Protein AF-0000000079720620 (afdb_homodimer)

Sequence (788 aa):
MNIKDRIKQLAQAHSSEFVKVRRHLHQYPELSFQEHRTCAYVKERLLEIGITEIESVAKTGLMATINGKASGKTILLRADMDALPIQEENTVEYASQNNGIMHACGHDVHMTSLLLTTKILWELRKDFSGTVKLLFQPGEELMPGGATLVMKEAAYNALGPIPHLGQHVMPNLPAGKVGFRSGLFMASMDEIYITIIGKGGHAAVPEECIDPILIASHVIVAAQQVVSRMASPKTPSVLSFGRIVGDGANNVIPDKVTIEGTFRTYDEVWRTEAIEKLTTLVKSIAEGMGAECIVDIPRGYPHLKNDEELTNAMKKGAIDYLGSNNVVDLDLWMAAEDFAYYSQQNRACFYLLGVGNIQKGITSGLHTPTFNIDESALETGGGLMAWLALQSLLMNIKDRIKQLAQAHSSEFVKVRRHLHQYPELSFQEHRTCAYVKERLLEIGITEIESVAKTGLMATINGKASGKTILLRADMDALPIQEENTVEYASQNNGIMHACGHDVHMTSLLLTTKILWELRKDFSGTVKLLFQPGEELMPGGATLVMKEAAYNALGPIPHLGQHVMPNLPAGKVGFRSGLFMASMDEIYITIIGKGGHAAVPEECIDPILIASHVIVAAQQVVSRMASPKTPSVLSFGRIVGDGANNVIPDKVTIEGTFRTYDEVWRTEAIEKLTTLVKSIAEGMGAECIVDIPRGYPHLKNDEELTNAMKKGAIDYLGSNNVVDLDLWMAAEDFAYYSQQNRACFYLLGVGNIQKGITSGLHTPTFNIDESALETGGGLMAWLALQSLL

Organism: NCBI:txid616991

Structure (mmCIF, N/CA/C/O backbone):
data_AF-0000000079720620-model_v1
#
loop_
_entity.id
_entity.type
_entity.pdbx_description
1 polymer Amidohydrolase
#
loop_
_atom_site.group_PDB
_atom_site.id
_atom_site.type_symbol
_atom_site.label_atom_id
_atom_site.label_alt_id
_atom_site.label_comp_id
_atom_site.label_asym_id
_atom_site.label_entity_id
_atom_site.label_seq_id
_atom_site.pdbx_PDB_ins_code
_atom_site.Cartn_x
_atom_site.Cartn_y
_atom_site.Cartn_z
_atom_site.occupancy
_atom_site.B_iso_or_equiv
_atom_site.auth_seq_id
_atom_site.auth_comp_id
_atom_site.auth_asym_id
_atom_site.auth_atom_id
_atom_site.pdbx_PDB_model_num
ATOM 1 N N . MET A 1 1 ? 13.828 -51.531 -36.781 1 74.38 1 MET A N 1
ATOM 2 C CA . MET A 1 1 ? 14.039 -50.562 -35.688 1 74.38 1 MET A CA 1
ATOM 3 C C . MET A 1 1 ? 12.891 -50.594 -34.688 1 74.38 1 MET A C 1
ATOM 5 O O . MET A 1 1 ? 11.727 -50.688 -35.094 1 74.38 1 MET A O 1
ATOM 9 N N . ASN A 1 2 ? 13.258 -50.688 -33.438 1 91.81 2 ASN A N 1
ATOM 10 C CA . ASN A 1 2 ? 12.18 -50.75 -32.438 1 91.81 2 ASN A CA 1
ATOM 11 C C . ASN A 1 2 ? 11.477 -49.375 -32.312 1 91.81 2 ASN A C 1
ATOM 13 O O . ASN A 1 2 ? 11.984 -48.375 -32.812 1 91.81 2 ASN A O 1
ATOM 17 N N . ILE A 1 3 ? 10.391 -49.312 -31.969 1 95.75 3 ILE A N 1
ATOM 18 C CA . ILE A 1 3 ? 9.508 -48.156 -31.938 1 95.75 3 ILE A CA 1
ATOM 19 C C . ILE A 1 3 ? 10.164 -47.031 -31.172 1 95.75 3 ILE A C 1
ATOM 21 O O . ILE A 1 3 ? 10.008 -45.844 -31.531 1 95.75 3 ILE A O 1
ATOM 25 N N . LYS A 1 4 ? 10.945 -47.25 -30.141 1 97.19 4 LYS A N 1
ATOM 26 C CA . LYS A 1 4 ? 11.648 -46.25 -29.359 1 97.19 4 LYS A CA 1
ATOM 27 C C . LYS A 1 4 ? 12.68 -45.5 -30.203 1 97.19 4 LYS A C 1
ATOM 29 O O . LYS A 1 4 ? 12.742 -44.281 -30.172 1 97.19 4 LYS A O 1
ATOM 34 N N . ASP A 1 5 ? 13.461 -46.25 -30.938 1 97.5 5 ASP A N 1
ATOM 35 C CA . ASP A 1 5 ? 14.484 -45.656 -31.812 1 97.5 5 ASP A CA 1
ATOM 36 C C . ASP A 1 5 ? 13.852 -44.844 -32.906 1 97.5 5 ASP A C 1
ATOM 38 O O . ASP A 1 5 ? 14.383 -43.781 -33.312 1 97.5 5 ASP A O 1
ATOM 42 N N . ARG A 1 6 ? 12.742 -45.344 -33.406 1 98.12 6 ARG A N 1
ATOM 43 C CA . ARG A 1 6 ? 12.023 -44.594 -34.406 1 98.12 6 ARG A CA 1
ATOM 44 C C . ARG A 1 6 ? 11.516 -43.25 -33.875 1 98.12 6 ARG A C 1
ATOM 46 O O . ARG A 1 6 ? 11.578 -42.219 -34.562 1 98.12 6 ARG A O 1
ATOM 53 N N . ILE A 1 7 ? 11.023 -43.281 -32.688 1 98.62 7 ILE A N 1
ATOM 54 C CA . ILE A 1 7 ? 10.547 -42.062 -32.031 1 98.62 7 ILE A CA 1
ATOM 55 C C . ILE A 1 7 ? 11.703 -41.094 -31.875 1 98.62 7 ILE A C 1
ATOM 57 O O . ILE A 1 7 ? 11.562 -39.906 -32.188 1 98.62 7 ILE A O 1
ATOM 61 N N . LYS A 1 8 ? 12.867 -41.531 -31.469 1 98.38 8 LYS A N 1
ATOM 62 C CA . LYS A 1 8 ? 14.039 -40.688 -31.297 1 98.38 8 LYS A CA 1
ATOM 63 C C . LYS A 1 8 ? 14.461 -40.062 -32.625 1 98.38 8 LYS A C 1
ATOM 65 O O . LYS A 1 8 ? 14.805 -38.875 -32.688 1 98.38 8 LYS A O 1
ATOM 70 N N . GLN A 1 9 ? 14.406 -40.844 -33.594 1 98.38 9 GLN A N 1
ATOM 71 C CA . GLN A 1 9 ? 14.789 -40.375 -34.938 1 98.38 9 GLN A CA 1
ATOM 72 C C . GLN A 1 9 ? 13.82 -39.281 -35.406 1 98.38 9 GLN A C 1
ATOM 74 O O . GLN A 1 9 ? 14.242 -38.281 -35.969 1 98.38 9 GLN A O 1
ATOM 79 N N . LEU A 1 10 ? 12.57 -39.594 -35.25 1 98.56 10 LEU A N 1
ATOM 80 C CA . LEU A 1 10 ? 11.562 -38.625 -35.688 1 98.56 10 LEU A CA 1
ATOM 81 C C . LEU A 1 10 ? 11.633 -37.344 -34.875 1 98.56 10 LEU A C 1
ATOM 83 O O . LEU A 1 10 ? 11.469 -36.25 -35.438 1 98.56 10 LEU A O 1
ATOM 87 N N . ALA A 1 11 ? 11.852 -37.438 -33.594 1 98.62 11 ALA A N 1
ATOM 88 C CA . ALA A 1 11 ? 11.992 -36.25 -32.75 1 98.62 11 ALA A CA 1
ATOM 89 C C . ALA A 1 11 ? 13.156 -35.375 -33.219 1 98.62 11 ALA A C 1
ATOM 91 O O . ALA A 1 11 ? 13.023 -34.156 -33.312 1 98.62 11 ALA A O 1
ATOM 92 N N . GLN A 1 12 ? 14.211 -36.031 -33.5 1 98.06 12 GLN A N 1
ATOM 93 C CA . GLN A 1 12 ? 15.391 -35.312 -33.969 1 98.06 12 GLN A CA 1
ATOM 94 C C . GLN A 1 12 ? 15.133 -34.688 -35.344 1 98.06 12 GLN A C 1
ATOM 96 O O . GLN A 1 12 ? 15.484 -33.531 -35.594 1 98.06 12 GLN A O 1
ATOM 101 N N . ALA A 1 13 ? 14.508 -35.438 -36.188 1 98.25 13 ALA A N 1
ATOM 102 C CA . ALA A 1 13 ? 14.289 -35 -37.562 1 98.25 13 ALA A CA 1
ATOM 103 C C . ALA A 1 13 ? 13.383 -33.781 -37.625 1 98.25 13 ALA A C 1
ATOM 105 O O . ALA A 1 13 ? 13.555 -32.906 -38.469 1 98.25 13 ALA A O 1
ATOM 106 N N . HIS A 1 14 ? 12.43 -33.75 -36.75 1 98.19 14 HIS A N 1
ATOM 107 C CA . HIS A 1 14 ? 11.43 -32.688 -36.812 1 98.19 14 HIS A CA 1
ATOM 108 C C . HIS A 1 14 ? 11.758 -31.562 -35.875 1 98.19 14 HIS A C 1
ATOM 110 O O . HIS A 1 14 ? 11.086 -30.516 -35.875 1 98.19 14 HIS A O 1
ATOM 116 N N . SER A 1 15 ? 12.773 -31.656 -35.094 1 96.31 15 SER A N 1
ATOM 117 C CA . SER A 1 15 ? 13.078 -30.734 -34 1 96.31 15 SER A CA 1
ATOM 118 C C . SER A 1 15 ? 13.219 -29.312 -34.531 1 96.31 15 SER A C 1
ATOM 120 O O . SER A 1 15 ? 12.703 -28.375 -33.906 1 96.31 15 SER A O 1
ATOM 122 N N . SER A 1 16 ? 13.906 -29.062 -35.594 1 97.19 16 SER A N 1
ATOM 123 C CA . SER A 1 16 ? 14.148 -27.734 -36.125 1 97.19 16 SER A CA 1
ATOM 124 C C . SER A 1 16 ? 12.844 -27.047 -36.531 1 97.19 16 SER A C 1
ATOM 126 O O . SER A 1 16 ? 12.672 -25.844 -36.281 1 97.19 16 SER A O 1
ATOM 128 N N . GLU A 1 17 ? 12 -27.828 -37.125 1 97.81 17 GLU A N 1
ATOM 129 C CA . GLU A 1 17 ? 10.695 -27.297 -37.5 1 97.81 17 GLU A CA 1
ATOM 130 C C . GLU A 1 17 ? 9.906 -26.844 -36.281 1 97.81 17 GLU A C 1
ATOM 132 O O . GLU A 1 17 ? 9.273 -25.781 -36.312 1 97.81 17 GLU A O 1
ATOM 137 N N . PHE A 1 18 ? 10.023 -27.484 -35.25 1 98.38 18 PHE A N 1
ATOM 138 C CA . PHE A 1 18 ? 9.172 -27.203 -34.094 1 98.38 18 PHE A CA 1
ATOM 139 C C . PHE A 1 18 ? 9.805 -26.156 -33.219 1 98.38 18 PHE A C 1
ATOM 141 O O . PHE A 1 18 ? 9.125 -25.531 -32.375 1 98.38 18 PHE A O 1
ATOM 148 N N . VAL A 1 19 ? 11.078 -25.922 -33.375 1 98.5 19 VAL A N 1
ATOM 149 C CA . VAL A 1 19 ? 11.688 -24.734 -32.781 1 98.5 19 VAL A CA 1
ATOM 150 C C . VAL A 1 19 ? 11.039 -23.469 -33.344 1 98.5 19 VAL A C 1
ATOM 152 O O . VAL A 1 19 ? 10.75 -22.531 -32.594 1 98.5 19 VAL A O 1
ATOM 155 N N . LYS A 1 20 ? 10.797 -23.5 -34.625 1 98.44 20 LYS A N 1
ATOM 156 C CA . LYS A 1 20 ? 10.133 -22.375 -35.25 1 98.44 20 LYS A CA 1
ATOM 157 C C . LYS A 1 20 ? 8.711 -22.203 -34.75 1 98.44 20 LYS A C 1
ATOM 159 O O . LYS A 1 20 ? 8.227 -21.078 -34.594 1 98.44 20 LYS A O 1
ATOM 164 N N . VAL A 1 21 ? 8.07 -23.328 -34.5 1 98.62 21 VAL A N 1
ATOM 165 C CA . VAL A 1 21 ? 6.711 -23.297 -33.969 1 98.62 21 VAL A CA 1
ATOM 166 C C . VAL A 1 21 ? 6.723 -22.641 -32.562 1 98.62 21 VAL A C 1
ATOM 168 O O . VAL A 1 21 ? 5.91 -21.766 -32.281 1 98.62 21 VAL A O 1
ATOM 171 N N . ARG A 1 22 ? 7.656 -23.078 -31.719 1 98.75 22 ARG A N 1
ATOM 172 C CA . ARG A 1 22 ? 7.766 -22.531 -30.375 1 98.75 22 ARG A CA 1
ATOM 173 C C . ARG A 1 22 ? 8.039 -21.031 -30.422 1 98.75 22 ARG A C 1
ATOM 175 O O . ARG A 1 22 ? 7.438 -20.266 -29.672 1 98.75 22 ARG A O 1
ATOM 182 N N . ARG A 1 23 ? 8.922 -20.656 -31.328 1 98.56 23 ARG A N 1
ATOM 183 C CA . ARG A 1 23 ? 9.289 -19.234 -31.453 1 98.56 23 ARG A CA 1
ATOM 184 C C . ARG A 1 23 ? 8.102 -18.406 -31.906 1 98.56 23 ARG A C 1
ATOM 186 O O . ARG A 1 23 ? 7.906 -17.281 -31.422 1 98.56 23 ARG A O 1
ATOM 193 N N . HIS A 1 24 ? 7.336 -18.953 -32.781 1 98.56 24 HIS A N 1
ATOM 194 C CA . HIS A 1 24 ? 6.125 -18.25 -33.219 1 98.56 24 HIS A CA 1
ATOM 195 C C . HIS A 1 24 ? 5.16 -18.062 -32.062 1 98.56 24 HIS A C 1
ATOM 197 O O . HIS A 1 24 ? 4.641 -16.969 -31.828 1 98.56 24 HIS A O 1
ATOM 203 N N . LEU A 1 25 ? 4.906 -19.141 -31.312 1 98.75 25 LEU A N 1
ATOM 204 C CA . LEU A 1 25 ? 3.992 -19.078 -30.172 1 98.75 25 LEU A CA 1
ATOM 205 C C . LEU A 1 25 ? 4.488 -18.094 -29.125 1 98.75 25 LEU A C 1
ATOM 207 O O . LEU A 1 25 ? 3.688 -17.391 -28.516 1 98.75 25 LEU A O 1
ATOM 211 N N . HIS A 1 26 ? 5.793 -18.062 -28.922 1 98.75 26 HIS A N 1
ATOM 212 C CA . HIS A 1 26 ? 6.383 -17.141 -27.953 1 98.75 26 HIS A CA 1
ATOM 213 C C . HIS A 1 26 ? 6.227 -15.695 -28.391 1 98.75 26 HIS A C 1
ATOM 215 O O . HIS A 1 26 ? 5.988 -14.812 -27.562 1 98.75 26 HIS A O 1
ATOM 221 N N . GLN A 1 27 ? 6.352 -15.461 -29.625 1 98.5 27 GLN A N 1
ATOM 222 C CA . GLN A 1 27 ? 6.32 -14.117 -30.203 1 98.5 27 GLN A CA 1
ATOM 223 C C . GLN A 1 27 ? 4.918 -13.523 -30.125 1 98.5 27 GLN A C 1
ATOM 225 O O . GLN A 1 27 ? 4.762 -12.305 -30.047 1 98.5 27 GLN A O 1
ATOM 230 N N . TYR A 1 28 ? 3.902 -14.383 -30.172 1 98.5 28 TYR A N 1
ATOM 231 C CA . TYR A 1 28 ? 2.529 -13.898 -30.219 1 98.5 28 TYR A CA 1
ATOM 232 C C . TYR A 1 28 ? 1.685 -14.516 -29.125 1 98.5 28 TYR A C 1
ATOM 234 O O . TYR A 1 28 ? 0.673 -15.164 -29.391 1 98.5 28 TYR A O 1
ATOM 242 N N . PRO A 1 29 ? 2.094 -14.227 -27.891 1 98.44 29 PRO A N 1
ATOM 243 C CA . PRO A 1 29 ? 1.37 -14.781 -26.734 1 98.44 29 PRO A CA 1
ATOM 244 C C . PRO A 1 29 ? 0.016 -14.109 -26.516 1 98.44 29 PRO A C 1
ATOM 246 O O . PRO A 1 29 ? -0.16 -12.938 -26.859 1 98.44 29 PRO A O 1
ATOM 249 N 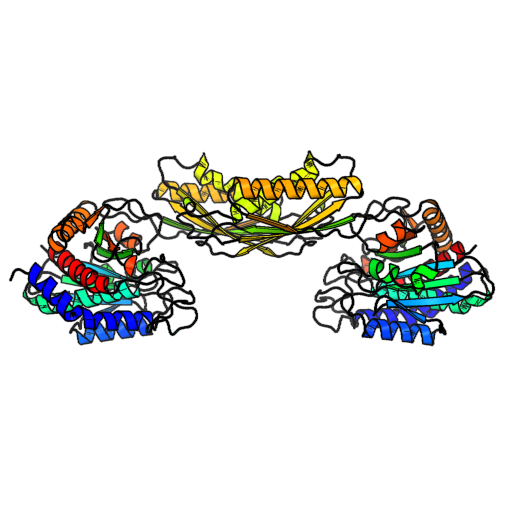N . GLU A 1 30 ? -0.964 -14.875 -25.984 1 98.44 30 GLU A N 1
ATOM 250 C CA . GLU A 1 30 ? -2.275 -14.352 -25.625 1 98.44 30 GLU A CA 1
ATOM 251 C C . GLU A 1 30 ? -2.635 -14.711 -24.188 1 98.44 30 GLU A C 1
ATOM 253 O O . GLU A 1 30 ? -2.252 -15.773 -23.688 1 98.44 30 GLU A O 1
ATOM 258 N N . LEU A 1 31 ? -3.391 -13.875 -23.578 1 97.38 31 LEU A N 1
ATOM 259 C CA . LEU A 1 31 ? -3.744 -14.039 -22.172 1 97.38 31 LEU A CA 1
ATOM 260 C C . LEU A 1 31 ? -4.777 -15.148 -22 1 97.38 31 LEU A C 1
ATOM 262 O O . LEU A 1 31 ? -5.363 -15.617 -22.984 1 97.38 31 LEU A O 1
ATOM 266 N N . SER A 1 32 ? -5.023 -15.539 -20.75 1 97.38 32 SER A N 1
ATOM 267 C CA . SER A 1 32 ? -5.965 -16.594 -20.375 1 97.38 32 SER A CA 1
ATOM 268 C C . SER A 1 32 ? -7.352 -16.328 -20.953 1 97.38 32 SER A C 1
ATOM 270 O O . SER A 1 32 ? -7.871 -15.219 -20.844 1 97.38 32 SER A O 1
ATOM 272 N N . PHE A 1 33 ? -7.859 -17.328 -21.609 1 97.31 33 PHE A N 1
ATOM 273 C CA . PHE A 1 33 ? -9.211 -17.375 -22.141 1 97.31 33 PHE A CA 1
ATOM 274 C C . PHE A 1 33 ? -9.367 -16.422 -23.312 1 97.31 33 PHE A C 1
ATOM 276 O O . PHE A 1 33 ? -10.477 -16.188 -23.797 1 97.31 33 PHE A O 1
ATOM 283 N N . GLN A 1 34 ? -8.242 -15.867 -23.734 1 98.06 34 GLN A N 1
ATOM 284 C CA . GLN A 1 34 ? -8.219 -15.008 -24.906 1 98.06 34 GLN A CA 1
ATOM 285 C C . GLN A 1 34 ? -7.281 -15.562 -25.984 1 98.06 34 GLN A C 1
ATOM 287 O O . GLN A 1 34 ? -6.684 -14.812 -26.75 1 98.06 34 GLN A O 1
ATOM 292 N N . GLU A 1 35 ? -7.098 -16.828 -25.922 1 98.38 35 GLU A N 1
ATOM 293 C CA . GLU A 1 35 ? -6.121 -17.469 -26.797 1 98.38 35 GLU A CA 1
ATOM 294 C C . GLU A 1 35 ? -6.719 -17.766 -28.172 1 98.38 35 GLU A C 1
ATOM 296 O O . GLU A 1 35 ? -6.629 -18.891 -28.656 1 98.38 35 GLU A O 1
ATOM 301 N N . HIS A 1 36 ? -7.25 -16.734 -28.859 1 98.19 36 HIS A N 1
ATOM 302 C CA . HIS A 1 36 ? -7.922 -16.922 -30.141 1 98.19 36 HIS A CA 1
ATOM 303 C C . HIS A 1 36 ? -6.918 -17.219 -31.25 1 98.19 36 HIS A C 1
ATOM 305 O O . HIS A 1 36 ? -7.09 -18.172 -32.031 1 98.19 36 HIS A O 1
ATOM 311 N N . ARG A 1 37 ? -5.926 -16.328 -31.422 1 98.06 37 ARG A N 1
ATOM 312 C CA . ARG A 1 37 ? -4.93 -16.516 -32.469 1 98.06 37 ARG A CA 1
ATOM 313 C C . ARG A 1 37 ? -4.07 -17.75 -32.188 1 98.06 37 ARG A C 1
ATOM 315 O O . ARG A 1 37 ? -3.645 -18.438 -33.125 1 98.06 37 ARG A O 1
ATOM 322 N N . THR A 1 38 ? -3.75 -18.016 -30.875 1 98.75 38 THR A N 1
ATOM 323 C CA . THR A 1 38 ? -2.998 -19.203 -30.5 1 98.75 38 THR A CA 1
ATOM 324 C C . THR A 1 38 ? -3.764 -20.469 -30.859 1 98.75 38 THR A C 1
ATOM 326 O O . THR A 1 38 ? -3.191 -21.406 -31.438 1 98.75 38 THR A O 1
ATOM 329 N N . CYS A 1 39 ? -5.035 -20.484 -30.547 1 98.69 39 CYS A N 1
ATOM 330 C CA . CYS A 1 39 ? -5.898 -21.625 -30.875 1 98.69 39 CYS A CA 1
ATOM 331 C C . CYS A 1 39 ? -5.918 -21.875 -32.375 1 98.69 39 CYS A C 1
ATOM 333 O O . CYS A 1 39 ? -5.777 -23.016 -32.812 1 98.69 39 CYS A O 1
ATOM 335 N N . ALA A 1 40 ? -6.105 -20.828 -33.125 1 98.69 40 ALA A N 1
ATOM 336 C CA . ALA A 1 40 ? -6.133 -20.938 -34.594 1 98.69 40 ALA A CA 1
ATOM 337 C C . ALA A 1 40 ? -4.816 -21.5 -35.125 1 98.69 40 ALA A C 1
ATOM 339 O O . ALA A 1 40 ? -4.805 -22.312 -36.031 1 98.69 40 ALA A O 1
ATOM 340 N N . TYR A 1 41 ? -3.738 -21 -34.594 1 98.75 41 TYR A N 1
ATOM 341 C CA . TYR A 1 41 ? -2.418 -21.438 -35.031 1 98.75 41 TYR A CA 1
ATOM 342 C C . TYR A 1 41 ? -2.209 -22.922 -34.75 1 98.75 41 TYR A C 1
ATOM 344 O O . TYR A 1 41 ? -1.731 -23.672 -35.625 1 98.75 41 TYR A O 1
ATOM 352 N N . VAL A 1 42 ? -2.541 -23.359 -33.531 1 98.81 42 VAL A N 1
ATOM 353 C CA . VAL A 1 42 ? -2.393 -24.75 -33.156 1 98.81 42 VAL A CA 1
ATOM 354 C C . VAL A 1 42 ? -3.268 -25.625 -34.062 1 98.81 42 VAL A C 1
ATOM 356 O O . VAL A 1 42 ? -2.836 -26.688 -34.5 1 98.81 42 VAL A O 1
ATOM 359 N N . LYS A 1 43 ? -4.492 -25.203 -34.281 1 98.69 43 LYS A N 1
ATOM 360 C CA . LYS A 1 43 ? -5.387 -25.953 -35.156 1 98.69 43 LYS A CA 1
ATOM 361 C C . LYS A 1 43 ? -4.785 -26.109 -36.531 1 98.69 43 LYS A C 1
ATOM 363 O O . LYS A 1 43 ? -4.848 -27.188 -37.125 1 98.69 43 LYS A O 1
ATOM 368 N N . GLU A 1 44 ? -4.254 -25.031 -37.062 1 98.69 44 GLU A N 1
ATOM 369 C CA . GLU A 1 44 ? -3.607 -25.062 -38.375 1 98.69 44 GLU A CA 1
ATOM 370 C C . GLU A 1 44 ? -2.473 -26.078 -38.406 1 98.69 44 GLU A C 1
ATOM 372 O O . GLU A 1 44 ? -2.332 -26.844 -39.375 1 98.69 44 GLU A O 1
ATOM 377 N N . ARG A 1 45 ? -1.661 -26.047 -37.375 1 98.69 45 ARG A N 1
ATOM 378 C CA . ARG A 1 45 ? -0.56 -27 -37.312 1 98.69 45 ARG A CA 1
ATOM 379 C C . ARG A 1 45 ? -1.08 -28.438 -37.281 1 98.69 45 ARG A C 1
ATOM 381 O O . ARG A 1 45 ? -0.513 -29.328 -37.906 1 98.69 45 ARG A O 1
ATOM 388 N N . LEU A 1 46 ? -2.125 -28.703 -36.5 1 98.81 46 LEU A N 1
ATOM 389 C CA . LEU A 1 46 ? -2.727 -30.031 -36.406 1 98.81 46 LEU A CA 1
ATOM 390 C C . LEU A 1 46 ? -3.215 -30.5 -37.781 1 98.81 46 LEU A C 1
ATOM 392 O O . LEU A 1 46 ? -2.977 -31.641 -38.188 1 98.81 46 LEU A O 1
ATOM 396 N N . LEU A 1 47 ? -3.848 -29.609 -38.469 1 98.62 47 LEU A N 1
ATOM 397 C CA . LEU A 1 47 ? -4.355 -29.938 -39.812 1 98.62 47 LEU A CA 1
ATOM 398 C C . LEU A 1 47 ? -3.209 -30.234 -40.781 1 98.62 47 LEU A C 1
ATOM 400 O O . LEU A 1 47 ? -3.301 -31.156 -41.594 1 98.62 47 LEU A O 1
ATOM 404 N N . GLU A 1 48 ? -2.168 -29.469 -40.688 1 98.44 48 GLU A N 1
ATOM 405 C CA . GLU A 1 48 ? -1 -29.688 -41.531 1 98.44 48 GLU A CA 1
ATOM 406 C C . GLU A 1 48 ? -0.381 -31.062 -41.281 1 98.44 48 GLU A C 1
ATOM 408 O O . GLU A 1 48 ? 0.145 -31.688 -42.219 1 98.44 48 GLU A O 1
ATOM 413 N N . ILE A 1 49 ? -0.394 -31.469 -40.062 1 98.25 49 ILE A N 1
ATOM 414 C CA . ILE A 1 49 ? 0.136 -32.781 -39.688 1 98.25 49 ILE A CA 1
ATOM 415 C C . ILE A 1 49 ? -0.759 -33.875 -40.281 1 98.25 49 ILE A C 1
ATOM 417 O O . ILE A 1 49 ? -0.283 -34.969 -40.625 1 98.25 49 ILE A O 1
ATOM 421 N N . GLY A 1 50 ? -2.053 -33.594 -40.344 1 98.12 50 GLY A N 1
ATOM 422 C CA . GLY A 1 50 ? -2.99 -34.562 -40.906 1 98.12 50 GLY A CA 1
ATOM 423 C C . GLY A 1 50 ? -4.137 -34.906 -39.969 1 98.12 50 GLY A C 1
ATOM 424 O O . GLY A 1 50 ? -4.988 -35.719 -40.281 1 98.12 50 GLY A O 1
ATOM 425 N N . ILE A 1 51 ? -4.152 -34.219 -38.844 1 98.19 51 ILE A N 1
ATOM 426 C CA . ILE A 1 51 ? -5.207 -34.469 -37.875 1 98.19 51 ILE A CA 1
ATOM 427 C C . ILE A 1 51 ? -6.488 -33.75 -38.281 1 98.19 51 ILE A C 1
ATOM 429 O O . ILE A 1 51 ? -6.496 -32.531 -38.469 1 98.19 51 ILE A O 1
ATOM 433 N N . THR A 1 52 ? -7.551 -34.531 -38.344 1 97 52 THR A N 1
ATOM 434 C CA . THR A 1 52 ? -8.797 -33.906 -38.812 1 97 52 THR A CA 1
ATOM 435 C C . THR A 1 52 ? -9.859 -34 -37.719 1 97 52 THR A C 1
ATOM 437 O O . THR A 1 52 ? -10.844 -33.25 -37.75 1 97 52 THR A O 1
ATOM 440 N N . GLU A 1 53 ? -9.734 -34.938 -36.812 1 98 53 GLU A N 1
ATOM 441 C CA . GLU A 1 53 ? -10.664 -35.031 -35.688 1 98 53 GLU A CA 1
ATOM 442 C C . GLU A 1 53 ? -10.289 -34.031 -34.594 1 98 53 GLU A C 1
ATOM 444 O O . GLU A 1 53 ? -9.602 -34.375 -33.656 1 98 53 GLU A O 1
ATOM 449 N N . ILE A 1 54 ? -10.82 -32.844 -34.812 1 98.25 54 ILE A N 1
ATOM 450 C CA . ILE A 1 54 ? -10.516 -31.766 -33.906 1 98.25 54 ILE A CA 1
ATOM 451 C C . ILE A 1 54 ? -11.812 -31.125 -33.375 1 98.25 54 ILE A C 1
ATOM 453 O O . ILE A 1 54 ? -12.68 -30.766 -34.188 1 98.25 54 ILE A O 1
ATOM 457 N N . GLU A 1 55 ? -11.945 -31.031 -32.094 1 97.88 55 GLU A N 1
ATOM 458 C CA . GLU A 1 55 ? -13.094 -30.391 -31.453 1 97.88 55 GLU A CA 1
ATOM 459 C C . GLU A 1 55 ? -12.656 -29.188 -30.609 1 97.88 55 GLU A C 1
ATOM 461 O O . GLU A 1 55 ? -11.633 -29.25 -29.922 1 97.88 55 GLU A O 1
ATOM 466 N N . SER A 1 56 ? -13.492 -28.125 -30.734 1 97.56 56 SER A N 1
ATOM 467 C CA . SER A 1 56 ? -13.258 -26.984 -29.844 1 97.56 56 SER A CA 1
ATOM 468 C C . SER A 1 56 ? -13.727 -27.297 -28.422 1 97.56 56 SER A C 1
ATOM 470 O O . SER A 1 56 ? -14.797 -27.891 -28.234 1 97.56 56 SER A O 1
ATOM 472 N N . VAL A 1 57 ? -12.922 -26.969 -27.453 1 97.75 57 VAL A N 1
ATOM 473 C CA . VAL A 1 57 ? -13.297 -27.141 -26.047 1 97.75 57 VAL A CA 1
ATOM 474 C C . VAL A 1 57 ? -12.984 -25.859 -25.281 1 97.75 57 VAL A C 1
ATOM 476 O O . VAL A 1 57 ? -12.008 -25.172 -25.578 1 97.75 57 VAL A O 1
ATOM 479 N N . ALA A 1 58 ? -13.812 -25.5 -24.297 1 97.75 58 ALA A N 1
ATOM 480 C CA . ALA A 1 58 ? -13.609 -24.359 -23.406 1 97.75 58 ALA A CA 1
ATOM 481 C C . ALA A 1 58 ? -13.344 -23.078 -24.203 1 97.75 58 ALA A C 1
ATOM 483 O O . ALA A 1 58 ? -12.492 -22.281 -23.828 1 97.75 58 ALA A O 1
ATOM 484 N N . LYS A 1 59 ? -13.961 -22.906 -25.312 1 96.44 59 LYS A N 1
ATOM 485 C CA . LYS A 1 59 ? -14.039 -21.734 -26.172 1 96.44 59 LYS A CA 1
ATOM 486 C C . LYS A 1 59 ? -12.758 -21.562 -26.984 1 96.44 59 LYS A C 1
ATOM 488 O O . LYS A 1 59 ? -12.805 -21.578 -28.219 1 96.44 59 LYS A O 1
ATOM 493 N N . THR A 1 60 ? -11.609 -21.5 -26.344 1 98 60 THR A N 1
ATOM 494 C CA . THR A 1 60 ? -10.375 -21.25 -27.078 1 98 60 THR A CA 1
ATOM 495 C C . THR A 1 60 ? -9.43 -22.438 -26.953 1 98 60 THR A C 1
ATOM 497 O O . THR A 1 60 ? -8.219 -22.297 -27.156 1 98 60 THR A O 1
ATOM 500 N N . GLY A 1 61 ? -9.883 -23.641 -26.516 1 98.38 61 GLY A N 1
ATOM 501 C CA . GLY A 1 61 ? -9.086 -24.859 -26.453 1 98.38 61 GLY A CA 1
ATOM 502 C C . GLY A 1 61 ? -9.438 -25.859 -27.547 1 98.38 61 GLY A C 1
ATOM 503 O O . GLY A 1 61 ? -10.398 -25.656 -28.297 1 98.38 61 GLY A O 1
ATOM 504 N N . LEU A 1 62 ? -8.633 -26.859 -27.734 1 98.69 62 LEU A N 1
ATOM 505 C CA . LEU A 1 62 ? -8.836 -27.906 -28.75 1 98.69 62 LEU A CA 1
ATOM 506 C C . LEU A 1 62 ? -8.625 -29.281 -28.156 1 98.69 62 LEU A C 1
ATOM 508 O O . LEU A 1 62 ? -7.75 -29.484 -27.312 1 98.69 62 LEU A O 1
ATOM 512 N N . MET A 1 63 ? -9.414 -30.172 -28.516 1 98.56 63 MET A N 1
ATOM 513 C CA . MET A 1 63 ? -9.203 -31.594 -28.281 1 98.56 63 MET A CA 1
ATOM 514 C C . MET A 1 63 ? -9.125 -32.344 -29.609 1 98.56 63 MET A C 1
ATOM 516 O O . MET A 1 63 ? -10.078 -32.344 -30.391 1 98.56 63 MET A O 1
ATOM 520 N N . ALA A 1 64 ? -8.008 -32.938 -29.875 1 98.75 64 ALA A N 1
ATOM 521 C CA . ALA A 1 64 ? -7.781 -33.656 -31.109 1 98.75 64 ALA A CA 1
ATOM 522 C C . ALA A 1 64 ? -7.562 -35.156 -30.828 1 98.75 64 ALA A C 1
ATOM 524 O O . ALA A 1 64 ? -7.336 -35.531 -29.672 1 98.75 64 ALA A O 1
ATOM 525 N N . THR A 1 65 ? -7.668 -35.938 -31.875 1 98.62 65 THR A N 1
ATOM 526 C CA . THR A 1 65 ? -7.617 -37.406 -31.688 1 98.62 65 THR A CA 1
ATOM 527 C C . THR A 1 65 ? -6.684 -38.031 -32.719 1 98.62 65 THR A C 1
ATOM 529 O O . THR A 1 65 ? -6.723 -37.688 -33.906 1 98.62 65 THR A O 1
ATOM 532 N N . ILE A 1 66 ? -5.812 -38.875 -32.25 1 98.56 66 ILE A N 1
ATOM 533 C CA . ILE A 1 66 ? -5.043 -39.781 -33.094 1 98.56 66 ILE A CA 1
ATOM 534 C C . ILE A 1 66 ? -5.473 -41.219 -32.844 1 98.56 66 ILE A C 1
ATOM 536 O O . ILE A 1 66 ? -5.367 -41.719 -31.719 1 98.56 66 ILE A O 1
ATOM 540 N N . ASN A 1 67 ? -5.938 -41.844 -33.875 1 97.75 67 ASN A N 1
ATOM 541 C CA . ASN A 1 67 ? -6.27 -43.281 -33.781 1 97.75 67 ASN A CA 1
ATOM 542 C C . ASN A 1 67 ? -5.148 -44.156 -34.344 1 97.75 67 ASN A C 1
ATOM 544 O O . ASN A 1 67 ? -4.66 -43.906 -35.438 1 97.75 67 ASN A O 1
ATOM 548 N N . GLY A 1 68 ? -4.707 -45.156 -33.562 1 96.94 68 GLY A N 1
ATOM 549 C CA . GLY A 1 68 ? -3.762 -46.125 -34.062 1 96.94 68 GLY A CA 1
ATOM 550 C C . GLY A 1 68 ? -4.375 -47.094 -35.062 1 96.94 68 GLY A C 1
ATOM 551 O O . GLY A 1 68 ? -5.434 -46.812 -35.625 1 96.94 68 GLY A O 1
ATOM 552 N N . LYS A 1 69 ? -3.65 -48.156 -35.281 1 96.5 69 LYS A N 1
ATOM 553 C CA . LYS A 1 69 ? -4.031 -49.094 -36.344 1 96.5 69 LYS A CA 1
ATOM 554 C C . LYS A 1 69 ? -5.242 -49.938 -35.906 1 96.5 69 LYS A C 1
ATOM 556 O O . LYS A 1 69 ? -5.969 -50.438 -36.75 1 96.5 69 LYS A O 1
ATOM 561 N N . ALA A 1 70 ? -5.387 -50.094 -34.594 1 96.5 70 ALA A N 1
ATOM 562 C CA . ALA A 1 70 ? -6.504 -50.844 -34.031 1 96.5 70 ALA A CA 1
ATOM 563 C C . ALA A 1 70 ? -6.973 -50.25 -32.719 1 96.5 70 ALA A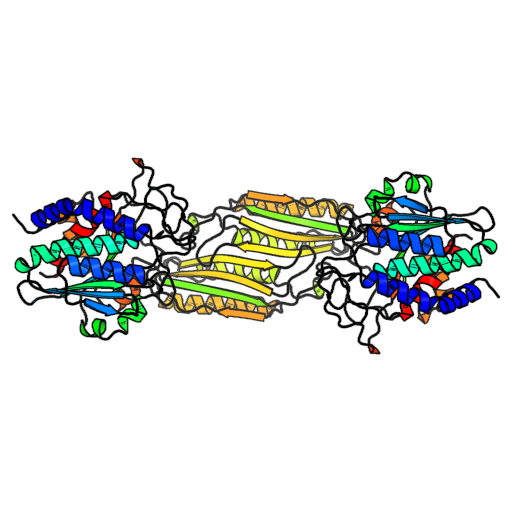 C 1
ATOM 565 O O . ALA A 1 70 ? -6.285 -49.438 -32.125 1 96.5 70 ALA A O 1
ATOM 566 N N . SER A 1 71 ? -8.195 -50.719 -32.375 1 95.56 71 SER A N 1
ATOM 567 C CA . SER A 1 71 ? -8.742 -50.219 -31.094 1 95.56 71 SER A CA 1
ATOM 568 C C . SER A 1 71 ? -7.883 -50.688 -29.922 1 95.56 71 SER A C 1
ATOM 570 O O . SER A 1 71 ? -7.199 -51.719 -30.016 1 95.56 71 SER A O 1
ATOM 572 N N . GLY A 1 72 ? -7.879 -49.906 -28.875 1 96.5 72 GLY A N 1
ATOM 573 C CA . GLY A 1 72 ? -7.133 -50.188 -27.672 1 96.5 72 GLY A CA 1
ATOM 574 C C . GLY A 1 72 ? -7.355 -49.188 -26.562 1 96.5 72 GLY A C 1
ATOM 575 O O . GLY A 1 72 ? -8.43 -48.562 -26.484 1 96.5 72 GLY A O 1
ATOM 576 N N . LYS A 1 73 ? -6.41 -49.094 -25.734 1 97.5 73 LYS A N 1
ATOM 577 C CA . LYS A 1 73 ? -6.477 -48.156 -24.641 1 97.5 73 LYS A CA 1
ATOM 578 C C . LYS A 1 73 ? -6.398 -46.719 -25.141 1 97.5 73 LYS A C 1
ATOM 580 O O . LYS A 1 73 ? -6.02 -46.469 -26.297 1 97.5 73 LYS A O 1
ATOM 585 N N . THR A 1 74 ? -6.84 -45.812 -24.312 1 98.06 74 THR A N 1
ATOM 586 C CA . THR A 1 74 ? -6.812 -44.375 -24.625 1 98.06 74 THR A CA 1
ATOM 587 C C . THR A 1 74 ? -6.016 -43.594 -23.578 1 98.06 74 THR A C 1
ATOM 589 O O . THR A 1 74 ? -6.074 -43.938 -22.391 1 98.06 74 THR A O 1
ATOM 592 N N . ILE A 1 75 ? -5.266 -42.656 -23.969 1 98.56 75 ILE A N 1
ATOM 593 C CA . ILE A 1 75 ? -4.57 -41.75 -23.062 1 98.56 75 ILE A CA 1
ATOM 594 C C . ILE A 1 75 ? -4.805 -40.312 -23.516 1 98.56 75 ILE A C 1
ATOM 596 O O . ILE A 1 75 ? -4.953 -40.031 -24.703 1 98.56 75 ILE A O 1
ATOM 600 N N . LEU A 1 76 ? -4.914 -39.406 -22.562 1 98.75 76 LEU A N 1
ATOM 601 C CA . LEU A 1 76 ? -5.02 -37.969 -22.859 1 98.75 76 LEU A CA 1
ATOM 602 C C . LEU A 1 76 ? -3.721 -37.25 -22.516 1 98.75 76 LEU A C 1
ATOM 604 O O . LEU A 1 76 ? -3.176 -37.438 -21.422 1 98.75 76 LEU A O 1
ATOM 608 N N . LEU A 1 77 ? -3.178 -36.531 -23.453 1 98.88 77 LEU A N 1
ATOM 609 C CA . LEU A 1 77 ? -2.014 -35.656 -23.266 1 98.88 77 LEU A CA 1
ATOM 610 C C . LEU A 1 77 ? -2.424 -34.188 -23.234 1 98.88 77 LEU A C 1
ATOM 612 O O . LEU A 1 77 ? -3.061 -33.719 -24.156 1 98.88 77 LEU A O 1
ATOM 616 N N . ARG A 1 78 ? -2.029 -33.438 -22.156 1 98.81 78 ARG A N 1
ATOM 617 C CA . ARG A 1 78 ? -2.51 -32.094 -21.969 1 98.81 78 ARG A CA 1
ATOM 618 C C . ARG A 1 78 ? -1.368 -31.078 -22.078 1 98.81 78 ARG A C 1
ATOM 620 O O . ARG A 1 78 ? -0.306 -31.266 -21.484 1 98.81 78 ARG A O 1
ATOM 627 N N . ALA A 1 79 ? -1.543 -30 -22.859 1 98.81 79 ALA A N 1
ATOM 628 C CA . ALA A 1 79 ? -0.709 -28.797 -22.859 1 98.81 79 ALA A CA 1
ATOM 629 C C . ALA A 1 79 ? -1.547 -27.547 -22.641 1 98.81 79 ALA A C 1
ATOM 631 O O . ALA A 1 79 ? -2.627 -27.391 -23.219 1 98.81 79 ALA A O 1
ATOM 632 N N . ASP A 1 80 ? -1.12 -26.672 -21.75 1 98.31 80 ASP A N 1
ATOM 633 C CA . ASP A 1 80 ? -1.79 -25.391 -21.562 1 98.31 80 ASP A CA 1
ATOM 634 C C . ASP A 1 80 ? -1.303 -24.344 -22.562 1 98.31 80 ASP A C 1
ATOM 636 O O . ASP A 1 80 ? -0.219 -24.484 -23.141 1 98.31 80 ASP A O 1
ATOM 640 N N . MET A 1 81 ? -2.131 -23.281 -22.734 1 98.62 81 MET A N 1
ATOM 641 C CA . MET A 1 81 ? -1.916 -22.469 -23.922 1 98.62 81 MET A CA 1
ATOM 642 C C . MET A 1 81 ? -1.657 -21.016 -23.547 1 98.62 81 MET A C 1
ATOM 644 O O . MET A 1 81 ? -1.101 -20.25 -24.344 1 98.62 81 MET A O 1
ATOM 648 N N . ASP A 1 82 ? -2.105 -20.594 -22.375 1 98.12 82 ASP A N 1
ATOM 649 C CA . ASP A 1 82 ? -2.217 -19.172 -22.094 1 98.12 82 ASP A CA 1
ATOM 650 C C . ASP A 1 82 ? -0.871 -18.594 -21.656 1 98.12 82 ASP A C 1
ATOM 652 O O . ASP A 1 82 ? 0.033 -19.328 -21.266 1 98.12 82 ASP A O 1
ATOM 656 N N . ALA A 1 83 ? -0.776 -17.234 -21.875 1 97.69 83 ALA A N 1
ATOM 657 C CA . ALA A 1 83 ? 0.392 -16.469 -21.438 1 97.69 83 ALA A CA 1
ATOM 658 C C . ALA A 1 83 ? 0.073 -15.641 -20.203 1 97.69 83 ALA A C 1
ATOM 660 O O . ALA A 1 83 ? -0.985 -15.805 -19.594 1 97.69 83 ALA A O 1
ATOM 661 N N . LEU A 1 84 ? 1.104 -14.875 -19.75 1 94.31 84 LEU A N 1
ATOM 662 C CA . LEU A 1 84 ? 0.993 -14.062 -18.547 1 94.31 84 LEU A CA 1
ATOM 663 C C . LEU A 1 84 ? 1.081 -12.578 -18.875 1 94.31 84 LEU A C 1
ATOM 665 O O . LEU A 1 84 ? 1.709 -12.195 -19.859 1 94.31 84 LEU A O 1
ATOM 669 N N . PRO A 1 85 ? 0.435 -11.734 -18.109 1 93.12 85 PRO A N 1
ATOM 670 C CA . PRO A 1 85 ? 0.576 -10.281 -18.281 1 93.12 85 PRO A CA 1
ATOM 671 C C . PRO A 1 85 ? 1.91 -9.758 -17.766 1 93.12 85 PRO A C 1
ATOM 673 O O . PRO A 1 85 ? 1.94 -8.984 -16.797 1 93.12 85 PRO A O 1
ATOM 676 N N . ILE A 1 86 ? 2.98 -10.031 -18.391 1 90.81 86 ILE A N 1
ATOM 677 C CA . ILE A 1 86 ? 4.344 -9.648 -18.047 1 90.81 86 ILE A CA 1
ATOM 678 C C . ILE A 1 86 ? 5.027 -9.023 -19.266 1 90.81 86 ILE A C 1
ATOM 680 O O . ILE A 1 86 ? 4.914 -9.539 -20.375 1 90.81 86 ILE A O 1
ATOM 684 N N . GLN A 1 87 ? 5.652 -7.922 -19.031 1 94.19 87 GLN A N 1
ATOM 685 C CA . GLN A 1 87 ? 6.48 -7.34 -20.078 1 94.19 87 GLN A CA 1
ATOM 686 C C . GLN A 1 87 ? 7.801 -8.094 -20.234 1 94.19 87 GLN A C 1
ATOM 688 O O . GLN A 1 87 ? 8.602 -8.141 -19.281 1 94.19 87 GLN A O 1
ATOM 693 N N . GLU A 1 88 ? 8.023 -8.695 -21.422 1 95.75 88 GLU A N 1
ATOM 694 C CA . GLU A 1 88 ? 9.266 -9.43 -21.641 1 95.75 88 GLU A CA 1
ATOM 695 C C . GLU A 1 88 ? 10.461 -8.484 -21.719 1 95.75 88 GLU A C 1
ATOM 697 O O . GLU A 1 88 ? 10.375 -7.422 -22.344 1 95.75 88 GLU A O 1
ATOM 702 N N . GLU A 1 89 ? 11.547 -8.922 -21.094 1 95.38 89 GLU A N 1
ATOM 703 C CA . GLU A 1 89 ? 12.75 -8.109 -21.078 1 95.38 89 GLU A CA 1
ATOM 704 C C . GLU A 1 89 ? 13.898 -8.805 -21.812 1 95.38 89 GLU A C 1
ATOM 706 O O . GLU A 1 89 ? 15.016 -8.281 -21.859 1 95.38 89 GLU A O 1
ATOM 711 N N . ASN A 1 90 ? 13.672 -10 -22.344 1 95.5 90 ASN A N 1
ATOM 712 C CA . ASN A 1 90 ? 14.68 -10.672 -23.156 1 95.5 90 ASN A CA 1
ATOM 713 C C . ASN A 1 90 ? 14.969 -9.891 -24.438 1 95.5 90 ASN A C 1
ATOM 715 O O . ASN A 1 90 ? 14.117 -9.156 -24.938 1 95.5 90 ASN A O 1
ATOM 719 N N . THR A 1 91 ? 16.188 -10.039 -24.938 1 94.88 91 THR A N 1
ATOM 720 C CA . THR A 1 91 ? 16.562 -9.406 -26.203 1 94.88 91 THR A CA 1
ATOM 721 C C . THR A 1 91 ? 16.766 -10.461 -27.297 1 94.88 91 THR A C 1
ATOM 723 O O . THR A 1 91 ? 17.719 -10.383 -28.062 1 94.88 91 THR A O 1
ATOM 726 N N . VAL A 1 92 ? 15.984 -11.375 -27.359 1 96.06 92 VAL A N 1
ATOM 727 C CA . VAL A 1 92 ? 16.062 -12.445 -28.344 1 96.06 92 VAL A CA 1
ATOM 728 C C . VAL A 1 92 ? 15.219 -12.086 -29.562 1 96.06 92 VAL A C 1
ATOM 730 O O . VAL A 1 92 ? 14.336 -11.227 -29.484 1 96.06 92 VAL A O 1
ATOM 733 N N . GLU A 1 93 ? 15.438 -12.797 -30.703 1 96.38 93 GLU A N 1
ATOM 734 C CA . GLU A 1 93 ? 14.75 -12.516 -31.969 1 96.38 93 GLU A CA 1
ATOM 735 C C . GLU A 1 93 ? 13.273 -12.891 -31.875 1 96.38 93 GLU A C 1
ATOM 737 O O . GLU A 1 93 ? 12.445 -12.344 -32.625 1 96.38 93 GLU A O 1
ATOM 742 N N . TYR A 1 94 ? 12.938 -13.734 -31 1 97.81 94 TYR A N 1
ATOM 743 C CA . TYR A 1 94 ? 11.562 -14.219 -30.906 1 97.81 94 TYR A CA 1
ATOM 744 C C . TYR A 1 94 ? 10.867 -13.656 -29.672 1 97.81 94 TYR A C 1
ATOM 746 O O . TYR A 1 94 ? 9.945 -14.273 -29.141 1 97.81 94 TYR A O 1
ATOM 754 N N . ALA A 1 95 ? 11.297 -12.555 -29.234 1 98 95 ALA A N 1
ATOM 755 C CA . ALA A 1 95 ? 10.648 -11.914 -28.094 1 98 95 ALA A CA 1
ATOM 756 C C . ALA A 1 95 ? 9.203 -11.555 -28.422 1 98 95 ALA A C 1
ATOM 758 O O . ALA A 1 95 ? 8.859 -11.328 -29.594 1 98 95 ALA A O 1
ATOM 759 N N . SER A 1 96 ? 8.398 -11.484 -27.359 1 98.38 96 SER A N 1
ATOM 760 C CA . SER A 1 96 ? 6.98 -11.188 -27.516 1 98.38 96 SER A CA 1
ATOM 761 C C . SER A 1 96 ? 6.77 -9.883 -28.297 1 98.38 96 SER A C 1
ATOM 763 O O . SER A 1 96 ? 7.434 -8.883 -28.016 1 98.38 96 SER A O 1
ATOM 765 N N . GLN A 1 97 ? 5.914 -9.922 -29.188 1 98.12 97 GLN A N 1
ATOM 766 C CA . GLN A 1 97 ? 5.527 -8.727 -29.938 1 98.12 97 GLN A CA 1
ATOM 767 C C . GLN A 1 97 ? 4.246 -8.117 -29.375 1 98.12 97 GLN A C 1
ATOM 769 O O . GLN A 1 97 ? 3.736 -7.129 -29.906 1 98.12 97 GLN A O 1
ATOM 774 N N . ASN A 1 98 ? 3.684 -8.703 -28.391 1 97.5 98 ASN A N 1
ATOM 775 C CA . ASN A 1 98 ? 2.527 -8.172 -27.672 1 97.5 98 ASN A CA 1
ATOM 776 C C . ASN A 1 98 ? 2.93 -7.539 -26.344 1 97.5 98 ASN A C 1
ATOM 778 O O . ASN A 1 98 ? 3.18 -8.242 -25.359 1 97.5 98 ASN A O 1
ATOM 782 N N . ASN A 1 99 ? 2.861 -6.258 -26.344 1 96.12 99 ASN A N 1
ATOM 783 C CA . ASN A 1 99 ? 3.338 -5.512 -25.188 1 96.12 99 ASN A CA 1
ATOM 784 C C . ASN A 1 99 ? 2.621 -5.945 -23.906 1 96.12 99 ASN A C 1
ATOM 786 O O . ASN A 1 99 ? 1.393 -6.016 -23.875 1 96.12 99 ASN A O 1
ATOM 790 N N . GLY A 1 100 ? 3.377 -6.266 -22.953 1 95.12 100 GLY A N 1
ATOM 791 C CA . GLY A 1 100 ? 2.83 -6.582 -21.641 1 95.12 100 GLY A CA 1
ATOM 792 C C . GLY A 1 100 ? 2.363 -8.023 -21.531 1 95.12 100 GLY A C 1
ATOM 793 O O . GLY A 1 100 ? 1.727 -8.398 -20.547 1 95.12 100 GLY A O 1
ATOM 794 N N . ILE A 1 101 ? 2.629 -8.805 -22.531 1 96.88 101 ILE A N 1
ATOM 795 C CA . ILE A 1 101 ? 2.199 -10.195 -22.531 1 96.88 101 ILE A CA 1
ATOM 796 C C . ILE A 1 101 ? 3.367 -11.102 -22.922 1 96.88 101 ILE A C 1
ATOM 798 O O . ILE A 1 101 ? 4.074 -10.828 -23.891 1 96.88 101 ILE A O 1
ATOM 802 N N . MET A 1 102 ? 3.568 -12.188 -22.125 1 97.56 102 MET A N 1
ATOM 803 C CA . MET A 1 102 ? 4.715 -13.055 -22.375 1 97.56 102 MET A CA 1
ATOM 804 C C . MET A 1 102 ? 4.406 -14.492 -21.953 1 97.56 102 MET A C 1
ATOM 806 O O . MET A 1 102 ? 3.746 -14.719 -20.938 1 97.56 102 MET A O 1
ATOM 810 N N . HIS A 1 103 ? 4.863 -15.445 -22.703 1 98 103 HIS A N 1
ATOM 811 C CA . HIS A 1 103 ? 4.914 -16.828 -22.219 1 98 103 HIS A CA 1
ATOM 812 C C . HIS A 1 103 ? 6.055 -17 -21.219 1 98 103 HIS A C 1
ATOM 814 O O . HIS A 1 103 ? 7.066 -17.641 -21.531 1 98 103 HIS A O 1
ATOM 820 N N . ALA A 1 104 ? 5.801 -16.625 -20.062 1 95.25 104 ALA A N 1
ATOM 821 C CA . ALA A 1 104 ? 6.828 -16.625 -19.016 1 95.25 104 ALA A CA 1
ATOM 822 C C . ALA A 1 104 ? 6.738 -17.875 -18.156 1 95.25 104 ALA A C 1
ATOM 824 O O . ALA A 1 104 ? 7.441 -18 -17.156 1 95.25 104 ALA A O 1
ATOM 825 N N . CYS A 1 105 ? 5.844 -18.812 -18.531 1 95.38 105 CYS A N 1
ATOM 826 C CA . CYS A 1 105 ? 5.691 -20.047 -17.766 1 95.38 105 CYS A CA 1
ATOM 827 C C . CYS A 1 105 ? 5.926 -21.266 -18.656 1 95.38 105 CYS A C 1
ATOM 829 O O . CYS A 1 105 ? 5.676 -22.391 -18.234 1 95.38 105 CYS A O 1
ATOM 831 N N . GLY A 1 106 ? 6.234 -21.094 -19.922 1 97.69 106 GLY A N 1
ATOM 832 C CA . GLY A 1 106 ? 6.637 -22.172 -20.797 1 97.69 106 GLY A CA 1
ATOM 833 C C . GLY A 1 106 ? 5.473 -22.812 -21.531 1 97.69 106 GLY A C 1
ATOM 834 O O . GLY A 1 106 ? 5.613 -23.891 -22.109 1 97.69 106 GLY A O 1
ATOM 835 N N . HIS A 1 107 ? 4.301 -22.141 -21.531 1 98.69 107 HIS A N 1
ATOM 836 C CA . HIS A 1 107 ? 3.16 -22.75 -22.203 1 98.69 107 HIS A CA 1
ATOM 837 C C . HIS A 1 107 ? 3.412 -22.859 -23.703 1 98.69 107 HIS A C 1
ATOM 839 O O . HIS A 1 107 ? 2.869 -23.75 -24.359 1 98.69 107 HIS A O 1
ATOM 845 N N . ASP A 1 108 ? 4.258 -22 -24.266 1 98.81 108 ASP A N 1
ATOM 846 C CA . ASP A 1 108 ? 4.691 -22.156 -25.641 1 98.81 108 ASP A CA 1
ATOM 847 C C . ASP A 1 108 ? 5.48 -23.453 -25.844 1 98.81 108 ASP A C 1
ATOM 849 O O . ASP A 1 108 ? 5.34 -24.125 -26.859 1 98.81 108 ASP A O 1
ATOM 853 N N . VAL A 1 109 ? 6.238 -23.828 -24.875 1 98.81 109 VAL A N 1
ATOM 854 C CA . VAL A 1 109 ? 6.992 -25.078 -24.906 1 98.81 109 VAL A CA 1
ATOM 855 C C . VAL A 1 109 ? 6.035 -26.25 -24.75 1 98.81 109 VAL A C 1
ATOM 857 O O . VAL A 1 109 ? 6.168 -27.266 -25.469 1 98.81 109 VAL A O 1
ATOM 860 N N . HIS A 1 110 ? 5.051 -26.188 -23.859 1 98.88 110 HIS A N 1
ATOM 861 C CA . HIS A 1 110 ? 4.082 -27.25 -23.656 1 98.88 110 HIS A CA 1
ATOM 862 C C . HIS A 1 110 ? 3.311 -27.547 -24.938 1 98.88 110 HIS A C 1
ATOM 864 O O . HIS A 1 110 ? 3.213 -28.703 -25.359 1 98.88 110 HIS A O 1
ATOM 870 N N . MET A 1 111 ? 2.832 -26.484 -25.547 1 98.88 111 MET A N 1
ATOM 871 C CA . MET A 1 111 ? 2.09 -26.625 -26.797 1 98.88 111 MET A CA 1
ATOM 872 C C . MET A 1 111 ? 2.971 -27.234 -27.875 1 98.88 111 MET A C 1
ATOM 874 O O . MET A 1 111 ? 2.551 -28.156 -28.578 1 98.88 111 MET A O 1
ATOM 878 N N . THR A 1 112 ? 4.133 -26.719 -28 1 98.88 112 THR A N 1
ATOM 879 C CA . THR A 1 112 ? 5.047 -27.188 -29.031 1 98.88 112 THR A CA 1
ATOM 880 C C . THR A 1 112 ? 5.422 -28.656 -28.812 1 98.88 112 THR A C 1
ATOM 882 O O . THR A 1 112 ? 5.496 -29.438 -29.75 1 98.88 112 THR A O 1
ATOM 885 N N . SER A 1 113 ? 5.711 -29.016 -27.531 1 98.88 113 SER A N 1
ATOM 886 C CA . SER A 1 113 ? 6.008 -30.406 -27.219 1 98.88 113 SER A CA 1
ATOM 887 C C . SER A 1 113 ? 4.855 -31.312 -27.594 1 98.88 113 SER A C 1
ATOM 889 O O . SER A 1 113 ? 5.07 -32.406 -28.156 1 98.88 113 SER A O 1
ATOM 891 N N . LEU A 1 114 ? 3.668 -30.922 -27.328 1 98.94 114 LEU A N 1
ATOM 892 C CA . LEU A 1 114 ? 2.508 -31.75 -27.656 1 98.94 114 LEU A CA 1
ATOM 893 C C . LEU A 1 114 ? 2.324 -31.844 -29.172 1 98.94 114 LEU A C 1
ATOM 895 O O . LEU A 1 114 ? 1.942 -32.875 -29.688 1 98.94 114 LEU A O 1
ATOM 899 N N . LEU A 1 115 ? 2.59 -30.734 -29.891 1 98.94 115 LEU A N 1
ATOM 900 C CA . LEU A 1 115 ? 2.5 -30.75 -31.344 1 98.94 115 LEU A CA 1
ATOM 901 C C . LEU A 1 115 ? 3.551 -31.672 -31.953 1 98.94 115 LEU A C 1
ATOM 903 O O . LEU A 1 115 ? 3.266 -32.406 -32.875 1 98.94 115 LEU A O 1
ATOM 907 N N . LEU A 1 116 ? 4.75 -31.578 -31.438 1 98.94 116 LEU A N 1
ATOM 908 C CA . LEU A 1 116 ? 5.781 -32.5 -31.906 1 98.94 116 LEU A CA 1
ATOM 909 C C . LEU A 1 116 ? 5.402 -33.938 -31.609 1 98.94 116 LEU A C 1
ATOM 911 O O . LEU A 1 116 ? 5.582 -34.844 -32.438 1 98.94 116 LEU A O 1
ATOM 915 N N . THR A 1 117 ? 4.938 -34.188 -30.391 1 98.88 117 THR A N 1
ATOM 916 C CA . THR A 1 117 ? 4.402 -35.5 -30.031 1 98.88 117 THR A CA 1
ATOM 917 C C . THR A 1 117 ? 3.371 -35.969 -31.062 1 98.88 117 THR A C 1
ATOM 919 O O . THR A 1 117 ? 3.402 -37.125 -31.516 1 98.88 117 THR A O 1
ATOM 922 N N . THR A 1 118 ? 2.482 -35.062 -31.422 1 98.88 118 THR A N 1
ATOM 923 C CA . THR A 1 118 ? 1.42 -35.344 -32.375 1 98.88 118 THR A CA 1
ATOM 924 C C . THR A 1 118 ? 2.006 -35.781 -33.719 1 98.88 118 THR A C 1
ATOM 926 O O . THR A 1 118 ? 1.577 -36.75 -34.312 1 98.88 118 THR A O 1
ATOM 929 N N . LYS A 1 119 ? 2.955 -35.031 -34.219 1 98.88 119 LYS A N 1
ATOM 930 C CA . LYS A 1 119 ? 3.598 -35.312 -35.5 1 98.88 119 LYS A CA 1
ATOM 931 C C . LYS A 1 119 ? 4.219 -36.719 -35.5 1 98.88 119 LYS A C 1
ATOM 933 O O . LYS A 1 119 ? 4.027 -37.5 -36.406 1 98.88 119 LYS A O 1
ATOM 938 N N . ILE A 1 120 ? 4.918 -37.031 -34.438 1 98.81 120 ILE A N 1
ATOM 939 C CA . ILE A 1 120 ? 5.605 -38.312 -34.312 1 98.81 120 ILE A CA 1
ATOM 940 C C . ILE A 1 120 ? 4.582 -39.438 -34.281 1 98.81 120 ILE A C 1
ATOM 942 O O . ILE A 1 120 ? 4.707 -40.406 -35.031 1 98.81 120 ILE A O 1
ATOM 946 N N . LEU A 1 121 ? 3.553 -39.312 -33.469 1 98.75 121 LEU A N 1
ATOM 947 C CA . LEU A 1 121 ? 2.562 -40.375 -33.312 1 98.75 121 LEU A CA 1
ATOM 948 C C . LEU A 1 121 ? 1.738 -40.531 -34.594 1 98.75 121 LEU A C 1
ATOM 950 O O . LEU A 1 121 ? 1.331 -41.656 -34.938 1 98.75 121 LEU A O 1
ATOM 954 N N . TRP A 1 122 ? 1.479 -39.438 -35.25 1 98.62 122 TRP A N 1
ATOM 955 C CA . TRP A 1 122 ? 0.762 -39.5 -36.5 1 98.62 122 TRP A CA 1
ATOM 956 C C . TRP A 1 122 ? 1.543 -40.312 -37.531 1 98.62 122 TRP A C 1
ATOM 958 O O . TRP A 1 122 ? 0.968 -41.156 -38.25 1 98.62 122 TRP A O 1
ATOM 968 N N . GLU A 1 123 ? 2.809 -40.094 -37.594 1 98.31 123 GLU A N 1
ATOM 969 C CA . GLU A 1 123 ? 3.656 -40.844 -38.531 1 98.31 123 GLU A CA 1
ATOM 970 C C . GLU A 1 123 ? 3.756 -42.312 -38.156 1 98.31 123 GLU A C 1
ATOM 972 O O . GLU A 1 123 ? 3.963 -43.156 -39 1 98.31 123 GLU A O 1
ATOM 977 N N . LEU A 1 124 ? 3.537 -42.562 -36.906 1 98.12 124 LEU A N 1
ATOM 978 C CA . LEU A 1 124 ? 3.67 -43.938 -36.406 1 98.12 124 LEU A CA 1
ATOM 979 C C . LEU A 1 124 ? 2.301 -44.562 -36.188 1 98.12 124 LEU A C 1
ATOM 981 O O . LEU A 1 124 ? 2.195 -45.625 -35.562 1 98.12 124 LEU A O 1
ATOM 985 N N . ARG A 1 125 ? 1.241 -43.938 -36.656 1 97 125 ARG A N 1
ATOM 986 C CA . ARG A 1 125 ? -0.115 -44.312 -36.25 1 97 125 ARG A CA 1
ATOM 987 C C . ARG A 1 125 ? -0.442 -45.75 -36.688 1 97 125 ARG A C 1
ATOM 989 O O . ARG A 1 125 ? -1.314 -46.406 -36.125 1 97 125 ARG A O 1
ATOM 996 N N . LYS A 1 126 ? 0.291 -46.344 -37.625 1 97 126 LYS A N 1
ATOM 997 C CA . LYS A 1 126 ? 0.064 -47.719 -38.094 1 97 126 LYS A CA 1
ATOM 998 C C . LYS A 1 126 ? 0.876 -48.719 -37.281 1 97 126 LYS A C 1
ATOM 1000 O O . LYS A 1 126 ? 0.746 -49.938 -37.469 1 97 126 LYS A O 1
ATOM 1005 N N . ASP A 1 127 ? 1.626 -48.219 -36.312 1 96.12 127 ASP A N 1
ATOM 1006 C CA . ASP A 1 127 ? 2.549 -49.094 -35.594 1 96.12 127 ASP A CA 1
ATOM 1007 C C . ASP A 1 127 ? 2.066 -49.312 -34.156 1 96.12 127 ASP A C 1
ATOM 1009 O O . ASP A 1 127 ? 2.748 -49.969 -33.375 1 96.12 127 ASP A O 1
ATOM 1013 N N . PHE A 1 128 ? 0.907 -48.75 -33.781 1 96.25 128 PHE A N 1
ATOM 1014 C CA . PHE A 1 128 ? 0.403 -48.969 -32.438 1 96.25 128 PHE A CA 1
ATOM 1015 C C . PHE A 1 128 ? -1.115 -49.094 -32.438 1 96.25 128 PHE A C 1
ATOM 1017 O O . PHE A 1 128 ? -1.768 -48.781 -33.438 1 96.25 128 PHE A O 1
ATOM 1024 N N . SER A 1 129 ? -1.646 -49.688 -31.359 1 97.5 129 SER A N 1
ATOM 1025 C CA . SER A 1 129 ? -3.086 -49.781 -31.141 1 97.5 129 SER A CA 1
ATOM 1026 C C . SER A 1 129 ? -3.525 -48.812 -30.031 1 97.5 129 SER A C 1
ATOM 1028 O O . SER A 1 129 ? -2.766 -48.562 -29.094 1 97.5 129 SER A O 1
ATOM 1030 N N . GLY A 1 130 ? -4.699 -48.375 -30.188 1 97.94 130 GLY A N 1
ATOM 1031 C CA . GLY A 1 130 ? -5.246 -47.469 -29.188 1 97.94 130 GLY A CA 1
ATOM 1032 C C . GLY A 1 130 ? -5.453 -46.062 -29.703 1 97.94 130 GLY A C 1
ATOM 1033 O O . GLY A 1 130 ? -5.418 -45.812 -30.922 1 97.94 130 GLY A O 1
ATOM 1034 N N . THR A 1 131 ? -5.816 -45.188 -28.781 1 98.31 131 THR A N 1
ATOM 1035 C CA . THR A 1 131 ? -6.164 -43.812 -29.141 1 98.31 131 THR A CA 1
ATOM 1036 C C . THR A 1 131 ? -5.418 -42.812 -28.25 1 98.31 131 THR A C 1
ATOM 1038 O O . THR A 1 131 ? -5.273 -43.031 -27.047 1 98.31 131 THR A O 1
ATOM 1041 N N . VAL A 1 132 ? -4.91 -41.812 -28.875 1 98.69 132 VAL A N 1
ATOM 1042 C CA . VAL A 1 132 ? -4.293 -40.719 -28.141 1 98.69 132 VAL A CA 1
ATOM 1043 C C . VAL A 1 132 ? -5.137 -39.438 -28.312 1 98.69 132 VAL A C 1
ATOM 1045 O O . VAL A 1 132 ? -5.375 -39 -29.422 1 98.69 132 VAL A O 1
ATOM 1048 N N . LYS A 1 133 ? -5.637 -38.938 -27.203 1 98.81 133 LYS A N 1
ATOM 1049 C CA . LYS A 1 133 ? -6.324 -37.656 -27.172 1 98.81 133 LYS A CA 1
ATOM 1050 C C . LYS A 1 133 ? -5.355 -36.531 -26.844 1 98.81 133 LYS A C 1
ATOM 1052 O O . LYS A 1 133 ? -4.547 -36.625 -25.922 1 98.81 133 LYS A O 1
ATOM 1057 N N . LEU A 1 134 ? -5.395 -35.5 -27.672 1 98.81 134 LEU A N 1
ATOM 1058 C CA . LEU A 1 134 ? -4.535 -34.312 -27.531 1 98.81 134 LEU A CA 1
ATOM 1059 C C . LEU A 1 134 ? -5.336 -33.094 -27.062 1 98.81 134 LEU A C 1
ATOM 1061 O O . LEU A 1 134 ? -6.148 -32.562 -27.812 1 98.81 134 LEU A O 1
ATOM 1065 N N . LEU A 1 135 ? -5.055 -32.688 -25.828 1 98.88 135 LEU A N 1
ATOM 1066 C CA . LEU A 1 135 ? -5.785 -31.547 -25.266 1 98.88 135 LEU A CA 1
ATOM 1067 C C . LEU A 1 135 ? -4.898 -30.312 -25.203 1 98.88 135 LEU A C 1
ATOM 1069 O O . LEU A 1 135 ? -3.908 -30.297 -24.469 1 98.88 135 LEU A O 1
ATOM 1073 N N . PHE A 1 136 ? -5.207 -29.344 -25.984 1 98.88 136 PHE A N 1
ATOM 1074 C CA . PHE A 1 136 ? -4.672 -27.984 -25.844 1 98.88 136 PHE A CA 1
ATOM 1075 C C . PHE A 1 136 ? -5.613 -27.109 -25.016 1 98.88 136 PHE A C 1
ATOM 1077 O O . PHE A 1 136 ? -6.609 -26.609 -25.547 1 98.88 136 PHE A O 1
ATOM 1084 N N . GLN A 1 137 ? -5.258 -26.953 -23.734 1 98.81 137 GLN A N 1
ATOM 1085 C CA . GLN A 1 137 ? -6.172 -26.406 -22.734 1 98.81 137 GLN A CA 1
ATOM 1086 C C . GLN A 1 137 ? -5.961 -24.906 -22.562 1 98.81 137 GLN A C 1
ATOM 1088 O O . GLN A 1 137 ? -4.844 -24.469 -22.297 1 98.81 137 GLN A O 1
ATOM 1093 N N . PRO A 1 138 ? -7.012 -24.078 -22.625 1 98.06 138 PRO A N 1
ATOM 1094 C CA . PRO A 1 138 ? -6.863 -22.641 -22.375 1 98.06 138 PRO A CA 1
ATOM 1095 C C . PRO A 1 138 ? -6.828 -22.312 -20.875 1 98.06 138 PRO A C 1
ATOM 1097 O O . PRO A 1 138 ? -7.266 -23.109 -20.062 1 98.06 138 PRO A O 1
ATOM 1100 N N . GLY A 1 139 ? -6.316 -21.203 -20.516 1 96.69 139 GLY A N 1
ATOM 1101 C CA . GLY A 1 139 ? -6.602 -20.438 -19.312 1 96.69 139 GLY A CA 1
ATOM 1102 C C . GLY A 1 139 ? -6.094 -21.094 -18.047 1 96.69 139 GLY A C 1
ATOM 1103 O O . GLY A 1 139 ? -6.84 -21.25 -17.078 1 96.69 139 GLY A O 1
ATOM 1104 N N . GLU A 1 140 ? -4.91 -21.578 -17.953 1 94.44 140 GLU A N 1
ATOM 1105 C CA . GLU A 1 140 ? -4.344 -22.156 -16.75 1 94.44 140 GLU A CA 1
ATOM 1106 C C . GLU A 1 140 ? -4.012 -21.078 -15.719 1 94.44 140 GLU A C 1
ATOM 1108 O O . GLU A 1 140 ? -4.188 -21.281 -14.516 1 94.44 140 GLU A O 1
ATOM 1113 N N . GLU A 1 141 ? -3.668 -19.875 -16.141 1 91.94 141 GLU A N 1
ATOM 1114 C CA . GLU A 1 141 ? -3.037 -18.875 -15.297 1 91.94 141 GLU A CA 1
ATOM 1115 C C . GLU A 1 141 ? -4.082 -18 -14.602 1 91.94 141 GLU A C 1
ATOM 1117 O O . GLU A 1 141 ? -3.736 -17.125 -13.812 1 91.94 141 GLU A O 1
ATOM 1122 N N . LEU A 1 142 ? -5.266 -18.203 -14.914 1 90.19 142 LEU A N 1
ATOM 1123 C CA . LEU A 1 142 ? -6.332 -17.375 -14.375 1 90.19 142 LEU A CA 1
ATOM 1124 C C . LEU A 1 142 ? -7.484 -18.219 -13.859 1 90.19 142 LEU A C 1
ATOM 1126 O O . LEU A 1 142 ? -7.957 -19.125 -14.555 1 90.19 142 LEU A O 1
ATOM 1130 N N . MET A 1 143 ? -7.875 -17.984 -12.594 1 88.81 143 MET A N 1
ATOM 1131 C CA . MET A 1 143 ? -9.047 -18.672 -12.07 1 88.81 143 MET A CA 1
ATOM 1132 C C . MET A 1 143 ? -10.266 -18.422 -12.953 1 88.81 143 MET A C 1
ATOM 1134 O O . MET A 1 143 ? -10.453 -17.312 -13.461 1 88.81 143 MET A O 1
ATOM 1138 N N . PRO A 1 144 ? -11.086 -19.547 -13.172 1 91.5 144 PRO A N 1
ATOM 1139 C CA . PRO A 1 144 ? -11.18 -20.812 -12.453 1 91.5 144 PRO A CA 1
ATOM 1140 C C . PRO A 1 144 ? -10.266 -21.891 -13.039 1 91.5 144 PRO A C 1
ATOM 1142 O O . PRO A 1 144 ? -10.328 -23.047 -12.617 1 91.5 144 PRO A O 1
ATOM 1145 N N . GLY A 1 145 ? -9.422 -21.5 -13.977 1 94.44 145 GLY A N 1
ATOM 1146 C CA . GLY A 1 145 ? -8.625 -22.484 -14.68 1 94.44 145 GLY A CA 1
ATOM 1147 C C . GLY A 1 145 ? -9.352 -23.125 -15.852 1 94.44 145 GLY A C 1
ATOM 1148 O O . GLY A 1 145 ? -10.555 -23.375 -15.781 1 94.44 145 GLY A O 1
ATOM 1149 N N . GLY A 1 146 ? -8.641 -23.375 -16.844 1 97.12 146 GLY A N 1
ATOM 1150 C CA . GLY A 1 146 ? -9.234 -23.969 -18.016 1 97.12 146 GLY A CA 1
ATOM 1151 C C . GLY A 1 146 ? -9.672 -25.406 -17.812 1 97.12 146 GLY A C 1
ATOM 1152 O O . GLY A 1 146 ? -10.602 -25.891 -18.469 1 97.12 146 GLY A O 1
ATOM 1153 N N . ALA A 1 147 ? -9.016 -26.094 -16.891 1 97.88 147 ALA A N 1
ATOM 1154 C CA . ALA A 1 147 ? -9.336 -27.5 -16.625 1 97.88 147 ALA A CA 1
ATOM 1155 C C . ALA A 1 147 ? -10.797 -27.656 -16.219 1 97.88 147 ALA A C 1
ATOM 1157 O O . ALA A 1 147 ? -11.484 -28.562 -16.688 1 97.88 147 ALA A O 1
ATOM 1158 N N . THR A 1 148 ? -11.242 -26.766 -15.383 1 96.94 148 THR A N 1
ATOM 1159 C CA . THR A 1 148 ? -12.617 -26.859 -14.906 1 96.94 148 THR A CA 1
ATOM 1160 C C . THR A 1 148 ? -13.602 -26.656 -16.047 1 96.94 148 THR A C 1
ATOM 1162 O O . THR A 1 148 ? -14.664 -27.281 -16.078 1 96.94 148 THR A O 1
ATOM 1165 N N . LEU A 1 149 ? -13.281 -25.812 -16.984 1 97.56 149 LEU A N 1
ATOM 1166 C CA . LEU A 1 149 ? -14.141 -25.562 -18.141 1 97.56 149 LEU A CA 1
ATOM 1167 C C . LEU A 1 149 ? -14.109 -26.734 -19.109 1 97.56 149 LEU A C 1
ATOM 1169 O O . LEU A 1 149 ? -15.141 -27.125 -19.656 1 97.56 149 LEU A O 1
ATOM 1173 N N . VAL A 1 150 ? -12.93 -27.312 -19.328 1 98.25 150 VAL A N 1
ATOM 1174 C CA . VAL A 1 150 ? -12.781 -28.469 -20.203 1 98.25 150 VAL A CA 1
ATOM 1175 C C . VAL A 1 150 ? -13.594 -29.641 -19.641 1 98.25 150 VAL A C 1
ATOM 1177 O O . VAL A 1 150 ? -14.273 -30.344 -20.391 1 98.25 150 VAL A O 1
ATOM 1180 N N . MET A 1 151 ? -13.539 -29.828 -18.391 1 97.56 151 MET A N 1
ATOM 1181 C CA . MET A 1 151 ? -14.18 -30.953 -17.734 1 97.56 151 MET A CA 1
ATOM 1182 C C . MET A 1 151 ? -15.703 -30.875 -17.859 1 97.56 151 MET A C 1
ATOM 1184 O O . MET A 1 151 ? -16.406 -31.859 -17.641 1 97.56 151 MET A O 1
ATOM 1188 N N . LYS A 1 152 ? -16.219 -29.703 -18.219 1 97.31 152 LYS A N 1
ATOM 1189 C CA . LYS A 1 152 ? -17.656 -29.531 -18.406 1 97.31 152 LYS A CA 1
ATOM 1190 C C . LYS A 1 152 ? -18.078 -29.844 -19.844 1 97.31 152 LYS A C 1
ATOM 1192 O O . LYS A 1 152 ? -19.25 -30 -20.125 1 97.31 152 LYS A O 1
ATOM 1197 N N . GLU A 1 153 ? -17.094 -29.922 -20.688 1 97.5 153 GLU A N 1
ATOM 1198 C CA . GLU A 1 153 ? -17.359 -30.141 -22.109 1 97.5 153 GLU A CA 1
ATOM 1199 C C . GLU A 1 153 ? -17.812 -31.578 -22.359 1 97.5 153 GLU A C 1
ATOM 1201 O O . GLU A 1 153 ? -17.297 -32.531 -21.75 1 97.5 153 GLU A O 1
ATOM 1206 N N . ALA A 1 154 ? -18.703 -31.781 -23.312 1 96.38 154 ALA A N 1
ATOM 1207 C CA . ALA A 1 154 ? -19.188 -33.094 -23.703 1 96.38 154 ALA A CA 1
ATOM 1208 C C . ALA A 1 154 ? -18.047 -33.969 -24.25 1 96.38 154 ALA A C 1
ATOM 1210 O O . ALA A 1 154 ? -18 -35.156 -23.984 1 96.38 154 ALA A O 1
ATOM 1211 N N . ALA A 1 155 ? -17.172 -33.344 -24.984 1 95.94 155 ALA A N 1
ATOM 1212 C CA . ALA A 1 155 ? -16.062 -34.062 -25.578 1 95.94 155 ALA A CA 1
ATOM 1213 C C . ALA A 1 155 ? -15.18 -34.688 -24.516 1 95.94 155 ALA A C 1
ATOM 1215 O O . ALA A 1 155 ? -14.656 -35.812 -24.719 1 95.94 155 ALA A O 1
ATOM 1216 N N . TYR A 1 156 ? -15.008 -34.031 -23.453 1 97.44 156 TYR A N 1
ATOM 1217 C CA . TYR A 1 156 ? -14.188 -34.562 -22.375 1 97.44 156 TYR A CA 1
ATOM 1218 C C . TYR A 1 156 ? -14.93 -35.656 -21.609 1 97.44 156 TYR A C 1
ATOM 1220 O O . TYR A 1 156 ? -14.359 -36.688 -21.281 1 97.44 156 TYR A O 1
ATOM 1228 N N . ASN A 1 157 ? -16.156 -35.375 -21.328 1 96.44 157 ASN A N 1
ATOM 1229 C CA . ASN A 1 157 ? -16.969 -36.344 -20.578 1 96.44 157 ASN A CA 1
ATOM 1230 C C . ASN A 1 157 ? -17.094 -37.656 -21.328 1 96.44 157 ASN A C 1
ATOM 1232 O O . ASN A 1 157 ? -17.172 -38.719 -20.703 1 96.44 157 ASN A O 1
ATOM 1236 N N . ALA A 1 158 ? -17.047 -37.562 -22.578 1 95.94 158 ALA A N 1
ATOM 1237 C CA . ALA A 1 158 ? -17.203 -38.75 -23.406 1 95.94 158 ALA A CA 1
ATOM 1238 C C . ALA A 1 158 ? -15.984 -39.688 -23.266 1 95.94 158 ALA A C 1
ATOM 1240 O O . ALA A 1 158 ? -16.047 -40.844 -23.609 1 95.94 158 ALA A O 1
ATOM 1241 N N . LEU A 1 159 ? -14.875 -39.156 -22.812 1 96.12 159 LEU A N 1
ATOM 1242 C CA . LEU A 1 159 ? -13.641 -39.938 -22.719 1 96.12 159 LEU A CA 1
ATOM 1243 C C . LEU A 1 159 ? -13.75 -41 -21.625 1 96.12 159 LEU A C 1
ATOM 1245 O O . LEU A 1 159 ? -13.102 -42.031 -21.719 1 96.12 159 LEU A O 1
ATOM 1249 N N . GLY A 1 160 ? -14.57 -40.719 -20.578 1 93.81 160 GLY A N 1
ATOM 1250 C CA . GLY A 1 160 ? -14.547 -41.562 -19.391 1 93.81 160 GLY A CA 1
ATOM 1251 C C . GLY A 1 160 ? -13.25 -41.469 -18.625 1 93.81 160 GLY A C 1
ATOM 1252 O O . GLY A 1 160 ? -12.484 -40.531 -18.781 1 93.81 160 GLY A O 1
ATOM 1253 N N . PRO A 1 161 ? -13.023 -42.469 -17.719 1 95.06 161 PRO A N 1
ATOM 1254 C CA . PRO A 1 161 ? -11.805 -42.469 -16.891 1 95.06 161 PRO A CA 1
ATOM 1255 C C . PRO A 1 161 ? -10.594 -43.031 -17.625 1 95.06 161 PRO A C 1
ATOM 1257 O O . PRO A 1 161 ? -10.445 -44.25 -17.734 1 95.06 161 PRO A O 1
ATOM 1260 N N . ILE A 1 162 ? -9.828 -42.219 -18.203 1 97.5 162 ILE A N 1
ATOM 1261 C CA . ILE A 1 162 ? -8.617 -42.625 -18.891 1 97.5 162 ILE A CA 1
ATOM 1262 C C . ILE A 1 162 ? -7.402 -41.906 -18.281 1 97.5 162 ILE A C 1
ATOM 1264 O O . ILE A 1 162 ? -7.543 -40.906 -17.609 1 97.5 162 ILE A O 1
ATOM 1268 N N . PRO A 1 163 ? -6.215 -42.5 -18.469 1 98.31 163 PRO A N 1
ATOM 1269 C CA . PRO A 1 163 ? -5.012 -41.844 -17.938 1 98.31 163 PRO A CA 1
ATOM 1270 C C . PRO A 1 163 ? -4.742 -40.5 -18.609 1 98.31 163 PRO A C 1
ATOM 1272 O O . PRO A 1 163 ? -5 -40.312 -19.797 1 98.31 163 PRO A O 1
ATOM 1275 N N . HIS A 1 164 ? -4.293 -39.531 -17.766 1 98.69 164 HIS A N 1
ATOM 1276 C CA . HIS A 1 164 ? -3.893 -38.188 -18.219 1 98.69 164 HIS A CA 1
ATOM 1277 C C . HIS A 1 164 ? -2.402 -37.969 -18 1 98.69 164 HIS A C 1
ATOM 1279 O O . HIS A 1 164 ? -1.851 -38.375 -16.969 1 98.69 164 HIS A O 1
ATOM 1285 N N . LEU A 1 165 ? -1.767 -37.406 -18.984 1 98.81 165 LEU A N 1
ATOM 1286 C CA . LEU A 1 165 ? -0.355 -37.062 -18.891 1 98.81 165 LEU A CA 1
ATOM 1287 C C . LEU A 1 165 ? -0.151 -35.594 -19.188 1 98.81 165 LEU A C 1
ATOM 1289 O O . LEU A 1 165 ? -0.698 -35.062 -20.156 1 98.81 165 LEU A O 1
ATOM 1293 N N . GLY A 1 166 ? 0.522 -34.906 -18.312 1 98.62 166 GLY A N 1
ATOM 1294 C CA . GLY A 1 166 ? 0.925 -33.531 -18.5 1 98.62 166 GLY A CA 1
ATOM 1295 C C . GLY A 1 166 ? 2.41 -33.312 -18.297 1 98.62 166 GLY A C 1
ATOM 1296 O O . GLY A 1 166 ? 3.045 -34 -17.5 1 98.62 166 GLY A O 1
ATOM 1297 N N . GLN A 1 167 ? 2.963 -32.375 -18.984 1 98.62 167 GLN A N 1
ATOM 1298 C CA . GLN A 1 167 ? 4.371 -31.984 -18.922 1 98.62 167 GLN A CA 1
ATOM 1299 C C . GLN A 1 167 ? 4.539 -30.5 -18.641 1 98.62 167 GLN A C 1
ATOM 1301 O O . GLN A 1 167 ? 3.857 -29.672 -19.234 1 98.62 167 GLN A O 1
ATOM 1306 N N . HIS A 1 168 ? 5.344 -30.172 -17.656 1 98.62 168 HIS A N 1
ATOM 1307 C CA . HIS A 1 168 ? 5.621 -28.781 -17.344 1 98.62 168 HIS A CA 1
ATOM 1308 C C . HIS A 1 168 ? 7.117 -28.484 -17.391 1 98.62 168 HIS A C 1
ATOM 1310 O O . HIS A 1 168 ? 7.918 -29.281 -16.875 1 98.62 168 HIS A O 1
ATOM 1316 N N . VAL A 1 169 ? 7.504 -27.375 -17.953 1 98.38 169 VAL A N 1
ATOM 1317 C CA . VAL A 1 169 ? 8.906 -27 -18 1 98.38 169 VAL A CA 1
ATOM 1318 C C . VAL A 1 169 ? 9.406 -26.672 -16.594 1 98.38 169 VAL A C 1
ATOM 1320 O O . VAL A 1 169 ? 8.633 -26.25 -15.734 1 98.38 169 VAL A O 1
ATOM 1323 N N . MET A 1 170 ? 10.672 -26.844 -16.391 1 97.62 170 MET A N 1
ATOM 1324 C CA . MET A 1 170 ? 11.344 -26.484 -15.141 1 97.62 170 MET A CA 1
ATOM 1325 C C . MET A 1 170 ? 12.719 -25.891 -15.414 1 97.62 170 MET A C 1
ATOM 1327 O O . MET A 1 170 ? 13.672 -26.625 -15.703 1 97.62 170 MET A O 1
ATOM 1331 N N . PRO A 1 171 ? 12.891 -24.594 -15.234 1 95.5 171 PRO A N 1
ATOM 1332 C CA . PRO A 1 171 ? 14.156 -23.938 -15.57 1 95.5 171 PRO A CA 1
ATOM 1333 C C . PRO A 1 171 ? 15.312 -24.391 -14.672 1 95.5 171 PRO A C 1
ATOM 1335 O O . PRO A 1 171 ? 16.469 -24.344 -15.086 1 95.5 171 PRO A O 1
ATOM 1338 N N . ASN A 1 172 ? 15.062 -24.891 -13.461 1 94.31 172 ASN A N 1
ATOM 1339 C CA . ASN A 1 172 ? 16.109 -25.312 -12.547 1 94.31 172 ASN A CA 1
ATOM 1340 C C . ASN A 1 172 ? 16.625 -26.719 -12.883 1 94.31 172 ASN A C 1
ATOM 1342 O O . ASN A 1 172 ? 17.578 -27.203 -12.266 1 94.31 172 ASN A O 1
ATOM 1346 N N . LEU A 1 173 ? 15.977 -27.375 -13.766 1 97.19 173 LEU A N 1
ATOM 1347 C CA . LEU A 1 173 ? 16.422 -28.656 -14.297 1 97.19 173 LEU A CA 1
ATOM 1348 C C . LEU A 1 173 ? 17.078 -28.469 -15.664 1 97.19 173 LEU A C 1
ATOM 1350 O O . LEU A 1 173 ? 16.547 -27.781 -16.531 1 97.19 173 LEU A O 1
ATOM 1354 N N . PRO A 1 174 ? 18.266 -29 -15.867 1 98.19 174 PRO A N 1
ATOM 1355 C CA . PRO A 1 174 ? 18.938 -28.844 -17.156 1 98.19 174 PRO A CA 1
ATOM 1356 C C . PRO A 1 174 ? 18.188 -29.484 -18.312 1 98.19 174 PRO A C 1
ATOM 1358 O O . PRO A 1 174 ? 17.609 -30.562 -18.141 1 98.19 174 PRO A O 1
ATOM 1361 N N . ALA A 1 175 ? 18.297 -28.875 -19.469 1 98.5 175 ALA A N 1
ATOM 1362 C CA . ALA A 1 175 ? 17.75 -29.484 -20.688 1 98.5 175 ALA A CA 1
ATOM 1363 C C . ALA A 1 175 ? 18.312 -30.891 -20.875 1 98.5 175 ALA A C 1
ATOM 1365 O O . ALA A 1 175 ? 19.5 -31.141 -20.656 1 98.5 175 ALA A O 1
ATOM 1366 N N . GLY A 1 176 ? 17.453 -31.797 -21.219 1 98.19 176 GLY A N 1
ATOM 1367 C CA . GLY A 1 176 ? 17.828 -33.188 -21.375 1 98.19 176 GLY A CA 1
ATOM 1368 C C . GLY A 1 176 ? 17.406 -34.062 -20.203 1 98.19 176 GLY A C 1
ATOM 1369 O O . GLY A 1 176 ? 17.359 -35.281 -20.297 1 98.19 176 GLY A O 1
ATOM 1370 N N . LYS A 1 177 ? 17.047 -33.375 -19.141 1 98.69 177 LYS A N 1
ATOM 1371 C CA . LYS A 1 177 ? 16.609 -34.125 -17.953 1 98.69 177 LYS A CA 1
ATOM 1372 C C . LYS A 1 177 ? 15.109 -33.938 -17.719 1 98.69 177 LYS A C 1
ATOM 1374 O O . LYS A 1 177 ? 14.523 -32.938 -18.188 1 98.69 177 LYS A O 1
ATOM 1379 N N . VAL A 1 178 ? 14.539 -34.969 -17.094 1 98.81 178 VAL A N 1
ATOM 1380 C CA . VAL A 1 178 ? 13.133 -34.875 -16.688 1 98.81 178 VAL A CA 1
ATOM 1381 C C . VAL A 1 178 ? 12.984 -35.344 -15.242 1 98.81 178 VAL A C 1
ATOM 1383 O O . VAL A 1 178 ? 13.883 -36 -14.688 1 98.81 178 VAL A O 1
ATOM 1386 N N . GLY A 1 179 ? 11.93 -34.938 -14.602 1 98.81 179 GLY A N 1
ATOM 1387 C CA . GLY A 1 179 ? 11.688 -35.312 -13.211 1 98.81 179 GLY A CA 1
ATOM 1388 C C . GLY A 1 179 ? 10.289 -35.844 -12.969 1 98.81 179 GLY A C 1
ATOM 1389 O O . GLY A 1 179 ? 9.328 -35.375 -13.609 1 98.81 179 GLY A O 1
ATOM 1390 N N . PHE A 1 180 ? 10.164 -36.812 -12.078 1 98.69 180 PHE A N 1
ATOM 1391 C CA . PHE A 1 180 ? 8.891 -37.406 -11.703 1 98.69 180 PHE A CA 1
ATOM 1392 C C . PHE A 1 180 ? 8.75 -37.469 -10.188 1 98.69 180 PHE A C 1
ATOM 1394 O O . PHE A 1 180 ? 9.742 -37.594 -9.469 1 98.69 180 PHE A O 1
ATOM 1401 N N . ARG A 1 181 ? 7.586 -37.375 -9.75 1 98.31 181 ARG A N 1
ATOM 1402 C CA . ARG A 1 181 ? 7.223 -37.625 -8.359 1 98.31 181 ARG A CA 1
ATOM 1403 C C . ARG A 1 181 ? 5.883 -38.344 -8.273 1 98.31 181 ARG A C 1
ATOM 1405 O O . ARG A 1 181 ? 4.875 -37.875 -8.789 1 98.31 181 ARG A O 1
ATOM 1412 N N . SER A 1 182 ? 5.879 -39.531 -7.699 1 98 182 SER A N 1
ATOM 1413 C CA . SER A 1 182 ? 4.637 -40.25 -7.449 1 98 182 SER A CA 1
ATOM 1414 C C . SER A 1 182 ? 3.939 -39.75 -6.195 1 98 182 SER A C 1
ATOM 1416 O O . SER A 1 182 ? 4.598 -39.312 -5.242 1 98 182 SER A O 1
ATOM 1418 N N . GLY A 1 183 ? 2.641 -39.781 -6.195 1 97.12 183 GLY A N 1
ATOM 1419 C CA . GLY A 1 183 ? 1.896 -39.281 -5.043 1 97.12 183 GLY A CA 1
ATOM 1420 C C . GLY A 1 183 ? 1.733 -37.781 -5.035 1 97.12 183 GLY A C 1
ATOM 1421 O O . GLY A 1 183 ? 1.583 -37.156 -6.09 1 97.12 183 GLY A O 1
ATOM 1422 N N . LEU A 1 184 ? 1.678 -37.25 -3.824 1 96.06 184 LEU A N 1
ATOM 1423 C CA . LEU A 1 184 ? 1.523 -35.812 -3.68 1 96.06 184 LEU A CA 1
ATOM 1424 C C . LEU A 1 184 ? 2.691 -35.094 -4.324 1 96.06 184 LEU A C 1
ATOM 1426 O O . LEU A 1 184 ? 3.852 -35.406 -4.09 1 96.06 184 LEU A O 1
ATOM 1430 N N . PHE A 1 185 ? 2.369 -34.031 -5.121 1 97.25 185 PHE A N 1
ATOM 1431 C CA . PHE A 1 185 ? 3.438 -33.375 -5.867 1 97.25 185 PHE A CA 1
ATOM 1432 C C . PHE A 1 185 ? 3.312 -31.875 -5.777 1 97.25 185 PHE A C 1
ATOM 1434 O O . PHE A 1 185 ? 4.219 -31.188 -5.281 1 97.25 185 PHE A O 1
ATOM 1441 N N . MET A 1 186 ? 2.125 -31.281 -6.145 1 97.5 186 MET A N 1
ATOM 1442 C CA . MET A 1 186 ? 1.938 -29.828 -6.129 1 97.5 186 MET A CA 1
ATOM 1443 C C . MET A 1 186 ? 0.862 -29.422 -5.125 1 97.5 186 MET A C 1
ATOM 1445 O O . MET A 1 186 ? -0.017 -30.234 -4.801 1 97.5 186 MET A O 1
ATOM 1449 N N . ALA A 1 187 ? 0.962 -28.188 -4.66 1 97.44 187 ALA A N 1
ATOM 1450 C CA . ALA A 1 187 ? 0.089 -27.703 -3.592 1 97.44 187 ALA A CA 1
ATOM 1451 C C . ALA A 1 187 ? -1.214 -27.156 -4.156 1 97.44 187 ALA A C 1
ATOM 1453 O O . ALA A 1 187 ? -1.306 -26.859 -5.352 1 97.44 187 ALA A O 1
ATOM 1454 N N . SER A 1 188 ? -2.236 -27.125 -3.291 1 97.5 188 SER A N 1
ATOM 1455 C CA . SER A 1 188 ? -3.395 -26.281 -3.557 1 97.5 188 SER A CA 1
ATOM 1456 C C . SER A 1 188 ? -3.039 -24.797 -3.428 1 97.5 188 SER A C 1
ATOM 1458 O O . SER A 1 188 ? -1.992 -24.453 -2.877 1 97.5 188 SER A O 1
ATOM 1460 N N . MET A 1 189 ? -3.9 -23.953 -3.932 1 96.38 189 MET A N 1
ATOM 1461 C CA . MET A 1 189 ? -3.641 -22.516 -3.812 1 96.38 189 MET A CA 1
ATOM 1462 C C . MET A 1 189 ? -4.945 -21.734 -3.766 1 96.38 189 MET A C 1
ATOM 1464 O O . MET A 1 189 ? -5.781 -21.859 -4.66 1 96.38 189 MET A O 1
ATOM 1468 N N . ASP A 1 190 ? -5.117 -20.953 -2.777 1 97.44 190 ASP A N 1
ATOM 1469 C CA . ASP A 1 190 ? -6.23 -20.016 -2.631 1 97.44 190 ASP A CA 1
ATOM 1470 C C . ASP A 1 190 ? -5.738 -18.578 -2.617 1 97.44 190 ASP A C 1
ATOM 1472 O O . ASP A 1 190 ? -4.777 -18.25 -1.921 1 97.44 190 ASP A O 1
ATOM 1476 N N . GLU A 1 191 ? -6.375 -17.797 -3.434 1 96.25 191 GLU A N 1
ATOM 1477 C CA . GLU A 1 191 ? -6.117 -16.359 -3.355 1 96.25 191 GLU A CA 1
ATOM 1478 C C . GLU A 1 191 ? -6.859 -15.719 -2.182 1 96.25 191 GLU A C 1
ATOM 1480 O O . GLU A 1 191 ? -7.992 -16.094 -1.88 1 96.25 191 GLU A O 1
ATOM 1485 N N . ILE A 1 192 ? -6.176 -14.789 -1.54 1 97.88 192 ILE A N 1
ATOM 1486 C CA . ILE A 1 192 ? -6.742 -14.117 -0.378 1 97.88 192 ILE A CA 1
ATOM 1487 C C . ILE A 1 192 ? -6.895 -12.625 -0.674 1 97.88 192 ILE A C 1
ATOM 1489 O O . ILE A 1 192 ? -5.945 -11.977 -1.123 1 97.88 192 ILE A O 1
ATOM 1493 N N . TYR A 1 193 ? -8.094 -12.102 -0.447 1 98 193 TYR A N 1
ATOM 1494 C CA . TYR A 1 193 ? -8.375 -10.672 -0.525 1 98 193 TYR A CA 1
ATOM 1495 C C . TYR A 1 193 ? -8.992 -10.164 0.773 1 98 193 TYR A C 1
ATOM 1497 O O . TYR A 1 193 ? -10.062 -10.617 1.181 1 98 193 TYR A O 1
ATOM 1505 N N . ILE A 1 194 ? -8.32 -9.219 1.403 1 98.69 194 ILE A N 1
ATOM 1506 C CA . ILE A 1 194 ? -8.797 -8.648 2.658 1 98.69 194 ILE A CA 1
ATOM 1507 C C . ILE A 1 194 ? -8.891 -7.129 2.529 1 98.69 194 ILE A C 1
ATOM 1509 O O . ILE A 1 194 ? -7.996 -6.488 1.981 1 98.69 194 ILE A O 1
ATOM 1513 N N . THR A 1 195 ? -9.977 -6.574 2.922 1 98.75 195 THR A N 1
ATOM 1514 C CA . THR A 1 195 ? -10.133 -5.129 3.068 1 98.75 195 THR A CA 1
ATOM 1515 C C . THR A 1 195 ? -10.453 -4.762 4.512 1 98.75 195 THR A C 1
ATOM 1517 O O . THR A 1 195 ? -11.461 -5.207 5.062 1 98.75 195 THR A O 1
ATOM 1520 N N . ILE A 1 196 ? -9.609 -4.051 5.16 1 98.69 196 ILE A N 1
ATOM 1521 C CA . ILE A 1 196 ? -9.852 -3.49 6.484 1 98.69 196 ILE A CA 1
ATOM 1522 C C . ILE A 1 196 ? -10.438 -2.086 6.352 1 98.69 196 ILE A C 1
ATOM 1524 O O . ILE A 1 196 ? -9.805 -1.19 5.797 1 98.69 196 ILE A O 1
ATOM 1528 N N . ILE A 1 197 ? -11.633 -1.917 6.848 1 97.94 197 ILE A N 1
ATOM 1529 C CA . ILE A 1 197 ? -12.328 -0.639 6.746 1 97.94 197 ILE A CA 1
ATOM 1530 C C . ILE A 1 197 ? -12.391 0.025 8.117 1 97.94 197 ILE A C 1
ATOM 1532 O O . ILE A 1 197 ? -13.094 -0.451 9.016 1 97.94 197 ILE A O 1
ATOM 1536 N N . GLY A 1 198 ? -11.656 1.058 8.289 1 97.31 198 GLY A N 1
ATOM 1537 C CA . GLY A 1 198 ? -11.68 1.865 9.5 1 97.31 198 GLY A CA 1
ATOM 1538 C C . GLY A 1 198 ? -12.398 3.188 9.32 1 97.31 198 GLY A C 1
ATOM 1539 O O . GLY A 1 198 ? -13.484 3.232 8.742 1 97.31 198 GLY A O 1
ATOM 1540 N N . LYS A 1 199 ? -11.938 4.152 10.016 1 92.94 199 LYS A N 1
ATOM 1541 C CA . LYS A 1 199 ? -12.352 5.551 9.906 1 92.94 199 LYS A CA 1
ATOM 1542 C C . LYS A 1 199 ? -11.141 6.477 9.82 1 92.94 199 LYS A C 1
ATOM 1544 O O . LYS A 1 199 ? -10.422 6.664 10.805 1 92.94 199 LYS A O 1
ATOM 1549 N N . GLY A 1 200 ? -10.953 7.008 8.602 1 90.06 200 GLY A N 1
ATOM 1550 C CA . GLY A 1 200 ? -9.82 7.887 8.375 1 90.06 200 GLY A CA 1
ATOM 1551 C C . GLY A 1 200 ? -9.969 9.242 9.047 1 90.06 200 GLY A C 1
ATOM 1552 O O . GLY A 1 200 ? -11.023 9.555 9.602 1 90.06 200 GLY A O 1
ATOM 1553 N N . GLY A 1 201 ? -8.828 9.992 9.047 1 87 201 GLY A N 1
ATOM 1554 C CA . GLY A 1 201 ? -8.805 11.312 9.648 1 87 201 GLY A CA 1
ATOM 1555 C C . GLY A 1 201 ? -7.41 11.883 9.789 1 87 201 GLY A C 1
ATOM 1556 O O . GLY A 1 201 ? -6.465 11.375 9.18 1 87 201 GLY A O 1
ATOM 1557 N N . HIS A 1 202 ? -7.332 13.023 10.492 1 86.75 202 HIS A N 1
ATOM 1558 C CA . HIS A 1 202 ? -6.055 13.703 10.695 1 86.75 202 HIS A CA 1
ATOM 1559 C C . HIS A 1 202 ? -5.125 12.875 11.578 1 86.75 202 HIS A C 1
ATOM 1561 O O . HIS A 1 202 ? -5.539 12.383 12.633 1 86.75 202 HIS A O 1
ATOM 1567 N N . ALA A 1 203 ? -3.85 12.742 11.211 1 91.5 203 ALA A N 1
ATOM 1568 C CA . ALA A 1 203 ? -2.873 11.891 11.891 1 91.5 203 ALA A CA 1
ATOM 1569 C C . ALA A 1 203 ? -2.559 12.422 13.281 1 91.5 203 ALA A C 1
ATOM 1571 O O . ALA A 1 203 ? -2.043 11.688 14.133 1 91.5 203 ALA A O 1
ATOM 1572 N N . ALA A 1 204 ? -2.887 13.648 13.578 1 90.75 204 ALA A N 1
ATOM 1573 C CA . ALA A 1 204 ? -2.596 14.273 14.867 1 90.75 204 ALA A CA 1
ATOM 1574 C C . ALA A 1 204 ? -3.623 13.867 15.914 1 90.75 204 ALA A C 1
ATOM 1576 O O . ALA A 1 204 ? -3.408 14.062 17.109 1 90.75 204 ALA A O 1
ATOM 1577 N N . VAL A 1 205 ? -4.75 13.328 15.5 1 89.62 205 VAL A N 1
ATOM 1578 C CA . VAL A 1 205 ? -5.812 12.969 16.438 1 89.62 205 VAL A CA 1
ATOM 1579 C C . VAL A 1 205 ? -6.254 11.523 16.188 1 89.62 205 VAL A C 1
ATOM 1581 O O . VAL A 1 205 ? -7.43 11.266 15.922 1 89.62 205 VAL A O 1
ATOM 1584 N N . PRO A 1 206 ? -5.359 10.594 16.438 1 92.06 206 PRO A N 1
ATOM 1585 C CA . PRO A 1 206 ? -5.668 9.203 16.109 1 92.06 206 PRO A CA 1
ATOM 1586 C C . PRO A 1 206 ? -6.844 8.656 16.922 1 92.06 206 PRO A C 1
ATOM 1588 O O . PRO A 1 206 ? -7.523 7.723 16.484 1 92.06 206 PRO A O 1
ATOM 1591 N N . GLU A 1 207 ? -7.176 9.281 18.109 1 92 207 GLU A N 1
ATOM 1592 C CA . GLU A 1 207 ? -8.281 8.82 18.938 1 92 207 GLU A CA 1
ATOM 1593 C C . GLU A 1 207 ? -9.625 9.078 18.266 1 92 207 GLU A C 1
ATOM 1595 O O . GLU A 1 207 ? -10.641 8.5 18.656 1 92 207 GLU A O 1
ATOM 1600 N N . GLU A 1 208 ? -9.602 9.93 17.297 1 89.88 208 GLU A N 1
ATOM 1601 C CA . GLU A 1 208 ? -10.82 10.211 16.562 1 89.88 208 GLU A CA 1
ATOM 1602 C C . GLU A 1 208 ? -10.93 9.344 15.312 1 89.88 208 GLU A C 1
ATOM 1604 O O . GLU A 1 208 ? -11.859 9.492 14.523 1 89.88 208 GLU A O 1
ATOM 1609 N N . CYS A 1 209 ? -9.953 8.461 15.117 1 92.38 209 CYS A N 1
ATOM 1610 C CA . CYS A 1 209 ? -9.898 7.59 13.945 1 92.38 209 CYS A CA 1
ATOM 1611 C C . CYS A 1 209 ? -10.016 6.125 14.359 1 92.38 209 CYS A C 1
ATOM 1613 O O . CYS A 1 209 ? -10.023 5.809 15.547 1 92.38 209 CYS A O 1
ATOM 1615 N N . ILE A 1 210 ? -10.312 5.277 13.461 1 97.06 210 ILE A N 1
ATOM 1616 C CA . ILE A 1 210 ? -10.07 3.84 13.484 1 97.06 210 ILE A CA 1
ATOM 1617 C C . ILE A 1 210 ? -9.008 3.48 12.445 1 97.06 210 ILE A C 1
ATOM 1619 O O . ILE A 1 210 ? -9.289 3.402 11.25 1 97.06 210 ILE A O 1
ATOM 1623 N N . ASP A 1 211 ? -7.758 3.271 12.875 1 97.31 211 ASP A N 1
ATOM 1624 C CA . ASP A 1 211 ? -6.562 3.238 12.039 1 97.31 211 ASP A CA 1
ATOM 1625 C C . ASP A 1 211 ? -6.43 1.899 11.32 1 97.31 211 ASP A C 1
ATOM 1627 O O . ASP A 1 211 ? -5.938 0.925 11.898 1 97.31 211 ASP A O 1
ATOM 1631 N N . PRO A 1 212 ? -6.773 1.926 10.031 1 98.25 212 PRO A N 1
ATOM 1632 C CA . PRO A 1 212 ? -6.746 0.633 9.344 1 98.25 212 PRO A CA 1
ATOM 1633 C C . PRO A 1 212 ? -5.328 0.146 9.055 1 98.25 212 PRO A C 1
ATOM 1635 O O . PRO A 1 212 ? -5.117 -1.045 8.812 1 98.25 212 PRO A O 1
ATOM 1638 N N . ILE A 1 213 ? -4.316 1.026 9.047 1 98.56 213 ILE A N 1
ATOM 1639 C CA . ILE A 1 213 ? -2.939 0.626 8.781 1 98.56 213 ILE A CA 1
ATOM 1640 C C . ILE A 1 213 ? -2.402 -0.189 9.953 1 98.56 213 ILE A C 1
ATOM 1642 O O . ILE A 1 213 ? -1.828 -1.263 9.758 1 98.56 213 ILE A O 1
ATOM 1646 N N . LEU A 1 214 ? -2.613 0.317 11.148 1 98.62 214 LEU A N 1
ATOM 1647 C CA . LEU A 1 214 ? -2.17 -0.427 12.32 1 98.62 214 LEU A CA 1
ATOM 1648 C C . LEU A 1 214 ? -2.912 -1.753 12.438 1 98.62 214 LEU A C 1
ATOM 1650 O O . LEU A 1 214 ? -2.309 -2.783 12.742 1 98.62 214 LEU A O 1
ATOM 1654 N N . ILE A 1 215 ? -4.203 -1.735 12.188 1 98.69 215 ILE A N 1
ATOM 1655 C CA . ILE A 1 215 ? -5.016 -2.943 12.266 1 98.69 215 ILE A CA 1
ATOM 1656 C C . ILE A 1 215 ? -4.523 -3.963 11.242 1 98.69 215 ILE A C 1
ATOM 1658 O O . ILE A 1 215 ? -4.328 -5.137 11.57 1 98.69 215 ILE A O 1
ATOM 1662 N N . ALA A 1 216 ? -4.316 -3.514 9.992 1 98.75 216 ALA A N 1
ATOM 1663 C CA . ALA A 1 216 ? -3.812 -4.391 8.938 1 98.75 216 ALA A CA 1
ATOM 1664 C C . ALA A 1 216 ? -2.475 -5.012 9.328 1 98.75 216 ALA A C 1
ATOM 1666 O O . ALA A 1 216 ? -2.227 -6.188 9.062 1 98.75 216 ALA A O 1
ATOM 1667 N N . SER A 1 217 ? -1.601 -4.191 9.922 1 98.75 217 SER A N 1
ATOM 1668 C CA . SER A 1 217 ? -0.3 -4.684 10.367 1 98.75 217 SER A CA 1
ATOM 1669 C C . SER A 1 217 ? -0.451 -5.77 11.43 1 98.75 217 SER A C 1
ATOM 1671 O O . SER A 1 217 ? 0.236 -6.793 11.375 1 98.75 217 SER A O 1
ATOM 1673 N N . HIS A 1 218 ? -1.331 -5.582 12.43 1 98.69 218 HIS A N 1
ATOM 1674 C CA . HIS A 1 218 ? -1.625 -6.617 13.414 1 98.69 218 HIS A CA 1
ATOM 1675 C C . HIS A 1 218 ? -2.139 -7.883 12.742 1 98.69 218 HIS A C 1
ATOM 1677 O O . HIS A 1 218 ? -1.748 -8.992 13.117 1 98.69 218 HIS A O 1
ATOM 1683 N N . VAL A 1 219 ? -3.012 -7.723 11.781 1 98.69 219 VAL A N 1
ATOM 1684 C CA . VAL A 1 219 ? -3.617 -8.836 11.062 1 98.69 219 VAL A CA 1
ATOM 1685 C C . VAL A 1 219 ? -2.531 -9.656 10.367 1 98.69 219 VAL A C 1
ATOM 1687 O O . VAL A 1 219 ? -2.492 -10.883 10.484 1 98.69 219 VAL A O 1
ATOM 1690 N N . ILE A 1 220 ? -1.632 -9.023 9.602 1 98.75 220 ILE A N 1
ATOM 1691 C CA . ILE A 1 220 ? -0.592 -9.695 8.836 1 98.75 220 ILE A CA 1
ATOM 1692 C C . ILE A 1 220 ? 0.329 -10.469 9.781 1 98.75 220 ILE A C 1
ATOM 1694 O O . ILE A 1 220 ? 0.648 -11.633 9.539 1 98.75 220 ILE A O 1
ATOM 1698 N N . VAL A 1 221 ? 0.709 -9.844 10.898 1 98.44 221 VAL A N 1
ATOM 1699 C CA . VAL A 1 221 ? 1.595 -10.484 11.867 1 98.44 221 VAL A CA 1
ATOM 1700 C C . VAL A 1 221 ? 0.886 -11.672 12.508 1 98.44 221 VAL A C 1
ATOM 1702 O O . VAL A 1 221 ? 1.434 -12.781 12.555 1 98.44 221 VAL A O 1
ATOM 1705 N N . ALA A 1 222 ? -0.348 -11.492 12.945 1 98.44 222 ALA A N 1
ATOM 1706 C CA . ALA A 1 222 ? -1.093 -12.539 13.648 1 98.44 222 ALA A CA 1
ATOM 1707 C C . ALA A 1 222 ? -1.419 -13.695 12.711 1 98.44 222 ALA A C 1
ATOM 1709 O O . ALA A 1 222 ? -1.448 -14.852 13.133 1 98.44 222 ALA A O 1
ATOM 1710 N N . ALA A 1 223 ? -1.655 -13.398 11.453 1 98.5 223 ALA A N 1
ATOM 1711 C CA . ALA A 1 223 ? -2.068 -14.406 10.477 1 98.5 223 ALA A CA 1
ATOM 1712 C C . ALA A 1 223 ? -0.995 -15.477 10.312 1 98.5 223 ALA A C 1
ATOM 1714 O O . ALA A 1 223 ? -1.302 -16.625 9.984 1 98.5 223 ALA A O 1
ATOM 1715 N N . GLN A 1 224 ? 0.251 -15.133 10.539 1 97.5 224 GLN A N 1
ATOM 1716 C CA . GLN A 1 224 ? 1.337 -16.094 10.375 1 97.5 224 GLN A CA 1
ATOM 1717 C C . GLN A 1 224 ? 1.17 -17.281 11.312 1 97.5 224 GLN A C 1
ATOM 1719 O O . GLN A 1 224 ? 1.719 -18.359 11.07 1 97.5 224 GLN A O 1
ATOM 1724 N N . GLN A 1 225 ? 0.342 -17.156 12.367 1 97 225 GLN A N 1
ATOM 1725 C CA . GLN A 1 225 ? 0.13 -18.234 13.32 1 97 225 GLN A CA 1
ATOM 1726 C C . GLN A 1 225 ? -0.633 -19.391 12.68 1 97 225 GLN A C 1
ATOM 1728 O O . GLN A 1 225 ? -0.574 -20.531 13.164 1 97 225 GLN A O 1
ATOM 1733 N N . VAL A 1 226 ? -1.385 -19.078 11.617 1 97.25 226 VAL A N 1
ATOM 1734 C CA . VAL A 1 226 ? -2.1 -20.125 10.898 1 97.25 226 VAL A CA 1
ATOM 1735 C C . VAL A 1 226 ? -1.119 -21.219 10.461 1 97.25 226 VAL A C 1
ATOM 1737 O O . VAL A 1 226 ? -1.425 -22.406 10.539 1 97.25 226 VAL A O 1
ATOM 1740 N N . VAL A 1 227 ? 0.057 -20.828 10.047 1 96.25 227 VAL A N 1
ATOM 1741 C CA . VAL A 1 227 ? 1.083 -21.766 9.57 1 96.25 227 VAL A CA 1
ATOM 1742 C C . VAL A 1 227 ? 1.965 -22.203 10.734 1 96.25 227 VAL A C 1
ATOM 1744 O O . VAL A 1 227 ? 2.25 -23.391 10.891 1 96.25 227 VAL A O 1
ATOM 1747 N N . SER A 1 228 ? 2.324 -21.25 11.695 1 94.62 228 SER A N 1
ATOM 1748 C CA . SER A 1 228 ? 3.369 -21.5 12.688 1 94.62 228 SER A CA 1
ATOM 1749 C C . SER A 1 228 ? 2.811 -22.219 13.914 1 94.62 228 SER A C 1
ATOM 1751 O O . SER A 1 228 ? 3.541 -22.906 14.625 1 94.62 228 SER A O 1
ATOM 1753 N N . ARG A 1 229 ? 1.476 -22.094 14.18 1 93.88 229 ARG A N 1
ATOM 1754 C CA . ARG A 1 229 ? 0.955 -22.594 15.445 1 93.88 229 ARG A CA 1
ATOM 1755 C C . ARG A 1 229 ? -0.251 -23.5 15.227 1 93.88 229 ARG A C 1
ATOM 1757 O O . ARG A 1 229 ? -0.516 -24.391 16.031 1 93.88 229 ARG A O 1
ATOM 1764 N N . MET A 1 230 ? -0.981 -23.297 14.164 1 95.94 230 MET A N 1
ATOM 1765 C CA . MET A 1 230 ? -2.25 -24 14 1 95.94 230 MET A CA 1
ATOM 1766 C C . MET A 1 230 ? -2.084 -25.203 13.094 1 95.94 230 MET A C 1
ATOM 1768 O O . MET A 1 230 ? -2.777 -26.219 13.258 1 95.94 230 MET A O 1
ATOM 1772 N N . ALA A 1 231 ? -1.252 -25.094 12.117 1 95.5 231 ALA A N 1
ATOM 1773 C CA . ALA A 1 231 ? -0.989 -26.203 11.203 1 95.5 231 ALA A CA 1
ATOM 1774 C C . ALA A 1 231 ? -0.134 -27.281 11.883 1 95.5 231 ALA A C 1
ATOM 1776 O O . ALA A 1 231 ? 0.766 -26.953 12.664 1 95.5 231 ALA A O 1
ATOM 1777 N N . SER A 1 232 ? -0.339 -28.578 11.578 1 94.88 232 SER A N 1
ATOM 1778 C CA . SER A 1 232 ? 0.612 -29.625 11.938 1 94.88 232 SER A CA 1
ATOM 1779 C C . SER A 1 232 ? 1.973 -29.375 11.297 1 94.88 232 SER A C 1
ATOM 1781 O O . SER A 1 232 ? 2.055 -29.016 10.117 1 94.88 232 SER A O 1
ATOM 1783 N N . PRO A 1 233 ? 3.023 -29.531 12.078 1 92.06 233 PRO A N 1
ATOM 1784 C CA . PRO A 1 233 ? 4.344 -29.344 11.477 1 92.06 233 PRO A CA 1
ATOM 1785 C C . PRO A 1 233 ? 4.613 -30.328 10.336 1 92.06 233 PRO A C 1
ATOM 1787 O O . PRO A 1 233 ? 5.531 -30.125 9.539 1 92.06 233 PRO A O 1
ATOM 1790 N N . LYS A 1 234 ? 3.834 -31.359 10.164 1 92.94 234 LYS A N 1
ATOM 1791 C CA . LYS A 1 234 ? 4.004 -32.375 9.133 1 92.94 234 LYS A CA 1
ATOM 1792 C C . LYS A 1 234 ? 3.266 -31.984 7.852 1 92.94 234 LYS A C 1
ATOM 1794 O O . LYS A 1 234 ? 3.457 -32.625 6.805 1 92.94 234 LYS A O 1
ATOM 1799 N N . THR A 1 235 ? 2.402 -31.062 7.93 1 92.94 235 THR A N 1
ATOM 1800 C CA . THR A 1 235 ? 1.604 -30.625 6.789 1 92.94 235 THR A CA 1
ATOM 1801 C C . THR A 1 235 ? 2.17 -29.328 6.195 1 92.94 235 THR A C 1
ATOM 1803 O O . THR A 1 235 ? 1.92 -28.234 6.711 1 92.94 235 THR A O 1
ATOM 1806 N N . PRO A 1 236 ? 2.846 -29.516 5.125 1 94.88 236 PRO A N 1
ATOM 1807 C CA . PRO A 1 236 ? 3.367 -28.281 4.508 1 94.88 236 PRO A CA 1
ATOM 1808 C C . PRO A 1 236 ? 2.277 -27.266 4.223 1 94.88 236 PRO A C 1
ATOM 1810 O O . PRO A 1 236 ? 1.238 -27.594 3.65 1 94.88 236 PRO A O 1
ATOM 1813 N N . SER A 1 237 ? 2.422 -26.047 4.723 1 96.56 237 SER A N 1
ATOM 1814 C CA . SER A 1 237 ? 1.518 -24.906 4.555 1 96.56 237 SER A CA 1
ATOM 1815 C C . SER A 1 237 ? 2.289 -23.609 4.355 1 96.56 237 SER A C 1
ATOM 1817 O O . SER A 1 237 ? 3.312 -23.391 5.008 1 96.56 237 SER A O 1
ATOM 1819 N N . VAL A 1 238 ? 1.816 -22.781 3.404 1 97.19 238 VAL A N 1
ATOM 1820 C CA . VAL A 1 238 ? 2.445 -21.5 3.156 1 97.19 238 VAL A CA 1
ATOM 1821 C C . VAL A 1 238 ? 1.38 -20.406 3.1 1 97.19 238 VAL A C 1
ATOM 1823 O O . VAL A 1 238 ? 0.388 -20.531 2.379 1 97.19 238 VAL A O 1
ATOM 1826 N N . LEU A 1 239 ? 1.519 -19.391 3.9 1 98.12 239 LEU A N 1
ATOM 1827 C CA . LEU A 1 239 ? 0.711 -18.172 3.867 1 98.12 239 LEU A CA 1
ATOM 1828 C C . LEU A 1 239 ? 1.576 -16.953 3.564 1 98.12 239 LEU A C 1
ATOM 1830 O O . LEU A 1 239 ? 2.482 -16.625 4.332 1 98.12 239 LEU A O 1
ATOM 1834 N N . SER A 1 240 ? 1.313 -16.344 2.43 1 97.06 240 SER A N 1
ATOM 1835 C CA . SER A 1 240 ? 2.068 -15.164 2.021 1 97.06 240 SER A CA 1
ATOM 1836 C C . SER A 1 240 ? 1.139 -14.023 1.624 1 97.06 240 SER A C 1
ATOM 1838 O O . SER A 1 240 ? 0.096 -14.25 1.007 1 97.06 240 SER A O 1
ATOM 1840 N N . PHE A 1 241 ? 1.516 -12.836 1.999 1 97.94 241 PHE A N 1
ATOM 1841 C CA . PHE A 1 241 ? 0.858 -11.625 1.514 1 97.94 241 PHE A CA 1
ATOM 1842 C C . PHE A 1 241 ? 1.768 -10.859 0.558 1 97.94 241 PHE A C 1
ATOM 1844 O O . PHE A 1 241 ? 2.879 -10.477 0.926 1 97.94 241 PHE A O 1
ATOM 1851 N N . GLY A 1 242 ? 1.268 -10.695 -0.674 1 97 242 GLY A N 1
ATOM 1852 C CA . GLY A 1 242 ? 2.113 -10.109 -1.702 1 97 242 GLY A CA 1
ATOM 1853 C C . GLY A 1 242 ? 1.809 -8.641 -1.964 1 97 242 GLY A C 1
ATOM 1854 O O . GLY A 1 242 ? 2.584 -7.953 -2.627 1 97 242 GLY A O 1
ATOM 1855 N N . ARG A 1 243 ? 0.702 -8.141 -1.391 1 97.75 243 ARG A N 1
ATOM 1856 C CA . ARG A 1 243 ? 0.333 -6.746 -1.643 1 97.75 243 ARG A CA 1
ATOM 1857 C C . ARG A 1 243 ? -0.364 -6.137 -0.431 1 97.75 243 ARG A C 1
ATOM 1859 O O . ARG A 1 243 ? -1.185 -6.793 0.214 1 97.75 243 ARG A O 1
ATOM 1866 N N . ILE A 1 244 ? -0.055 -4.91 -0.097 1 98.5 244 ILE A N 1
ATOM 1867 C CA . ILE A 1 244 ? -0.72 -4.105 0.922 1 98.5 244 ILE A CA 1
ATOM 1868 C C . ILE A 1 244 ? -0.76 -2.643 0.481 1 98.5 244 ILE A C 1
ATOM 1870 O O . ILE A 1 244 ? 0.259 -2.084 0.067 1 98.5 244 ILE A O 1
ATOM 1874 N N . VAL A 1 245 ? -1.985 -2.057 0.583 1 98.31 245 VAL A N 1
ATOM 1875 C CA . VAL A 1 245 ? -2.104 -0.666 0.159 1 98.31 245 VAL A CA 1
ATOM 1876 C C . VAL A 1 245 ? -2.982 0.103 1.142 1 98.31 245 VAL A C 1
ATOM 1878 O O . VAL A 1 245 ? -4.176 -0.187 1.274 1 98.31 245 VAL A O 1
ATOM 1881 N N . GLY A 1 246 ? -2.459 0.888 1.919 1 97.12 246 GLY A N 1
ATOM 1882 C CA . GLY A 1 246 ? -3.088 1.996 2.621 1 97.12 246 GLY A CA 1
ATOM 1883 C C . GLY A 1 246 ? -2.662 3.354 2.094 1 97.12 246 GLY A C 1
ATOM 1884 O O . GLY A 1 246 ? -1.552 3.812 2.371 1 97.12 246 GLY A O 1
ATOM 1885 N N . ASP A 1 247 ? -3.562 3.961 1.358 1 93.62 247 ASP A N 1
ATOM 1886 C CA . ASP A 1 247 ? -3.154 5.105 0.549 1 93.62 247 ASP A CA 1
ATOM 1887 C C . ASP A 1 247 ? -3.688 6.41 1.136 1 93.62 247 ASP A C 1
ATOM 1889 O O . ASP A 1 247 ? -4.457 7.121 0.485 1 93.62 247 ASP A O 1
ATOM 1893 N N . GLY A 1 248 ? -3.203 6.746 2.24 1 91.75 248 GLY A N 1
ATOM 1894 C CA . GLY A 1 248 ? -3.398 8.07 2.801 1 91.75 248 GLY A CA 1
ATOM 1895 C C . GLY A 1 248 ? -2.273 9.031 2.465 1 91.75 248 GLY A C 1
ATOM 1896 O O . GLY A 1 248 ? -1.909 9.188 1.298 1 91.75 248 GLY A O 1
ATOM 1897 N N . ALA A 1 249 ? -1.855 9.852 3.352 1 87.94 249 ALA A N 1
ATOM 1898 C CA . ALA A 1 249 ? -0.677 10.711 3.32 1 87.94 249 ALA A CA 1
ATOM 1899 C C . ALA A 1 249 ? 0.079 10.656 4.645 1 87.94 249 ALA A C 1
ATOM 1901 O O . ALA A 1 249 ? -0.355 9.984 5.586 1 87.94 249 ALA A O 1
ATOM 1902 N N . ASN A 1 250 ? 1.193 11.281 4.703 1 91 250 ASN A N 1
ATOM 1903 C CA . ASN A 1 250 ? 1.954 11.273 5.945 1 91 250 ASN A CA 1
ATOM 1904 C C . ASN A 1 250 ? 1.09 11.68 7.137 1 91 250 ASN A C 1
ATOM 1906 O O . ASN A 1 250 ? 1.165 11.078 8.203 1 91 250 ASN A O 1
ATOM 1910 N N . ASN A 1 251 ? 0.206 12.68 6.875 1 90.06 251 ASN A N 1
ATOM 1911 C CA . ASN A 1 251 ? -0.553 13.258 7.98 1 90.06 251 ASN A CA 1
ATOM 1912 C C . ASN A 1 251 ? -2.037 12.922 7.875 1 90.06 251 ASN A C 1
ATOM 1914 O O . ASN A 1 251 ? -2.871 13.57 8.516 1 90.06 251 ASN A O 1
ATOM 1918 N N . VAL A 1 252 ? -2.379 11.938 7.062 1 89.12 252 VAL A N 1
ATOM 1919 C CA . VAL A 1 252 ? -3.773 11.547 6.887 1 89.12 252 VAL A CA 1
ATOM 1920 C C . VAL A 1 252 ? -3.898 10.023 6.988 1 89.12 252 VAL A C 1
ATOM 1922 O O . VAL A 1 252 ? -3.299 9.289 6.199 1 89.12 252 VAL A O 1
ATOM 1925 N N . ILE A 1 253 ? -4.637 9.594 7.93 1 93.31 253 ILE A N 1
ATOM 1926 C CA . ILE A 1 253 ? -4.965 8.18 8.039 1 93.31 253 ILE A CA 1
ATOM 1927 C C . ILE A 1 253 ? -6.051 7.816 7.031 1 93.31 253 ILE A C 1
ATOM 1929 O O . ILE A 1 253 ? -7.07 8.5 6.934 1 93.31 253 ILE A O 1
ATOM 1933 N N . PRO A 1 254 ? -5.832 6.809 6.215 1 94.25 254 PRO A N 1
ATOM 1934 C CA . PRO A 1 254 ? -6.832 6.449 5.207 1 94.25 254 PRO A CA 1
ATOM 1935 C C . PRO A 1 254 ? -8.062 5.777 5.809 1 94.25 254 PRO A C 1
ATOM 1937 O O . PRO A 1 254 ? -8.047 5.383 6.977 1 94.25 254 PRO A O 1
ATOM 1940 N N . ASP A 1 255 ? -9.102 5.648 5.004 1 94.31 255 ASP A N 1
ATOM 1941 C CA . ASP A 1 255 ? -10.344 5.027 5.441 1 94.31 255 ASP A CA 1
ATOM 1942 C C . ASP A 1 255 ? -10.242 3.506 5.41 1 94.31 255 ASP A C 1
ATOM 1944 O O . ASP A 1 255 ? -10.977 2.812 6.113 1 94.31 255 ASP A O 1
ATOM 1948 N N . LYS A 1 256 ? -9.352 3.016 4.562 1 97.75 256 LYS A N 1
ATOM 1949 C CA . LYS A 1 256 ? -9.273 1.566 4.41 1 97.75 256 LYS A CA 1
ATOM 1950 C C . LYS A 1 256 ? -7.879 1.133 3.969 1 97.75 256 LYS A C 1
ATOM 1952 O O . LYS A 1 256 ? -7.082 1.956 3.508 1 97.75 256 LYS A O 1
ATOM 1957 N N . VAL A 1 257 ? -7.52 -0.122 4.199 1 98.44 257 VAL A N 1
ATOM 1958 C CA . VAL A 1 257 ? -6.324 -0.8 3.715 1 98.44 257 VAL A CA 1
ATOM 1959 C C . VAL A 1 257 ? -6.711 -2.109 3.031 1 98.44 257 VAL A C 1
ATOM 1961 O O . VAL A 1 257 ? -7.605 -2.82 3.498 1 98.44 257 VAL A O 1
ATOM 1964 N N . THR A 1 258 ? -6.102 -2.391 1.878 1 98.69 258 THR A N 1
ATOM 1965 C CA . THR A 1 258 ? -6.324 -3.656 1.188 1 98.69 258 THR A CA 1
ATOM 1966 C C . THR A 1 258 ? -5.086 -4.539 1.268 1 98.69 258 THR A C 1
ATOM 1968 O O . THR A 1 258 ? -3.957 -4.047 1.202 1 98.69 258 THR A O 1
ATOM 1971 N N . ILE A 1 259 ? -5.301 -5.84 1.467 1 98.56 259 ILE A N 1
ATOM 1972 C CA . ILE A 1 259 ? -4.262 -6.863 1.552 1 98.56 259 ILE A CA 1
ATOM 1973 C C . ILE A 1 259 ? -4.582 -8.008 0.589 1 98.56 259 ILE A C 1
ATOM 1975 O O . ILE A 1 259 ? -5.73 -8.445 0.495 1 98.56 259 ILE A O 1
ATOM 1979 N N . GLU A 1 260 ? -3.582 -8.414 -0.173 1 98.06 260 GLU A N 1
ATOM 1980 C CA . GLU A 1 260 ? -3.719 -9.57 -1.051 1 98.06 260 GLU A CA 1
ATOM 1981 C C . GLU A 1 260 ? -2.629 -10.609 -0.775 1 98.06 260 GLU A C 1
ATOM 1983 O O . GLU A 1 260 ? -1.481 -10.25 -0.504 1 98.06 260 GLU A O 1
ATOM 1988 N N . GLY A 1 261 ? -3.018 -11.883 -0.812 1 97.44 261 GLY A N 1
ATOM 1989 C CA . GLY A 1 261 ? -2.061 -12.953 -0.579 1 97.44 261 GLY A CA 1
ATOM 1990 C C . GLY A 1 261 ? -2.531 -14.305 -1.092 1 97.44 261 GLY A C 1
ATOM 1991 O O . GLY A 1 261 ? -3.42 -14.367 -1.944 1 97.44 261 GLY A O 1
ATOM 1992 N N . THR A 1 262 ? -1.771 -15.375 -0.686 1 97.06 262 THR A N 1
ATOM 1993 C CA . THR A 1 262 ? -2.131 -16.734 -1.062 1 97.06 262 THR A CA 1
ATOM 1994 C C . THR A 1 262 ? -1.935 -17.688 0.114 1 97.06 262 THR A C 1
ATOM 1996 O O . THR A 1 262 ? -1.113 -17.438 0.997 1 97.06 262 THR A O 1
ATOM 1999 N N . PHE A 1 263 ? -2.758 -18.719 0.178 1 98.19 263 PHE A N 1
ATOM 2000 C CA . PHE A 1 263 ? -2.582 -19.859 1.064 1 98.19 263 PHE A CA 1
ATOM 2001 C C . PHE A 1 263 ? -2.406 -21.141 0.263 1 98.19 263 PHE A C 1
ATOM 2003 O O . PHE A 1 263 ? -3.176 -21.422 -0.662 1 98.19 263 PHE A O 1
ATOM 2010 N N . ARG A 1 264 ? -1.363 -21.906 0.576 1 97.75 264 ARG A N 1
ATOM 2011 C CA . ARG A 1 264 ? -1.041 -23.141 -0.128 1 97.75 264 ARG A CA 1
ATOM 2012 C C . ARG A 1 264 ? -0.83 -24.297 0.852 1 97.75 264 ARG A C 1
ATOM 2014 O O . ARG A 1 264 ? -0.217 -24.109 1.906 1 97.75 264 ARG A O 1
ATOM 2021 N N . THR A 1 265 ? -1.319 -25.438 0.541 1 97.75 265 THR A N 1
ATOM 2022 C CA . THR A 1 265 ? -1.11 -26.641 1.338 1 97.75 265 THR A CA 1
ATOM 2023 C C . THR A 1 265 ? -1.368 -27.891 0.504 1 97.75 265 THR A C 1
ATOM 2025 O O . THR A 1 265 ? -1.73 -27.797 -0.67 1 97.75 265 THR A O 1
ATOM 2028 N N . TYR A 1 266 ? -1.103 -29.094 1.069 1 96.38 266 TYR A N 1
ATOM 2029 C CA . TYR A 1 266 ? -1.271 -30.359 0.369 1 96.38 266 TYR A CA 1
ATOM 2030 C C . TYR A 1 266 ? -2.465 -31.125 0.92 1 96.38 266 TYR A C 1
ATOM 2032 O O . TYR A 1 266 ? -2.877 -32.125 0.347 1 96.38 266 TYR A O 1
ATOM 2040 N N . ASP A 1 267 ? -2.994 -30.656 2.018 1 96.06 267 ASP A N 1
ATOM 2041 C CA . ASP A 1 267 ? -4.09 -31.359 2.689 1 96.06 267 ASP A CA 1
ATOM 2042 C C . ASP A 1 267 ? -5.402 -30.594 2.529 1 96.06 267 ASP A C 1
ATOM 2044 O O . ASP A 1 267 ? -5.562 -29.5 3.072 1 96.06 267 ASP A O 1
ATOM 2048 N N . GLU A 1 268 ? -6.336 -31.234 1.87 1 96 268 GLU A N 1
ATOM 2049 C CA . GLU A 1 268 ? -7.586 -30.562 1.527 1 96 268 GLU A CA 1
ATOM 2050 C C . GLU A 1 268 ? -8.453 -30.344 2.764 1 96 268 GLU A C 1
ATOM 2052 O O . GLU A 1 268 ? -9.203 -29.375 2.838 1 96 268 GLU A O 1
ATOM 2057 N N . VAL A 1 269 ? -8.383 -31.234 3.68 1 96.94 269 VAL A N 1
ATOM 2058 C CA . VAL A 1 269 ? -9.133 -31.047 4.918 1 96.94 269 VAL A CA 1
ATOM 2059 C C . VAL A 1 269 ? -8.57 -29.875 5.699 1 96.94 269 VAL A C 1
ATOM 2061 O O . VAL A 1 269 ? -9.305 -28.969 6.094 1 96.94 269 VAL A O 1
ATOM 2064 N N . TRP A 1 270 ? -7.25 -29.891 5.863 1 97.31 270 TRP A N 1
ATOM 2065 C CA . TRP A 1 270 ? -6.578 -28.781 6.523 1 97.31 270 TRP A CA 1
ATOM 2066 C C . TRP A 1 270 ? -6.816 -27.484 5.77 1 97.31 270 TRP A C 1
ATOM 2068 O O . TRP A 1 270 ? -7.035 -26.438 6.383 1 97.31 270 TRP A O 1
ATOM 2078 N N . ARG A 1 271 ? -6.809 -27.547 4.527 1 97.75 271 ARG A N 1
ATOM 2079 C CA . ARG A 1 271 ? -7.043 -26.375 3.68 1 97.75 271 ARG A CA 1
ATOM 2080 C C . ARG A 1 271 ? -8.328 -25.656 4.078 1 97.75 271 ARG A C 1
ATOM 2082 O O . ARG A 1 271 ? -8.328 -24.453 4.289 1 97.75 271 ARG A O 1
ATOM 2089 N N . THR A 1 272 ? -9.383 -26.406 4.148 1 97.94 272 THR A N 1
ATOM 2090 C CA . THR A 1 272 ? -10.68 -25.859 4.5 1 97.94 272 THR A CA 1
ATOM 2091 C C . THR A 1 272 ? -10.664 -25.281 5.91 1 97.94 272 THR A C 1
ATOM 2093 O O . THR A 1 272 ? -11.148 -24.172 6.141 1 97.94 272 THR A O 1
ATOM 2096 N N . GLU A 1 273 ? -10.07 -25.984 6.812 1 98.25 273 GLU A N 1
ATOM 2097 C CA . GLU A 1 273 ? -9.977 -25.531 8.195 1 98.25 273 GLU A CA 1
ATOM 2098 C C . GLU A 1 273 ? -9.133 -24.266 8.312 1 98.25 273 GLU A C 1
ATOM 2100 O O . GLU A 1 273 ? -9.492 -23.344 9.047 1 98.25 273 GLU A O 1
ATOM 2105 N N . ALA A 1 274 ? -8.023 -24.266 7.637 1 98.31 274 ALA A N 1
ATOM 2106 C CA . ALA A 1 274 ? -7.098 -23.141 7.684 1 98.31 274 ALA A CA 1
ATOM 2107 C C . ALA A 1 274 ? -7.77 -21.859 7.211 1 98.31 274 ALA A C 1
ATOM 2109 O O . ALA A 1 274 ? -7.586 -20.797 7.809 1 98.31 274 ALA A O 1
ATOM 2110 N N . ILE A 1 275 ? -8.531 -21.938 6.16 1 98.38 275 ILE A N 1
ATOM 2111 C CA . ILE A 1 275 ? -9.211 -20.781 5.586 1 98.38 275 ILE A CA 1
ATOM 2112 C C . ILE A 1 275 ? -10.258 -20.25 6.562 1 98.38 275 ILE A C 1
ATOM 2114 O O . ILE A 1 275 ? -10.398 -19.031 6.734 1 98.38 275 ILE A O 1
ATOM 2118 N N . GLU A 1 276 ? -10.945 -21.156 7.152 1 98.31 276 GLU A N 1
ATOM 2119 C CA . GLU A 1 276 ? -11.922 -20.75 8.164 1 98.31 276 GLU A CA 1
ATOM 2120 C C . GLU A 1 276 ? -11.242 -20.078 9.344 1 98.31 276 GLU A C 1
ATOM 2122 O O . GLU A 1 276 ? -11.719 -19.047 9.828 1 98.31 276 GLU A O 1
ATOM 2127 N N . LYS A 1 277 ? -10.18 -20.672 9.828 1 98.5 277 LYS A N 1
ATOM 2128 C CA . LYS A 1 277 ? -9.438 -20.125 10.961 1 98.5 277 LYS A CA 1
ATOM 2129 C C . LYS A 1 277 ? -8.859 -18.75 10.617 1 98.5 277 LYS A C 1
ATOM 2131 O O . LYS A 1 277 ? -8.914 -17.828 11.43 1 98.5 277 LYS A O 1
ATOM 2136 N N . LEU A 1 278 ? -8.297 -18.625 9.422 1 98.5 278 LEU A N 1
ATOM 2137 C CA . LEU A 1 278 ? -7.75 -17.344 8.961 1 98.5 278 LEU A CA 1
ATOM 2138 C C . LEU A 1 278 ? -8.836 -16.281 8.914 1 98.5 278 LEU A C 1
ATOM 2140 O O . LEU A 1 278 ? -8.633 -15.164 9.406 1 98.5 278 LEU A O 1
ATOM 2144 N N . THR A 1 279 ? -9.953 -16.625 8.336 1 98.62 279 THR A N 1
ATOM 2145 C CA . THR A 1 279 ? -11.07 -15.703 8.195 1 98.62 279 THR A CA 1
ATOM 2146 C C . THR A 1 279 ? -11.555 -15.219 9.555 1 98.62 279 THR A C 1
ATOM 2148 O O . THR A 1 279 ? -11.742 -14.023 9.773 1 98.62 279 THR A O 1
ATOM 2151 N N . THR A 1 280 ? -11.711 -16.125 10.461 1 98.56 280 THR A N 1
ATOM 2152 C CA . THR A 1 280 ? -12.156 -15.789 11.805 1 98.56 280 THR A CA 1
ATOM 2153 C C . THR A 1 280 ? -11.133 -14.898 12.508 1 98.56 280 THR A C 1
ATOM 2155 O O . THR A 1 280 ? -11.5 -13.906 13.141 1 98.56 280 THR A O 1
ATOM 2158 N N . LEU A 1 281 ? -9.891 -15.258 12.422 1 98.5 281 LEU A N 1
ATOM 2159 C CA . LEU A 1 281 ? -8.805 -14.516 13.062 1 98.5 281 LEU A CA 1
ATOM 2160 C C . LEU A 1 281 ? -8.773 -13.07 12.578 1 98.5 281 LEU A C 1
ATOM 2162 O O . LEU A 1 281 ? -8.758 -12.141 13.383 1 98.5 281 LEU A O 1
ATOM 2166 N N . VAL A 1 282 ? -8.766 -12.867 11.25 1 98.5 282 VAL A N 1
ATOM 2167 C CA . VAL A 1 282 ? -8.641 -11.555 10.625 1 98.5 282 VAL A CA 1
ATOM 2168 C C . VAL A 1 282 ? -9.844 -10.688 10.984 1 98.5 282 VAL A C 1
ATOM 2170 O O . VAL A 1 282 ? -9.688 -9.531 11.383 1 98.5 282 VAL A O 1
ATOM 2173 N N . LYS A 1 283 ? -11.016 -11.234 10.922 1 98.44 283 LYS A N 1
ATOM 2174 C CA . LYS A 1 283 ? -12.234 -10.492 11.227 1 98.44 283 LYS A CA 1
ATOM 2175 C C . LYS A 1 283 ? -12.305 -10.133 12.711 1 98.44 283 LYS A C 1
ATOM 2177 O O . LYS A 1 283 ? -12.734 -9.031 13.07 1 98.44 283 LYS A O 1
ATOM 2182 N N . SER A 1 284 ? -11.906 -11.062 13.586 1 98.69 284 SER A N 1
ATOM 2183 C CA . SER A 1 284 ? -11.945 -10.82 15.023 1 98.69 284 SER A CA 1
ATOM 2184 C C . SER A 1 284 ? -10.992 -9.703 15.422 1 98.69 284 SER A C 1
ATOM 2186 O O . SER A 1 284 ? -11.32 -8.875 16.266 1 98.69 284 SER A O 1
ATOM 2188 N N . ILE A 1 285 ? -9.805 -9.703 14.883 1 98.56 285 ILE A N 1
ATOM 2189 C CA . ILE A 1 285 ? -8.844 -8.656 15.18 1 98.56 285 ILE A CA 1
ATOM 2190 C C . ILE A 1 285 ? -9.391 -7.301 14.727 1 98.56 285 ILE A C 1
ATOM 2192 O O . ILE A 1 285 ? -9.391 -6.336 15.492 1 98.56 285 ILE A O 1
ATOM 2196 N N . ALA A 1 286 ? -9.859 -7.23 13.445 1 98.38 286 ALA A N 1
ATOM 2197 C CA . ALA A 1 286 ? -10.406 -5.98 12.922 1 98.38 286 ALA A CA 1
ATOM 2198 C C . ALA A 1 286 ? -11.562 -5.484 13.789 1 98.38 286 ALA A C 1
ATOM 2200 O O . ALA A 1 286 ? -11.594 -4.32 14.188 1 98.38 286 ALA A O 1
ATOM 2201 N N . GLU A 1 287 ? -12.484 -6.371 14.133 1 98.12 287 GLU A N 1
ATOM 2202 C CA . GLU A 1 287 ? -13.641 -6.023 14.953 1 98.12 287 GLU A CA 1
ATOM 2203 C C . GLU A 1 287 ? -13.211 -5.566 16.344 1 98.12 287 GLU A C 1
ATOM 2205 O O . GLU A 1 287 ? -13.727 -4.578 16.875 1 98.12 287 GLU A O 1
ATOM 2210 N N . GLY A 1 288 ? -12.359 -6.316 16.969 1 98.5 288 GLY A N 1
ATOM 2211 C CA . GLY A 1 288 ? -11.875 -5.973 18.297 1 98.5 288 GLY A CA 1
ATOM 2212 C C . GLY A 1 288 ? -11.234 -4.602 18.375 1 98.5 288 GLY A C 1
ATOM 2213 O O . GLY A 1 288 ? -11.234 -3.965 19.422 1 98.5 288 GLY A O 1
ATOM 2214 N N . MET A 1 289 ? -10.773 -4.117 17.234 1 98 289 MET A N 1
ATOM 2215 C CA . MET A 1 289 ? -10.102 -2.824 17.188 1 98 289 MET A CA 1
ATOM 2216 C C . MET A 1 289 ? -11 -1.76 16.578 1 98 289 MET A C 1
ATOM 2218 O O . MET A 1 289 ? -10.555 -0.646 16.297 1 98 289 MET A O 1
ATOM 2222 N N . GLY A 1 290 ? -12.211 -2.162 16.281 1 98 290 GLY A N 1
ATOM 2223 C CA . GLY A 1 290 ? -13.242 -1.196 15.938 1 98 290 GLY A CA 1
ATOM 2224 C C . GLY A 1 290 ? -13.469 -1.076 14.445 1 98 290 GLY A C 1
ATOM 2225 O O . GLY A 1 290 ? -14.242 -0.228 13.992 1 98 290 GLY A O 1
ATOM 2226 N N . ALA A 1 291 ? -12.82 -1.907 13.641 1 98.38 291 ALA A N 1
ATOM 2227 C CA . ALA A 1 291 ? -12.93 -1.804 12.188 1 98.38 291 ALA A CA 1
ATOM 2228 C C . ALA A 1 291 ? -13.867 -2.875 11.633 1 98.38 291 ALA A C 1
ATOM 2230 O O . ALA A 1 291 ? -14.195 -3.84 12.328 1 98.38 291 ALA A O 1
ATOM 2231 N N . GLU A 1 292 ? -14.32 -2.582 10.414 1 98.31 292 GLU A N 1
ATOM 2232 C CA . GLU A 1 292 ? -14.938 -3.617 9.594 1 98.31 292 GLU A CA 1
ATOM 2233 C C . GLU A 1 292 ? -13.906 -4.336 8.734 1 98.31 292 GLU A C 1
ATOM 2235 O O . GLU A 1 292 ? -12.852 -3.779 8.43 1 98.31 292 GLU A O 1
ATOM 2240 N N . CYS A 1 293 ? -14.227 -5.59 8.422 1 98.19 293 CYS A N 1
ATOM 2241 C CA . CYS A 1 293 ? -13.281 -6.375 7.641 1 98.19 293 CYS A CA 1
ATOM 2242 C C . CYS A 1 293 ? -14.008 -7.242 6.621 1 98.19 293 CYS A C 1
ATOM 2244 O O . CYS A 1 293 ? -14.906 -8 6.977 1 98.19 293 CYS A O 1
ATOM 2246 N N . ILE A 1 294 ? -13.648 -7.039 5.359 1 98.56 294 ILE A N 1
ATOM 2247 C CA . ILE A 1 294 ? -14.141 -7.891 4.285 1 98.56 294 ILE A CA 1
ATOM 2248 C C . ILE A 1 294 ? -13.062 -8.898 3.891 1 98.56 294 ILE A C 1
ATOM 2250 O O . ILE A 1 294 ? -11.93 -8.516 3.594 1 98.56 294 ILE A O 1
ATOM 2254 N N . VAL A 1 295 ? -13.422 -10.164 3.961 1 98.5 295 VAL A N 1
ATOM 2255 C CA . VAL A 1 295 ? -12.516 -11.234 3.572 1 98.5 295 VAL A CA 1
ATOM 2256 C C . VAL A 1 295 ? -13.125 -12.039 2.428 1 98.5 295 VAL A C 1
ATOM 2258 O O . VAL A 1 295 ? -14.25 -12.539 2.543 1 98.5 295 VAL A O 1
ATOM 2261 N N . ASP A 1 296 ? -12.438 -12.031 1.303 1 98.12 296 ASP A N 1
ATOM 2262 C CA . ASP A 1 296 ? -12.836 -12.812 0.135 1 98.12 296 ASP A CA 1
ATOM 2263 C C . ASP A 1 296 ? -11.727 -13.789 -0.269 1 98.12 296 ASP A C 1
ATOM 2265 O O . ASP A 1 296 ? -10.672 -13.375 -0.755 1 98.12 296 ASP A O 1
ATOM 2269 N N . ILE A 1 297 ? -12.016 -15.062 -0.054 1 97.62 297 ILE A N 1
ATOM 2270 C CA . ILE A 1 297 ? -11.062 -16.109 -0.391 1 97.62 297 ILE A CA 1
ATOM 2271 C C . ILE A 1 297 ? -11.742 -17.156 -1.272 1 97.62 297 ILE A C 1
ATOM 2273 O O .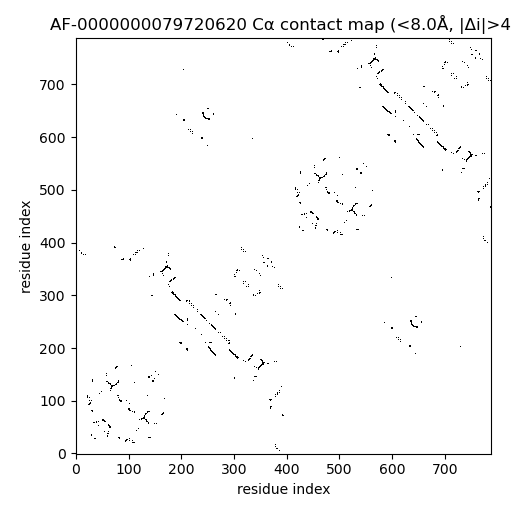 ILE A 1 297 ? -12.156 -18.219 -0.787 1 97.62 297 ILE A O 1
ATOM 2277 N N . PRO A 1 298 ? -11.781 -16.922 -2.537 1 95.56 298 PRO A N 1
ATOM 2278 C CA . PRO A 1 298 ? -12.352 -17.953 -3.418 1 95.56 298 PRO A CA 1
ATOM 2279 C C . PRO A 1 298 ? -11.547 -19.234 -3.43 1 95.56 298 PRO A C 1
ATOM 2281 O O . PRO A 1 298 ? -10.312 -19.203 -3.377 1 95.56 298 PRO A O 1
ATOM 2284 N N . ARG A 1 299 ? -12.266 -20.359 -3.494 1 94.81 299 ARG A N 1
ATOM 2285 C CA . ARG A 1 299 ? -11.578 -21.641 -3.549 1 94.81 299 ARG A CA 1
ATOM 2286 C C . ARG A 1 299 ? -10.789 -21.781 -4.844 1 94.81 299 ARG A C 1
ATOM 2288 O O . ARG A 1 299 ? -11.352 -21.703 -5.938 1 94.81 299 ARG A O 1
ATOM 2295 N N . GLY A 1 300 ? -9.492 -21.953 -4.742 1 95.75 300 GLY A N 1
ATOM 2296 C CA . GLY A 1 300 ? -8.617 -22.047 -5.902 1 95.75 300 GLY A CA 1
ATOM 2297 C C . GLY A 1 300 ? -8.336 -23.484 -6.32 1 95.75 300 GLY A C 1
ATOM 2298 O O . GLY A 1 300 ? -9.211 -24.344 -6.23 1 95.75 300 GLY A O 1
ATOM 2299 N N . TYR A 1 301 ? -7.199 -23.766 -6.922 1 96.62 301 TYR A N 1
ATOM 2300 C CA . TYR A 1 301 ? -6.836 -25.078 -7.445 1 96.62 301 TYR A CA 1
ATOM 2301 C C . TYR A 1 301 ? -6.594 -26.062 -6.312 1 96.62 301 TYR A C 1
ATOM 2303 O O . TYR A 1 301 ? -6.012 -25.703 -5.285 1 96.62 301 TYR A O 1
ATOM 2311 N N . PRO A 1 302 ? -7.02 -27.297 -6.477 1 97.38 302 PRO A N 1
ATOM 2312 C CA . PRO A 1 302 ? -6.676 -28.328 -5.496 1 97.38 302 PRO A CA 1
ATOM 2313 C C . PRO A 1 302 ? -5.219 -28.781 -5.594 1 97.38 302 PRO A C 1
ATOM 2315 O O . PRO A 1 302 ? -4.5 -28.344 -6.5 1 97.38 302 PRO A O 1
ATOM 2318 N N . HIS A 1 303 ? -4.793 -29.578 -4.566 1 97.62 303 HIS A N 1
ATOM 2319 C CA . HIS A 1 303 ? -3.455 -30.156 -4.684 1 97.62 303 HIS A CA 1
ATOM 2320 C C . HIS A 1 303 ? -3.385 -31.156 -5.832 1 97.62 303 HIS A C 1
ATOM 2322 O O . HIS A 1 303 ? -4.414 -31.672 -6.277 1 97.62 303 HIS A O 1
ATOM 2328 N N . LEU A 1 304 ? -2.23 -31.328 -6.371 1 98.19 304 LEU A N 1
ATOM 2329 C CA . LEU A 1 304 ? -2.008 -32.312 -7.434 1 98.19 304 LEU A CA 1
ATOM 2330 C C . LEU A 1 304 ? -1.358 -33.562 -6.887 1 98.19 304 LEU A C 1
ATOM 2332 O O . LEU A 1 304 ? -0.288 -33.5 -6.277 1 98.19 304 LEU A O 1
ATOM 2336 N N . LYS A 1 305 ? -2.029 -34.625 -7.043 1 97.75 305 LYS A N 1
ATOM 2337 C CA . LYS A 1 305 ? -1.511 -35.938 -6.664 1 97.75 305 LYS A CA 1
ATOM 2338 C C . LYS A 1 305 ? -1.339 -36.844 -7.887 1 97.75 305 LYS A C 1
ATOM 2340 O O . LYS A 1 305 ? -2.316 -37.188 -8.555 1 97.75 305 LYS A O 1
ATOM 2345 N N . ASN A 1 306 ? -0.092 -37.188 -8.18 1 98.5 306 ASN A N 1
ATOM 2346 C CA . ASN A 1 306 ? 0.194 -38.125 -9.258 1 98.5 306 ASN A CA 1
ATOM 2347 C C . ASN A 1 306 ? -0.168 -39.562 -8.875 1 98.5 306 ASN A C 1
ATOM 2349 O O . ASN A 1 306 ? 0.195 -40.031 -7.797 1 98.5 306 ASN A O 1
ATOM 2353 N N . ASP A 1 307 ? -0.885 -40.188 -9.781 1 98.38 307 ASP A N 1
ATOM 2354 C CA . ASP A 1 307 ? -1.176 -41.625 -9.562 1 98.38 307 ASP A CA 1
ATOM 2355 C C . ASP A 1 307 ? 0.11 -42.438 -9.445 1 98.38 307 ASP A C 1
ATOM 2357 O O . ASP A 1 307 ? 0.977 -42.344 -10.32 1 98.38 307 ASP A O 1
ATOM 2361 N N . GLU A 1 308 ? 0.216 -43.188 -8.438 1 98.25 308 GLU A N 1
ATOM 2362 C CA . GLU A 1 308 ? 1.479 -43.875 -8.133 1 98.25 308 GLU A CA 1
ATOM 2363 C C . GLU A 1 308 ? 1.834 -44.875 -9.211 1 98.25 308 GLU A C 1
ATOM 2365 O O . GLU A 1 308 ? 2.955 -44.875 -9.727 1 98.25 308 GLU A O 1
ATOM 2370 N N . GLU A 1 309 ? 0.901 -45.688 -9.539 1 98 309 GLU A N 1
ATOM 2371 C CA . GLU A 1 309 ? 1.166 -46.75 -10.516 1 98 309 GLU A CA 1
ATOM 2372 C C . GLU A 1 309 ? 1.497 -46.156 -11.883 1 98 309 GLU A C 1
ATOM 2374 O O . GLU A 1 309 ? 2.488 -46.531 -12.508 1 98 309 GLU A O 1
ATOM 2379 N N . LEU A 1 310 ? 0.697 -45.25 -12.273 1 98.25 310 LEU A N 1
ATOM 2380 C CA . LEU A 1 310 ? 0.917 -44.625 -13.578 1 98.25 310 LEU A CA 1
ATOM 2381 C C . LEU A 1 310 ? 2.246 -43.906 -13.609 1 98.25 310 LEU A C 1
ATOM 2383 O O . LEU A 1 310 ? 3.018 -44.031 -14.555 1 98.25 310 LEU A O 1
ATOM 2387 N N . THR A 1 311 ? 2.521 -43.156 -12.594 1 98.69 311 THR A N 1
ATOM 2388 C CA . THR A 1 311 ? 3.719 -42.312 -12.555 1 98.69 311 THR A CA 1
ATOM 2389 C C . THR A 1 311 ? 4.977 -43.188 -12.516 1 98.69 311 THR A C 1
ATOM 2391 O O . THR A 1 311 ? 5.973 -42.875 -13.172 1 98.69 311 THR A O 1
ATOM 2394 N N . ASN A 1 312 ? 4.926 -44.219 -11.773 1 98.31 312 ASN A N 1
ATOM 2395 C CA . ASN A 1 312 ? 6.055 -45.156 -11.75 1 98.31 312 ASN A CA 1
ATOM 2396 C C . ASN A 1 312 ? 6.285 -45.781 -13.117 1 98.31 312 ASN A C 1
ATOM 2398 O O . ASN A 1 312 ? 7.43 -45.969 -13.539 1 98.31 312 ASN A O 1
ATOM 2402 N N . ALA A 1 313 ? 5.219 -46.125 -13.766 1 98.31 313 ALA A N 1
ATOM 2403 C CA . ALA A 1 313 ? 5.344 -46.656 -15.109 1 98.31 313 ALA A CA 1
ATOM 2404 C C . ALA A 1 313 ? 5.93 -45.656 -16.078 1 98.31 313 ALA A C 1
ATOM 2406 O O . ALA A 1 313 ? 6.785 -45.969 -16.891 1 98.31 313 ALA A O 1
ATOM 2407 N N . MET A 1 314 ? 5.43 -44.438 -15.953 1 98.62 314 MET A N 1
ATOM 2408 C CA . MET A 1 314 ? 5.934 -43.344 -16.797 1 98.62 314 MET A CA 1
ATOM 2409 C C . MET A 1 314 ? 7.414 -43.094 -16.531 1 98.62 314 MET A C 1
ATOM 2411 O O . MET A 1 314 ? 8.188 -42.875 -17.469 1 98.62 314 MET A O 1
ATOM 2415 N N . LYS A 1 315 ? 7.766 -43.094 -15.289 1 98.69 315 LYS A N 1
ATOM 2416 C CA . LYS A 1 315 ? 9.164 -42.875 -14.922 1 98.69 315 LYS A CA 1
ATOM 2417 C C . LYS A 1 315 ? 10.047 -43.969 -15.508 1 98.69 315 LYS A C 1
ATOM 2419 O O . LYS A 1 315 ? 11.125 -43.688 -16.047 1 98.69 315 LYS A O 1
ATOM 2424 N N . LYS A 1 316 ? 9.656 -45.188 -15.391 1 98.5 316 LYS A N 1
ATOM 2425 C CA . LYS A 1 316 ? 10.383 -46.312 -15.984 1 98.5 316 LYS A CA 1
ATOM 2426 C C . LYS A 1 316 ? 10.539 -46.125 -17.5 1 98.5 316 LYS A C 1
ATOM 2428 O O . LYS A 1 316 ? 11.602 -46.406 -18.062 1 98.5 316 LYS A O 1
ATOM 2433 N N . GLY A 1 317 ? 9.453 -45.719 -18.125 1 98.56 317 GLY A N 1
ATOM 2434 C CA . GLY A 1 317 ? 9.516 -45.406 -19.531 1 98.56 317 GLY A CA 1
ATOM 2435 C C . GLY A 1 317 ? 10.516 -44.312 -19.859 1 98.56 317 GLY A C 1
ATOM 2436 O O . GLY A 1 317 ? 11.227 -44.375 -20.859 1 98.56 317 GLY A O 1
ATOM 2437 N N . ALA A 1 318 ? 10.523 -43.312 -19.016 1 98.81 318 ALA A N 1
ATOM 2438 C CA . ALA A 1 318 ? 11.461 -42.219 -19.219 1 98.81 318 ALA A CA 1
ATOM 2439 C C . ALA A 1 318 ? 12.906 -42.688 -19.078 1 98.81 318 ALA A C 1
ATOM 2441 O O . ALA A 1 318 ? 13.781 -42.25 -19.828 1 98.81 318 ALA A O 1
ATOM 2442 N N . ILE A 1 319 ? 13.133 -43.562 -18.141 1 98.69 319 ILE A N 1
ATOM 2443 C CA . ILE A 1 319 ? 14.469 -44.125 -17.953 1 98.69 319 ILE A CA 1
ATOM 2444 C C . ILE A 1 319 ? 14.875 -44.906 -19.188 1 98.69 319 ILE A C 1
ATOM 2446 O O . ILE A 1 319 ? 16.016 -44.812 -19.641 1 98.69 319 ILE A O 1
ATOM 2450 N N . ASP A 1 320 ? 13.977 -45.625 -19.672 1 98.38 320 ASP A N 1
ATOM 2451 C CA . ASP A 1 320 ? 14.242 -46.438 -20.859 1 98.38 320 ASP A CA 1
ATOM 2452 C C . ASP A 1 320 ? 14.586 -45.531 -22.047 1 98.38 320 ASP A C 1
ATOM 2454 O O . ASP A 1 320 ? 15.453 -45.875 -22.859 1 98.38 320 ASP A O 1
ATOM 2458 N N . TYR A 1 321 ? 13.969 -44.406 -22.141 1 98.5 321 TYR A N 1
ATOM 2459 C CA . TYR A 1 321 ? 14.086 -43.531 -23.297 1 98.5 321 TYR A CA 1
ATOM 2460 C C . TYR A 1 321 ? 15.32 -42.625 -23.172 1 98.5 321 TYR A C 1
ATOM 2462 O O . TYR A 1 321 ? 16.047 -42.438 -24.141 1 98.5 321 TYR A O 1
ATOM 2470 N N . LEU A 1 322 ? 15.594 -42.062 -21.938 1 98.56 322 LEU A N 1
ATOM 2471 C CA . LEU A 1 322 ? 16.594 -41.031 -21.766 1 98.56 322 LEU A CA 1
ATOM 2472 C C . LEU A 1 322 ? 17.828 -41.562 -21.031 1 98.56 322 LEU A C 1
ATOM 2474 O O . LEU A 1 322 ? 18.875 -40.938 -21.047 1 98.56 322 LEU A O 1
ATOM 2478 N N . GLY A 1 323 ? 17.688 -42.688 -20.391 1 98.19 323 GLY A N 1
ATOM 2479 C CA . GLY A 1 323 ? 18.719 -43.156 -19.484 1 98.19 323 GLY A CA 1
ATOM 2480 C C . GLY A 1 323 ? 18.516 -42.719 -18.062 1 98.19 323 GLY A C 1
ATOM 2481 O O . GLY A 1 323 ? 18.031 -41.594 -17.812 1 98.19 323 GLY A O 1
ATOM 2482 N N . SER A 1 324 ? 18.953 -43.5 -17.203 1 98 324 SER A N 1
ATOM 2483 C CA . SER A 1 324 ? 18.703 -43.312 -15.773 1 98 324 SER A CA 1
ATOM 2484 C C . SER A 1 324 ? 19.312 -42 -15.289 1 98 324 SER A C 1
ATOM 2486 O O . SER A 1 324 ? 18.766 -41.344 -14.406 1 98 324 SER A O 1
ATOM 2488 N N . ASN A 1 325 ? 20.391 -41.594 -15.844 1 97.94 325 ASN A N 1
ATOM 2489 C CA . ASN A 1 325 ? 21.094 -40.375 -15.422 1 97.94 325 ASN A CA 1
ATOM 2490 C C . ASN A 1 325 ? 20.312 -39.125 -15.773 1 97.94 325 ASN A C 1
ATOM 2492 O O . ASN A 1 325 ? 20.594 -38.031 -15.242 1 97.94 325 ASN A O 1
ATOM 2496 N N . ASN A 1 326 ? 19.328 -39.25 -16.609 1 98.56 326 ASN A N 1
ATOM 2497 C CA . ASN A 1 326 ? 18.594 -38.062 -17.094 1 98.56 326 ASN A CA 1
ATOM 2498 C C . ASN A 1 326 ? 17.172 -38.031 -16.531 1 98.56 326 ASN A C 1
ATOM 2500 O O . ASN A 1 326 ? 16.359 -37.219 -16.969 1 98.56 326 ASN A O 1
ATOM 2504 N N . VAL A 1 327 ? 16.875 -38.906 -15.609 1 98.75 327 VAL A N 1
ATOM 2505 C CA . VAL A 1 327 ? 15.594 -38.938 -14.93 1 98.75 327 VAL A CA 1
ATOM 2506 C C . VAL A 1 327 ? 15.797 -38.75 -13.43 1 98.75 327 VAL A C 1
ATOM 2508 O O . VAL A 1 327 ? 16.5 -39.562 -12.789 1 98.75 327 VAL A O 1
ATOM 2511 N N . VAL A 1 328 ? 15.203 -37.688 -12.852 1 98.5 328 VAL A N 1
ATOM 2512 C CA . VAL A 1 328 ? 15.453 -37.406 -11.453 1 98.5 328 VAL A CA 1
ATOM 2513 C C . VAL A 1 328 ? 14.156 -37.531 -10.656 1 98.5 328 VAL A C 1
ATOM 2515 O O . VAL A 1 328 ? 13.062 -37.375 -11.211 1 98.5 328 VAL A O 1
ATOM 2518 N N . ASP A 1 329 ? 14.297 -37.812 -9.406 1 98 329 ASP A N 1
ATOM 2519 C CA . ASP A 1 329 ? 13.18 -37.781 -8.469 1 98 329 ASP A CA 1
ATOM 2520 C C . ASP A 1 329 ? 12.922 -36.344 -8.008 1 98 329 ASP A C 1
ATOM 2522 O O . ASP A 1 329 ? 13.859 -35.594 -7.66 1 98 329 ASP A O 1
ATOM 2526 N N . LEU A 1 330 ? 11.734 -36 -8.078 1 97.31 330 LEU A N 1
ATOM 2527 C CA . LEU A 1 330 ? 11.359 -34.656 -7.691 1 97.31 330 LEU A CA 1
ATOM 2528 C C . LEU A 1 330 ? 10.875 -34.625 -6.246 1 97.31 330 LEU A C 1
ATOM 2530 O O . LEU A 1 330 ? 10.359 -35.594 -5.734 1 97.31 330 LEU A O 1
ATOM 2534 N N . ASP A 1 331 ? 11.07 -33.5 -5.629 1 95.31 331 ASP A N 1
ATOM 2535 C CA . ASP A 1 331 ? 10.477 -33.219 -4.324 1 95.31 331 ASP A CA 1
ATOM 2536 C C . ASP A 1 331 ? 9.125 -32.531 -4.48 1 95.31 331 ASP A C 1
ATOM 2538 O O . ASP A 1 331 ? 8.68 -32.25 -5.598 1 95.31 331 ASP A O 1
ATOM 2542 N N . LEU A 1 332 ? 8.445 -32.281 -3.33 1 94.81 332 LEU A N 1
ATOM 2543 C CA . LEU A 1 332 ? 7.223 -31.5 -3.309 1 94.81 332 LEU A CA 1
ATOM 2544 C C . LEU A 1 332 ? 7.453 -30.125 -3.916 1 94.81 332 LEU A C 1
ATOM 2546 O O . LEU A 1 332 ? 8.508 -29.516 -3.709 1 94.81 332 LEU A O 1
ATOM 2550 N N . TRP A 1 333 ? 6.531 -29.734 -4.715 1 92.94 333 TRP A N 1
ATOM 2551 C CA . TRP A 1 333 ? 6.574 -28.406 -5.316 1 92.94 333 TRP A CA 1
ATOM 2552 C C . TRP A 1 333 ? 5.379 -27.578 -4.875 1 92.94 333 TRP A C 1
ATOM 2554 O O . TRP A 1 333 ? 4.23 -27.906 -5.176 1 92.94 333 TRP A O 1
ATOM 2564 N N . MET A 1 334 ? 5.574 -26.438 -4.281 1 93 334 MET A N 1
ATOM 2565 C CA . MET A 1 334 ? 4.52 -25.672 -3.633 1 93 334 MET A CA 1
ATOM 2566 C C . MET A 1 334 ? 3.756 -24.828 -4.648 1 93 334 MET A C 1
ATOM 2568 O O . MET A 1 334 ? 2.789 -24.156 -4.301 1 93 334 MET A O 1
ATOM 2572 N N . ALA A 1 335 ? 4.117 -24.953 -5.883 1 91.88 335 ALA A N 1
ATOM 2573 C CA . ALA A 1 335 ? 3.316 -24.297 -6.914 1 91.88 335 ALA A CA 1
ATOM 2574 C C . ALA A 1 335 ? 2.004 -25.047 -7.141 1 91.88 335 ALA A C 1
ATOM 2576 O O . ALA A 1 335 ? 1.851 -26.188 -6.715 1 91.88 335 ALA A O 1
ATOM 2577 N N . ALA A 1 336 ? 1.07 -24.312 -7.703 1 94.88 336 ALA A N 1
ATOM 2578 C CA . ALA A 1 336 ? -0.228 -24.906 -8.016 1 94.88 336 ALA A CA 1
ATOM 2579 C C . ALA A 1 336 ? -0.461 -24.953 -9.523 1 94.88 336 ALA A C 1
ATOM 2581 O O . ALA A 1 336 ? 0.116 -24.156 -10.273 1 94.88 336 ALA A O 1
ATOM 2582 N N . GLU A 1 337 ? -1.227 -25.875 -9.922 1 95.81 337 GLU A N 1
ATOM 2583 C CA . GLU A 1 337 ? -1.514 -26.156 -11.32 1 95.81 337 GLU A CA 1
ATOM 2584 C C . GLU A 1 337 ? -2.922 -26.719 -11.492 1 95.81 337 GLU A C 1
ATOM 2586 O O . GLU A 1 337 ? -3.348 -27.594 -10.734 1 95.81 337 GLU A O 1
ATOM 2591 N N . ASP A 1 338 ? -3.656 -26.203 -12.516 1 97 338 ASP A N 1
ATOM 2592 C CA . ASP A 1 338 ? -5.051 -26.625 -12.633 1 97 338 ASP A CA 1
ATOM 2593 C C . ASP A 1 338 ? -5.152 -28.047 -13.164 1 97 338 ASP A C 1
ATOM 2595 O O . ASP A 1 338 ? -6.219 -28.656 -13.109 1 97 338 ASP A O 1
ATOM 2599 N N . PHE A 1 339 ? -4.02 -28.672 -13.672 1 98.31 339 PHE A N 1
ATOM 2600 C CA . PHE A 1 339 ? -3.977 -30.094 -13.992 1 98.31 339 PHE A CA 1
ATOM 2601 C C . PHE A 1 339 ? -4.418 -30.922 -12.797 1 98.31 339 PHE A C 1
ATOM 2603 O O . PHE A 1 339 ? -4.832 -32.062 -12.961 1 98.31 339 PHE A O 1
ATOM 2610 N N . ALA A 1 340 ? -4.363 -30.344 -11.656 1 98.31 340 ALA A N 1
ATOM 2611 C CA . ALA A 1 340 ? -4.762 -31 -10.414 1 98.31 340 ALA A CA 1
ATOM 2612 C C . ALA A 1 340 ? -6.215 -31.469 -10.484 1 98.31 340 ALA A C 1
ATOM 2614 O O . ALA A 1 340 ? -6.57 -32.5 -9.906 1 98.31 340 ALA A O 1
ATOM 2615 N N . TYR A 1 341 ? -7.051 -30.766 -11.203 1 97.62 341 TYR A N 1
ATOM 2616 C CA . TYR A 1 341 ? -8.445 -31.172 -11.336 1 97.62 341 TYR A CA 1
ATOM 2617 C C . TYR A 1 341 ? -8.57 -32.5 -12.039 1 97.62 341 TYR A C 1
ATOM 2619 O O . TYR A 1 341 ? -9.383 -33.344 -11.648 1 97.62 341 TYR A O 1
ATOM 2627 N N . TYR A 1 342 ? -7.754 -32.719 -13.039 1 97.94 342 TYR A N 1
ATOM 2628 C CA . TYR A 1 342 ? -7.758 -34 -13.734 1 97.94 342 TYR A CA 1
ATOM 2629 C C . TYR A 1 342 ? -7.281 -35.125 -12.82 1 97.94 342 TYR A C 1
ATOM 2631 O O . TYR A 1 342 ? -7.812 -36.219 -12.867 1 97.94 342 TYR A O 1
ATOM 2639 N N . SER A 1 343 ? -6.293 -34.781 -12.023 1 97.31 343 SER A N 1
ATOM 2640 C CA . SER A 1 343 ? -5.691 -35.812 -11.172 1 97.31 343 SER A CA 1
ATOM 2641 C C . SER A 1 343 ? -6.633 -36.219 -10.047 1 97.31 343 SER A C 1
ATOM 2643 O O . SER A 1 343 ? -6.465 -37.281 -9.438 1 97.31 343 SER A O 1
ATOM 2645 N N . GLN A 1 344 ? -7.582 -35.375 -9.789 1 94.88 344 GLN A N 1
ATOM 2646 C CA . GLN A 1 344 ? -8.562 -35.719 -8.766 1 94.88 344 GLN A CA 1
ATOM 2647 C C . GLN A 1 344 ? -9.555 -36.75 -9.273 1 94.88 344 GLN A C 1
ATOM 2649 O O . GLN A 1 344 ? -10.133 -37.5 -8.484 1 94.88 344 GLN A O 1
ATOM 2654 N N . GLN A 1 345 ? -9.719 -36.875 -10.57 1 94.44 345 GLN A N 1
ATOM 2655 C CA . GLN A 1 345 ? -10.805 -37.688 -11.102 1 94.44 345 GLN A CA 1
ATOM 2656 C C . GLN A 1 345 ? -10.266 -38.875 -11.906 1 94.44 345 GLN A C 1
ATOM 2658 O O . GLN A 1 345 ? -11 -39.812 -12.188 1 94.44 345 GLN A O 1
ATOM 2663 N N . ASN A 1 346 ? -9.016 -38.781 -12.328 1 96.81 346 ASN A N 1
ATOM 2664 C CA . ASN A 1 346 ? -8.406 -39.781 -13.195 1 96.81 346 ASN A CA 1
ATOM 2665 C C . ASN A 1 346 ? -7.012 -40.188 -12.711 1 96.81 346 ASN A C 1
ATOM 2667 O O . ASN A 1 346 ? -6.414 -39.469 -11.898 1 96.81 346 ASN A O 1
ATOM 2671 N N . ARG A 1 347 ? -6.516 -41.312 -13.141 1 98 347 ARG A N 1
ATOM 2672 C CA . ARG A 1 347 ? -5.078 -41.562 -13.039 1 98 347 ARG A CA 1
ATOM 2673 C C . ARG A 1 347 ? -4.297 -40.562 -13.891 1 98 347 ARG A C 1
ATOM 2675 O O . ARG A 1 347 ? -4.488 -40.5 -15.102 1 98 347 ARG A O 1
ATOM 2682 N N . ALA A 1 348 ? -3.51 -39.844 -13.203 1 98.5 348 ALA A N 1
ATOM 2683 C CA . ALA A 1 348 ? -2.799 -38.781 -13.93 1 98.5 348 ALA A CA 1
ATOM 2684 C C . ALA A 1 348 ? -1.339 -38.719 -13.492 1 98.5 348 ALA A C 1
ATOM 2686 O O . ALA A 1 348 ? -0.997 -39.125 -12.375 1 98.5 348 ALA A O 1
ATOM 2687 N N . CYS A 1 349 ? -0.497 -38.312 -14.391 1 98.75 349 CYS A N 1
ATOM 2688 C CA . CYS A 1 349 ? 0.919 -38.062 -14.148 1 98.75 349 CYS A CA 1
ATOM 2689 C C . CYS A 1 349 ? 1.348 -36.719 -14.734 1 98.75 349 CYS A C 1
ATOM 2691 O O . CYS A 1 349 ? 1.199 -36.5 -15.938 1 98.75 349 CYS A O 1
ATOM 2693 N N . PHE A 1 350 ? 1.725 -35.875 -13.883 1 98.75 350 PHE A N 1
ATOM 2694 C CA . PHE A 1 350 ? 2.291 -34.562 -14.234 1 98.75 350 PHE A CA 1
ATOM 2695 C C . PHE A 1 350 ? 3.791 -34.531 -13.969 1 98.75 350 PHE A C 1
ATOM 2697 O O . PHE A 1 350 ? 4.227 -34.688 -12.82 1 98.75 350 PHE A O 1
ATOM 2704 N N . TYR A 1 351 ? 4.637 -34.438 -15.016 1 98.81 351 TYR A N 1
ATOM 2705 C CA . TYR A 1 351 ? 6.078 -34.531 -14.836 1 98.81 351 TYR A CA 1
ATOM 2706 C C . TYR A 1 351 ? 6.77 -33.281 -15.367 1 98.81 351 TYR A C 1
ATOM 2708 O O . TYR A 1 351 ? 6.137 -32.438 -16 1 98.81 351 TYR A O 1
ATOM 2716 N N . LEU A 1 352 ? 8.039 -33.125 -15.023 1 98.75 352 LEU A N 1
ATOM 2717 C CA . LEU A 1 352 ? 8.75 -31.891 -15.344 1 98.75 352 LEU A CA 1
ATOM 2718 C C . LEU A 1 352 ? 9.797 -32.125 -16.422 1 98.75 352 LEU A C 1
ATOM 2720 O O . LEU A 1 352 ? 10.477 -33.156 -16.422 1 98.75 352 LEU A O 1
ATOM 2724 N N . LEU A 1 353 ? 9.875 -31.219 -17.344 1 98.88 353 LEU A N 1
ATOM 2725 C CA . LEU A 1 353 ? 10.859 -31.188 -18.422 1 98.88 353 LEU A CA 1
ATOM 2726 C C . LEU A 1 353 ? 11.938 -30.141 -18.141 1 98.88 353 LEU A C 1
ATOM 2728 O O . LEU A 1 353 ? 11.641 -28.953 -18.047 1 98.88 353 LEU A O 1
ATOM 2732 N N . GLY A 1 354 ? 13.164 -30.547 -18.016 1 98.69 354 GLY A N 1
ATOM 2733 C CA . GLY A 1 354 ? 14.258 -29.594 -17.859 1 98.69 354 GLY A CA 1
ATOM 2734 C C . GLY A 1 354 ? 14.461 -28.703 -19.062 1 98.69 354 GLY A C 1
ATOM 2735 O O . GLY A 1 354 ? 14.492 -29.188 -20.203 1 98.69 354 GLY A O 1
ATOM 2736 N N . VAL A 1 355 ? 14.664 -27.359 -18.766 1 98.5 355 VAL A N 1
ATOM 2737 C CA . VAL A 1 355 ? 14.844 -26.438 -19.875 1 98.5 355 VAL A CA 1
ATOM 2738 C C . VAL A 1 355 ? 15.977 -25.453 -19.578 1 98.5 355 VAL A C 1
ATOM 2740 O O . VAL A 1 355 ? 16.266 -24.578 -20.391 1 98.5 355 VAL A O 1
ATOM 2743 N N . GLY A 1 356 ? 16.594 -25.625 -18.453 1 98 356 GLY A N 1
ATOM 2744 C CA . GLY A 1 356 ? 17.656 -24.719 -18.062 1 98 356 GLY A CA 1
ATOM 2745 C C . GLY A 1 356 ? 18.984 -25.047 -18.734 1 98 356 GLY A C 1
ATOM 2746 O O . GLY A 1 356 ? 19.188 -26.156 -19.219 1 98 356 GLY A O 1
ATOM 2747 N N . ASN A 1 357 ? 19.828 -24.062 -18.797 1 98.25 357 ASN A N 1
ATOM 2748 C CA . ASN A 1 357 ? 21.203 -24.188 -19.297 1 98.25 357 ASN A CA 1
ATOM 2749 C C . ASN A 1 357 ? 22.094 -23.078 -18.75 1 98.25 357 ASN A C 1
ATOM 2751 O O . ASN A 1 357 ? 22.156 -21.984 -19.312 1 98.25 357 ASN A O 1
ATOM 2755 N N . ILE A 1 358 ? 22.828 -23.375 -17.781 1 96.56 358 ILE A N 1
ATOM 2756 C CA . ILE A 1 358 ? 23.641 -22.391 -17.094 1 96.56 358 ILE A CA 1
ATOM 2757 C C . ILE A 1 358 ? 24.703 -21.844 -18.047 1 96.56 358 ILE A C 1
ATOM 2759 O O . ILE A 1 358 ? 24.953 -20.625 -18.062 1 96.56 358 ILE A O 1
ATOM 2763 N N . GLN A 1 359 ? 25.328 -22.672 -18.828 1 96.69 359 GLN A N 1
ATOM 2764 C CA . GLN A 1 359 ? 26.391 -22.281 -19.75 1 96.69 359 GLN A CA 1
ATOM 2765 C C . GLN A 1 359 ? 25.891 -21.266 -20.781 1 96.69 359 GLN A C 1
ATOM 2767 O O . GLN A 1 359 ? 26.656 -20.406 -21.219 1 96.69 359 GLN A O 1
ATOM 2772 N N . LYS A 1 360 ? 24.641 -21.359 -21.094 1 95.88 360 LYS A N 1
ATOM 2773 C CA . LYS A 1 360 ? 24.062 -20.453 -22.078 1 95.88 360 LYS A CA 1
ATOM 2774 C C . LYS A 1 360 ? 23.406 -19.25 -21.406 1 95.88 360 LYS A C 1
ATOM 2776 O O . LYS A 1 360 ? 22.734 -18.453 -22.078 1 95.88 360 LYS A O 1
ATOM 2781 N N . GLY A 1 361 ? 23.5 -19.219 -20.094 1 95.31 361 GLY A N 1
ATOM 2782 C CA . GLY A 1 361 ? 22.922 -18.125 -19.344 1 95.31 361 GLY A CA 1
ATOM 2783 C C . GLY A 1 361 ? 21.406 -18.234 -19.188 1 95.31 361 GLY A C 1
ATOM 2784 O O . GLY A 1 361 ? 20.734 -17.25 -18.875 1 95.31 361 GLY A O 1
ATOM 2785 N N . ILE A 1 362 ? 20.828 -19.344 -19.5 1 95.94 362 ILE A N 1
ATOM 2786 C CA . ILE A 1 362 ? 19.391 -19.594 -19.344 1 95.94 362 ILE A CA 1
ATOM 2787 C C . ILE A 1 362 ? 19.109 -20.094 -17.922 1 95.94 362 ILE A C 1
ATOM 2789 O O . ILE A 1 362 ? 19.062 -21.297 -17.688 1 95.94 362 ILE A O 1
ATOM 2793 N N . THR A 1 363 ? 18.875 -19.109 -17 1 94.38 363 THR A N 1
ATOM 2794 C CA . THR A 1 363 ? 18.797 -19.469 -15.594 1 94.38 363 THR A CA 1
ATOM 2795 C C . THR A 1 363 ? 17.594 -18.797 -14.93 1 94.38 363 THR A C 1
ATOM 2797 O O . THR A 1 363 ? 17.328 -19.031 -13.75 1 94.38 363 THR A O 1
ATOM 2800 N N . SER A 1 364 ? 16.844 -18 -15.703 1 92.44 364 SER A N 1
ATOM 2801 C CA . SER A 1 364 ? 15.719 -17.266 -15.117 1 92.44 364 SER A CA 1
ATOM 2802 C C . SER A 1 364 ? 14.594 -18.234 -14.719 1 92.44 364 SER A C 1
ATOM 2804 O O . SER A 1 364 ? 14.352 -19.219 -15.398 1 92.44 364 SER A O 1
ATOM 2806 N N . GLY A 1 365 ? 13.922 -17.922 -13.625 1 90.5 365 GLY A N 1
ATOM 2807 C CA . GLY A 1 365 ? 12.805 -18.719 -13.148 1 90.5 365 GLY A CA 1
ATOM 2808 C C . GLY A 1 365 ? 11.516 -18.469 -13.914 1 90.5 365 GLY A C 1
ATOM 2809 O O . GLY A 1 365 ? 11.477 -17.609 -14.797 1 90.5 365 GLY A O 1
ATOM 2810 N N . LEU A 1 366 ? 10.516 -19.25 -13.547 1 92.06 366 LEU A N 1
ATOM 2811 C CA . LEU A 1 366 ? 9.18 -19.062 -14.109 1 92.06 366 LEU A CA 1
ATOM 2812 C C . LEU A 1 366 ? 8.602 -17.719 -13.711 1 92.06 366 LEU A C 1
ATOM 2814 O O . LEU A 1 366 ? 8.961 -17.156 -12.664 1 92.06 366 LEU A O 1
ATOM 2818 N N . HIS A 1 367 ? 7.77 -17.156 -14.531 1 90.19 367 HIS A N 1
ATOM 2819 C CA . HIS A 1 367 ? 7.02 -15.93 -14.281 1 90.19 367 HIS A CA 1
ATOM 2820 C C . HIS A 1 367 ? 7.957 -14.734 -14.102 1 90.19 367 HIS A C 1
ATOM 2822 O O . HIS A 1 367 ? 7.66 -13.82 -13.328 1 90.19 367 HIS A O 1
ATOM 2828 N N . THR A 1 368 ? 9.164 -14.789 -14.641 1 88.94 368 THR A N 1
ATOM 2829 C CA . THR A 1 368 ? 10.07 -13.648 -14.695 1 88.94 368 THR A CA 1
ATOM 2830 C C . THR A 1 368 ? 10.117 -13.055 -16.094 1 88.94 368 THR A C 1
ATOM 2832 O O . THR A 1 368 ? 9.891 -13.758 -17.078 1 88.94 368 THR A O 1
ATOM 2835 N N . PRO A 1 369 ? 10.438 -11.766 -16.125 1 92.56 369 PRO A N 1
ATOM 2836 C CA . PRO A 1 369 ? 10.445 -11.109 -17.438 1 92.56 369 PRO A CA 1
ATOM 2837 C C . PRO A 1 369 ? 11.57 -11.609 -18.344 1 92.56 369 PRO A C 1
ATOM 2839 O O . PRO A 1 369 ? 11.594 -11.305 -19.531 1 92.56 369 PRO A O 1
ATOM 2842 N N . THR A 1 370 ? 12.484 -12.414 -17.766 1 94.12 370 THR A N 1
ATOM 2843 C CA . THR A 1 370 ? 13.625 -12.883 -18.547 1 94.12 370 THR A CA 1
ATOM 2844 C C . THR A 1 370 ? 13.594 -14.398 -18.688 1 94.12 370 THR A C 1
ATOM 2846 O O . THR A 1 370 ? 14.594 -15.016 -19.062 1 94.12 370 THR A O 1
ATOM 2849 N N . PHE A 1 371 ? 12.492 -15 -18.375 1 95.38 371 PHE A N 1
ATOM 2850 C CA . PHE A 1 371 ? 12.359 -16.438 -18.578 1 95.38 371 PHE A CA 1
ATOM 2851 C C . PHE A 1 371 ? 12.719 -16.828 -20.016 1 95.38 371 PHE A C 1
ATOM 2853 O O . PHE A 1 371 ? 12.328 -16.141 -20.953 1 95.38 371 PHE A O 1
ATOM 2860 N N . ASN A 1 372 ? 13.469 -17.922 -20.141 1 97.25 372 ASN A N 1
ATOM 2861 C CA . ASN A 1 372 ? 13.836 -18.516 -21.422 1 97.25 372 ASN A CA 1
ATOM 2862 C C . ASN A 1 372 ? 14.156 -20 -21.297 1 97.25 372 ASN A C 1
ATOM 2864 O O . ASN A 1 372 ? 14.164 -20.547 -20.188 1 97.25 372 ASN A O 1
ATOM 2868 N N . ILE A 1 373 ? 14.344 -20.656 -22.422 1 98.19 373 ILE A N 1
ATOM 2869 C CA . ILE A 1 373 ? 14.609 -22.094 -22.375 1 98.19 373 ILE A CA 1
ATOM 2870 C C . ILE A 1 373 ? 15.766 -22.438 -23.312 1 98.19 373 ILE A C 1
ATOM 2872 O O . ILE A 1 373 ? 16.047 -21.703 -24.266 1 98.19 373 ILE A O 1
ATOM 2876 N N . ASP A 1 374 ? 16.406 -23.5 -23 1 98.44 374 ASP A N 1
ATOM 2877 C CA . ASP A 1 374 ? 17.234 -24.172 -24 1 98.44 374 ASP A CA 1
ATOM 2878 C C . ASP A 1 374 ? 16.375 -24.922 -25 1 98.44 374 ASP A C 1
ATOM 2880 O O . ASP A 1 374 ? 15.766 -25.938 -24.672 1 98.44 374 ASP A O 1
ATOM 2884 N N . GLU A 1 375 ? 16.422 -24.562 -26.234 1 97.94 375 GLU A N 1
ATOM 2885 C CA . GLU A 1 375 ? 15.477 -25.062 -27.25 1 97.94 375 GLU A CA 1
ATOM 2886 C C . GLU A 1 375 ? 15.734 -26.531 -27.562 1 97.94 375 GLU A C 1
ATOM 2888 O O . GLU A 1 375 ? 14.891 -27.203 -28.172 1 97.94 375 GLU A O 1
ATOM 2893 N N . SER A 1 376 ? 16.891 -27.078 -27.141 1 98.06 376 SER A N 1
ATOM 2894 C CA . SER A 1 376 ? 17.109 -28.516 -27.297 1 98.06 376 SER A CA 1
ATOM 2895 C C . SER A 1 376 ? 16.109 -29.328 -26.484 1 98.06 376 SER A C 1
ATOM 2897 O O . SER A 1 376 ? 15.898 -30.516 -26.75 1 98.06 376 SER A O 1
ATOM 2899 N N . ALA A 1 377 ? 15.5 -28.672 -25.5 1 98.62 377 ALA A N 1
ATOM 2900 C CA . ALA A 1 377 ? 14.516 -29.344 -24.656 1 98.62 377 ALA A CA 1
ATOM 2901 C C . ALA A 1 377 ? 13.289 -29.75 -25.469 1 98.62 377 ALA A C 1
ATOM 2903 O O . ALA A 1 377 ? 12.562 -30.672 -25.062 1 98.62 377 ALA A O 1
ATOM 2904 N N . LEU A 1 378 ? 13.047 -29.109 -26.594 1 98.62 378 LEU A N 1
ATOM 2905 C CA . LEU A 1 378 ? 11.867 -29.391 -27.391 1 98.62 378 LEU A CA 1
ATOM 2906 C C . LEU A 1 378 ? 11.938 -30.797 -27.984 1 98.62 378 LEU A C 1
ATOM 2908 O O . LEU A 1 378 ? 10.93 -31.516 -28.031 1 98.62 378 LEU A O 1
ATOM 2912 N N . GLU A 1 379 ? 13.125 -31.172 -28.391 1 98.62 379 GLU A N 1
ATOM 2913 C CA . GLU A 1 379 ? 13.32 -32.531 -28.891 1 98.62 379 GLU A CA 1
ATOM 2914 C C . GLU A 1 379 ? 13.023 -33.562 -27.797 1 98.62 379 GLU A C 1
ATOM 2916 O O . GLU A 1 379 ? 12.281 -34.531 -28.031 1 98.62 379 GLU A O 1
ATOM 2921 N N . THR A 1 380 ? 13.555 -33.312 -26.625 1 98.69 380 THR A N 1
ATOM 2922 C CA . THR A 1 380 ? 13.328 -34.188 -25.5 1 98.69 380 THR A CA 1
ATOM 2923 C C . THR A 1 380 ? 11.852 -34.219 -25.109 1 98.69 380 THR A C 1
ATOM 2925 O O . THR A 1 380 ? 11.289 -35.281 -24.859 1 98.69 380 THR A O 1
ATOM 2928 N N . GLY A 1 381 ? 11.25 -33.094 -25.062 1 98.69 381 GLY A N 1
ATOM 2929 C CA . GLY A 1 381 ? 9.875 -32.938 -24.625 1 98.69 381 GLY A CA 1
ATOM 2930 C C . GLY A 1 381 ? 8.891 -33.719 -25.5 1 98.69 381 GLY A C 1
ATOM 2931 O O . GLY A 1 381 ? 8.094 -34.5 -25 1 98.69 381 GLY A O 1
ATOM 2932 N N . GLY A 1 382 ? 8.977 -33.5 -26.766 1 98.81 382 GLY A N 1
ATOM 2933 C CA . GLY A 1 382 ? 8.07 -34.156 -27.688 1 98.81 382 GLY A CA 1
ATOM 2934 C C . GLY A 1 382 ? 8.352 -35.656 -27.828 1 98.81 382 GLY A C 1
ATOM 2935 O O . GLY A 1 382 ? 7.422 -36.469 -27.828 1 98.81 382 GLY A O 1
ATOM 2936 N N . GLY A 1 383 ? 9.625 -35.969 -27.969 1 98.88 383 GLY A N 1
ATOM 2937 C CA . GLY A 1 383 ? 9.992 -37.375 -28.125 1 98.88 383 GLY A CA 1
ATOM 2938 C C . GLY A 1 383 ? 9.609 -38.219 -26.938 1 98.88 383 GLY A C 1
ATOM 2939 O O . GLY A 1 383 ? 9.016 -39.312 -27.094 1 98.88 383 GLY A O 1
ATOM 2940 N N . LEU A 1 384 ? 9.953 -37.75 -25.781 1 98.88 384 LEU A N 1
ATOM 2941 C CA . LEU A 1 384 ? 9.656 -38.5 -24.578 1 98.88 384 LEU A CA 1
ATOM 2942 C C . LEU A 1 384 ? 8.148 -38.656 -24.391 1 98.88 384 LEU A C 1
ATOM 2944 O O . LEU A 1 384 ? 7.672 -39.75 -24.062 1 98.88 384 LEU A O 1
ATOM 2948 N N . MET A 1 385 ? 7.379 -37.594 -24.562 1 98.88 385 MET A N 1
ATOM 2949 C CA . MET A 1 385 ? 5.93 -37.656 -24.375 1 98.88 385 MET A CA 1
ATOM 2950 C C . MET A 1 385 ? 5.32 -38.688 -25.344 1 98.88 385 MET A C 1
ATOM 2952 O O . MET A 1 385 ? 4.406 -39.406 -24.969 1 98.88 385 MET A O 1
ATOM 2956 N N . ALA A 1 386 ? 5.828 -38.75 -26.594 1 98.88 386 ALA A N 1
ATOM 2957 C CA . ALA A 1 386 ? 5.363 -39.719 -27.562 1 98.88 386 ALA A CA 1
ATOM 2958 C C . ALA A 1 386 ? 5.637 -41.156 -27.062 1 98.88 386 ALA A C 1
ATOM 2960 O O . ALA A 1 386 ? 4.766 -42.031 -27.141 1 98.88 386 ALA A O 1
ATOM 2961 N N . TRP A 1 387 ? 6.812 -41.312 -26.578 1 98.81 387 TRP A N 1
ATOM 2962 C CA . TRP A 1 387 ? 7.215 -42.625 -26.078 1 98.81 387 TRP A CA 1
ATOM 2963 C C . TRP A 1 387 ? 6.344 -43.031 -24.891 1 98.81 387 TRP A C 1
ATOM 2965 O O . TRP A 1 387 ? 5.832 -44.156 -24.859 1 98.81 387 TRP A O 1
ATOM 2975 N N . LEU A 1 388 ? 6.137 -42.125 -23.984 1 98.81 388 LEU A N 1
ATOM 2976 C CA . LEU A 1 388 ? 5.348 -42.406 -22.797 1 98.81 388 LEU A CA 1
ATOM 2977 C C . LEU A 1 388 ? 3.891 -42.688 -23.156 1 98.81 388 LEU A C 1
ATOM 2979 O O . LEU A 1 388 ? 3.238 -43.531 -22.547 1 98.81 388 LEU A O 1
ATOM 2983 N N . ALA A 1 389 ? 3.412 -41.906 -24.078 1 98.69 389 ALA A N 1
ATOM 2984 C CA . ALA A 1 389 ? 2.051 -42.156 -24.562 1 98.69 389 ALA A CA 1
ATOM 2985 C C . ALA A 1 389 ? 1.891 -43.594 -25.062 1 98.69 389 ALA A C 1
ATOM 2987 O O . ALA A 1 389 ? 0.947 -44.281 -24.688 1 98.69 389 ALA A O 1
ATOM 2988 N N . LEU A 1 390 ? 2.785 -44.031 -25.875 1 98.06 390 LEU A N 1
ATOM 2989 C CA . LEU A 1 390 ? 2.693 -45.375 -26.438 1 98.06 390 LEU A CA 1
ATOM 2990 C C . LEU A 1 390 ? 2.855 -46.438 -25.359 1 98.06 390 LEU A C 1
ATOM 2992 O O . LEU A 1 390 ? 2.205 -47.5 -25.406 1 98.06 390 LEU A O 1
ATOM 2996 N N . GLN A 1 391 ? 3.729 -46.156 -24.422 1 96.88 391 GLN A N 1
ATOM 2997 C CA . GLN A 1 391 ? 3.896 -47.062 -23.312 1 96.88 391 GLN A CA 1
ATOM 2998 C C . GLN A 1 391 ? 2.6 -47.219 -22.531 1 96.88 391 GLN A C 1
ATOM 3000 O O . GLN A 1 391 ? 2.305 -48.312 -22.016 1 96.88 391 GLN A O 1
ATOM 3005 N N . SER A 1 392 ? 1.844 -46.219 -22.469 1 96 392 SER A N 1
ATOM 3006 C CA . SER A 1 392 ? 0.601 -46.25 -21.719 1 96 392 SER A CA 1
ATOM 3007 C C . SER A 1 392 ? -0.5 -47 -22.453 1 96 392 SER A C 1
ATOM 3009 O O . SER A 1 392 ? -1.519 -47.344 -21.859 1 96 392 SER A O 1
ATOM 3011 N N . LEU A 1 393 ? -0.298 -47.25 -23.719 1 95.81 393 LEU A N 1
ATOM 3012 C CA . LEU A 1 393 ? -1.311 -47.875 -24.547 1 95.81 393 LEU A CA 1
ATOM 3013 C C . LEU A 1 393 ? -1.091 -49.406 -24.594 1 95.81 393 LEU A C 1
ATOM 3015 O O . LEU A 1 393 ? -1.873 -50.125 -25.203 1 95.81 393 LEU A O 1
ATOM 3019 N N . LEU A 1 394 ? -0.086 -49.875 -23.938 1 87.5 394 LEU A N 1
ATOM 3020 C CA . LEU A 1 394 ? 0.172 -51.312 -23.906 1 87.5 394 LEU A CA 1
ATOM 3021 C C . LEU A 1 394 ? -0.656 -51.969 -22.812 1 87.5 394 LEU A C 1
ATOM 3023 O O . LEU A 1 394 ? -0.974 -51.375 -21.797 1 87.5 394 LEU A O 1
ATOM 3027 N N . MET B 1 1 ? -16.031 59.062 20.766 1 74.12 1 MET B N 1
ATOM 3028 C CA . MET B 1 1 ? -16.078 57.594 20.719 1 74.12 1 MET B CA 1
ATOM 3029 C C . MET B 1 1 ? -14.703 57 21.062 1 74.12 1 MET B C 1
ATOM 3031 O O . MET B 1 1 ? -13.68 57.531 20.609 1 74.12 1 MET B O 1
ATOM 3035 N N . ASN B 1 2 ? -14.703 56.062 22 1 91.69 2 ASN B N 1
ATOM 3036 C CA . ASN B 1 2 ? -13.406 55.5 22.328 1 91.69 2 ASN B CA 1
ATOM 3037 C C . ASN B 1 2 ? -12.875 54.594 21.203 1 91.69 2 ASN B C 1
ATOM 3039 O O . ASN B 1 2 ? -13.617 54.25 20.281 1 91.69 2 ASN B O 1
ATOM 3043 N N . ILE B 1 3 ? -11.75 54.438 21.094 1 95.62 3 ILE B N 1
ATOM 3044 C CA . ILE B 1 3 ? -11.039 53.781 19.984 1 95.62 3 ILE B CA 1
ATOM 3045 C C . ILE B 1 3 ? -11.617 52.406 19.75 1 95.62 3 ILE B C 1
ATOM 3047 O O . ILE B 1 3 ? -11.703 51.938 18.609 1 95.62 3 ILE B O 1
ATOM 3051 N N . LYS B 1 4 ? -12.062 51.656 20.75 1 97.25 4 LYS B N 1
ATOM 3052 C CA . LYS B 1 4 ? -12.648 50.344 20.641 1 97.25 4 LYS B CA 1
ATOM 3053 C C . LYS B 1 4 ? -13.953 50.375 19.844 1 97.25 4 LYS B C 1
ATOM 3055 O O . LYS B 1 4 ? -14.164 49.562 18.953 1 97.25 4 LYS B O 1
ATOM 3060 N N . ASP B 1 5 ? -14.805 51.312 20.172 1 97.5 5 ASP B N 1
ATOM 3061 C CA . ASP B 1 5 ? -16.078 51.469 19.469 1 97.5 5 ASP B CA 1
ATOM 3062 C C . ASP B 1 5 ? -15.859 51.844 18.016 1 97.5 5 ASP B C 1
ATOM 3064 O O . ASP B 1 5 ? -16.609 51.438 17.141 1 97.5 5 ASP B O 1
ATOM 3068 N N . ARG B 1 6 ? -14.859 52.688 17.828 1 98.12 6 ARG B N 1
ATOM 3069 C CA . ARG B 1 6 ? -14.539 53.062 16.453 1 98.12 6 ARG B CA 1
ATOM 3070 C C . ARG B 1 6 ? -14.078 51.875 15.641 1 98.12 6 ARG B C 1
ATOM 3072 O O . ARG B 1 6 ? -14.438 51.719 14.469 1 98.12 6 ARG B O 1
ATOM 3079 N N . ILE B 1 7 ? -13.297 51.062 16.234 1 98.62 7 ILE B N 1
ATOM 3080 C CA . ILE B 1 7 ? -12.82 49.844 15.562 1 98.62 7 ILE B CA 1
ATOM 3081 C C . ILE B 1 7 ? -14.008 48.938 15.219 1 98.62 7 ILE B C 1
ATOM 3083 O O . ILE B 1 7 ? -14.094 48.438 14.102 1 98.62 7 ILE B O 1
ATOM 3087 N N . LYS B 1 8 ? -14.953 48.781 16.109 1 98.38 8 LYS B N 1
ATOM 3088 C CA . LYS B 1 8 ? -16.141 47.969 15.875 1 98.38 8 LYS B CA 1
ATOM 3089 C C . LYS B 1 8 ? -16.969 48.5 14.719 1 98.38 8 LYS B C 1
ATOM 3091 O O . LYS B 1 8 ? -17.453 47.75 13.875 1 98.38 8 LYS B O 1
ATOM 3096 N N . GLN B 1 9 ? -17.078 49.781 14.719 1 98.38 9 GLN B N 1
ATOM 3097 C CA . GLN B 1 9 ? -17.844 50.438 13.664 1 98.38 9 GLN B CA 1
ATOM 3098 C C . GLN B 1 9 ? -17.172 50.219 12.305 1 98.38 9 GLN B C 1
ATOM 3100 O O . GLN B 1 9 ? -17.859 49.938 11.312 1 98.38 9 GLN B O 1
ATOM 3105 N N . LEU B 1 10 ? -15.898 50.438 12.297 1 98.56 10 LEU B N 1
ATOM 3106 C CA . LEU B 1 10 ? -15.172 50.312 11.047 1 98.56 10 LEU B CA 1
ATOM 3107 C C . LEU B 1 10 ? -15.188 48.844 10.57 1 98.56 10 LEU B C 1
ATOM 3109 O O . LEU B 1 10 ? -15.312 48.594 9.367 1 98.56 10 LEU B O 1
ATOM 3113 N N . ALA B 1 11 ? -15.047 47.906 11.461 1 98.62 11 ALA B N 1
ATOM 311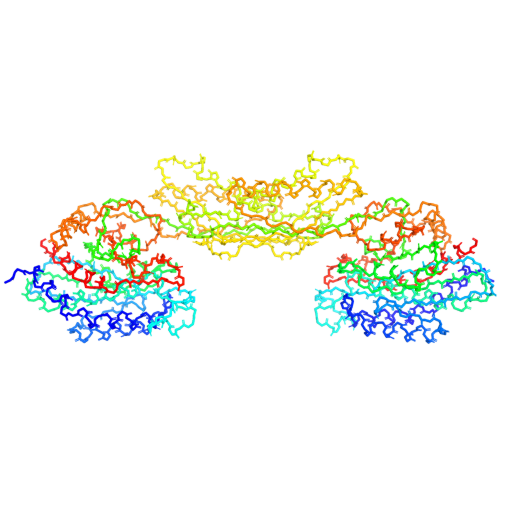4 C CA . ALA B 1 11 ? -15.117 46.5 11.102 1 98.62 11 ALA B CA 1
ATOM 3115 C C . ALA B 1 11 ? -16.453 46.156 10.469 1 98.62 11 ALA B C 1
ATOM 3117 O O . ALA B 1 11 ? -16.516 45.438 9.461 1 98.62 11 ALA B O 1
ATOM 3118 N N . GLN B 1 12 ? -17.469 46.625 11.07 1 98.12 12 GLN B N 1
ATOM 3119 C CA . GLN B 1 12 ? -18.812 46.406 10.547 1 98.12 12 GLN B CA 1
ATOM 3120 C C . GLN B 1 12 ? -19 47.062 9.195 1 98.12 12 GLN B C 1
ATOM 3122 O O . GLN B 1 12 ? -19.531 46.469 8.266 1 98.12 12 GLN B O 1
ATOM 3127 N N . ALA B 1 13 ? -18.531 48.25 9.102 1 98.31 13 ALA B N 1
ATOM 3128 C CA . ALA B 1 13 ? -18.734 49.062 7.898 1 98.31 13 ALA B CA 1
ATOM 3129 C C . ALA B 1 13 ? -18.031 48.438 6.695 1 98.31 13 ALA B C 1
ATOM 3131 O O . ALA B 1 13 ? -18.531 48.531 5.57 1 98.31 13 ALA B O 1
ATOM 3132 N N . HIS B 1 14 ? -16.891 47.875 6.938 1 98.25 14 HIS B N 1
ATOM 3133 C CA . HIS B 1 14 ? -16.078 47.375 5.828 1 98.25 14 HIS B CA 1
ATOM 3134 C C . HIS B 1 14 ? -16.297 45.906 5.613 1 98.25 14 HIS B C 1
ATOM 3136 O O . HIS B 1 14 ? -15.781 45.312 4.648 1 98.25 14 HIS B O 1
ATOM 3142 N N . SER B 1 15 ? -17.047 45.25 6.43 1 96.31 15 SER B N 1
ATOM 3143 C CA . SER B 1 15 ? -17.188 43.781 6.453 1 96.31 15 SER B CA 1
ATOM 3144 C C . SER B 1 15 ? -17.625 43.25 5.094 1 96.31 15 SER B C 1
ATOM 3146 O O . SER B 1 15 ? -17.094 42.25 4.609 1 96.31 15 SER B O 1
ATOM 3148 N N . SER B 1 16 ? -18.594 43.844 4.445 1 97.25 16 SER B N 1
ATOM 3149 C CA . SER B 1 16 ? -19.125 43.344 3.174 1 97.25 16 SER B CA 1
ATOM 3150 C C . SER B 1 16 ? -18.062 43.375 2.082 1 97.25 16 SER B C 1
ATOM 3152 O O . SER B 1 16 ? -17.984 42.469 1.264 1 97.25 16 SER B O 1
ATOM 3154 N N . GLU B 1 17 ? -17.312 44.438 2.096 1 97.81 17 GLU B N 1
ATOM 3155 C CA . GLU B 1 17 ? -16.234 44.562 1.129 1 97.81 17 GLU B CA 1
ATOM 3156 C C . GLU B 1 17 ? -15.219 43.406 1.304 1 97.81 17 GLU B C 1
ATOM 3158 O O . GLU B 1 17 ? -14.75 42.844 0.321 1 97.81 17 GLU B O 1
ATOM 3163 N N . PHE B 1 18 ? -14.977 43.031 2.439 1 98.38 18 PHE B N 1
ATOM 3164 C CA . PHE B 1 18 ? -13.898 42.094 2.686 1 98.38 18 PHE B CA 1
ATOM 3165 C C . PHE B 1 18 ? -14.406 40.656 2.588 1 98.38 18 PHE B C 1
ATOM 3167 O O . PHE B 1 18 ? -13.617 39.719 2.428 1 98.38 18 PHE B O 1
ATOM 3174 N N . VAL B 1 19 ? -15.695 40.469 2.645 1 98.5 19 VAL B N 1
ATOM 3175 C CA . VAL B 1 19 ? -16.266 39.188 2.264 1 98.5 19 VAL B CA 1
ATOM 3176 C C . VAL B 1 19 ? -15.953 38.906 0.798 1 98.5 19 VAL B C 1
ATOM 3178 O O . VAL B 1 19 ? -15.609 37.781 0.444 1 98.5 19 VAL B O 1
ATOM 3181 N N . LYS B 1 20 ? -16.062 39.906 -0.002 1 98.44 20 LYS B N 1
ATOM 3182 C CA . LYS B 1 20 ? -15.734 39.75 -1.418 1 98.44 20 LYS B CA 1
ATOM 3183 C C . LYS B 1 20 ? -14.258 39.438 -1.611 1 98.44 20 LYS B C 1
ATOM 3185 O O . LYS B 1 20 ? -13.898 38.656 -2.498 1 98.44 20 LYS B O 1
ATOM 3190 N N . VAL B 1 21 ? -13.43 40.062 -0.784 1 98.62 21 VAL B N 1
ATOM 3191 C CA . VAL B 1 21 ? -12 39.781 -0.838 1 98.62 21 VAL B CA 1
ATOM 3192 C C . VAL B 1 21 ? -11.734 38.312 -0.506 1 98.62 21 VAL B C 1
ATOM 3194 O O . VAL B 1 21 ? -10.992 37.625 -1.221 1 98.62 21 VAL B O 1
ATOM 3197 N N . ARG B 1 22 ? -12.344 37.844 0.576 1 98.75 22 ARG B N 1
ATOM 3198 C CA . ARG B 1 22 ? -12.172 36.438 0.989 1 98.75 22 ARG B CA 1
ATOM 3199 C C . ARG B 1 22 ? -12.633 35.469 -0.102 1 98.75 22 ARG B C 1
ATOM 3201 O O . ARG B 1 22 ? -11.953 34.5 -0.398 1 98.75 22 ARG B O 1
ATOM 3208 N N . ARG B 1 23 ? -13.758 35.844 -0.708 1 98.56 23 ARG B N 1
ATOM 3209 C CA . ARG B 1 23 ? -14.32 34.969 -1.751 1 98.56 23 ARG B CA 1
ATOM 3210 C C . ARG B 1 23 ? -13.406 34.938 -2.969 1 98.56 23 ARG B C 1
ATOM 3212 O O . ARG B 1 23 ? -13.234 33.875 -3.586 1 98.56 23 ARG B O 1
ATOM 3219 N N . HIS B 1 24 ? -12.836 36.062 -3.279 1 98.56 24 HIS B N 1
ATOM 3220 C CA . HIS B 1 24 ? -11.875 36.062 -4.375 1 98.56 24 HIS B CA 1
ATOM 3221 C C . HIS B 1 24 ? -10.672 35.188 -4.074 1 98.56 24 HIS B C 1
ATOM 3223 O O . HIS B 1 24 ? -10.258 34.375 -4.914 1 98.56 24 HIS B O 1
ATOM 3229 N N . LEU B 1 25 ? -10.102 35.344 -2.896 1 98.75 25 LEU B N 1
ATOM 3230 C CA . LEU B 1 25 ? -8.938 34.562 -2.504 1 98.75 25 LEU B CA 1
ATOM 3231 C C . LEU B 1 25 ? -9.266 33.062 -2.502 1 98.75 25 LEU B C 1
ATOM 3233 O O . LEU B 1 25 ? -8.43 32.25 -2.885 1 98.75 25 LEU B O 1
ATOM 3237 N N . HIS B 1 26 ? -10.461 32.719 -2.062 1 98.75 26 HIS B N 1
ATOM 3238 C CA . HIS B 1 26 ? -10.891 31.328 -2.027 1 98.75 26 HIS B CA 1
ATOM 3239 C C . HIS B 1 26 ? -11.039 30.766 -3.438 1 98.75 26 HIS B C 1
ATOM 3241 O O . HIS B 1 26 ? -10.711 29.594 -3.68 1 98.75 26 HIS B O 1
ATOM 3247 N N . GLN B 1 27 ? -11.508 31.531 -4.32 1 98.5 27 GLN B N 1
ATOM 3248 C CA . GLN B 1 27 ? -11.797 31.125 -5.691 1 98.5 27 GLN B CA 1
ATOM 3249 C C . GLN B 1 27 ? -10.508 30.859 -6.465 1 98.5 27 GLN B C 1
ATOM 3251 O O . GLN B 1 27 ? -10.484 30.031 -7.379 1 98.5 27 GLN B O 1
ATOM 3256 N N . TYR B 1 28 ? -9.445 31.562 -6.098 1 98.5 28 TYR B N 1
ATOM 3257 C CA . TYR B 1 28 ? -8.203 31.469 -6.863 1 98.5 28 TYR B CA 1
ATOM 3258 C C . TYR B 1 28 ? -7.027 31.125 -5.953 1 98.5 28 TYR B C 1
ATOM 3260 O O . TYR B 1 28 ? -6.047 31.875 -5.891 1 98.5 28 TYR B O 1
ATOM 3268 N N . PRO B 1 29 ? -7.133 29.953 -5.34 1 98.44 29 PRO B N 1
ATOM 3269 C CA . PRO B 1 29 ? -6.07 29.531 -4.426 1 98.44 29 PRO B CA 1
ATOM 3270 C C . PRO B 1 29 ? -4.801 29.094 -5.152 1 98.44 29 PRO B C 1
ATOM 3272 O O . PRO B 1 29 ? -4.867 28.625 -6.293 1 98.44 29 PRO B O 1
ATOM 3275 N N . GLU B 1 30 ? -3.633 29.312 -4.508 1 98.5 30 GLU B N 1
ATOM 3276 C CA . GLU B 1 30 ? -2.35 28.844 -5.035 1 98.5 30 GLU B CA 1
ATOM 3277 C C . GLU B 1 30 ? -1.588 28.031 -3.992 1 98.5 30 GLU B C 1
ATOM 3279 O O . GLU B 1 30 ? -1.701 28.281 -2.793 1 98.5 30 GLU B O 1
ATOM 3284 N N . LEU B 1 31 ? -0.804 27.141 -4.469 1 97.44 31 LEU B N 1
ATOM 3285 C CA . LEU B 1 31 ? -0.081 26.219 -3.594 1 97.44 31 LEU B CA 1
ATOM 3286 C C . LEU B 1 31 ? 1.09 26.922 -2.916 1 97.44 31 LEU B C 1
ATOM 3288 O O . LEU B 1 31 ? 1.455 28.031 -3.299 1 97.44 31 LEU B O 1
ATOM 3292 N N . SER B 1 32 ? 1.699 26.25 -1.937 1 97.38 32 SER B N 1
ATOM 3293 C CA . SER B 1 32 ? 2.826 26.75 -1.16 1 97.38 32 SER B CA 1
ATOM 3294 C C . SER B 1 32 ? 3.971 27.188 -2.068 1 97.38 32 SER B C 1
ATOM 3296 O O . SER B 1 32 ? 4.359 26.469 -2.984 1 97.38 32 SER B O 1
ATOM 3298 N N . PHE B 1 33 ? 4.418 28.391 -1.827 1 97.38 33 PHE B N 1
ATOM 3299 C CA . PHE B 1 33 ? 5.582 28.984 -2.463 1 97.38 33 PHE B CA 1
ATOM 3300 C C . PHE B 1 33 ? 5.301 29.297 -3.928 1 97.38 33 PHE B C 1
ATOM 3302 O O . PHE B 1 33 ? 6.211 29.656 -4.68 1 97.38 33 PHE B O 1
ATOM 3309 N N . GLN B 1 34 ? 4.047 29.125 -4.309 1 98.06 34 GLN B N 1
ATOM 3310 C CA . GLN B 1 34 ? 3.607 29.469 -5.656 1 98.06 34 GLN B CA 1
ATOM 3311 C C . GLN B 1 34 ? 2.506 30.516 -5.625 1 98.06 34 GLN B C 1
ATOM 3313 O O . GLN B 1 34 ? 1.643 30.547 -6.504 1 98.06 34 GLN B O 1
ATOM 3318 N N . GLU B 1 35 ? 2.502 31.25 -4.574 1 98.38 35 GLU B N 1
ATOM 3319 C CA . GLU B 1 35 ? 1.42 32.219 -4.355 1 98.38 35 GLU B CA 1
ATOM 3320 C C . GLU B 1 35 ? 1.673 33.5 -5.109 1 98.38 35 GLU B C 1
ATOM 3322 O O . GLU B 1 35 ? 1.604 34.594 -4.527 1 98.38 35 GLU B O 1
ATOM 3327 N N . HIS B 1 36 ? 1.882 33.438 -6.445 1 98.25 36 HIS B N 1
ATOM 3328 C CA . HIS B 1 36 ? 2.215 34.625 -7.234 1 98.25 36 HIS B CA 1
ATOM 3329 C C . HIS B 1 36 ? 1 35.531 -7.406 1 98.25 36 HIS B C 1
ATOM 3331 O O . HIS B 1 36 ? 1.086 36.75 -7.176 1 98.25 36 HIS B O 1
ATOM 3337 N N . ARG B 1 37 ? -0.118 34.969 -7.902 1 97.94 37 ARG B N 1
ATOM 3338 C CA . ARG B 1 37 ? -1.324 35.75 -8.133 1 97.94 37 ARG B CA 1
ATOM 3339 C C . ARG B 1 37 ? -1.925 36.219 -6.809 1 97.94 37 ARG B C 1
ATOM 3341 O O . ARG B 1 37 ? -2.492 37.312 -6.734 1 97.94 37 ARG B O 1
ATOM 3348 N N . THR B 1 38 ? -1.845 35.375 -5.754 1 98.75 38 THR B N 1
ATOM 3349 C CA . THR B 1 38 ? -2.318 35.75 -4.426 1 98.75 38 THR B CA 1
ATOM 3350 C C . THR B 1 38 ? -1.528 36.938 -3.885 1 98.75 38 THR B C 1
ATOM 3352 O O . THR B 1 38 ? -2.109 37.875 -3.363 1 98.75 38 THR B O 1
ATOM 3355 N N . CYS B 1 39 ? -0.224 36.844 -4.02 1 98.69 39 CYS B N 1
ATOM 3356 C CA . CYS B 1 39 ? 0.655 37.938 -3.58 1 98.69 39 CYS B CA 1
ATOM 3357 C C . CYS B 1 39 ? 0.313 39.219 -4.289 1 98.69 39 CYS B C 1
ATOM 3359 O O . CYS B 1 39 ? 0.203 40.281 -3.646 1 98.69 39 CYS B O 1
ATOM 3361 N N . ALA B 1 40 ? 0.174 39.156 -5.57 1 98.69 40 ALA B N 1
ATOM 3362 C CA . ALA B 1 40 ? -0.162 40.344 -6.363 1 98.69 40 ALA B CA 1
ATOM 3363 C C . ALA B 1 40 ? -1.494 40.938 -5.918 1 98.69 40 ALA B C 1
ATOM 3365 O O . ALA B 1 40 ? -1.637 42.156 -5.84 1 98.69 40 ALA B O 1
ATOM 3366 N N . TYR B 1 41 ? -2.453 40.094 -5.699 1 98.75 41 TYR B N 1
ATOM 3367 C CA . TYR B 1 41 ? -3.777 40.562 -5.285 1 98.75 41 TYR B CA 1
ATOM 3368 C C . TYR B 1 41 ? -3.715 41.25 -3.936 1 98.75 41 TYR B C 1
ATOM 3370 O O . TYR B 1 41 ? -4.309 42.312 -3.756 1 98.75 41 TYR B O 1
ATOM 3378 N N . VAL B 1 42 ? -3.033 40.656 -2.969 1 98.81 42 VAL B N 1
ATOM 3379 C CA . VAL B 1 42 ? -2.898 41.25 -1.641 1 98.81 42 VAL B CA 1
ATOM 3380 C C . VAL B 1 42 ? -2.186 42.594 -1.739 1 98.81 42 VAL B C 1
ATOM 3382 O O . VAL B 1 42 ? -2.582 43.562 -1.088 1 98.81 42 VAL B O 1
ATOM 3385 N N . LYS B 1 43 ? -1.122 42.625 -2.51 1 98.69 43 LYS B N 1
ATOM 3386 C CA . LYS B 1 43 ? -0.401 43.875 -2.699 1 98.69 43 LYS B CA 1
ATOM 3387 C C . LYS B 1 43 ? -1.319 44.969 -3.256 1 98.69 43 LYS B C 1
ATOM 3389 O O . LYS B 1 43 ? -1.279 46.125 -2.807 1 98.69 43 LYS B O 1
ATOM 3394 N N . GLU B 1 44 ? -2.098 44.625 -4.246 1 98.69 44 GLU B N 1
ATOM 3395 C CA . GLU B 1 44 ? -3.055 45.531 -4.836 1 98.69 44 GLU B CA 1
ATOM 3396 C C . GLU B 1 44 ? -4.023 46.062 -3.781 1 98.69 44 GLU B C 1
ATOM 3398 O O . GLU B 1 44 ? -4.312 47.281 -3.75 1 98.69 44 GLU B O 1
ATOM 3403 N N . ARG B 1 45 ? -4.535 45.188 -2.982 1 98.69 45 ARG B N 1
ATOM 3404 C CA . ARG B 1 45 ? -5.449 45.594 -1.924 1 98.69 45 ARG B CA 1
ATOM 3405 C C . ARG B 1 45 ? -4.762 46.562 -0.95 1 98.69 45 ARG B C 1
ATOM 3407 O O . ARG B 1 45 ? -5.359 47.531 -0.508 1 98.69 45 ARG B O 1
ATOM 3414 N N . LEU B 1 46 ? -3.523 46.281 -0.557 1 98.81 46 LEU B N 1
ATOM 3415 C CA . LEU B 1 46 ? -2.76 47.125 0.344 1 98.81 46 LEU B CA 1
ATOM 3416 C C . LEU B 1 46 ? -2.59 48.531 -0.247 1 98.81 46 LEU B C 1
ATOM 3418 O O . LEU B 1 46 ? -2.77 49.531 0.452 1 98.81 46 LEU B O 1
ATOM 3422 N N . LEU B 1 47 ? -2.275 48.562 -1.491 1 98.62 47 LEU B N 1
ATOM 3423 C CA . LEU B 1 47 ? -2.096 49.844 -2.178 1 98.62 47 LEU B CA 1
ATOM 3424 C C . LEU B 1 47 ? -3.404 50.625 -2.221 1 98.62 47 LEU B C 1
ATOM 3426 O O . LEU B 1 47 ? -3.412 51.844 -2.031 1 98.62 47 LEU B O 1
ATOM 3430 N N . GLU B 1 48 ? -4.477 49.938 -2.482 1 98.44 48 GLU B N 1
ATOM 3431 C CA . GLU B 1 48 ? -5.789 50.594 -2.52 1 98.44 48 GLU B CA 1
ATOM 3432 C C . GLU B 1 48 ? -6.145 51.188 -1.166 1 98.44 48 GLU B C 1
ATOM 3434 O O . GLU B 1 48 ? -6.805 52.219 -1.1 1 98.44 48 GLU B O 1
ATOM 3439 N N . ILE B 1 49 ? -5.762 50.531 -0.125 1 98.25 49 ILE B N 1
ATOM 3440 C CA . ILE B 1 49 ? -6.012 51.031 1.223 1 98.25 49 ILE B CA 1
ATOM 3441 C C . ILE B 1 49 ? -5.168 52.25 1.477 1 98.25 49 ILE B C 1
ATOM 3443 O O . ILE B 1 49 ? -5.574 53.156 2.227 1 98.25 49 ILE B O 1
ATOM 3447 N N . GLY B 1 50 ? -3.984 52.312 0.895 1 98.12 50 GLY B N 1
ATOM 3448 C CA . GLY B 1 50 ? -3.113 53.469 1.046 1 98.12 50 GLY B CA 1
ATOM 3449 C C . GLY B 1 50 ? -1.73 53.094 1.558 1 98.12 50 GLY B C 1
ATOM 3450 O O . GLY B 1 50 ? -0.895 53.969 1.773 1 98.12 50 GLY B O 1
ATOM 3451 N N . ILE B 1 51 ? -1.506 51.812 1.716 1 98.19 51 ILE B N 1
ATOM 3452 C CA . ILE B 1 51 ? -0.21 51.375 2.205 1 98.19 51 ILE B CA 1
ATOM 3453 C C . ILE B 1 51 ? 0.811 51.406 1.071 1 98.19 51 ILE B C 1
ATOM 3455 O O . ILE B 1 51 ? 0.616 50.75 0.034 1 98.19 51 ILE B O 1
ATOM 3459 N N . THR B 1 52 ? 1.913 52.062 1.333 1 97 52 THR B N 1
ATOM 3460 C CA . THR B 1 52 ? 2.908 52.156 0.271 1 97 52 THR B CA 1
ATOM 3461 C C . THR B 1 52 ? 4.227 51.531 0.707 1 97 52 THR B C 1
ATOM 3463 O O . THR B 1 52 ? 5.066 51.188 -0.131 1 97 52 THR B O 1
ATOM 3466 N N . GLU B 1 53 ? 4.457 51.438 1.977 1 98 53 GLU B N 1
ATOM 3467 C CA . GLU B 1 53 ? 5.648 50.75 2.471 1 98 53 GLU B CA 1
ATOM 3468 C C . GLU B 1 53 ? 5.457 49.219 2.473 1 98 53 GLU B C 1
ATOM 3470 O O . GLU B 1 53 ? 5.121 48.656 3.504 1 98 53 GLU B O 1
ATOM 3475 N N . ILE B 1 54 ? 5.758 48.688 1.313 1 98.25 54 ILE B N 1
ATOM 3476 C CA . ILE B 1 54 ? 5.566 47.25 1.11 1 98.25 54 ILE B CA 1
ATOM 3477 C C . ILE B 1 54 ? 6.863 46.625 0.596 1 98.25 54 ILE B C 1
ATOM 3479 O O . ILE B 1 54 ? 7.441 47.125 -0.383 1 98.25 54 ILE B O 1
ATOM 3483 N N . GLU B 1 55 ? 7.316 45.594 1.264 1 97.88 55 GLU B N 1
ATOM 3484 C CA . GLU B 1 55 ? 8.5 44.844 0.843 1 97.88 55 GLU B CA 1
ATOM 3485 C C . GLU B 1 55 ? 8.156 43.406 0.558 1 97.88 55 GLU B C 1
ATOM 3487 O O . GLU B 1 55 ? 7.359 42.781 1.278 1 97.88 55 GLU B O 1
ATOM 3492 N N . SER B 1 56 ? 8.797 42.906 -0.547 1 97.56 56 SER B N 1
ATOM 3493 C CA . SER B 1 56 ? 8.664 41.469 -0.813 1 97.56 56 SER B CA 1
ATOM 3494 C C . SER B 1 56 ? 9.523 40.656 0.14 1 97.56 56 SER B C 1
ATOM 3496 O O . SER B 1 56 ? 10.664 41.031 0.423 1 97.56 56 SER B O 1
ATOM 3498 N N . VAL B 1 57 ? 8.961 39.625 0.682 1 97.75 57 VAL B N 1
ATOM 3499 C CA . VAL B 1 57 ? 9.703 38.719 1.546 1 97.75 57 VAL B CA 1
ATOM 3500 C C . VAL B 1 57 ? 9.445 37.25 1.122 1 97.75 57 VAL B C 1
ATOM 3502 O O . VAL B 1 57 ? 8.344 36.938 0.683 1 97.75 57 VAL B O 1
ATOM 3505 N N . ALA B 1 58 ? 10.461 36.375 1.2 1 97.75 58 ALA B N 1
ATOM 3506 C CA . ALA B 1 58 ? 10.352 34.969 0.916 1 97.75 58 ALA B CA 1
ATOM 3507 C C . ALA B 1 58 ? 9.727 34.719 -0.456 1 97.75 58 ALA B C 1
ATOM 3509 O O . ALA B 1 58 ? 8.906 33.812 -0.624 1 97.75 58 ALA B O 1
ATOM 3510 N N . LYS B 1 59 ? 9.992 35.531 -1.407 1 96.44 59 LYS B N 1
ATOM 3511 C CA . LYS B 1 59 ? 9.695 35.438 -2.834 1 96.44 59 LYS B CA 1
ATOM 3512 C C . LYS B 1 59 ? 8.242 35.812 -3.113 1 96.44 59 LYS B C 1
ATOM 3514 O O . LYS B 1 59 ? 7.961 36.75 -3.838 1 96.44 59 LYS B O 1
ATOM 3519 N N . THR B 1 60 ? 7.293 35.125 -2.486 1 98 60 THR B N 1
ATOM 3520 C CA . THR B 1 60 ? 5.887 35.375 -2.789 1 98 60 THR B CA 1
ATOM 3521 C C . THR B 1 60 ? 5.16 35.938 -1.566 1 98 60 THR B C 1
ATOM 3523 O O . THR B 1 60 ? 3.934 35.844 -1.481 1 98 60 THR B O 1
ATOM 3526 N N . GLY B 1 61 ? 5.867 36.406 -0.487 1 98.38 61 GLY B N 1
ATOM 3527 C CA . GLY B 1 61 ? 5.273 37.031 0.679 1 98.38 61 GLY B CA 1
ATOM 3528 C C . GLY B 1 61 ? 5.449 38.562 0.692 1 98.38 61 GLY B C 1
ATOM 3529 O O . GLY B 1 61 ? 6.156 39.094 -0.152 1 98.38 61 GLY B O 1
ATOM 3530 N N . LEU B 1 62 ? 4.762 39.219 1.55 1 98.69 62 LEU B N 1
ATOM 3531 C CA . LEU B 1 62 ? 4.824 40.688 1.684 1 98.69 62 LEU B CA 1
ATOM 3532 C C . LEU B 1 62 ? 4.953 41.094 3.146 1 98.69 62 LEU B C 1
ATOM 3534 O O . LEU B 1 62 ? 4.355 40.469 4.023 1 98.69 62 LEU B O 1
ATOM 3538 N N . MET B 1 63 ? 5.715 42.031 3.402 1 98.5 63 MET B N 1
ATOM 3539 C CA . MET B 1 63 ? 5.746 42.75 4.676 1 98.5 63 MET B CA 1
ATOM 3540 C C . MET B 1 63 ? 5.422 44.219 4.48 1 98.5 63 MET B C 1
ATOM 3542 O O . MET B 1 63 ? 6.133 44.906 3.762 1 98.5 63 MET B O 1
ATOM 3546 N N . ALA B 1 64 ? 4.371 44.656 5.051 1 98.75 64 ALA B N 1
ATOM 3547 C CA . ALA B 1 64 ? 3.93 46.031 4.938 1 98.75 64 ALA B CA 1
ATOM 3548 C C . ALA B 1 64 ? 3.979 46.75 6.293 1 98.75 64 ALA B C 1
ATOM 3550 O O . ALA B 1 64 ? 4.109 46.094 7.332 1 98.75 64 ALA B O 1
ATOM 3551 N N . THR B 1 65 ? 3.898 48.062 6.254 1 98.56 65 THR B N 1
ATOM 3552 C CA . THR B 1 65 ? 4.082 48.844 7.477 1 98.56 65 THR B CA 1
ATOM 3553 C C . THR B 1 65 ? 3.004 49.906 7.605 1 98.56 65 THR B C 1
ATOM 3555 O O . THR B 1 65 ? 2.689 50.594 6.629 1 98.56 65 THR B O 1
ATOM 3558 N N . ILE B 1 66 ? 2.391 50 8.742 1 98.5 66 ILE B N 1
ATOM 3559 C CA . ILE B 1 66 ? 1.545 51.125 9.133 1 98.5 66 ILE B CA 1
ATOM 3560 C C . ILE B 1 66 ? 2.207 51.906 10.266 1 98.5 66 ILE B C 1
ATOM 3562 O O . ILE B 1 66 ? 2.461 51.344 11.336 1 98.5 66 ILE B O 1
ATOM 3566 N N . ASN B 1 67 ? 2.459 53.125 10 1 97.75 67 ASN B N 1
ATOM 3567 C CA . ASN B 1 67 ? 2.977 54 11.047 1 97.75 67 ASN B CA 1
ATOM 3568 C C . ASN B 1 67 ? 1.867 54.844 11.672 1 97.75 67 ASN B C 1
ATOM 3570 O O . ASN B 1 67 ? 1.084 55.5 10.961 1 97.75 67 ASN B O 1
ATOM 3574 N N . GLY B 1 68 ? 1.768 54.844 13 1 97 68 GLY B N 1
ATOM 3575 C CA . GLY B 1 68 ? 0.859 55.719 13.703 1 97 68 GLY B CA 1
ATOM 3576 C C . GLY B 1 68 ? 1.306 57.188 13.68 1 97 68 GLY B C 1
ATOM 3577 O O . GLY B 1 68 ? 2.143 57.562 12.859 1 97 68 GLY B O 1
ATOM 3578 N N . LYS B 1 69 ? 0.69 57.938 14.555 1 96.44 69 LYS B N 1
ATOM 3579 C CA . LYS B 1 69 ? 0.901 59.375 14.547 1 96.44 69 LYS B CA 1
ATOM 3580 C C . LYS B 1 69 ? 2.27 59.75 15.117 1 96.44 69 LYS B C 1
ATOM 3582 O O . LYS B 1 69 ? 2.809 60.812 14.82 1 96.44 69 LYS B O 1
ATOM 3587 N N . ALA B 1 70 ? 2.777 58.875 15.984 1 96.44 70 ALA B N 1
ATOM 3588 C CA . ALA B 1 70 ? 4.086 59.062 16.594 1 96.44 70 ALA B CA 1
ATOM 3589 C C . ALA B 1 70 ? 4.805 57.75 16.812 1 96.44 70 ALA B C 1
ATOM 3591 O O . ALA B 1 70 ? 4.191 56.688 16.719 1 96.44 70 ALA B O 1
ATOM 3592 N N . SER B 1 71 ? 6.113 57.906 17.031 1 95.5 71 SER B N 1
ATOM 3593 C CA . SER B 1 71 ? 6.902 56.688 17.281 1 95.5 71 SER B CA 1
ATOM 3594 C C . SER B 1 71 ? 6.453 56 18.547 1 95.5 71 SER B C 1
ATOM 3596 O O . SER B 1 71 ? 5.91 56.625 19.469 1 95.5 71 SER B O 1
ATOM 3598 N N . GLY B 1 72 ? 6.629 54.719 18.594 1 96.56 72 GLY B N 1
ATOM 3599 C CA . GLY B 1 72 ? 6.273 53.875 19.734 1 96.56 72 GLY B CA 1
ATOM 3600 C C . GLY B 1 72 ? 6.648 52.438 19.547 1 96.56 72 GLY B C 1
ATOM 3601 O O . GLY B 1 72 ? 7.625 52.094 18.859 1 96.56 72 GLY B O 1
ATOM 3602 N N . LYS B 1 73 ? 5.945 51.625 20.219 1 97.5 73 LYS B N 1
ATOM 3603 C CA . LYS B 1 73 ? 6.176 50.188 20.141 1 97.5 73 LYS B CA 1
ATOM 3604 C C . LYS B 1 73 ? 5.789 49.656 18.766 1 97.5 73 LYS B C 1
ATOM 3606 O O . LYS B 1 73 ? 5.094 50.312 18 1 97.5 73 LYS B O 1
ATOM 3611 N N . THR B 1 74 ? 6.312 48.5 18.453 1 98.12 74 THR B N 1
ATOM 3612 C CA . THR B 1 74 ? 6.02 47.812 17.188 1 98.12 74 THR B CA 1
ATOM 3613 C C . THR B 1 74 ? 5.434 46.438 17.438 1 98.12 74 THR B C 1
ATOM 3615 O O . THR B 1 74 ? 5.84 45.75 18.375 1 98.12 74 THR B O 1
ATOM 3618 N N . ILE B 1 75 ? 4.492 46.031 16.672 1 98.56 75 ILE B N 1
ATOM 3619 C CA . ILE B 1 75 ? 3.951 44.688 16.703 1 98.56 75 ILE B CA 1
ATOM 3620 C C . ILE B 1 75 ? 3.879 44.125 15.281 1 98.56 75 ILE B C 1
ATOM 3622 O O . ILE B 1 75 ? 3.684 44.875 14.32 1 98.56 75 ILE B O 1
ATOM 3626 N N . LEU B 1 76 ? 4.125 42.844 15.125 1 98.81 76 LEU B N 1
ATOM 3627 C CA . LEU B 1 76 ? 3.971 42.156 13.844 1 98.81 76 LEU B CA 1
ATOM 3628 C C . LEU B 1 76 ? 2.725 41.281 13.836 1 98.81 76 LEU B C 1
ATOM 3630 O O . LEU B 1 76 ? 2.512 40.5 14.766 1 98.81 76 LEU B O 1
ATOM 3634 N N . LEU B 1 77 ? 1.867 41.469 12.875 1 98.88 77 LEU B N 1
ATOM 3635 C CA . LEU B 1 77 ? 0.69 40.625 12.633 1 98.88 77 LEU B CA 1
ATOM 3636 C C . LEU B 1 77 ? 0.907 39.719 11.438 1 98.88 77 LEU B C 1
ATOM 3638 O O . LEU B 1 77 ? 1.204 40.188 10.336 1 98.88 77 LEU B O 1
ATOM 3642 N N . ARG B 1 78 ? 0.713 38.375 11.609 1 98.81 78 ARG B N 1
ATOM 3643 C CA . ARG B 1 78 ? 1.052 37.438 10.555 1 98.81 78 ARG B CA 1
ATOM 3644 C C . ARG B 1 78 ? -0.196 36.719 10.023 1 98.81 78 ARG B C 1
ATOM 3646 O O . ARG B 1 78 ? -1.034 36.281 10.805 1 98.81 78 ARG B O 1
ATOM 3653 N N . ALA B 1 79 ? -0.355 36.656 8.703 1 98.81 79 ALA B N 1
ATOM 3654 C CA . ALA B 1 79 ? -1.305 35.781 8 1 98.81 79 ALA B CA 1
ATOM 3655 C C . ALA B 1 79 ? -0.595 34.906 6.969 1 98.81 79 ALA B C 1
ATOM 3657 O O . ALA B 1 79 ? 0.281 35.375 6.242 1 98.81 79 ALA B O 1
ATOM 3658 N N . ASP B 1 80 ? -0.896 33.625 6.938 1 98.31 80 ASP B N 1
ATOM 3659 C CA . ASP B 1 80 ? -0.366 32.75 5.906 1 98.31 80 ASP B CA 1
ATOM 3660 C C . ASP B 1 80 ? -1.228 32.781 4.645 1 98.31 80 ASP B C 1
ATOM 3662 O O . ASP B 1 80 ? -2.396 33.188 4.699 1 98.31 80 ASP B O 1
ATOM 3666 N N . MET B 1 81 ? -0.609 32.344 3.512 1 98.62 81 MET B N 1
ATOM 3667 C CA . MET B 1 81 ? -1.232 32.719 2.24 1 98.62 81 MET B CA 1
ATOM 3668 C C . MET B 1 81 ? -1.562 31.453 1.428 1 98.62 81 MET B C 1
ATOM 3670 O O . MET B 1 81 ? -2.402 31.5 0.527 1 98.62 81 MET B O 1
ATOM 3674 N N . ASP B 1 82 ? -0.883 3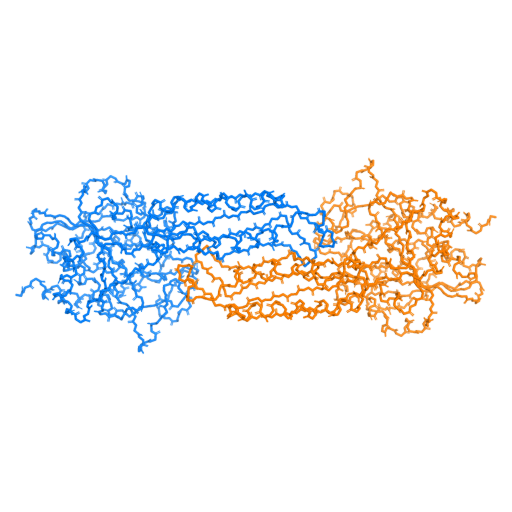0.359 1.687 1 98.19 82 ASP B N 1
ATOM 3675 C CA . ASP B 1 82 ? -0.881 29.234 0.747 1 98.19 82 ASP B CA 1
ATOM 3676 C C . ASP B 1 82 ? -2.131 28.375 0.913 1 98.19 82 ASP B C 1
ATOM 3678 O O . ASP B 1 82 ? -2.809 28.453 1.941 1 98.19 82 ASP B O 1
ATOM 3682 N N . ALA B 1 83 ? -2.449 27.656 -0.216 1 97.75 83 ALA B N 1
ATOM 3683 C CA . ALA B 1 83 ? -3.549 26.703 -0.231 1 97.75 83 ALA B CA 1
ATOM 3684 C C . ALA B 1 83 ? -3.025 25.266 -0.216 1 97.75 83 ALA B C 1
ATOM 3686 O O . ALA B 1 83 ? -1.83 25.031 -0.012 1 97.75 83 ALA B O 1
ATOM 3687 N N . LEU B 1 84 ? -3.99 24.312 -0.254 1 94.44 84 LEU B N 1
ATOM 3688 C CA . LEU B 1 84 ? -3.67 22.891 -0.18 1 94.44 84 LEU B CA 1
ATOM 3689 C C . LEU B 1 84 ? -4.027 22.172 -1.482 1 94.44 84 LEU B C 1
ATOM 3691 O O . LEU B 1 84 ? -4.934 22.609 -2.201 1 94.44 84 LEU B O 1
ATOM 3695 N N . PRO B 1 85 ? -3.312 21.141 -1.844 1 93.38 85 PRO B N 1
ATOM 3696 C CA . PRO B 1 85 ? -3.674 20.328 -3.008 1 93.38 85 PRO B CA 1
ATOM 3697 C C . PRO B 1 85 ? -4.883 19.422 -2.748 1 93.38 85 PRO B C 1
ATOM 3699 O O . PRO B 1 85 ? -4.758 18.203 -2.744 1 93.38 85 PRO B O 1
ATOM 3702 N N . ILE B 1 86 ? -6.043 19.953 -2.637 1 91.06 86 ILE B N 1
ATOM 3703 C CA . ILE B 1 86 ? -7.309 19.281 -2.365 1 91.06 86 ILE B CA 1
ATOM 3704 C C . ILE B 1 86 ? -8.352 19.719 -3.387 1 91.06 86 ILE B C 1
ATOM 3706 O O . ILE B 1 86 ? -8.477 20.906 -3.689 1 91.06 86 ILE B O 1
ATOM 3710 N N . GLN B 1 87 ? -9.023 18.766 -3.92 1 94.38 87 GLN B N 1
ATOM 3711 C CA . GLN B 1 87 ? -10.164 19.094 -4.77 1 94.38 87 GLN B CA 1
ATOM 3712 C C . GLN B 1 87 ? -11.367 19.516 -3.936 1 94.38 87 GLN B C 1
ATOM 3714 O O . GLN B 1 87 ? -11.883 18.734 -3.135 1 94.38 87 GLN B O 1
ATOM 3719 N N . GLU B 1 88 ? -11.82 20.781 -4.141 1 95.88 88 GLU B N 1
ATOM 3720 C CA . GLU B 1 88 ? -12.977 21.266 -3.389 1 95.88 88 GLU B CA 1
ATOM 3721 C C . GLU B 1 88 ? -14.258 20.578 -3.848 1 95.88 88 GLU B C 1
ATOM 3723 O O . GLU B 1 88 ? -14.469 20.375 -5.047 1 95.88 88 GLU B O 1
ATOM 3728 N N . GLU B 1 89 ? -15.078 20.25 -2.85 1 95.56 89 GLU B N 1
ATOM 3729 C CA . GLU B 1 89 ? -16.344 19.578 -3.148 1 95.56 89 GLU B CA 1
ATOM 3730 C C . GLU B 1 89 ? -17.531 20.438 -2.756 1 95.56 89 GLU B C 1
ATOM 3732 O O . GLU B 1 89 ? -18.688 20 -2.893 1 95.56 89 GLU B O 1
ATOM 3737 N N . ASN B 1 90 ? -17.312 21.641 -2.229 1 95.62 90 ASN B N 1
ATOM 3738 C CA . ASN B 1 90 ? -18.406 22.562 -1.943 1 95.62 90 ASN B CA 1
ATOM 3739 C C . ASN B 1 90 ? -19.109 23 -3.221 1 95.62 90 ASN B C 1
ATOM 3741 O O . ASN B 1 90 ? -18.5 23.016 -4.297 1 95.62 90 ASN B O 1
ATOM 3745 N N . THR B 1 91 ? -20.375 23.328 -3.104 1 94.88 91 THR B N 1
ATOM 3746 C CA . THR B 1 91 ? -21.156 23.844 -4.23 1 94.88 91 THR B CA 1
ATOM 3747 C C . THR B 1 91 ? -21.484 25.312 -4.031 1 94.88 91 THR B C 1
ATOM 3749 O O . THR B 1 91 ? -22.594 25.75 -4.344 1 94.88 91 THR B O 1
ATOM 3752 N N . VAL B 1 92 ? -20.656 26.031 -3.553 1 96.06 92 VAL B N 1
ATOM 3753 C CA . VAL B 1 92 ? -20.859 27.453 -3.307 1 96.06 92 VAL B CA 1
ATOM 3754 C C . VAL B 1 92 ? -20.406 28.25 -4.527 1 96.06 92 VAL B C 1
ATOM 3756 O O . VAL B 1 92 ? -19.641 27.75 -5.359 1 96.06 92 VAL B O 1
ATOM 3759 N N . GLU B 1 93 ? -20.828 29.562 -4.621 1 96.38 93 GLU B N 1
ATOM 3760 C CA . GLU B 1 93 ? -20.516 30.422 -5.766 1 96.38 93 GLU B CA 1
ATOM 3761 C C . GLU B 1 93 ? -19.047 30.781 -5.812 1 96.38 93 GLU B C 1
ATOM 3763 O O . GLU B 1 93 ? -18.5 31.094 -6.875 1 96.38 93 GLU B O 1
ATOM 3768 N N . TYR B 1 94 ? -18.375 30.672 -4.73 1 97.81 94 TYR B N 1
ATOM 3769 C CA . TYR B 1 94 ? -16.984 31.094 -4.664 1 97.81 94 TYR B CA 1
ATOM 3770 C C . TYR B 1 94 ? -16.062 29.875 -4.535 1 97.81 94 TYR B C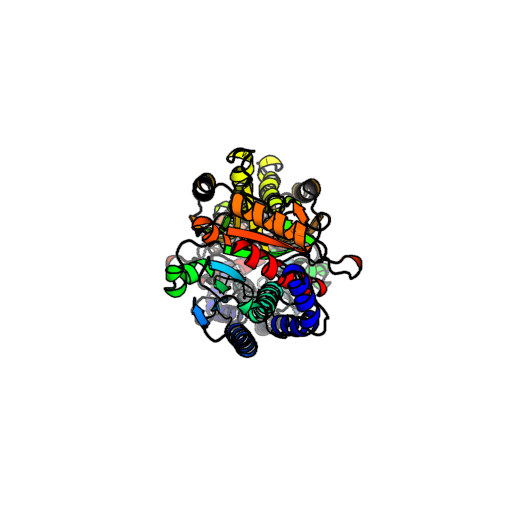 1
ATOM 3772 O O . TYR B 1 94 ? -14.969 29.984 -3.986 1 97.81 94 TYR B O 1
ATOM 3780 N N . ALA B 1 95 ? -16.5 28.781 -5.008 1 98 95 ALA B N 1
ATOM 3781 C CA . ALA B 1 95 ? -15.664 27.594 -4.992 1 98 95 ALA B CA 1
ATOM 3782 C C . ALA B 1 95 ? -14.414 27.797 -5.84 1 98 95 ALA B C 1
ATOM 3784 O O . ALA B 1 95 ? -14.422 28.578 -6.793 1 98 95 ALA B O 1
ATOM 3785 N N . SER B 1 96 ? -13.383 27.031 -5.465 1 98.38 96 SER B N 1
ATOM 3786 C CA . SER B 1 96 ? -12.094 27.141 -6.156 1 98.38 96 SER B CA 1
ATOM 3787 C C . SER B 1 96 ? -12.258 26.922 -7.656 1 98.38 96 SER B C 1
ATOM 3789 O O . SER B 1 96 ? -12.953 26 -8.086 1 98.38 96 SER B O 1
ATOM 3791 N N . GLN B 1 97 ? -11.664 27.734 -8.383 1 98.12 97 GLN B N 1
ATOM 3792 C CA . GLN B 1 97 ? -11.641 27.594 -9.836 1 98.12 97 GLN B CA 1
ATOM 3793 C C . GLN B 1 97 ? -10.344 26.922 -10.297 1 98.12 97 GLN B C 1
ATOM 3795 O O . GLN B 1 97 ? -10.117 26.766 -11.5 1 98.12 97 GLN B O 1
ATOM 3800 N N . ASN B 1 98 ? -9.477 26.625 -9.414 1 97.5 98 ASN B N 1
ATOM 3801 C CA . ASN B 1 98 ? -8.242 25.875 -9.695 1 97.5 98 ASN B CA 1
ATOM 3802 C C . ASN B 1 98 ? -8.367 24.422 -9.273 1 97.5 98 ASN B C 1
ATOM 3804 O O . ASN B 1 98 ? -8.242 24.094 -8.094 1 97.5 98 ASN B O 1
ATOM 3808 N N . ASN B 1 99 ? -8.469 23.609 -10.266 1 96.19 99 ASN B N 1
ATOM 3809 C CA . ASN B 1 99 ? -8.719 22.203 -10.016 1 96.19 99 ASN B CA 1
ATOM 3810 C C . ASN B 1 99 ? -7.648 21.594 -9.117 1 96.19 99 ASN B C 1
ATOM 3812 O O . ASN B 1 99 ? -6.453 21.75 -9.375 1 96.19 99 ASN B O 1
ATOM 3816 N N . GLY B 1 100 ? -8.078 20.969 -8.109 1 95.38 100 GLY B N 1
ATOM 3817 C CA . GLY B 1 100 ? -7.172 20.25 -7.238 1 95.38 100 GLY B CA 1
ATOM 3818 C C . GLY B 1 100 ? -6.512 21.125 -6.195 1 95.38 100 GLY B C 1
ATOM 3819 O O . GLY B 1 100 ? -5.602 20.688 -5.492 1 95.38 100 GLY B O 1
ATOM 3820 N N . ILE B 1 101 ? -6.938 22.375 -6.137 1 97 101 ILE B N 1
ATOM 3821 C CA . ILE B 1 101 ? -6.348 23.297 -5.184 1 97 101 ILE B CA 1
ATOM 3822 C C . ILE B 1 101 ? -7.453 24.031 -4.422 1 97 101 ILE B C 1
ATOM 3824 O O . ILE B 1 101 ? -8.414 24.516 -5.023 1 97 101 ILE B O 1
ATOM 3828 N N . MET B 1 102 ? -7.297 24.094 -3.07 1 97.62 102 MET B N 1
ATOM 3829 C CA . MET B 1 102 ? -8.352 24.688 -2.256 1 97.62 102 MET B CA 1
ATOM 3830 C C . MET B 1 102 ? -7.77 25.328 -0.998 1 97.62 102 MET B C 1
ATOM 3832 O O . MET B 1 102 ? -6.844 24.781 -0.393 1 97.62 102 MET B O 1
ATOM 3836 N N . HIS B 1 103 ? -8.289 26.453 -0.608 1 98 103 HIS B N 1
ATOM 3837 C CA . HIS B 1 103 ? -8.039 26.953 0.741 1 98 103 HIS B CA 1
ATOM 3838 C C . HIS B 1 103 ? -8.852 26.172 1.771 1 98 103 HIS B C 1
ATOM 3840 O O . HIS B 1 103 ? -9.828 26.688 2.316 1 98 103 HIS B O 1
ATOM 3846 N N . ALA B 1 104 ? -8.344 25.078 2.121 1 95.38 104 ALA B N 1
ATOM 3847 C CA . ALA B 1 104 ? -9.055 24.156 3.006 1 95.38 104 ALA B CA 1
ATOM 3848 C C . ALA B 1 104 ? -8.586 24.312 4.449 1 95.38 104 ALA B C 1
ATOM 3850 O O . ALA B 1 104 ? -8.984 23.531 5.324 1 95.38 104 ALA B O 1
ATOM 3851 N N . CYS B 1 105 ? -7.715 25.297 4.711 1 95.44 105 CYS B N 1
ATOM 3852 C CA . CYS B 1 105 ? -7.215 25.531 6.062 1 95.44 105 CYS B CA 1
ATOM 3853 C C . CYS B 1 105 ? -7.512 26.953 6.516 1 95.44 105 CYS B C 1
ATOM 3855 O O . CYS B 1 105 ? -7.02 27.391 7.559 1 95.44 105 CYS B O 1
ATOM 3857 N N . GLY B 1 106 ? -8.156 27.766 5.715 1 97.69 106 GLY B N 1
ATOM 3858 C CA . GLY B 1 106 ? -8.641 29.078 6.125 1 97.69 106 GLY B CA 1
ATOM 3859 C C . GLY B 1 106 ? -7.633 30.188 5.867 1 97.69 106 GLY B C 1
ATOM 3860 O O . GLY B 1 106 ? -7.789 31.297 6.375 1 97.69 106 GLY B O 1
ATOM 3861 N N . HIS B 1 107 ? -6.59 29.891 5.051 1 98.69 107 HIS B N 1
ATOM 3862 C CA . HIS B 1 107 ? -5.598 30.938 4.809 1 98.69 107 HIS B CA 1
ATOM 3863 C C . HIS B 1 107 ? -6.215 32.125 4.074 1 98.69 107 HIS B C 1
ATOM 3865 O O . HIS B 1 107 ? -5.754 33.25 4.215 1 98.69 107 HIS B O 1
ATOM 3871 N N . ASP B 1 108 ? -7.273 31.906 3.311 1 98.81 108 ASP B N 1
ATOM 3872 C CA . ASP B 1 108 ? -8.031 33 2.715 1 98.81 108 ASP B CA 1
ATOM 3873 C C . ASP B 1 108 ? -8.672 33.875 3.791 1 98.81 108 ASP B C 1
ATOM 3875 O O . ASP B 1 108 ? -8.727 35.094 3.656 1 98.81 108 ASP B O 1
ATOM 3879 N N . VAL B 1 109 ? -9.102 33.281 4.852 1 98.81 109 VAL B N 1
ATOM 3880 C CA . VAL B 1 109 ? -9.672 34 5.977 1 98.81 109 VAL B CA 1
ATOM 3881 C C . VAL B 1 109 ? -8.57 34.75 6.715 1 98.81 109 VAL B C 1
ATOM 3883 O O . VAL B 1 109 ? -8.758 35.938 7.098 1 98.81 109 VAL B O 1
ATOM 3886 N N . HIS B 1 110 ? -7.41 34.156 6.934 1 98.88 110 HIS B N 1
ATOM 3887 C CA . HIS B 1 110 ? -6.297 34.812 7.613 1 98.88 110 HIS B CA 1
ATOM 3888 C C . HIS B 1 110 ? -5.855 36.062 6.875 1 98.88 110 HIS B C 1
ATOM 3890 O O . HIS B 1 110 ? -5.719 37.125 7.48 1 98.88 110 HIS B O 1
ATOM 3896 N N . MET B 1 111 ? -5.695 35.906 5.574 1 98.88 111 MET B N 1
ATOM 3897 C CA . MET B 1 111 ? -5.293 37.062 4.75 1 98.88 111 MET B CA 1
ATOM 3898 C C . MET B 1 111 ? -6.344 38.156 4.797 1 98.88 111 MET B C 1
ATOM 3900 O O . MET B 1 111 ? -6.008 39.312 4.965 1 98.88 111 MET B O 1
ATOM 3904 N N . THR B 1 112 ? -7.547 37.781 4.641 1 98.88 112 THR B N 1
ATOM 3905 C CA . THR B 1 112 ? -8.633 38.75 4.617 1 98.88 112 THR B CA 1
ATOM 3906 C C . THR B 1 112 ? -8.75 39.469 5.957 1 98.88 112 THR B C 1
ATOM 3908 O O . THR B 1 112 ? -8.969 40.688 6.004 1 98.88 112 THR B O 1
ATOM 3911 N N . SER B 1 113 ? -8.648 38.688 7.062 1 98.88 113 SER B N 1
ATOM 3912 C CA . SER B 1 113 ? -8.672 39.281 8.391 1 98.88 113 SER B CA 1
ATOM 3913 C C . SER B 1 113 ? -7.555 40.312 8.555 1 98.88 113 SER B C 1
ATOM 3915 O O . SER B 1 113 ? -7.77 41.406 9.102 1 98.88 113 SER B O 1
ATOM 3917 N N . LEU B 1 114 ? -6.402 40 8.117 1 98.94 114 LEU B N 1
ATOM 3918 C CA . LEU B 1 114 ? -5.277 40.906 8.234 1 98.94 114 LEU B CA 1
ATOM 3919 C C . LEU B 1 114 ? -5.484 42.156 7.355 1 98.94 114 LEU B C 1
ATOM 3921 O O . LEU B 1 114 ? -5.117 43.25 7.738 1 98.94 114 LEU B O 1
ATOM 3925 N N . LEU B 1 115 ? -6.062 41.969 6.152 1 98.94 115 LEU B N 1
ATOM 3926 C CA . LEU B 1 115 ? -6.355 43.094 5.273 1 98.94 115 LEU B CA 1
ATOM 3927 C C . LEU B 1 115 ? -7.402 44 5.895 1 98.94 115 LEU B C 1
ATOM 3929 O O . LEU B 1 115 ? -7.289 45.219 5.816 1 98.94 115 LEU B O 1
ATOM 3933 N N . LEU B 1 116 ? -8.43 43.406 6.449 1 98.94 116 LEU B N 1
ATOM 3934 C CA . LEU B 1 116 ? -9.422 44.219 7.133 1 98.94 116 LEU B CA 1
ATOM 3935 C C . LEU B 1 116 ? -8.797 44.969 8.312 1 98.94 116 LEU B C 1
ATOM 3937 O O . LEU B 1 116 ? -9.086 46.156 8.539 1 98.94 116 LEU B O 1
ATOM 3941 N N . THR B 1 117 ? -8 44.25 9.102 1 98.88 117 THR B N 1
ATOM 3942 C CA . THR B 1 117 ? -7.234 44.875 10.172 1 98.88 117 THR B CA 1
ATOM 3943 C C . THR B 1 117 ? -6.457 46.094 9.641 1 98.88 117 THR B C 1
ATOM 3945 O O . THR B 1 117 ? -6.461 47.156 10.25 1 98.88 117 THR B O 1
ATOM 3948 N N . THR B 1 118 ? -5.816 45.906 8.5 1 98.88 118 THR B N 1
ATOM 3949 C CA . THR B 1 118 ? -5.016 46.938 7.859 1 98.88 118 THR B CA 1
ATOM 3950 C C . THR B 1 118 ? -5.875 48.156 7.531 1 98.88 118 THR B C 1
ATOM 3952 O O . THR B 1 118 ? -5.492 49.281 7.824 1 98.88 118 THR B O 1
ATOM 3955 N N . LYS B 1 119 ? -7.008 47.938 6.922 1 98.88 119 LYS B N 1
ATOM 3956 C CA . LYS B 1 119 ? -7.918 49.031 6.559 1 98.88 119 LYS B CA 1
ATOM 3957 C C . LYS B 1 119 ? -8.336 49.812 7.785 1 98.88 119 LYS B C 1
ATOM 3959 O O . LYS B 1 119 ? -8.297 51.062 7.77 1 98.88 119 LYS B O 1
ATOM 3964 N N . ILE B 1 120 ? -8.688 49.125 8.828 1 98.81 120 ILE B N 1
ATOM 3965 C CA . ILE B 1 120 ? -9.148 49.781 10.062 1 98.81 120 ILE B CA 1
ATOM 3966 C C . ILE B 1 120 ? -8.023 50.594 10.664 1 98.81 120 ILE B C 1
ATOM 3968 O O . ILE B 1 120 ? -8.219 51.781 10.992 1 98.81 120 ILE B O 1
ATOM 3972 N N . LEU B 1 121 ? -6.844 50.031 10.781 1 98.75 121 LEU B N 1
ATOM 3973 C CA . LEU B 1 121 ? -5.727 50.719 11.422 1 98.75 121 LEU B CA 1
ATOM 3974 C C . LEU B 1 121 ? -5.246 51.875 10.57 1 98.75 121 LEU B C 1
ATOM 3976 O O . LEU B 1 121 ? -4.809 52.906 11.109 1 98.75 121 LEU B O 1
ATOM 3980 N N . TRP B 1 122 ? -5.305 51.719 9.266 1 98.62 122 TRP B N 1
ATOM 3981 C CA . TRP B 1 122 ? -4.938 52.812 8.383 1 98.62 122 TRP B CA 1
ATOM 3982 C C . TRP B 1 122 ? -5.848 54 8.602 1 98.62 122 TRP B C 1
ATOM 3984 O O . TRP B 1 122 ? -5.379 55.156 8.656 1 98.62 122 TRP B O 1
ATOM 3994 N N . GLU B 1 123 ? -7.105 53.781 8.719 1 98.31 123 GLU B N 1
ATOM 3995 C CA . GLU B 1 123 ? -8.07 54.844 8.945 1 98.31 123 GLU B CA 1
ATOM 3996 C C . GLU B 1 123 ? -7.879 55.469 10.32 1 98.31 123 GLU B C 1
ATOM 3998 O O . GLU B 1 123 ? -8.195 56.656 10.523 1 98.31 123 GLU B O 1
ATOM 4003 N N . LEU B 1 124 ? -7.312 54.719 11.211 1 98.19 124 LEU B N 1
ATOM 4004 C CA . LEU B 1 124 ? -7.141 55.219 12.578 1 98.19 124 LEU B CA 1
ATOM 4005 C C . LEU B 1 124 ? -5.691 55.594 12.828 1 98.19 124 LEU B C 1
ATOM 4007 O O . LEU B 1 124 ? -5.297 55.844 13.977 1 98.19 124 LEU B O 1
ATOM 4011 N N . ARG B 1 125 ? -4.875 55.688 11.82 1 96.94 125 ARG B N 1
ATOM 4012 C CA . ARG B 1 125 ? -3.43 55.781 11.977 1 96.94 125 ARG B CA 1
ATOM 4013 C C . ARG B 1 125 ? -3.055 57.094 12.711 1 96.94 125 ARG B C 1
ATOM 4015 O O . ARG B 1 125 ? -1.988 57.156 13.32 1 96.94 125 ARG B O 1
ATOM 4022 N N . LYS B 1 126 ? -3.926 58.062 12.812 1 97 126 LYS B N 1
ATOM 4023 C CA . LYS B 1 126 ? -3.66 59.312 13.508 1 97 126 LYS B CA 1
ATOM 4024 C C . LYS B 1 126 ? -4.102 59.25 14.969 1 97 126 LYS B C 1
ATOM 4026 O O . LYS B 1 126 ? -3.875 60.188 15.734 1 97 126 LYS B O 1
ATOM 4031 N N . ASP B 1 127 ? -4.629 58.094 15.359 1 96.12 127 ASP B N 1
ATOM 4032 C CA . ASP B 1 127 ? -5.211 58 16.688 1 96.12 127 ASP B CA 1
ATOM 4033 C C . ASP B 1 127 ? -4.344 57.125 17.594 1 96.12 127 ASP B C 1
ATOM 4035 O O . ASP B 1 127 ? -4.703 56.844 18.75 1 96.12 127 ASP B O 1
ATOM 4039 N N . PHE B 1 128 ? -3.207 56.594 17.078 1 96.25 128 PHE B N 1
ATOM 4040 C CA . PHE B 1 128 ? -2.342 55.781 17.922 1 96.25 128 PHE B CA 1
ATOM 4041 C C . PHE B 1 128 ? -0.875 56.062 17.609 1 96.25 128 PHE B C 1
ATOM 4043 O O . PHE B 1 128 ? -0.551 56.688 16.609 1 96.25 128 PHE B O 1
ATOM 4050 N N . SER B 1 129 ? -0.01 55.688 18.578 1 97.5 129 SER B N 1
ATOM 4051 C CA . SER B 1 129 ? 1.435 55.75 18.391 1 97.5 129 SER B CA 1
ATOM 4052 C C . SER B 1 129 ? 2.027 54.375 18.219 1 97.5 129 SER B C 1
ATOM 4054 O O . SER B 1 129 ? 1.515 53.406 18.781 1 97.5 129 SER B O 1
ATOM 4056 N N . GLY B 1 130 ? 3.049 54.344 17.453 1 97.94 130 GLY B N 1
ATOM 4057 C CA . GLY B 1 130 ? 3.717 53.062 17.219 1 97.94 130 GLY B CA 1
ATOM 4058 C C . GLY B 1 130 ? 3.604 52.594 15.789 1 97.94 130 GLY B C 1
ATOM 4059 O O . GLY B 1 130 ? 3.223 53.375 14.906 1 97.94 130 GLY B O 1
ATOM 4060 N N . THR B 1 131 ? 4.082 51.375 15.594 1 98.31 131 THR B N 1
ATOM 4061 C CA . THR B 1 131 ? 4.148 50.812 14.25 1 98.31 131 THR B CA 1
ATOM 4062 C C . THR B 1 131 ? 3.539 49.406 14.211 1 98.31 131 THR B C 1
ATOM 4064 O O . THR B 1 131 ? 3.74 48.625 15.133 1 98.31 131 THR B O 1
ATOM 4067 N N . VAL B 1 132 ? 2.766 49.188 13.211 1 98.69 132 VAL B N 1
ATOM 4068 C CA . VAL B 1 132 ? 2.23 47.844 12.969 1 98.69 132 VAL B CA 1
ATOM 4069 C C . VAL B 1 132 ? 2.834 47.25 11.695 1 98.69 132 VAL B C 1
ATOM 4071 O O . VAL B 1 132 ? 2.719 47.844 10.617 1 98.69 132 VAL B O 1
ATOM 4074 N N . LYS B 1 133 ? 3.543 46.156 11.836 1 98.81 133 LYS B N 1
ATOM 4075 C CA . LYS B 1 133 ? 4.047 45.406 10.695 1 98.81 133 LYS B CA 1
ATOM 4076 C C . LYS B 1 133 ? 3.062 44.312 10.281 1 98.81 133 LYS B C 1
ATOM 4078 O O . LYS B 1 133 ? 2.537 43.594 11.125 1 98.81 133 LYS B O 1
ATOM 4083 N N . LEU B 1 134 ? 2.762 44.281 9 1 98.81 134 LEU B N 1
ATOM 4084 C CA . LEU B 1 134 ? 1.829 43.344 8.414 1 98.81 134 LEU B CA 1
ATOM 4085 C C . LEU B 1 134 ? 2.568 42.281 7.57 1 98.81 134 LEU B C 1
ATOM 4087 O O . LEU B 1 134 ? 3.084 42.625 6.496 1 98.81 134 LEU B O 1
ATOM 4091 N N . LEU B 1 135 ? 2.562 41.062 8.047 1 98.88 135 LEU B N 1
ATOM 4092 C CA . LEU B 1 135 ? 3.264 40 7.332 1 98.88 135 LEU B CA 1
ATOM 4093 C C . LEU B 1 135 ? 2.275 39.031 6.656 1 98.88 135 LEU B C 1
ATOM 4095 O O . LEU B 1 135 ? 1.507 38.375 7.336 1 98.88 135 LEU B O 1
ATOM 4099 N N . PHE B 1 136 ? 2.25 39.062 5.383 1 98.88 136 PHE B N 1
ATOM 4100 C CA . PHE B 1 136 ? 1.605 38.031 4.578 1 98.88 136 PHE B CA 1
ATOM 4101 C C . PHE B 1 136 ? 2.609 36.969 4.156 1 98.88 136 PHE B C 1
ATOM 4103 O O . PHE B 1 136 ? 3.352 37.156 3.189 1 98.88 136 PHE B O 1
ATOM 4110 N N . GLN B 1 137 ? 2.588 35.844 4.887 1 98.81 137 GLN B N 1
ATOM 4111 C CA . GLN B 1 137 ? 3.656 34.844 4.832 1 98.81 137 GLN B CA 1
ATOM 4112 C C . GLN B 1 137 ? 3.314 33.719 3.852 1 98.81 137 GLN B C 1
ATOM 4114 O O . GLN B 1 137 ? 2.248 33.125 3.945 1 98.81 137 GLN B O 1
ATOM 4119 N N . PRO B 1 138 ? 4.207 33.375 2.902 1 98.06 138 PRO B N 1
ATOM 4120 C CA . PRO B 1 138 ? 3.951 32.25 2.006 1 98.06 138 PRO B CA 1
ATOM 4121 C C . PRO B 1 138 ? 4.254 30.891 2.654 1 98.06 138 PRO B C 1
ATOM 4123 O O . PRO B 1 138 ? 4.98 30.828 3.646 1 98.06 138 PRO B O 1
ATOM 4126 N N . GLY B 1 139 ? 3.711 29.844 2.156 1 96.62 139 GLY B N 1
ATOM 4127 C CA . GLY B 1 139 ? 4.191 28.469 2.219 1 96.62 139 GLY B CA 1
ATOM 4128 C C . GLY B 1 139 ? 4.125 27.875 3.613 1 96.62 139 GLY B C 1
ATOM 4129 O O . GLY B 1 139 ? 5.113 27.344 4.109 1 96.62 139 GLY B O 1
ATOM 4130 N N . GLU B 1 140 ? 3.066 27.953 4.336 1 94.44 140 GLU B N 1
ATOM 4131 C CA . GLU B 1 140 ? 2.912 27.344 5.648 1 94.44 140 GLU B CA 1
ATOM 4132 C C . GLU B 1 140 ? 2.727 25.828 5.527 1 94.44 140 GLU B C 1
ATOM 4134 O O . GLU B 1 140 ? 3.229 25.062 6.355 1 94.44 140 GLU B O 1
ATOM 4139 N N . GLU B 1 141 ? 2.141 25.344 4.445 1 92 141 GLU B N 1
ATOM 4140 C CA . GLU B 1 141 ? 1.632 23.984 4.355 1 92 141 GLU B CA 1
ATOM 4141 C C . GLU B 1 141 ? 2.703 23.031 3.836 1 92 141 GLU B C 1
ATOM 4143 O O . GLU B 1 141 ? 2.469 21.828 3.734 1 92 141 GLU B O 1
ATOM 4148 N N . LEU B 1 142 ? 3.781 23.547 3.492 1 90.44 142 LEU B N 1
ATOM 4149 C CA . LEU B 1 142 ? 4.836 22.734 2.896 1 90.44 142 LEU B CA 1
ATOM 4150 C C . LEU B 1 142 ? 6.184 23.031 3.549 1 90.44 142 LEU B C 1
ATOM 4152 O O . LEU B 1 142 ? 6.574 24.188 3.676 1 90.44 142 LEU B O 1
ATOM 4156 N N . MET B 1 143 ? 6.855 21.953 4.031 1 88.81 143 MET B N 1
ATOM 4157 C CA . MET B 1 143 ? 8.203 22.156 4.559 1 88.81 143 MET B CA 1
ATOM 4158 C C . MET B 1 143 ? 9.109 22.812 3.518 1 88.81 143 MET B C 1
ATOM 4160 O O . MET B 1 143 ? 9.023 22.484 2.328 1 88.81 143 MET B O 1
ATOM 4164 N N . PRO B 1 144 ? 9.977 23.781 4.012 1 91.56 144 PRO B N 1
ATOM 4165 C CA . PRO B 1 144 ? 10.422 24.062 5.379 1 91.56 144 PRO B CA 1
ATOM 4166 C C . PRO B 1 144 ? 9.539 25.078 6.086 1 91.56 144 PRO B C 1
ATOM 4168 O O . PRO B 1 144 ? 9.852 25.516 7.199 1 91.56 144 PRO B O 1
ATOM 4171 N N . GLY B 1 145 ? 8.43 25.438 5.453 1 94.44 145 GLY B N 1
ATOM 4172 C CA . GLY B 1 145 ? 7.609 26.516 5.996 1 94.44 145 GLY B CA 1
ATOM 4173 C C . GLY B 1 145 ? 8.078 27.891 5.59 1 94.44 145 GLY B C 1
ATOM 4174 O O . GLY B 1 145 ? 9.281 28.141 5.5 1 94.44 145 GLY B O 1
ATOM 4175 N N . GLY B 1 146 ? 7.172 28.734 5.398 1 97.12 146 GLY B N 1
ATOM 4176 C CA . GLY B 1 146 ? 7.516 30.078 4.984 1 97.12 146 GLY B CA 1
ATOM 4177 C C . GLY B 1 146 ? 8.164 30.891 6.09 1 97.12 146 GLY B C 1
ATOM 4178 O O . GLY B 1 146 ? 8.938 31.812 5.816 1 97.12 146 GLY B O 1
ATOM 4179 N N . ALA B 1 147 ? 7.867 30.547 7.324 1 97.81 147 ALA B N 1
ATOM 4180 C CA . ALA B 1 147 ? 8.422 31.281 8.461 1 97.81 147 ALA B CA 1
ATOM 4181 C C . ALA B 1 147 ? 9.945 31.25 8.438 1 97.81 147 ALA B C 1
ATOM 4183 O O . ALA B 1 147 ? 10.586 32.281 8.672 1 97.81 147 ALA B O 1
ATOM 4184 N N . THR B 1 148 ? 10.477 30.125 8.148 1 96.88 148 THR B N 1
ATOM 4185 C CA . THR B 1 148 ? 11.93 29.984 8.141 1 96.88 148 THR B CA 1
ATOM 4186 C C . THR B 1 148 ? 12.547 30.859 7.047 1 96.88 148 THR B C 1
ATOM 4188 O O . THR B 1 148 ? 13.641 31.406 7.223 1 96.88 148 THR B O 1
ATOM 4191 N N . LEU B 1 149 ? 11.898 30.984 5.934 1 97.56 149 LEU B N 1
ATOM 4192 C CA . LEU B 1 149 ? 12.383 31.812 4.828 1 97.56 149 LEU B CA 1
ATOM 4193 C C . LEU B 1 149 ? 12.242 33.281 5.152 1 97.56 149 LEU B C 1
ATOM 4195 O O . LEU B 1 149 ? 13.133 34.094 4.848 1 97.56 149 LEU B O 1
ATOM 4199 N N . VAL B 1 150 ? 11.125 33.656 5.77 1 98.25 150 VAL B N 1
ATOM 4200 C CA . VAL B 1 150 ? 10.898 35.062 6.172 1 98.25 150 VAL B CA 1
ATOM 4201 C C . VAL B 1 150 ? 11.977 35.469 7.176 1 98.25 150 VAL B C 1
ATOM 4203 O O . VAL B 1 150 ? 12.508 36.594 7.09 1 98.25 150 VAL B O 1
ATOM 4206 N N . MET B 1 151 ? 12.281 34.625 8.086 1 97.56 151 MET B N 1
ATOM 4207 C CA . MET B 1 151 ? 13.211 34.938 9.164 1 97.56 151 MET B CA 1
ATOM 4208 C C . MET B 1 151 ? 14.617 35.156 8.633 1 97.56 151 MET B C 1
ATOM 4210 O O . MET B 1 151 ? 15.469 35.719 9.32 1 97.56 151 MET B O 1
ATOM 4214 N N . LYS B 1 152 ? 14.875 34.75 7.391 1 97.31 152 LYS B N 1
ATOM 4215 C CA . LYS B 1 152 ? 16.172 34.969 6.766 1 97.31 152 LYS B CA 1
ATOM 4216 C C . LYS B 1 152 ? 16.234 36.312 6.043 1 97.31 152 LYS B C 1
ATOM 4218 O O . LYS B 1 152 ? 17.312 36.781 5.688 1 97.31 152 LYS B O 1
ATOM 4223 N N . GLU B 1 153 ? 15.086 36.875 5.859 1 97.56 153 GLU B N 1
ATOM 4224 C CA . GLU B 1 153 ? 14.992 38.125 5.113 1 97.56 153 GLU B CA 1
ATOM 4225 C C . GLU B 1 153 ? 15.539 39.281 5.926 1 97.56 153 GLU B C 1
ATOM 4227 O O . GLU B 1 153 ? 15.336 39.375 7.141 1 97.56 153 GLU B O 1
ATOM 4232 N N . ALA B 1 154 ? 16.172 40.25 5.281 1 96.38 154 ALA B N 1
ATOM 4233 C CA . ALA B 1 154 ? 16.688 41.469 5.922 1 96.38 154 ALA B CA 1
ATOM 4234 C C . ALA B 1 154 ? 15.57 42.281 6.551 1 96.38 154 ALA B C 1
ATOM 4236 O O . ALA B 1 154 ? 15.742 42.844 7.633 1 96.38 154 ALA B O 1
ATOM 4237 N N . ALA B 1 155 ? 14.469 42.344 5.883 1 95.94 155 ALA B N 1
ATOM 4238 C CA . ALA B 1 155 ? 13.328 43.094 6.363 1 95.94 155 ALA B CA 1
ATOM 4239 C C . ALA B 1 155 ? 12.844 42.594 7.719 1 95.94 155 ALA B C 1
ATOM 4241 O O . ALA B 1 155 ? 12.43 43.375 8.57 1 95.94 155 ALA B O 1
ATOM 4242 N N . TYR B 1 156 ? 12.875 41.344 7.879 1 97.38 156 TYR B N 1
ATOM 4243 C CA . TYR B 1 156 ? 12.438 40.75 9.141 1 97.38 156 TYR B CA 1
ATOM 4244 C C . TYR B 1 156 ? 13.492 40.969 10.227 1 97.38 156 TYR B C 1
ATOM 4246 O O . TYR B 1 156 ? 13.164 41.312 11.367 1 97.38 156 TYR B O 1
ATOM 4254 N N . ASN B 1 157 ? 14.703 40.719 9.867 1 96.5 157 ASN B N 1
ATOM 4255 C CA . ASN B 1 157 ? 15.789 40.875 10.828 1 96.5 157 ASN B CA 1
ATOM 4256 C C . ASN B 1 157 ? 15.891 42.281 11.359 1 96.5 157 ASN B C 1
ATOM 4258 O O . ASN B 1 157 ? 16.266 42.5 12.516 1 96.5 157 ASN B O 1
ATOM 4262 N N . ALA B 1 158 ? 15.5 43.156 10.555 1 95.94 158 ALA B N 1
ATOM 4263 C CA . ALA B 1 158 ? 15.578 44.594 10.93 1 95.94 158 ALA B CA 1
ATOM 4264 C C . ALA B 1 158 ? 14.562 44.906 12.016 1 95.94 158 ALA B C 1
ATOM 4266 O O . ALA B 1 158 ? 14.688 45.938 12.703 1 95.94 158 ALA B O 1
ATOM 4267 N N . LEU B 1 159 ? 13.555 44.125 12.188 1 96.12 159 LEU B N 1
ATOM 4268 C CA . LEU B 1 159 ? 12.492 44.375 13.164 1 96.12 159 LEU B CA 1
ATOM 4269 C C . LEU B 1 159 ? 13.016 44.25 14.586 1 96.12 159 LEU B C 1
ATOM 4271 O O . LEU B 1 159 ? 12.508 44.906 15.5 1 96.12 159 LEU B O 1
ATOM 4275 N N . GLY B 1 160 ? 14.047 43.344 14.781 1 93.81 160 GLY B N 1
ATOM 4276 C CA . GLY B 1 160 ? 14.445 43 16.141 1 93.81 160 GLY B CA 1
ATOM 4277 C C . GLY B 1 160 ? 13.391 42.188 16.875 1 93.81 160 GLY B C 1
ATOM 4278 O O . GLY B 1 160 ? 12.492 41.625 16.266 1 93.81 160 GLY B O 1
ATOM 4279 N N . PRO B 1 161 ? 13.539 42.094 18.219 1 95.12 161 PRO B N 1
ATOM 4280 C CA . PRO B 1 161 ? 12.594 41.312 19.016 1 95.12 161 PRO B CA 1
ATOM 4281 C C . PRO B 1 161 ? 11.312 42.094 19.328 1 95.12 161 PRO B C 1
ATOM 4283 O O . PRO B 1 161 ? 11.297 42.938 20.234 1 95.12 161 PRO B O 1
ATOM 4286 N N . ILE B 1 162 ? 10.328 41.906 18.578 1 97.5 162 ILE B N 1
ATOM 4287 C CA . ILE B 1 162 ? 9.031 42.562 18.797 1 97.5 162 ILE B CA 1
ATOM 4288 C C . ILE B 1 162 ? 7.949 41.5 18.953 1 97.5 162 ILE B C 1
ATOM 4290 O O . ILE B 1 162 ? 8.133 40.344 18.531 1 97.5 162 ILE B O 1
ATOM 4294 N N . PRO B 1 163 ? 6.828 41.844 19.594 1 98.31 163 PRO B N 1
ATOM 4295 C CA . PRO B 1 163 ? 5.73 40.906 19.719 1 98.31 163 PRO B CA 1
ATOM 4296 C C . PRO B 1 163 ? 5.133 40.5 18.359 1 98.31 163 PRO B C 1
ATOM 4298 O O . PRO B 1 163 ? 5.051 41.344 17.453 1 98.31 163 PRO B O 1
ATOM 4301 N N . HIS B 1 164 ? 4.793 39.188 18.25 1 98.69 164 HIS B N 1
ATOM 4302 C CA . HIS B 1 164 ? 4.129 38.625 17.078 1 98.69 164 HIS B CA 1
ATOM 4303 C C . HIS B 1 164 ? 2.727 38.156 17.422 1 98.69 164 HIS B C 1
ATOM 4305 O O . HIS B 1 164 ? 2.514 37.562 18.484 1 98.69 164 HIS B O 1
ATOM 4311 N N . LEU B 1 165 ? 1.806 38.469 16.578 1 98.81 165 LEU B N 1
ATOM 4312 C CA . LEU B 1 165 ? 0.434 38 16.734 1 98.81 165 LEU B CA 1
ATOM 4313 C C . LEU B 1 165 ? -0.024 37.25 15.492 1 98.81 165 LEU B C 1
ATOM 4315 O O . LEU B 1 165 ? 0.184 37.719 14.367 1 98.81 165 LEU B O 1
ATOM 4319 N N . GLY B 1 166 ? -0.533 36.062 15.672 1 98.62 166 GLY B N 1
ATOM 4320 C CA . GLY B 1 166 ? -1.142 35.281 14.617 1 98.62 166 GLY B CA 1
ATOM 4321 C C . GLY B 1 166 ? -2.537 34.781 14.961 1 98.62 166 GLY B C 1
ATOM 4322 O O . GLY B 1 166 ? -2.848 34.562 16.125 1 98.62 166 GLY B O 1
ATOM 4323 N N . GLN B 1 167 ? -3.371 34.656 13.977 1 98.62 167 GLN B N 1
ATOM 4324 C CA . GLN B 1 167 ? -4.75 34.219 14.102 1 98.62 167 GLN B CA 1
ATOM 4325 C C . GLN B 1 167 ? -5.02 33.031 13.188 1 98.62 167 GLN B C 1
ATOM 4327 O O . GLN B 1 167 ? -4.625 33.031 12.016 1 98.62 167 GLN B O 1
ATOM 4332 N N . HIS B 1 168 ? -5.574 31.953 13.719 1 98.62 168 HIS B N 1
ATOM 4333 C CA . HIS B 1 168 ? -5.934 30.797 12.914 1 98.62 168 HIS B CA 1
ATOM 4334 C C . HIS B 1 168 ? -7.41 30.453 13.07 1 98.62 168 HIS B C 1
ATOM 4336 O O . HIS B 1 168 ? -7.945 30.469 14.18 1 98.62 168 HIS B O 1
ATOM 4342 N N . VAL B 1 169 ? -8.062 30.125 12 1 98.38 169 VAL B N 1
ATOM 4343 C CA . VAL B 1 169 ? -9.469 29.75 12.047 1 98.38 169 VAL B CA 1
ATOM 4344 C C . VAL B 1 169 ? -9.625 28.406 12.758 1 98.38 169 VAL B C 1
ATOM 4346 O O . VAL B 1 169 ? -8.703 27.594 12.75 1 98.38 169 VAL B O 1
ATOM 4349 N N . MET B 1 170 ? -10.758 28.219 13.344 1 97.62 170 MET B N 1
ATOM 4350 C CA . MET B 1 170 ? -11.117 26.953 13.977 1 97.62 170 MET B CA 1
ATOM 4351 C C . MET B 1 170 ? -12.586 26.609 13.734 1 97.62 170 MET B C 1
ATOM 4353 O O . MET B 1 170 ? -13.469 27.172 14.375 1 97.62 170 MET B O 1
ATOM 4357 N N . PRO B 1 171 ? -12.867 25.641 12.906 1 95.56 171 PRO B N 1
ATOM 4358 C CA . PRO B 1 171 ? -14.25 25.312 12.539 1 95.56 171 PRO B CA 1
ATOM 4359 C C . PRO B 1 171 ? -15.062 24.781 13.719 1 95.56 171 PRO B C 1
ATOM 4361 O O . PRO B 1 171 ? -16.297 24.906 13.742 1 95.56 171 PRO B O 1
ATOM 4364 N N . ASN B 1 172 ? -14.438 24.203 14.758 1 94.31 172 ASN B N 1
ATOM 4365 C CA . ASN B 1 172 ? -15.156 23.641 15.898 1 94.31 172 ASN B CA 1
ATOM 4366 C C . ASN B 1 172 ? -15.547 24.719 16.891 1 94.31 172 ASN B C 1
ATOM 4368 O O . ASN B 1 172 ? -16.25 24.438 17.875 1 94.31 172 ASN B O 1
ATOM 4372 N N . LEU B 1 173 ? -15.086 25.891 16.703 1 97.25 173 LEU B N 1
ATOM 4373 C CA . LEU B 1 173 ? -15.492 27.062 17.484 1 97.25 173 LEU B CA 1
ATOM 4374 C C . LEU B 1 173 ? -16.5 27.891 16.703 1 97.25 173 LEU B C 1
ATOM 4376 O O . LEU B 1 173 ? -16.297 28.188 15.523 1 97.25 173 LEU B O 1
ATOM 4380 N N . PRO B 1 174 ? -17.609 28.25 17.297 1 98.19 174 PRO B N 1
ATOM 4381 C CA . PRO B 1 174 ? -18.625 29.047 16.578 1 98.19 174 PRO B CA 1
ATOM 4382 C C . PRO B 1 174 ? -18.109 30.422 16.188 1 98.19 174 PRO B C 1
ATOM 4384 O O . PRO B 1 174 ? -17.375 31.062 16.953 1 98.19 174 PRO B O 1
ATOM 4387 N N . ALA B 1 175 ? -18.609 30.906 15.062 1 98.5 175 ALA B N 1
ATOM 4388 C CA . ALA B 1 175 ? -18.328 32.281 14.664 1 98.5 175 ALA B CA 1
ATOM 4389 C C . ALA B 1 175 ? -18.734 33.25 15.766 1 98.5 175 ALA B C 1
ATOM 4391 O O . ALA B 1 175 ? -19.781 33.094 16.391 1 98.5 175 ALA B O 1
ATOM 4392 N N . GLY B 1 176 ? -17.875 34.219 16 1 98.19 176 GLY B N 1
ATOM 4393 C CA . GLY B 1 176 ? -18.109 35.188 17.078 1 98.19 176 GLY B CA 1
ATOM 4394 C C . GLY B 1 176 ? -17.281 34.875 18.328 1 98.19 176 GLY B C 1
ATOM 4395 O O . GLY B 1 176 ? -17.125 35.75 19.188 1 98.19 176 GLY B O 1
ATOM 4396 N N . LYS B 1 177 ? -16.75 33.688 18.344 1 98.69 177 LYS B N 1
ATOM 4397 C CA . LYS B 1 177 ? -15.938 33.312 19.5 1 98.69 177 LYS B CA 1
ATOM 4398 C C . LYS B 1 177 ? -14.461 33.188 19.109 1 98.69 177 LYS B C 1
ATOM 4400 O O . LYS B 1 177 ? -14.141 32.969 17.938 1 98.69 177 LYS B O 1
ATOM 4405 N N . VAL B 1 178 ? -13.625 33.438 20.125 1 98.81 178 VAL B N 1
ATOM 4406 C CA . VAL B 1 178 ? -12.188 33.25 19.922 1 98.81 178 VAL B CA 1
ATOM 4407 C C . VAL B 1 178 ? -11.609 32.469 21.094 1 98.81 178 VAL B C 1
ATOM 4409 O O . VAL B 1 178 ? -12.25 32.344 22.156 1 98.81 178 VAL B O 1
ATOM 4412 N N . GLY B 1 179 ? -10.477 31.844 20.891 1 98.81 179 GLY B N 1
ATOM 4413 C CA . GLY B 1 179 ? -9.836 31.062 21.938 1 98.81 179 GLY B CA 1
ATOM 4414 C C . GLY B 1 179 ? -8.367 31.375 22.109 1 98.81 179 GLY B C 1
ATOM 4415 O O . GLY B 1 179 ? -7.676 31.703 21.141 1 98.81 179 GLY B O 1
ATOM 4416 N N . PHE B 1 180 ? -7.902 31.344 23.359 1 98.75 180 PHE B N 1
ATOM 4417 C CA . PHE B 1 180 ? -6.508 31.609 23.703 1 98.75 180 PHE B CA 1
ATOM 4418 C C . PHE B 1 180 ? -5.965 30.516 24.609 1 98.75 180 PHE B C 1
ATOM 4420 O O . PHE B 1 180 ? -6.711 29.922 25.391 1 98.75 180 PHE B O 1
ATOM 4427 N N . ARG B 1 181 ? -4.746 30.25 24.484 1 98.38 181 ARG B N 1
ATOM 4428 C CA . ARG B 1 181 ? -4.004 29.406 25.422 1 98.38 181 ARG B CA 1
ATOM 4429 C C . ARG B 1 181 ? -2.607 29.969 25.672 1 98.38 181 ARG B C 1
ATOM 4431 O O . ARG B 1 181 ? -1.839 30.172 24.734 1 98.38 181 ARG B O 1
ATOM 4438 N N . SER B 1 182 ? -2.309 30.297 26.906 1 98 182 SER B N 1
ATOM 4439 C CA . SER B 1 182 ? -0.966 30.719 27.281 1 98 182 SER B CA 1
ATOM 4440 C C . SER B 1 182 ? -0.031 29.531 27.453 1 98 182 SER B C 1
ATOM 4442 O O . SER B 1 182 ? -0.462 28.453 27.875 1 98 182 SER B O 1
ATOM 4444 N N . GLY B 1 183 ? 1.218 29.703 27.141 1 97.19 183 GLY B N 1
ATOM 4445 C CA . GLY B 1 183 ? 2.174 28.625 27.266 1 97.19 183 GLY B CA 1
ATOM 4446 C C . GLY B 1 183 ? 2.146 27.672 26.078 1 97.19 183 GLY B C 1
ATOM 4447 O O . GLY B 1 183 ? 1.936 28.094 24.938 1 97.19 183 GLY B O 1
ATOM 4448 N N . LEU B 1 184 ? 2.451 26.422 26.391 1 96.19 184 LEU B N 1
ATOM 4449 C CA . LEU B 1 184 ? 2.455 25.422 25.344 1 96.19 184 LEU B CA 1
ATOM 4450 C C . LEU B 1 184 ? 1.075 25.281 24.703 1 96.19 184 LEU B C 1
ATOM 4452 O O . LEU B 1 184 ? 0.07 25.172 25.406 1 96.19 184 LEU B O 1
ATOM 4456 N N . PHE B 1 185 ? 1.049 25.266 23.359 1 97.31 185 PHE B N 1
ATOM 4457 C CA . PHE B 1 185 ? -0.251 25.281 22.688 1 97.31 185 PHE B CA 1
ATOM 4458 C C . PHE B 1 185 ? -0.296 24.25 21.562 1 97.31 185 PHE B C 1
ATOM 4460 O O . PHE B 1 185 ? -1.119 23.344 21.578 1 97.31 185 PHE B O 1
ATOM 4467 N N . MET B 1 186 ? 0.662 24.312 20.578 1 97.5 186 MET B N 1
ATOM 4468 C CA . MET B 1 186 ? 0.663 23.391 19.438 1 97.5 186 MET B CA 1
ATOM 4469 C C . MET B 1 186 ? 1.904 22.516 19.453 1 97.5 186 MET B C 1
ATOM 4471 O O . MET B 1 186 ? 2.932 22.875 20.031 1 97.5 186 MET B O 1
ATOM 4475 N N . ALA B 1 187 ? 1.773 21.359 18.812 1 97.44 187 ALA B N 1
ATOM 4476 C CA . ALA B 1 187 ? 2.828 20.344 18.844 1 97.44 187 ALA B CA 1
ATOM 4477 C C . ALA B 1 187 ? 3.859 20.578 17.75 1 97.44 187 ALA B C 1
ATOM 4479 O O . ALA B 1 187 ? 3.6 21.328 16.797 1 97.44 187 ALA B O 1
ATOM 4480 N N . SER B 1 188 ? 5.062 20.031 17.984 1 97.5 188 SER B N 1
ATOM 4481 C CA . SER B 1 188 ? 5.996 19.844 16.875 1 97.5 188 SER B CA 1
ATOM 4482 C C . SER B 1 188 ? 5.504 18.766 15.914 1 97.5 188 SER B C 1
ATOM 4484 O O . SER B 1 188 ? 4.602 17.984 16.25 1 97.5 188 SER B O 1
ATOM 4486 N N . MET B 1 189 ? 6.098 18.703 14.742 1 96.44 189 MET B N 1
ATOM 4487 C CA . MET B 1 189 ? 5.703 17.656 13.797 1 96.44 189 MET B CA 1
ATOM 4488 C C . MET B 1 189 ? 6.863 17.297 12.883 1 96.44 189 MET B C 1
ATOM 4490 O O . MET B 1 189 ? 7.453 18.156 12.234 1 96.44 189 MET B O 1
ATOM 4494 N N . ASP B 1 190 ? 7.195 16.078 12.828 1 97.44 190 ASP B N 1
ATOM 4495 C CA . ASP B 1 190 ? 8.18 15.508 11.914 1 97.44 190 ASP B CA 1
ATOM 4496 C C . ASP B 1 190 ? 7.539 14.508 10.953 1 97.44 190 ASP B C 1
ATOM 4498 O O . ASP B 1 190 ? 6.758 13.656 11.375 1 97.44 190 ASP B O 1
ATOM 4502 N N . GLU B 1 191 ? 7.84 14.695 9.711 1 96.31 191 GLU B N 1
ATOM 4503 C CA . GLU B 1 191 ? 7.434 13.688 8.734 1 96.31 191 GLU B CA 1
ATOM 4504 C C . GLU B 1 191 ? 8.367 12.477 8.766 1 96.31 191 GLU B C 1
ATOM 4506 O O . GLU B 1 191 ? 9.578 12.633 8.945 1 96.31 191 GLU B O 1
ATOM 4511 N N . ILE B 1 192 ? 7.77 11.32 8.617 1 97.94 192 ILE B N 1
ATOM 4512 C CA . ILE B 1 192 ? 8.531 10.07 8.641 1 97.94 192 ILE B CA 1
ATOM 4513 C C . ILE B 1 192 ? 8.414 9.367 7.293 1 97.94 192 ILE B C 1
ATOM 4515 O O . ILE B 1 192 ? 7.305 9.18 6.781 1 97.94 192 ILE B O 1
ATOM 4519 N N . TYR B 1 193 ? 9.555 9.016 6.719 1 98.06 193 TYR B N 1
ATOM 4520 C CA . TYR B 1 193 ? 9.625 8.195 5.512 1 98.06 193 TYR B CA 1
ATOM 4521 C C . TYR B 1 193 ? 10.484 6.961 5.738 1 98.06 193 TYR B C 1
ATOM 4523 O O . TYR B 1 193 ? 11.672 7.078 6.047 1 98.06 193 TYR B O 1
ATOM 4531 N N . ILE B 1 194 ? 9.898 5.801 5.57 1 98.69 194 ILE B N 1
ATOM 4532 C CA . ILE B 1 194 ? 10.609 4.539 5.758 1 98.69 194 ILE B CA 1
ATOM 4533 C C . ILE B 1 194 ? 10.477 3.68 4.504 1 98.69 194 ILE B C 1
ATOM 4535 O O . ILE B 1 194 ? 9.391 3.572 3.928 1 98.69 194 ILE B O 1
ATOM 4539 N N . THR B 1 195 ? 11.547 3.162 4.027 1 98.75 195 THR B N 1
ATOM 4540 C CA . THR B 1 195 ? 11.555 2.148 2.979 1 98.75 195 THR B CA 1
ATOM 4541 C C . THR B 1 195 ? 12.195 0.857 3.475 1 98.75 195 THR B C 1
ATOM 4543 O O . THR B 1 195 ? 13.359 0.849 3.869 1 98.75 195 THR B O 1
ATOM 4546 N N . ILE B 1 196 ? 11.461 -0.198 3.543 1 98.69 196 ILE B N 1
ATOM 4547 C CA . ILE B 1 196 ? 11.969 -1.531 3.842 1 98.69 196 ILE B CA 1
ATOM 4548 C C . ILE B 1 196 ? 12.32 -2.252 2.541 1 98.69 196 ILE B C 1
ATOM 4550 O O . ILE B 1 196 ? 11.453 -2.479 1.695 1 98.69 196 ILE B O 1
ATOM 4554 N N . ILE B 1 197 ? 13.578 -2.588 2.396 1 97.94 197 ILE B N 1
ATOM 4555 C CA . ILE B 1 197 ? 14.055 -3.24 1.183 1 97.94 197 ILE B CA 1
ATOM 4556 C C . ILE B 1 197 ? 14.391 -4.699 1.48 1 97.94 197 ILE B C 1
ATOM 4558 O O . ILE B 1 197 ? 15.352 -4.988 2.197 1 97.94 197 ILE B O 1
ATOM 4562 N N . GLY B 1 198 ? 13.617 -5.582 0.987 1 97.25 198 GLY B N 1
ATOM 4563 C CA . GLY B 1 198 ? 13.852 -7.012 1.09 1 97.25 198 GLY B CA 1
ATOM 4564 C C . GLY B 1 198 ? 14.336 -7.633 -0.209 1 97.25 198 GLY B C 1
ATOM 4565 O O . GLY B 1 198 ? 15.219 -7.09 -0.872 1 97.25 198 GLY B O 1
ATOM 4566 N N . LYS B 1 199 ? 13.938 -8.836 -0.429 1 92.88 199 LYS B N 1
ATOM 4567 C CA . LYS B 1 199 ? 14.125 -9.594 -1.663 1 92.88 199 LYS B CA 1
ATOM 4568 C C . LYS B 1 199 ? 12.828 -10.266 -2.1 1 92.88 199 LYS B C 1
ATOM 4570 O O . LYS B 1 199 ? 12.375 -11.219 -1.465 1 92.88 199 LYS B O 1
ATOM 4575 N N . GLY B 1 200 ? 12.273 -9.711 -3.176 1 90 200 GLY B N 1
ATOM 4576 C CA . GLY B 1 200 ? 11.016 -10.242 -3.684 1 90 200 GLY B CA 1
ATOM 4577 C C . GLY B 1 200 ? 11.156 -11.594 -4.348 1 90 200 GLY B C 1
ATOM 4578 O O . GLY B 1 200 ? 12.273 -12.086 -4.523 1 90 200 GLY B O 1
ATOM 4579 N N . GLY B 1 201 ? 9.977 -12.211 -4.625 1 86.94 201 GLY B N 1
ATOM 4580 C CA . GLY B 1 201 ? 9.953 -13.516 -5.262 1 86.94 201 GLY B CA 1
ATOM 4581 C C . GLY B 1 201 ? 8.578 -14.164 -5.242 1 86.94 201 GLY B C 1
ATOM 4582 O O . GLY B 1 201 ? 7.578 -13.492 -4.969 1 86.94 201 GLY B O 1
ATOM 4583 N N . HIS B 1 202 ? 8.547 -15.445 -5.664 1 86.69 202 HIS B N 1
ATOM 4584 C CA . HIS B 1 202 ? 7.289 -16.188 -5.723 1 86.69 202 HIS B CA 1
ATOM 4585 C C . HIS B 1 202 ? 6.734 -16.438 -4.328 1 86.69 202 HIS B C 1
ATOM 4587 O O . HIS B 1 202 ? 7.469 -16.875 -3.434 1 86.69 202 HIS B O 1
ATOM 4593 N N . ALA B 1 203 ? 5.43 -16.234 -4.117 1 91.5 203 ALA B N 1
ATOM 4594 C CA . ALA B 1 203 ? 4.777 -16.328 -2.812 1 91.5 203 ALA B CA 1
ATOM 4595 C C . ALA B 1 203 ? 4.773 -17.766 -2.299 1 91.5 203 ALA B C 1
ATOM 4597 O O . ALA B 1 203 ? 4.59 -18 -1.104 1 91.5 203 ALA B O 1
ATOM 4598 N N . ALA B 1 204 ? 5.02 -18.719 -3.145 1 90.88 204 ALA B N 1
ATOM 4599 C CA . ALA B 1 204 ? 5 -20.125 -2.773 1 90.88 204 ALA B CA 1
ATOM 4600 C C . ALA B 1 204 ? 6.309 -20.547 -2.107 1 90.88 204 ALA B C 1
ATOM 4602 O O . ALA B 1 204 ? 6.391 -21.609 -1.49 1 90.88 204 ALA B O 1
ATOM 4603 N N . VAL B 1 205 ? 7.352 -19.75 -2.248 1 89.69 205 VAL B N 1
ATOM 4604 C CA . VAL B 1 205 ? 8.656 -20.094 -1.696 1 89.69 205 VAL B CA 1
ATOM 4605 C C . VAL B 1 205 ? 9.195 -18.922 -0.869 1 89.69 205 VAL B C 1
ATOM 4607 O O . VAL B 1 205 ? 10.281 -18.422 -1.143 1 89.69 205 VAL B O 1
ATOM 4610 N N . PRO B 1 206 ? 8.516 -18.641 0.227 1 92.12 206 PRO B N 1
ATOM 4611 C CA . PRO B 1 206 ? 8.906 -17.469 1.012 1 92.12 206 PRO B CA 1
ATOM 4612 C C . PRO B 1 206 ? 10.305 -17.578 1.6 1 92.12 206 PRO B C 1
ATOM 4614 O O . PRO B 1 206 ? 10.953 -16.562 1.867 1 92.12 206 PRO B O 1
ATOM 4617 N N . GLU B 1 207 ? 10.852 -18.828 1.75 1 92.06 207 GLU B N 1
ATOM 4618 C CA . GLU B 1 207 ? 12.188 -19.031 2.309 1 92.06 207 GLU B CA 1
ATOM 4619 C C . GLU B 1 207 ? 13.266 -18.531 1.359 1 92.06 207 GLU B C 1
ATOM 4621 O O . GLU B 1 207 ? 14.414 -18.328 1.767 1 92.06 207 GLU B O 1
ATOM 4626 N N . GLU B 1 208 ? 12.883 -18.344 0.142 1 89.88 208 GLU B N 1
ATOM 4627 C CA . GLU B 1 208 ? 13.82 -17.812 -0.837 1 89.88 208 GLU B CA 1
ATOM 4628 C C . GLU B 1 208 ? 13.703 -16.297 -0.949 1 89.88 208 GLU B C 1
ATOM 4630 O O . GLU B 1 208 ? 14.375 -15.672 -1.774 1 89.88 208 GLU B O 1
ATOM 4635 N N . CYS B 1 209 ? 12.836 -15.711 -0.142 1 92.31 209 CYS B N 1
ATOM 4636 C CA . CYS B 1 209 ? 12.594 -14.273 -0.16 1 92.31 209 CYS B CA 1
ATOM 4637 C C . CYS B 1 209 ? 12.992 -13.633 1.166 1 92.31 209 CYS B C 1
ATOM 4639 O O . CYS B 1 209 ? 13.344 -14.336 2.115 1 92.31 209 CYS B O 1
ATOM 4641 N N . ILE B 1 210 ? 13.141 -12.375 1.199 1 97 210 ILE B N 1
ATOM 4642 C CA . ILE B 1 210 ? 13.102 -11.5 2.365 1 97 210 ILE B CA 1
ATOM 4643 C C . ILE B 1 210 ? 11.852 -10.617 2.307 1 97 210 ILE B C 1
ATOM 4645 O O . ILE B 1 210 ? 11.828 -9.625 1.578 1 97 210 ILE B O 1
ATOM 4649 N N . ASP B 1 211 ? 10.805 -10.961 3.051 1 97.31 211 ASP B N 1
ATOM 4650 C CA . ASP B 1 211 ? 9.445 -10.461 2.893 1 97.31 211 ASP B CA 1
ATOM 4651 C C . ASP B 1 211 ? 9.289 -9.07 3.514 1 97.31 211 ASP B C 1
ATOM 4653 O O . ASP B 1 211 ? 9.086 -8.953 4.723 1 97.31 211 ASP B O 1
ATOM 4657 N N . PRO B 1 212 ? 9.289 -8.062 2.637 1 98.25 212 PRO B N 1
ATOM 4658 C CA . PRO B 1 212 ? 9.242 -6.719 3.213 1 98.25 212 PRO B CA 1
ATOM 4659 C C . PRO B 1 212 ? 7.867 -6.367 3.781 1 98.25 212 PRO B C 1
ATOM 4661 O O . PRO B 1 212 ? 7.75 -5.449 4.598 1 98.25 212 PRO B O 1
ATOM 4664 N N . ILE B 1 213 ? 6.789 -7.051 3.367 1 98.56 213 ILE B N 1
ATOM 4665 C CA . ILE B 1 213 ? 5.449 -6.77 3.873 1 98.56 213 ILE B CA 1
ATOM 4666 C C . ILE B 1 213 ? 5.344 -7.211 5.332 1 98.56 213 ILE B C 1
ATOM 4668 O O . ILE B 1 213 ? 4.879 -6.453 6.184 1 98.56 213 ILE B O 1
ATOM 4672 N N . LEU B 1 214 ? 5.789 -8.414 5.602 1 98.62 214 LEU B N 1
ATOM 4673 C CA . LEU B 1 214 ? 5.762 -8.891 6.98 1 98.62 214 LEU B CA 1
ATOM 4674 C C . LEU B 1 214 ? 6.668 -8.039 7.867 1 98.62 214 LEU B C 1
ATOM 4676 O O . LEU B 1 214 ? 6.297 -7.691 8.984 1 98.62 214 LEU B O 1
ATOM 4680 N N . ILE B 1 215 ? 7.836 -7.695 7.367 1 98.69 215 ILE B N 1
ATOM 4681 C CA . ILE B 1 215 ? 8.781 -6.883 8.125 1 98.69 215 ILE B CA 1
ATOM 4682 C C . ILE B 1 215 ? 8.172 -5.516 8.414 1 98.69 215 ILE B C 1
ATOM 4684 O O . ILE B 1 215 ? 8.219 -5.039 9.555 1 98.69 215 ILE B O 1
ATOM 4688 N N . ALA B 1 216 ? 7.59 -4.883 7.383 1 98.81 216 ALA B N 1
ATOM 4689 C CA . ALA B 1 216 ? 6.945 -3.586 7.555 1 98.81 216 ALA B CA 1
ATOM 4690 C C . ALA B 1 216 ? 5.844 -3.656 8.609 1 98.81 216 ALA B C 1
ATOM 4692 O O . ALA B 1 216 ? 5.684 -2.732 9.406 1 98.81 216 ALA B O 1
ATOM 4693 N N . SER B 1 217 ? 5.059 -4.742 8.57 1 98.75 217 SER B N 1
ATOM 4694 C CA . SER B 1 217 ? 3.99 -4.922 9.555 1 98.75 217 SER B CA 1
ATOM 4695 C C . SER B 1 217 ? 4.551 -5.02 10.969 1 98.75 217 SER B C 1
ATOM 4697 O O . SER B 1 217 ? 4.008 -4.418 11.898 1 98.75 217 SER B O 1
ATOM 4699 N N . HIS B 1 218 ? 5.637 -5.785 11.195 1 98.69 218 HIS B N 1
ATOM 4700 C CA . HIS B 1 218 ? 6.305 -5.836 12.484 1 98.69 218 HIS B CA 1
ATOM 4701 C C . HIS B 1 218 ? 6.781 -4.453 12.914 1 98.69 218 HIS B C 1
ATOM 4703 O O . HIS B 1 218 ? 6.641 -4.078 14.086 1 98.69 218 HIS B O 1
ATOM 4709 N N . VAL B 1 219 ? 7.332 -3.711 11.992 1 98.69 219 VAL B N 1
ATOM 4710 C CA . VAL B 1 219 ? 7.863 -2.377 12.25 1 98.69 219 VAL B CA 1
ATOM 4711 C C . VAL B 1 219 ? 6.746 -1.46 12.742 1 98.69 219 VAL B C 1
ATOM 4713 O O . VAL B 1 219 ? 6.891 -0.776 13.758 1 98.69 219 VAL B O 1
ATOM 4716 N N . ILE B 1 220 ? 5.613 -1.405 12.047 1 98.75 220 ILE B N 1
ATOM 4717 C CA . ILE B 1 220 ? 4.5 -0.52 12.375 1 98.75 220 ILE B CA 1
ATOM 4718 C C . ILE B 1 220 ? 3.963 -0.863 13.766 1 98.75 220 ILE B C 1
ATOM 4720 O O . ILE B 1 220 ? 3.734 0.028 14.586 1 98.75 220 ILE B O 1
ATOM 4724 N N . VAL B 1 221 ? 3.814 -2.156 14.055 1 98.44 221 VAL B N 1
ATOM 4725 C CA . VAL B 1 221 ? 3.301 -2.596 15.352 1 98.44 221 VAL B CA 1
ATOM 4726 C C . VAL B 1 221 ? 4.293 -2.232 16.453 1 98.44 221 VAL B C 1
ATOM 4728 O O . VAL B 1 221 ? 3.92 -1.633 17.453 1 98.44 221 VAL B O 1
ATOM 4731 N N . ALA B 1 222 ? 5.566 -2.523 16.25 1 98.44 222 ALA B N 1
ATOM 4732 C CA . ALA B 1 222 ? 6.59 -2.295 17.266 1 98.44 222 ALA B CA 1
ATOM 4733 C C . ALA B 1 222 ? 6.805 -0.804 17.5 1 98.44 222 ALA B C 1
ATOM 4735 O O . ALA B 1 222 ? 7.086 -0.385 18.625 1 98.44 222 ALA B O 1
ATOM 4736 N N . ALA B 1 223 ? 6.672 -0.013 16.469 1 98.44 223 ALA B N 1
ATOM 4737 C CA . ALA B 1 223 ? 6.938 1.422 16.547 1 98.44 223 ALA B CA 1
ATOM 4738 C C . ALA B 1 223 ? 5.996 2.096 17.547 1 98.44 223 ALA B C 1
ATOM 4740 O O . ALA B 1 223 ? 6.348 3.113 18.141 1 98.44 223 ALA B O 1
ATOM 4741 N N . GLN B 1 224 ? 4.816 1.545 17.75 1 97.5 224 GLN B N 1
ATOM 4742 C CA . GLN B 1 224 ? 3.85 2.146 18.656 1 97.5 224 GLN B CA 1
ATOM 4743 C C . GLN B 1 224 ? 4.402 2.211 20.078 1 97.5 224 GLN B C 1
ATOM 4745 O O . GLN B 1 224 ? 3.945 3.016 20.891 1 97.5 224 GLN B O 1
ATOM 4750 N N . GLN B 1 225 ? 5.457 1.446 20.406 1 97.06 225 GLN B N 1
ATOM 4751 C CA . GLN B 1 225 ? 6.047 1.44 21.734 1 97.06 225 GLN B CA 1
ATOM 4752 C C . GLN B 1 225 ? 6.75 2.762 22.031 1 97.06 225 GLN B C 1
ATOM 4754 O O . GLN B 1 225 ? 6.961 3.111 23.203 1 97.06 225 GLN B O 1
ATOM 4759 N N . VAL B 1 226 ? 7.148 3.459 20.969 1 97.31 226 VAL B N 1
ATOM 4760 C CA . VAL B 1 226 ? 7.773 4.762 21.156 1 97.31 226 VAL B CA 1
ATOM 4761 C C . VAL B 1 226 ? 6.855 5.664 21.969 1 97.31 226 VAL B C 1
ATOM 4763 O O . VAL B 1 226 ? 7.32 6.398 22.844 1 97.31 226 VAL B O 1
ATOM 4766 N N . VAL B 1 227 ? 5.586 5.594 21.734 1 96.31 227 VAL B N 1
ATOM 4767 C CA . VAL B 1 227 ? 4.594 6.414 22.422 1 96.31 227 VAL B CA 1
ATOM 4768 C C . VAL B 1 227 ? 4.109 5.699 23.688 1 96.31 227 VAL B C 1
ATOM 4770 O O . VAL B 1 227 ? 4.016 6.305 24.75 1 96.31 227 VAL B O 1
ATOM 4773 N N . SER B 1 228 ? 3.9 4.324 23.625 1 94.69 228 SER B N 1
ATOM 4774 C CA . SER B 1 228 ? 3.188 3.605 24.688 1 94.69 228 SER B CA 1
ATOM 4775 C C . SER B 1 228 ? 4.129 3.195 25.812 1 94.69 228 SER B C 1
ATOM 4777 O O . SER B 1 228 ? 3.699 3.008 26.953 1 94.69 228 SER B O 1
ATOM 4779 N N . ARG B 1 229 ? 5.457 3.086 25.531 1 94 229 ARG B N 1
ATOM 4780 C CA . ARG B 1 229 ? 6.348 2.502 26.531 1 94 229 ARG B CA 1
ATOM 4781 C C . ARG B 1 229 ? 7.559 3.398 26.766 1 94 229 ARG B C 1
ATOM 4783 O O . ARG B 1 229 ? 8.133 3.393 27.859 1 94 229 ARG B O 1
ATOM 4790 N N . MET B 1 230 ? 7.941 4.16 25.797 1 95.94 230 MET B N 1
ATOM 4791 C CA . MET 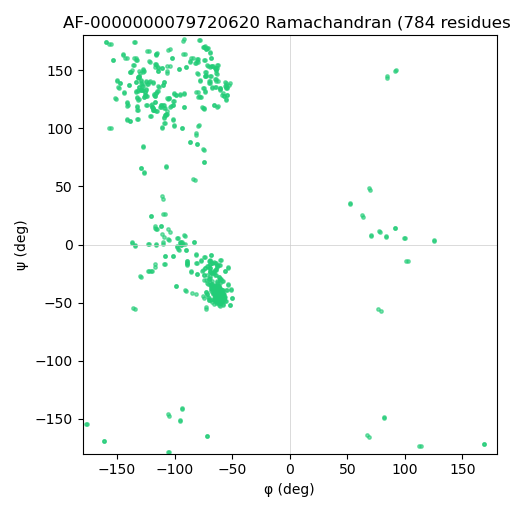B 1 230 ? 9.195 4.895 25.891 1 95.94 230 MET B CA 1
ATOM 4792 C C . MET B 1 230 ? 8.953 6.34 26.312 1 95.94 230 MET B C 1
ATOM 4794 O O . MET B 1 230 ? 9.781 6.938 27 1 95.94 230 MET B O 1
ATOM 4798 N N . ALA B 1 231 ? 7.891 6.898 25.859 1 95.5 231 ALA B N 1
ATOM 4799 C CA . ALA B 1 231 ? 7.535 8.266 26.234 1 95.5 231 ALA B CA 1
ATOM 4800 C C . ALA B 1 231 ? 7.027 8.328 27.672 1 95.5 231 ALA B C 1
ATOM 4802 O O . ALA B 1 231 ? 6.34 7.414 28.141 1 95.5 231 ALA B O 1
ATOM 4803 N N . SER B 1 232 ? 7.312 9.422 28.422 1 94.81 232 SER B N 1
ATOM 4804 C CA . SER B 1 232 ? 6.621 9.695 29.688 1 94.81 232 SER B CA 1
ATOM 4805 C C . SER B 1 232 ? 5.121 9.859 29.469 1 94.81 232 SER B C 1
ATOM 4807 O O . SER B 1 232 ? 4.699 10.523 28.516 1 94.81 232 SER B O 1
ATOM 4809 N N . PRO B 1 233 ? 4.32 9.234 30.312 1 91.94 233 PRO B N 1
ATOM 4810 C CA . PRO B 1 233 ? 2.875 9.422 30.156 1 91.94 233 PRO B CA 1
ATOM 4811 C C . PRO B 1 233 ? 2.447 10.875 30.297 1 91.94 233 PRO B C 1
ATOM 4813 O O . PRO B 1 233 ? 1.336 11.242 29.906 1 91.94 233 PRO B O 1
ATOM 4816 N N . LYS B 1 234 ? 3.289 11.75 30.781 1 92.75 234 LYS B N 1
ATOM 4817 C CA . LYS B 1 234 ? 2.984 13.164 30.984 1 92.75 234 LYS B CA 1
ATOM 4818 C C . LYS B 1 234 ? 3.307 13.984 29.734 1 92.75 234 LYS B C 1
ATOM 4820 O O . LYS B 1 234 ? 2.916 15.148 29.641 1 92.75 234 LYS B O 1
ATOM 4825 N N . THR B 1 235 ? 4.043 13.445 28.859 1 92.75 235 THR B N 1
ATOM 4826 C CA . THR B 1 235 ? 4.453 14.133 27.641 1 92.75 235 THR B CA 1
ATOM 4827 C C . THR B 1 235 ? 3.598 13.695 26.453 1 92.75 235 THR B C 1
ATOM 4829 O O . THR B 1 235 ? 3.842 12.633 25.859 1 92.75 235 THR B O 1
ATOM 4832 N N . PRO B 1 236 ? 2.701 14.539 26.109 1 94.94 236 PRO B N 1
ATOM 4833 C CA . PRO B 1 236 ? 1.89 14.164 24.953 1 94.94 236 PRO B CA 1
ATOM 4834 C C . PRO B 1 236 ? 2.734 13.852 23.719 1 94.94 236 PRO B C 1
ATOM 4836 O O . PRO B 1 236 ? 3.619 14.633 23.359 1 94.94 236 PRO B O 1
ATOM 4839 N N . SER B 1 237 ? 2.576 12.672 23.141 1 96.62 237 SER B N 1
ATOM 4840 C CA . SER B 1 237 ? 3.256 12.188 21.938 1 96.62 237 SER B CA 1
ATOM 4841 C C . SER B 1 237 ? 2.303 11.414 21.047 1 96.62 237 SER B C 1
ATOM 4843 O O . SER B 1 237 ? 1.465 10.648 21.531 1 96.62 237 SER B O 1
ATOM 4845 N N . VAL B 1 238 ? 2.4 11.68 19.719 1 97.19 238 VAL B N 1
ATOM 4846 C CA . VAL B 1 238 ? 1.573 10.961 18.766 1 97.19 238 VAL B CA 1
ATOM 4847 C C . VAL B 1 238 ? 2.443 10.438 17.625 1 97.19 238 VAL B C 1
ATOM 4849 O O . VAL B 1 238 ? 3.221 11.195 17.031 1 97.19 238 VAL B O 1
ATOM 4852 N N . LEU B 1 239 ? 2.393 9.172 17.359 1 98.12 239 LEU B N 1
ATOM 4853 C CA . LEU B 1 239 ? 3.006 8.523 16.203 1 98.12 239 LEU B CA 1
ATOM 4854 C C . LEU B 1 239 ? 1.947 7.867 15.328 1 98.12 239 LEU B C 1
ATOM 4856 O O . LEU B 1 239 ? 1.237 6.961 15.773 1 98.12 239 LEU B O 1
ATOM 4860 N N . SER B 1 240 ? 1.823 8.367 14.125 1 97.06 240 SER B N 1
ATOM 4861 C CA . SER B 1 240 ? 0.848 7.828 13.18 1 97.06 240 SER B CA 1
ATOM 4862 C C . SER B 1 240 ? 1.493 7.512 11.836 1 97.06 240 SER B C 1
ATOM 4864 O O . SER B 1 240 ? 2.361 8.258 11.367 1 97.06 240 SER B O 1
ATOM 4866 N N . PHE B 1 241 ? 1.081 6.426 11.242 1 98 241 PHE B N 1
ATOM 4867 C CA . PHE B 1 241 ? 1.434 6.105 9.867 1 98 241 PHE B CA 1
ATOM 4868 C C . PHE B 1 241 ? 0.219 6.227 8.953 1 98 241 PHE B C 1
ATOM 4870 O O . PHE B 1 241 ? -0.793 5.555 9.164 1 98 241 PHE B O 1
ATOM 4877 N N . GLY B 1 242 ? 0.356 7.121 7.973 1 97.06 242 GLY B N 1
ATOM 4878 C CA . GLY B 1 242 ? -0.796 7.422 7.137 1 97.06 242 GLY B CA 1
ATOM 4879 C C . GLY B 1 242 ? -0.755 6.723 5.789 1 97.06 242 GLY B C 1
ATOM 4880 O O . GLY B 1 242 ? -1.759 6.684 5.074 1 97.06 242 GLY B O 1
ATOM 4881 N N . ARG B 1 243 ? 0.392 6.105 5.441 1 97.75 243 ARG B N 1
ATOM 4882 C CA . ARG B 1 243 ? 0.502 5.449 4.141 1 97.75 243 ARG B CA 1
ATOM 4883 C C . ARG B 1 243 ? 1.413 4.23 4.219 1 97.75 243 ARG B C 1
ATOM 4885 O O . ARG B 1 243 ? 2.451 4.262 4.883 1 97.75 243 ARG B O 1
ATOM 4892 N N . ILE B 1 244 ? 1.049 3.154 3.564 1 98.5 244 ILE B N 1
ATOM 4893 C CA . ILE B 1 244 ? 1.853 1.95 3.385 1 98.5 244 ILE B CA 1
ATOM 4894 C C . ILE B 1 244 ? 1.595 1.36 2 1 98.5 244 ILE B C 1
ATOM 4896 O O . ILE B 1 244 ? 0.442 1.197 1.593 1 98.5 244 ILE B O 1
ATOM 4900 N N . VAL B 1 245 ? 2.723 1.062 1.302 1 98.31 245 VAL B N 1
ATOM 4901 C CA . VAL B 1 245 ? 2.551 0.512 -0.039 1 98.31 245 VAL B CA 1
ATOM 4902 C C . VAL B 1 245 ? 3.553 -0.617 -0.268 1 98.31 245 VAL B C 1
ATOM 4904 O O . VAL B 1 245 ? 4.766 -0.386 -0.28 1 98.31 245 VAL B O 1
ATOM 4907 N N . GLY B 1 246 ? 3.154 -1.775 -0.275 1 97.12 246 GLY B N 1
ATOM 4908 C CA . GLY B 1 246 ? 3.801 -2.938 -0.862 1 97.12 246 GLY B CA 1
ATOM 4909 C C . GLY B 1 246 ? 3.086 -3.459 -2.096 1 97.12 246 GLY B C 1
ATOM 4910 O O . GLY B 1 246 ? 2.039 -4.098 -1.989 1 97.12 246 GLY B O 1
ATOM 4911 N N . ASP B 1 247 ? 3.68 -3.174 -3.23 1 93.69 247 ASP B N 1
ATOM 4912 C CA . ASP B 1 247 ? 2.932 -3.334 -4.473 1 93.69 247 ASP B CA 1
ATOM 4913 C C . ASP B 1 247 ? 3.43 -4.543 -5.262 1 93.69 247 ASP B C 1
ATOM 4915 O O . ASP B 1 247 ? 3.896 -4.406 -6.395 1 93.69 247 ASP B O 1
ATOM 4919 N N . GLY B 1 248 ? 3.221 -5.66 -4.723 1 91.69 248 GLY B N 1
ATOM 4920 C CA . GLY B 1 248 ? 3.385 -6.91 -5.449 1 91.69 248 GLY B CA 1
ATOM 4921 C C . GLY B 1 248 ? 2.098 -7.406 -6.078 1 91.69 248 GLY B C 1
ATOM 4922 O O . GLY B 1 248 ? 1.408 -6.656 -6.773 1 91.69 248 GLY B O 1
ATOM 4923 N N . ALA B 1 249 ? 1.842 -8.656 -6.074 1 87.94 249 ALA B N 1
ATOM 4924 C CA . ALA B 1 249 ? 0.598 -9.328 -6.438 1 87.94 249 ALA B CA 1
ATOM 4925 C C . ALA B 1 249 ? 0.23 -10.398 -5.41 1 87.94 249 ALA B C 1
ATOM 4927 O O . ALA B 1 249 ? 0.974 -10.633 -4.453 1 87.94 249 ALA B O 1
ATOM 4928 N N . ASN B 1 250 ? -0.906 -10.969 -5.566 1 90.94 250 ASN B N 1
ATOM 4929 C CA . ASN B 1 250 ? -1.31 -12.008 -4.617 1 90.94 250 ASN B CA 1
ATOM 4930 C C . ASN B 1 250 ? -0.228 -13.07 -4.453 1 90.94 250 ASN B C 1
ATOM 4932 O O . ASN B 1 250 ? 0.052 -13.508 -3.336 1 90.94 250 ASN B O 1
ATOM 4936 N N . ASN B 1 251 ? 0.427 -13.406 -5.586 1 90.06 251 ASN B N 1
ATOM 4937 C CA . ASN B 1 251 ? 1.369 -14.516 -5.566 1 90.06 251 ASN B CA 1
ATOM 4938 C C . ASN B 1 251 ? 2.805 -14.039 -5.762 1 90.06 251 ASN B C 1
ATOM 4940 O O . ASN B 1 251 ? 3.688 -14.836 -6.094 1 90.06 251 ASN B O 1
ATOM 4944 N N . VAL B 1 252 ? 3.043 -12.75 -5.586 1 89.12 252 VAL B N 1
ATOM 4945 C CA . VAL B 1 252 ? 4.379 -12.195 -5.758 1 89.12 252 VAL B CA 1
ATOM 4946 C C . VAL B 1 252 ? 4.719 -11.281 -4.578 1 89.12 252 VAL B C 1
ATOM 4948 O O . VAL B 1 252 ? 4.035 -10.281 -4.34 1 89.12 252 VAL B O 1
ATOM 4951 N N . ILE B 1 253 ? 5.723 -11.641 -3.883 1 93.44 253 ILE B N 1
ATOM 4952 C CA . ILE B 1 253 ? 6.242 -10.781 -2.824 1 93.44 253 ILE B CA 1
ATOM 4953 C C . ILE B 1 253 ? 7.062 -9.648 -3.438 1 93.44 253 ILE B C 1
ATOM 4955 O O . ILE B 1 253 ? 7.926 -9.883 -4.285 1 93.44 253 ILE B O 1
ATOM 4959 N N . PRO B 1 254 ? 6.77 -8.406 -3.102 1 94.25 254 PRO B N 1
ATOM 4960 C CA . PRO B 1 254 ? 7.508 -7.281 -3.691 1 94.25 254 PRO B CA 1
ATOM 4961 C C . PRO B 1 254 ? 8.93 -7.16 -3.146 1 94.25 254 PRO B C 1
ATOM 4963 O O . PRO B 1 254 ? 9.266 -7.801 -2.15 1 94.25 254 PRO B O 1
ATOM 4966 N N . ASP B 1 255 ? 9.727 -6.336 -3.795 1 94.19 255 ASP B N 1
ATOM 4967 C CA . ASP B 1 255 ? 11.109 -6.117 -3.389 1 94.19 255 ASP B CA 1
ATOM 4968 C C . ASP B 1 255 ? 11.195 -5.137 -2.223 1 94.19 255 ASP B C 1
ATOM 4970 O O . ASP B 1 255 ? 12.172 -5.137 -1.473 1 94.19 255 ASP B O 1
ATOM 4974 N N . LYS B 1 256 ? 10.18 -4.285 -2.117 1 97.75 256 LYS B N 1
ATOM 4975 C CA . LYS B 1 256 ? 10.25 -3.256 -1.084 1 97.75 256 LYS B CA 1
ATOM 4976 C C . LYS B 1 256 ? 8.852 -2.814 -0.654 1 97.75 256 LYS B C 1
ATOM 4978 O O . LYS B 1 256 ? 7.871 -3.09 -1.345 1 97.75 256 LYS B O 1
ATOM 4983 N N . VAL B 1 257 ? 8.727 -2.234 0.526 1 98.38 257 VAL B N 1
ATOM 4984 C CA . VAL B 1 257 ? 7.539 -1.583 1.064 1 98.38 257 VAL B CA 1
ATOM 4985 C C . VAL B 1 257 ? 7.895 -0.18 1.552 1 98.38 257 VAL B C 1
ATOM 4987 O O . VAL B 1 257 ? 8.961 0.03 2.135 1 98.38 257 VAL B O 1
ATOM 4990 N N . THR B 1 258 ? 7.043 0.802 1.242 1 98.69 258 THR B N 1
ATOM 4991 C CA . THR B 1 258 ? 7.234 2.16 1.737 1 98.69 258 THR B CA 1
ATOM 4992 C C . THR B 1 258 ? 6.176 2.51 2.781 1 98.69 258 THR B C 1
ATOM 4994 O O . THR B 1 258 ? 5.02 2.102 2.66 1 98.69 258 THR B O 1
ATOM 4997 N N . ILE B 1 259 ? 6.594 3.213 3.832 1 98.56 259 ILE B N 1
ATOM 4998 C CA . ILE B 1 259 ? 5.75 3.672 4.93 1 98.56 259 ILE B CA 1
ATOM 4999 C C . ILE B 1 259 ? 5.945 5.172 5.137 1 98.56 259 ILE B C 1
ATOM 5001 O O . ILE B 1 259 ? 7.074 5.664 5.113 1 98.56 259 ILE B O 1
ATOM 5005 N N . GLU B 1 260 ? 4.844 5.891 5.258 1 98.12 260 GLU B N 1
ATOM 5006 C CA . GLU B 1 260 ? 4.887 7.312 5.578 1 98.12 260 GLU B CA 1
ATOM 5007 C C . GLU B 1 260 ? 4.047 7.629 6.812 1 98.12 260 GLU B C 1
ATOM 5009 O O . GLU B 1 260 ? 2.979 7.047 7.008 1 98.12 260 GLU B O 1
ATOM 5014 N N . GLY B 1 261 ? 4.566 8.523 7.656 1 97.44 261 GLY B N 1
ATOM 5015 C CA . GLY B 1 261 ? 3.846 8.906 8.859 1 97.44 261 GLY B CA 1
ATOM 5016 C C . GLY B 1 261 ? 4.336 10.211 9.453 1 97.44 261 GLY B C 1
ATOM 5017 O O . GLY B 1 261 ? 4.977 11.016 8.773 1 97.44 261 GLY B O 1
ATOM 5018 N N . THR B 1 262 ? 3.854 10.492 10.719 1 97.06 262 THR B N 1
ATOM 5019 C CA . THR B 1 262 ? 4.273 11.695 11.438 1 97.06 262 THR B CA 1
ATOM 5020 C C . THR B 1 262 ? 4.512 11.383 12.914 1 97.06 262 THR B C 1
ATOM 5022 O O . THR B 1 262 ? 3.924 10.445 13.461 1 97.06 262 THR B O 1
ATOM 5025 N N . PHE B 1 263 ? 5.434 12.094 13.516 1 98.19 263 PHE B N 1
ATOM 5026 C CA . PHE B 1 263 ? 5.637 12.125 14.961 1 98.19 263 PHE B CA 1
ATOM 5027 C C . PHE B 1 263 ? 5.418 13.531 15.508 1 98.19 263 PHE B C 1
ATOM 5029 O O . PHE B 1 263 ? 5.941 14.508 14.961 1 98.19 263 PHE B O 1
ATOM 5036 N N . ARG B 1 264 ? 4.594 13.656 16.531 1 97.81 264 ARG B N 1
ATOM 5037 C CA . ARG B 1 264 ? 4.25 14.938 17.141 1 97.81 264 ARG B CA 1
ATOM 5038 C C . ARG B 1 264 ? 4.449 14.898 18.656 1 97.81 264 ARG B C 1
ATOM 5040 O O . ARG B 1 264 ? 4.117 13.906 19.297 1 97.81 264 ARG B O 1
ATOM 5047 N N . THR B 1 265 ? 4.984 15.93 19.203 1 97.75 265 THR B N 1
ATOM 5048 C CA . THR B 1 265 ? 5.141 16.062 20.656 1 97.75 265 THR B CA 1
ATOM 5049 C C . THR B 1 265 ? 5.328 17.531 21.047 1 97.75 265 THR B C 1
ATOM 5051 O O . THR B 1 265 ? 5.352 18.406 20.172 1 97.75 265 THR B O 1
ATOM 5054 N N . TYR B 1 266 ? 5.363 17.828 22.359 1 96.44 266 TYR B N 1
ATOM 5055 C CA . TYR B 1 266 ? 5.5 19.188 22.859 1 96.44 266 TYR B CA 1
ATOM 5056 C C . TYR B 1 266 ? 6.883 19.406 23.469 1 96.44 266 TYR B C 1
ATOM 5058 O O . TYR B 1 266 ? 7.25 20.547 23.781 1 96.44 266 TYR B O 1
ATOM 5066 N N . ASP B 1 267 ? 7.621 18.344 23.625 1 96.12 267 ASP B N 1
ATOM 5067 C CA . ASP B 1 267 ? 8.93 18.422 24.266 1 96.12 267 ASP B CA 1
ATOM 5068 C C . ASP B 1 267 ? 10.055 18.219 23.25 1 96.12 267 ASP B C 1
ATOM 5070 O O . ASP B 1 267 ? 10.211 17.125 22.703 1 96.12 267 ASP B O 1
ATOM 5074 N N . GLU B 1 268 ? 10.844 19.234 23.109 1 96.06 268 GLU B N 1
ATOM 5075 C CA . GLU B 1 268 ? 11.867 19.234 22.062 1 96.06 268 GLU B CA 1
ATOM 5076 C C . GLU B 1 268 ? 12.992 18.25 22.406 1 96.06 268 GLU B C 1
ATOM 5078 O O . GLU B 1 268 ? 13.609 17.672 21.5 1 96.06 268 GLU B O 1
ATOM 5083 N N . VAL B 1 269 ? 13.281 18.125 23.641 1 97 269 VAL B N 1
ATOM 5084 C CA . VAL B 1 269 ? 14.305 17.156 24.047 1 97 269 VAL B CA 1
ATOM 5085 C C . VAL B 1 269 ? 13.82 15.742 23.75 1 97 269 VAL B C 1
ATOM 5087 O O . VAL B 1 269 ? 14.516 14.953 23.109 1 97 269 VAL B O 1
ATOM 5090 N N . TRP B 1 270 ? 12.609 15.461 24.234 1 97.31 270 TRP B N 1
ATOM 5091 C CA . TRP B 1 270 ? 12 14.172 23.953 1 97.31 270 TRP B CA 1
ATOM 5092 C C . TRP B 1 270 ? 11.867 13.938 22.438 1 97.31 270 TRP B C 1
ATOM 5094 O O . TRP B 1 270 ? 12.109 12.836 21.953 1 97.31 270 TRP B O 1
ATOM 5104 N N . ARG B 1 271 ? 11.539 14.922 21.766 1 97.69 271 ARG B N 1
ATOM 5105 C CA . ARG B 1 271 ? 11.391 14.852 20.312 1 97.69 271 ARG B CA 1
ATOM 5106 C C . ARG B 1 271 ? 12.641 14.258 19.656 1 97.69 271 ARG B C 1
ATOM 5108 O O . ARG B 1 271 ? 12.547 13.32 18.875 1 97.69 271 ARG B O 1
ATOM 5115 N N . THR B 1 272 ? 13.758 14.812 19.984 1 98 272 THR B N 1
ATOM 5116 C CA . THR B 1 272 ? 15.031 14.359 19.438 1 98 272 THR B CA 1
ATOM 5117 C C . THR B 1 272 ? 15.312 12.914 19.844 1 98 272 THR B C 1
ATOM 5119 O O . THR B 1 272 ? 15.703 12.094 19.016 1 98 272 THR B O 1
ATOM 5122 N N . GLU B 1 273 ? 15.07 12.609 21.078 1 98.25 273 GLU B N 1
ATOM 5123 C CA . GLU B 1 273 ? 15.289 11.258 21.578 1 98.25 273 GLU B CA 1
ATOM 5124 C C . GLU B 1 273 ? 14.359 10.258 20.906 1 98.25 273 GLU B C 1
ATOM 5126 O O . GLU B 1 273 ? 14.773 9.156 20.547 1 98.25 273 GLU B O 1
ATOM 5131 N N . ALA B 1 274 ? 13.117 10.625 20.797 1 98.31 274 ALA B N 1
ATOM 5132 C CA . ALA B 1 274 ? 12.102 9.758 20.219 1 98.31 274 ALA B CA 1
ATOM 5133 C C . ALA B 1 274 ? 12.461 9.383 18.781 1 98.31 274 ALA B C 1
ATOM 5135 O O . ALA B 1 274 ? 12.305 8.227 18.375 1 98.31 274 ALA B O 1
ATOM 5136 N N . ILE B 1 275 ? 12.922 10.336 18.016 1 98.38 275 ILE B N 1
ATOM 5137 C CA . ILE B 1 275 ? 13.266 10.117 16.609 1 98.38 275 ILE B CA 1
ATOM 5138 C C . ILE B 1 275 ? 14.461 9.164 16.516 1 98.38 275 ILE B C 1
ATOM 5140 O O . ILE B 1 275 ? 14.492 8.281 15.664 1 98.38 275 ILE B O 1
ATOM 5144 N N . GLU B 1 276 ? 15.398 9.375 17.375 1 98.31 276 GLU B N 1
ATOM 5145 C CA . GLU B 1 276 ? 16.547 8.477 17.406 1 98.31 276 GLU B CA 1
ATOM 5146 C C . GLU B 1 276 ? 16.125 7.055 17.781 1 98.31 276 GLU B C 1
ATOM 5148 O O . GLU B 1 276 ? 16.578 6.09 17.156 1 98.31 276 GLU B O 1
ATOM 5153 N N . LYS B 1 277 ? 15.305 6.934 18.812 1 98.5 277 LYS B N 1
ATOM 5154 C CA . LYS B 1 277 ? 14.828 5.629 19.25 1 98.5 277 LYS B CA 1
ATOM 5155 C C . LYS B 1 277 ? 14.008 4.945 18.156 1 98.5 277 LYS B C 1
ATOM 5157 O O . LYS B 1 277 ? 14.164 3.744 17.922 1 98.5 277 LYS B O 1
ATOM 5162 N N . LEU B 1 278 ? 13.148 5.695 17.5 1 98.5 278 LEU B N 1
ATOM 5163 C CA . LEU B 1 278 ? 12.344 5.164 16.406 1 98.5 278 LEU B CA 1
ATOM 5164 C C . LEU B 1 278 ? 13.234 4.648 15.281 1 98.5 278 LEU B C 1
ATOM 5166 O O . LEU B 1 278 ? 13.031 3.539 14.781 1 98.5 278 LEU B O 1
ATOM 5170 N N . THR B 1 279 ? 14.188 5.461 14.898 1 98.62 279 THR B N 1
ATOM 5171 C CA . THR B 1 279 ? 15.094 5.117 13.812 1 98.62 279 THR B CA 1
ATOM 5172 C C . THR B 1 279 ? 15.859 3.836 14.133 1 98.62 279 THR B C 1
ATOM 5174 O O . THR B 1 279 ? 15.945 2.932 13.305 1 98.62 279 THR B O 1
ATOM 5177 N N . THR B 1 280 ? 16.359 3.744 15.312 1 98.56 280 THR B N 1
ATOM 5178 C CA . THR B 1 280 ? 17.094 2.562 15.75 1 98.56 280 THR B CA 1
ATOM 5179 C C . THR B 1 280 ? 16.203 1.334 15.758 1 98.56 280 THR B C 1
ATOM 5181 O O . THR B 1 280 ? 16.594 0.265 15.281 1 98.56 280 THR B O 1
ATOM 5184 N N . LEU B 1 281 ? 15.023 1.467 16.312 1 98.5 281 LEU B N 1
ATOM 5185 C CA . LEU B 1 281 ? 14.07 0.37 16.406 1 98.5 281 LEU B CA 1
ATOM 5186 C C . LEU B 1 281 ? 13.727 -0.187 15.031 1 98.5 281 LEU B C 1
ATOM 5188 O O . LEU B 1 281 ? 13.812 -1.397 14.805 1 98.5 281 LEU B O 1
ATOM 5192 N N . VAL B 1 282 ? 13.344 0.69 14.086 1 98.44 282 VAL B N 1
ATOM 5193 C CA . VAL B 1 282 ? 12.898 0.311 12.75 1 98.44 282 VAL B CA 1
ATOM 5194 C C . VAL B 1 282 ? 14.039 -0.366 11.992 1 98.44 282 VAL B C 1
ATOM 5196 O O . VAL B 1 282 ? 13.852 -1.428 11.391 1 98.44 282 VAL B O 1
ATOM 5199 N N . LYS B 1 283 ? 15.211 0.176 12.055 1 98.44 283 LYS B N 1
ATOM 5200 C CA . LYS B 1 283 ? 16.375 -0.379 11.359 1 98.44 283 LYS B CA 1
ATOM 5201 C C . LYS B 1 283 ? 16.766 -1.728 11.953 1 98.44 283 LYS B C 1
ATOM 5203 O O . LYS B 1 283 ? 17.141 -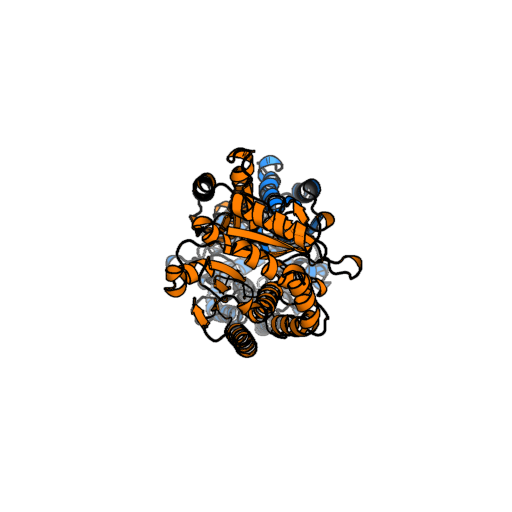2.648 11.219 1 98.44 283 LYS B O 1
ATOM 5208 N N . SER B 1 284 ? 16.734 -1.841 13.289 1 98.69 284 SER B N 1
ATOM 5209 C CA . SER B 1 284 ? 17.125 -3.082 13.953 1 98.69 284 SER B CA 1
ATOM 5210 C C . SER B 1 284 ? 16.172 -4.219 13.586 1 98.69 284 SER B C 1
ATOM 5212 O O . SER B 1 284 ? 16.609 -5.352 13.367 1 98.69 284 SER B O 1
ATOM 5214 N N . ILE B 1 285 ? 14.898 -3.963 13.57 1 98.56 285 ILE B N 1
ATOM 5215 C CA . ILE B 1 285 ? 13.922 -4.98 13.203 1 98.56 285 ILE B CA 1
ATOM 5216 C C . ILE B 1 285 ? 14.156 -5.43 11.766 1 98.56 285 ILE B C 1
ATOM 5218 O O . ILE B 1 285 ? 14.234 -6.633 11.484 1 98.56 285 ILE B O 1
ATOM 5222 N N . ALA B 1 286 ? 14.266 -4.441 10.82 1 98.38 286 ALA B N 1
ATOM 5223 C CA . ALA B 1 286 ? 14.5 -4.773 9.414 1 98.38 286 ALA B CA 1
ATOM 5224 C C . ALA B 1 286 ? 15.773 -5.602 9.25 1 98.38 286 ALA B C 1
ATOM 5226 O O . ALA B 1 286 ? 15.758 -6.648 8.594 1 98.38 286 ALA B O 1
ATOM 5227 N N . GLU B 1 287 ? 16.859 -5.176 9.891 1 98.12 287 GLU B N 1
ATOM 5228 C CA . GLU B 1 287 ? 18.125 -5.879 9.805 1 98.12 287 GLU B CA 1
ATOM 5229 C C . GLU B 1 287 ? 18.031 -7.281 10.398 1 98.12 287 GLU B C 1
ATOM 5231 O O . GLU B 1 287 ? 18.531 -8.242 9.82 1 98.12 287 GLU B O 1
ATOM 5236 N N . GLY B 1 288 ? 17.469 -7.387 11.57 1 98.5 288 GLY B N 1
ATOM 5237 C CA . GLY B 1 288 ? 17.312 -8.68 12.227 1 98.5 288 GLY B CA 1
ATOM 5238 C C . GLY B 1 288 ? 16.547 -9.688 11.383 1 98.5 288 GLY B C 1
ATOM 5239 O O . GLY B 1 288 ? 16.75 -10.891 11.523 1 98.5 288 GLY B O 1
ATOM 5240 N N . MET B 1 289 ? 15.75 -9.188 10.461 1 98 289 MET B N 1
ATOM 5241 C CA . MET B 1 289 ? 14.93 -10.062 9.633 1 98 289 MET B CA 1
ATOM 5242 C C . MET B 1 289 ? 15.5 -10.156 8.219 1 98 289 MET B C 1
ATOM 5244 O O . MET B 1 289 ? 14.859 -10.711 7.32 1 98 289 MET B O 1
ATOM 5248 N N . GLY B 1 290 ? 16.625 -9.539 8.039 1 98 290 GLY B N 1
ATOM 5249 C CA . GLY B 1 290 ? 17.406 -9.758 6.832 1 98 290 GLY B CA 1
ATOM 5250 C C . GLY B 1 290 ? 17.219 -8.672 5.797 1 98 290 GLY B C 1
ATOM 5251 O O . GLY B 1 290 ? 17.734 -8.773 4.68 1 98 290 GLY B O 1
ATOM 5252 N N . ALA B 1 291 ? 16.484 -7.613 6.109 1 98.38 291 ALA B N 1
ATOM 5253 C CA . ALA B 1 291 ? 16.203 -6.562 5.137 1 98.38 291 ALA B CA 1
ATOM 5254 C C . ALA B 1 291 ? 17.078 -5.34 5.379 1 98.38 291 ALA B C 1
ATOM 5256 O O . ALA B 1 291 ? 17.688 -5.207 6.441 1 98.38 291 ALA B O 1
ATOM 5257 N N . GLU B 1 292 ? 17.156 -4.547 4.324 1 98.31 292 GLU B N 1
ATOM 5258 C CA . GLU B 1 292 ? 17.672 -3.186 4.457 1 98.31 292 GLU B CA 1
ATOM 5259 C C . GLU B 1 292 ? 16.547 -2.199 4.762 1 98.31 292 GLU B C 1
ATOM 5261 O O . GLU B 1 292 ? 15.391 -2.449 4.422 1 98.31 292 GLU B O 1
ATOM 5266 N N . CYS B 1 293 ? 16.922 -1.12 5.441 1 98.19 293 CYS B N 1
ATOM 5267 C CA . CYS B 1 293 ? 15.914 -0.139 5.82 1 98.19 293 CYS B CA 1
ATOM 5268 C C . CYS B 1 293 ? 16.453 1.279 5.684 1 98.19 293 CYS B C 1
ATOM 5270 O O . CYS B 1 293 ? 17.5 1.605 6.242 1 98.19 293 CYS B O 1
ATOM 5272 N N . ILE B 1 294 ? 15.758 2.053 4.875 1 98.62 294 ILE B N 1
ATOM 5273 C CA . ILE B 1 294 ? 16.047 3.477 4.754 1 98.62 294 ILE B CA 1
ATOM 5274 C C . ILE B 1 294 ? 15.047 4.285 5.566 1 98.62 294 ILE B C 1
ATOM 5276 O O . ILE B 1 294 ? 13.836 4.125 5.398 1 98.62 294 ILE B O 1
ATOM 5280 N N . VAL B 1 295 ? 15.562 5.082 6.473 1 98.5 295 VAL B N 1
ATOM 5281 C CA . VAL B 1 295 ? 14.727 5.949 7.297 1 98.5 295 VAL B CA 1
ATOM 5282 C C . VAL B 1 295 ? 15.117 7.41 7.07 1 98.5 295 VAL B C 1
ATOM 5284 O O . VAL B 1 295 ? 16.281 7.781 7.227 1 98.5 295 VAL B O 1
ATOM 5287 N N . ASP B 1 296 ? 14.164 8.172 6.574 1 98.12 296 ASP B N 1
ATOM 5288 C CA . ASP B 1 296 ? 14.328 9.609 6.375 1 98.12 296 ASP B CA 1
ATOM 5289 C C . ASP B 1 296 ? 13.289 10.398 7.164 1 98.12 296 ASP B C 1
ATOM 5291 O O . ASP B 1 296 ? 12.102 10.367 6.836 1 98.12 296 ASP B O 1
ATOM 5295 N N . ILE B 1 297 ? 13.773 11.086 8.188 1 97.62 297 ILE B N 1
ATOM 5296 C CA . ILE B 1 297 ? 12.898 11.898 9.039 1 97.62 297 ILE B CA 1
ATOM 5297 C C . ILE B 1 297 ? 13.445 13.32 9.133 1 97.62 297 ILE B C 1
ATOM 5299 O O . ILE B 1 297 ? 14.094 13.68 10.117 1 97.62 297 ILE B O 1
ATOM 5303 N N . PRO B 1 298 ? 13.133 14.141 8.188 1 95.56 298 PRO B N 1
ATOM 5304 C CA . PRO B 1 298 ? 13.578 15.539 8.289 1 95.56 298 PRO B CA 1
ATOM 5305 C C . PRO B 1 298 ? 12.953 16.266 9.477 1 95.56 298 PRO B C 1
ATOM 5307 O O . PRO B 1 298 ? 11.789 16.047 9.797 1 95.56 298 PRO B O 1
ATOM 5310 N N . ARG B 1 299 ? 13.758 17.109 10.094 1 94.81 299 ARG B N 1
ATOM 5311 C CA . ARG B 1 299 ? 13.25 17.875 11.219 1 94.81 299 ARG B CA 1
ATOM 5312 C C . ARG B 1 299 ? 12.172 18.859 10.766 1 94.81 299 ARG B C 1
ATOM 5314 O O . ARG B 1 299 ? 12.422 19.719 9.914 1 94.81 299 ARG B O 1
ATOM 5321 N N . GLY B 1 300 ? 10.984 18.734 11.289 1 95.81 300 GLY B N 1
ATOM 5322 C CA . GLY B 1 300 ? 9.859 19.578 10.898 1 95.81 300 GLY B CA 1
ATOM 5323 C C . GLY B 1 300 ? 9.656 20.766 11.805 1 95.81 300 GLY B C 1
ATOM 5324 O O . GLY B 1 300 ? 10.625 21.359 12.281 1 95.81 300 GLY B O 1
ATOM 5325 N N . TYR B 1 301 ? 8.453 21.266 11.969 1 96.69 301 TYR B N 1
ATOM 5326 C CA . TYR B 1 301 ? 8.133 22.453 12.742 1 96.69 301 TYR B CA 1
ATOM 5327 C C . TYR B 1 301 ? 8.32 22.203 14.234 1 96.69 301 TYR B C 1
ATOM 5329 O O . TYR B 1 301 ? 7.984 21.109 14.734 1 96.69 301 TYR B O 1
ATOM 5337 N N . PRO B 1 302 ? 8.836 23.156 14.961 1 97.38 302 PRO B N 1
ATOM 5338 C CA . PRO B 1 302 ? 8.891 23.031 16.422 1 97.38 302 PRO B CA 1
ATOM 5339 C C . PRO B 1 302 ? 7.527 23.203 17.078 1 97.38 302 PRO B C 1
ATOM 5341 O O . PRO B 1 302 ? 6.551 23.547 16.406 1 97.38 302 PRO B O 1
ATOM 5344 N N . HIS B 1 303 ? 7.488 22.891 18.422 1 97.62 303 HIS B N 1
ATOM 5345 C CA . HIS B 1 303 ? 6.25 23.172 19.141 1 97.62 303 HIS B CA 1
ATOM 5346 C C . HIS B 1 303 ? 6.008 24.688 19.234 1 97.62 303 HIS B C 1
ATOM 5348 O O . HIS B 1 303 ? 6.941 25.469 19.094 1 97.62 303 HIS B O 1
ATOM 5354 N N . LEU B 1 304 ? 4.785 25.047 19.344 1 98.25 304 LEU B N 1
ATOM 5355 C CA . LEU B 1 304 ? 4.414 26.453 19.516 1 98.25 304 LEU B CA 1
ATOM 5356 C C . LEU B 1 304 ? 4.094 26.766 20.969 1 98.25 304 LEU B C 1
ATOM 5358 O O . LEU B 1 304 ? 3.229 26.125 21.578 1 98.25 304 LEU B O 1
ATOM 5362 N N . LYS B 1 305 ? 4.824 27.656 21.516 1 97.81 305 LYS B N 1
ATOM 5363 C CA . LYS B 1 305 ? 4.59 28.141 22.875 1 97.81 305 LYS B CA 1
ATOM 5364 C C . LYS B 1 305 ? 4.219 29.609 22.875 1 97.81 305 LYS B C 1
ATOM 5366 O O . LYS B 1 305 ? 5.023 30.469 22.484 1 97.81 305 LYS B O 1
ATOM 5371 N N . ASN B 1 306 ? 2.996 29.891 23.281 1 98.5 306 ASN B N 1
ATOM 5372 C CA . ASN B 1 306 ? 2.557 31.281 23.422 1 98.5 306 ASN B CA 1
ATOM 5373 C C . ASN B 1 306 ? 3.184 31.938 24.641 1 98.5 306 ASN B C 1
ATOM 5375 O O . ASN B 1 306 ? 3.18 31.375 25.734 1 98.5 306 ASN B O 1
ATOM 5379 N N . ASP B 1 307 ? 3.713 33.125 24.406 1 98.38 307 ASP B N 1
ATOM 5380 C CA . ASP B 1 307 ? 4.223 33.906 25.531 1 98.38 307 ASP B CA 1
ATOM 5381 C C . ASP B 1 307 ? 3.121 34.156 26.562 1 98.38 307 ASP B C 1
ATOM 5383 O O . ASP B 1 307 ? 2.057 34.688 26.203 1 98.38 307 ASP B O 1
ATOM 5387 N N . GLU B 1 308 ? 3.383 33.906 27.766 1 98.25 308 GLU B N 1
ATOM 5388 C CA . GLU B 1 308 ? 2.336 33.938 28.781 1 98.25 308 GLU B CA 1
ATOM 5389 C C . GLU B 1 308 ? 1.842 35.344 29.016 1 98.25 308 GLU B C 1
ATOM 5391 O O . GLU B 1 308 ? 0.636 35.594 29.016 1 98.25 308 GLU B O 1
ATOM 5396 N N . GLU B 1 309 ? 2.748 36.25 29.188 1 98 309 GLU B N 1
ATOM 5397 C CA . GLU B 1 309 ? 2.371 37.625 29.484 1 98 309 GLU B CA 1
ATOM 5398 C C . GLU B 1 309 ? 1.624 38.25 28.312 1 98 309 GLU B C 1
ATOM 5400 O O . GLU B 1 309 ? 0.561 38.844 28.484 1 98 309 GLU B O 1
ATOM 5405 N N . LEU B 1 310 ? 2.168 38.062 27.188 1 98.25 310 LEU B N 1
ATOM 5406 C CA . LEU B 1 310 ? 1.539 38.625 26 1 98.25 310 LEU B CA 1
ATOM 5407 C C . LEU B 1 310 ? 0.166 38 25.75 1 98.25 310 LEU B C 1
ATOM 5409 O O . LEU B 1 310 ? -0.804 38.719 25.484 1 98.25 310 LEU B O 1
ATOM 5413 N N . THR B 1 311 ? 0.076 36.719 25.875 1 98.69 311 THR B N 1
ATOM 5414 C CA . THR B 1 311 ? -1.164 36.031 25.578 1 98.69 311 THR B CA 1
ATOM 5415 C C . THR B 1 311 ? -2.25 36.375 26.594 1 98.69 311 THR B C 1
ATOM 5417 O O . THR B 1 311 ? -3.412 36.562 26.219 1 98.69 311 THR B O 1
ATOM 5420 N N . ASN B 1 312 ? -1.877 36.5 27.797 1 98.31 312 ASN B N 1
ATOM 5421 C CA . ASN B 1 312 ? -2.838 36.938 28.812 1 98.31 312 ASN B CA 1
ATOM 5422 C C . ASN B 1 312 ? -3.336 38.344 28.531 1 98.31 312 ASN B C 1
ATOM 5424 O O . ASN B 1 312 ? -4.52 38.656 28.719 1 98.31 312 ASN B O 1
ATOM 5428 N N . ALA B 1 313 ? -2.439 39.188 28.141 1 98.31 313 ALA B N 1
ATOM 5429 C CA . ALA B 1 313 ? -2.84 40.531 27.781 1 98.31 313 ALA B CA 1
ATOM 5430 C C . ALA B 1 313 ? -3.783 40.531 26.578 1 98.31 313 ALA B C 1
ATOM 5432 O O . ALA B 1 313 ? -4.773 41.281 26.562 1 98.31 313 ALA B O 1
ATOM 5433 N N . MET B 1 314 ? -3.424 39.719 25.594 1 98.69 314 MET B N 1
ATOM 5434 C CA . MET B 1 314 ? -4.266 39.625 24.406 1 98.69 314 MET B CA 1
ATOM 5435 C C . MET B 1 314 ? -5.645 39.094 24.766 1 98.69 314 MET B C 1
ATOM 5437 O O . MET B 1 314 ? -6.656 39.562 24.25 1 98.69 314 MET B O 1
ATOM 5441 N N . LYS B 1 315 ? -5.656 38.094 25.594 1 98.75 315 LYS B N 1
ATOM 5442 C CA . LYS B 1 315 ? -6.926 37.5 26.016 1 98.75 315 LYS B CA 1
ATOM 5443 C C . LYS B 1 315 ? -7.789 38.531 26.734 1 98.75 315 LYS B C 1
ATOM 5445 O O . LYS B 1 315 ? -8.992 38.625 26.484 1 98.75 315 LYS B O 1
ATOM 5450 N N . LYS B 1 316 ? -7.227 39.281 27.625 1 98.5 316 LYS B N 1
ATOM 5451 C CA . LYS B 1 316 ? -7.945 40.344 28.297 1 98.5 316 LYS B CA 1
ATOM 5452 C C . LYS B 1 316 ? -8.5 41.375 27.297 1 98.5 316 LYS B C 1
ATOM 5454 O O . LYS B 1 316 ? -9.633 41.844 27.453 1 98.5 316 LYS B O 1
ATOM 5459 N N . GLY B 1 317 ? -7.676 41.719 26.328 1 98.56 317 GLY B N 1
ATOM 5460 C CA . GLY B 1 317 ? -8.148 42.594 25.266 1 98.56 317 GLY B CA 1
ATOM 5461 C C . GLY B 1 317 ? -9.328 42 24.5 1 98.56 317 GLY B C 1
ATOM 5462 O O . GLY B 1 317 ? -10.258 42.719 24.156 1 98.56 317 GLY B O 1
ATOM 5463 N N . ALA B 1 318 ? -9.242 40.719 24.266 1 98.81 318 ALA B N 1
ATOM 5464 C CA . ALA B 1 318 ? -10.328 40.062 23.547 1 98.81 318 ALA B CA 1
ATOM 5465 C C . ALA B 1 318 ? -11.617 40.062 24.359 1 98.81 318 ALA B C 1
ATOM 5467 O O . ALA B 1 318 ? -12.711 40.25 23.797 1 98.81 318 ALA B O 1
ATOM 5468 N N . ILE B 1 319 ? -11.477 39.875 25.641 1 98.69 319 ILE B N 1
ATOM 5469 C CA . ILE B 1 319 ? -12.633 39.938 26.531 1 98.69 319 ILE B CA 1
ATOM 5470 C C . ILE B 1 319 ? -13.25 41.344 26.5 1 98.69 319 ILE B C 1
ATOM 5472 O O . ILE B 1 319 ? -14.469 41.469 26.453 1 98.69 319 ILE B O 1
ATOM 5476 N N . ASP B 1 320 ? -12.422 42.281 26.531 1 98.44 320 ASP B N 1
ATOM 5477 C CA . ASP B 1 320 ? -12.883 43.656 26.5 1 98.44 320 ASP B CA 1
ATOM 5478 C C . ASP B 1 320 ? -13.641 43.938 25.203 1 98.44 320 ASP B C 1
ATOM 5480 O O . ASP B 1 320 ? -14.633 44.688 25.203 1 98.44 320 ASP B O 1
ATOM 5484 N N . TYR B 1 321 ? -13.211 43.406 24.125 1 98.5 321 TYR B N 1
ATOM 5485 C CA . TYR B 1 321 ? -13.742 43.688 22.797 1 98.5 321 TYR B CA 1
ATOM 5486 C C . TYR B 1 321 ? -15 42.875 22.531 1 98.5 321 TYR B C 1
ATOM 5488 O O . TYR B 1 321 ? -15.977 43.375 21.969 1 98.5 321 TYR B O 1
ATOM 5496 N N . LEU B 1 322 ? -15.008 41.531 22.922 1 98.56 322 LEU B N 1
ATOM 5497 C CA . LEU B 1 322 ? -16.047 40.625 22.484 1 98.56 322 LEU B CA 1
ATOM 5498 C C . LEU B 1 322 ? -16.969 40.25 23.641 1 98.56 322 LEU B C 1
ATOM 5500 O O . LEU B 1 322 ? -18.062 39.719 23.422 1 98.56 322 LEU B O 1
ATOM 5504 N N . GLY B 1 323 ? -16.547 40.469 24.844 1 98.19 323 GLY B N 1
ATOM 5505 C CA . GLY B 1 323 ? -17.234 39.969 26.016 1 98.19 323 GLY B CA 1
ATOM 5506 C C . GLY B 1 323 ? -16.719 38.625 26.469 1 98.19 323 GLY B C 1
ATOM 5507 O O . GLY B 1 323 ? -16.328 37.781 25.641 1 98.19 323 GLY B O 1
ATOM 5508 N N . SER B 1 324 ? -16.812 38.406 27.703 1 98 324 SER B N 1
ATOM 5509 C CA . SER B 1 324 ? -16.219 37.25 28.312 1 98 324 SER B CA 1
ATOM 5510 C C . SER B 1 324 ? -16.844 35.969 27.766 1 98 324 SER B C 1
ATOM 5512 O O . SER B 1 324 ? -16.172 34.938 27.656 1 98 324 SER B O 1
ATOM 5514 N N . ASN B 1 325 ? -18.078 36 27.422 1 97.94 325 ASN B N 1
ATOM 5515 C CA . ASN B 1 325 ? -18.781 34.812 26.938 1 97.94 325 ASN B CA 1
ATOM 5516 C C . ASN B 1 325 ? -18.281 34.375 25.562 1 97.94 325 ASN B C 1
ATOM 5518 O O . ASN B 1 325 ? -18.547 33.25 25.141 1 97.94 325 ASN B O 1
ATOM 5522 N N . ASN B 1 326 ? -17.547 35.219 24.906 1 98.56 326 ASN B N 1
ATOM 5523 C CA . ASN B 1 326 ? -17.125 34.938 23.531 1 98.56 326 ASN B CA 1
ATOM 5524 C C . ASN B 1 326 ? -15.625 34.625 23.453 1 98.56 326 ASN B C 1
ATOM 5526 O O . ASN B 1 326 ? -15.055 34.562 22.359 1 98.56 326 ASN B O 1
ATOM 5530 N N . VAL B 1 327 ? -14.984 34.531 24.609 1 98.75 327 VAL B N 1
ATOM 5531 C CA . VAL B 1 327 ? -13.57 34.188 24.703 1 98.75 327 VAL B CA 1
ATOM 5532 C C . VAL B 1 327 ? -13.398 32.906 25.5 1 98.75 327 VAL B C 1
ATOM 5534 O O . VAL B 1 327 ? -13.805 32.844 26.672 1 98.75 327 VAL B O 1
ATOM 5537 N N . VAL B 1 328 ? -12.805 31.875 24.891 1 98.5 328 VAL B N 1
ATOM 5538 C CA . VAL B 1 328 ? -12.719 30.578 25.562 1 98.5 328 VAL B CA 1
ATOM 5539 C C . VAL B 1 328 ? -11.25 30.219 25.781 1 98.5 328 VAL B C 1
ATOM 5541 O O . VAL B 1 328 ? -10.367 30.703 25.062 1 98.5 328 VAL B O 1
ATOM 5544 N N . ASP B 1 329 ? -11.023 29.438 26.797 1 98.06 329 ASP B N 1
ATOM 5545 C CA . ASP B 1 329 ? -9.719 28.828 27.031 1 98.06 329 ASP B CA 1
ATOM 5546 C C . ASP B 1 329 ? -9.531 27.609 26.141 1 98.06 329 ASP B C 1
ATOM 5548 O O . ASP B 1 329 ? -10.422 26.75 26.047 1 98.06 329 ASP B O 1
ATOM 5552 N N . LEU B 1 330 ? -8.445 27.594 25.531 1 97.38 330 LEU B N 1
ATOM 5553 C CA . LEU B 1 330 ? -8.148 26.484 24.641 1 97.38 330 LEU B CA 1
ATOM 5554 C C . LEU B 1 330 ? -7.316 25.422 25.344 1 97.38 330 LEU B C 1
ATOM 5556 O O . LEU B 1 330 ? -6.559 25.734 26.266 1 97.38 330 LEU B O 1
ATOM 5560 N N . ASP B 1 331 ? -7.48 24.219 24.906 1 95.38 331 ASP B N 1
ATOM 5561 C CA . ASP B 1 331 ? -6.609 23.125 25.312 1 95.38 331 ASP B CA 1
ATOM 5562 C C . ASP B 1 331 ? -5.441 22.953 24.328 1 95.38 331 ASP B C 1
ATOM 5564 O O . ASP B 1 331 ? -5.355 23.688 23.344 1 95.38 331 ASP B O 1
ATOM 5568 N N . LEU B 1 332 ? -4.52 22.031 24.672 1 94.94 332 LEU B N 1
ATOM 5569 C CA . LEU B 1 332 ? -3.439 21.672 23.766 1 94.94 332 LEU B CA 1
ATOM 5570 C C . LEU B 1 332 ? -3.994 21.219 22.422 1 94.94 332 LEU B C 1
ATOM 5572 O O . LEU B 1 332 ? -5.027 20.547 22.359 1 94.94 332 LEU B O 1
ATOM 5576 N N . TRP B 1 333 ? -3.373 21.703 21.406 1 93.06 333 TRP B N 1
ATOM 5577 C CA . TRP B 1 333 ? -3.736 21.297 20.047 1 93.06 333 TRP B CA 1
ATOM 5578 C C . TRP B 1 333 ? -2.58 20.578 19.359 1 93.06 333 TRP B C 1
ATOM 5580 O O . TRP B 1 333 ? -1.518 21.156 19.141 1 93.06 333 TRP B O 1
ATOM 5590 N N . MET B 1 334 ? -2.752 19.375 18.906 1 93.06 334 MET B N 1
ATOM 5591 C CA . MET B 1 334 ? -1.673 18.531 18.438 1 93.06 334 MET B CA 1
ATOM 5592 C C . MET B 1 334 ? -1.313 18.859 16.984 1 93.06 334 MET B C 1
ATOM 5594 O O . MET B 1 334 ? -0.379 18.281 16.422 1 93.06 334 MET B O 1
ATOM 5598 N N . ALA B 1 335 ? -1.977 19.828 16.438 1 91.94 335 ALA B N 1
ATOM 5599 C CA . ALA B 1 335 ? -1.561 20.297 15.125 1 91.94 335 ALA B CA 1
ATOM 5600 C C . ALA B 1 335 ? -0.268 21.109 15.219 1 91.94 335 ALA B C 1
ATOM 5602 O O . ALA B 1 335 ? 0.13 21.531 16.297 1 91.94 335 ALA B O 1
ATOM 5603 N N . ALA B 1 336 ? 0.395 21.188 14.086 1 94.94 336 ALA B N 1
ATOM 5604 C CA . ALA B 1 336 ? 1.63 21.953 14.008 1 94.94 336 ALA B CA 1
ATOM 5605 C C . ALA B 1 336 ? 1.464 23.172 13.086 1 94.94 336 ALA B C 1
ATOM 5607 O O . ALA B 1 336 ? 0.615 23.156 12.195 1 94.94 336 ALA B O 1
ATOM 5608 N N . GLU B 1 337 ? 2.201 24.141 13.352 1 95.88 337 GLU B N 1
ATOM 5609 C CA . GLU B 1 337 ? 2.146 25.438 12.664 1 95.88 337 GLU B CA 1
ATOM 5610 C C . GLU B 1 337 ? 3.521 26.094 12.617 1 95.88 337 GLU B C 1
ATOM 5612 O O . GLU B 1 337 ? 4.238 26.125 13.617 1 95.88 337 GLU B O 1
ATOM 5617 N N . ASP B 1 338 ? 3.895 26.625 11.43 1 97 338 ASP B N 1
ATOM 5618 C CA . ASP B 1 338 ? 5.25 27.156 11.312 1 97 338 ASP B CA 1
ATOM 5619 C C . ASP B 1 338 ? 5.391 28.484 12.047 1 97 338 ASP B C 1
ATOM 5621 O O . ASP B 1 338 ? 6.504 28.969 12.266 1 97 338 ASP B O 1
ATOM 5625 N N . PHE B 1 339 ? 4.25 29.125 12.508 1 98.31 339 PHE B N 1
ATOM 5626 C CA . PHE B 1 339 ? 4.305 30.281 13.406 1 98.31 339 PHE B CA 1
ATOM 5627 C C . PHE B 1 339 ? 5.145 29.953 14.641 1 98.31 339 PHE B C 1
ATOM 5629 O O . PHE B 1 339 ? 5.641 30.875 15.312 1 98.31 339 PHE B O 1
ATOM 5636 N N . ALA B 1 340 ? 5.32 28.703 14.883 1 98.31 340 ALA B N 1
ATOM 5637 C CA . ALA B 1 340 ? 6.105 28.234 16.016 1 98.31 340 ALA B CA 1
ATOM 5638 C C . ALA B 1 340 ? 7.539 28.766 15.953 1 98.31 340 ALA B C 1
ATOM 5640 O O . ALA B 1 340 ? 8.156 29.031 16.984 1 98.31 340 ALA B O 1
ATOM 5641 N N . TYR B 1 341 ? 8.055 28.969 14.773 1 97.62 341 TYR B N 1
ATOM 5642 C CA . TYR B 1 341 ? 9.406 29.5 14.641 1 97.62 341 TYR B CA 1
ATOM 5643 C C . TYR B 1 341 ? 9.508 30.906 15.211 1 97.62 341 TYR B C 1
ATOM 5645 O O . TYR B 1 341 ? 10.492 31.25 15.867 1 97.62 341 TYR B O 1
ATOM 5653 N N . TYR B 1 342 ? 8.5 31.688 14.984 1 97.94 342 TYR B N 1
ATOM 5654 C CA . TYR B 1 342 ? 8.484 33.031 15.547 1 97.94 342 TYR B CA 1
ATOM 5655 C C . TYR B 1 342 ? 8.406 33 17.062 1 97.94 342 TYR B C 1
ATOM 5657 O O . TYR B 1 342 ? 9.039 33.812 17.75 1 97.94 342 TYR B O 1
ATOM 5665 N N . SER B 1 343 ? 7.625 32.062 17.547 1 97.31 343 SER B N 1
ATOM 5666 C CA . SER B 1 343 ? 7.398 31.984 18.984 1 97.31 343 SER B CA 1
ATOM 5667 C C . SER B 1 343 ? 8.648 31.5 19.719 1 97.31 343 SER B C 1
ATOM 5669 O O . SER B 1 343 ? 8.781 31.703 20.938 1 97.31 343 SER B O 1
ATOM 5671 N N . GLN B 1 344 ? 9.516 30.906 18.984 1 94.81 344 GLN B N 1
ATOM 5672 C CA . GLN B 1 344 ? 10.766 30.453 19.594 1 94.81 344 GLN B CA 1
ATOM 5673 C C . GLN B 1 344 ? 11.711 31.625 19.828 1 94.81 344 GLN B C 1
ATOM 5675 O O . GLN B 1 344 ? 12.562 31.578 20.719 1 94.81 344 GLN B O 1
ATOM 5680 N N . GLN B 1 345 ? 11.547 32.688 19.109 1 94.44 345 GLN B N 1
ATOM 5681 C CA . GLN B 1 345 ? 12.555 33.75 19.125 1 94.44 345 GLN B CA 1
ATOM 5682 C C . GLN B 1 345 ? 11.977 35.062 19.672 1 94.44 345 GLN B C 1
ATOM 5684 O O . GLN B 1 345 ? 12.727 35.969 20.047 1 94.44 345 GLN B O 1
ATOM 5689 N N . ASN B 1 346 ? 10.648 35.156 19.703 1 96.88 346 ASN B N 1
ATOM 5690 C CA . ASN B 1 346 ? 9.969 36.375 20.094 1 96.88 346 ASN B CA 1
ATOM 5691 C C . ASN B 1 346 ? 8.812 36.094 21.047 1 96.88 346 ASN B C 1
ATOM 5693 O O . ASN B 1 346 ? 8.352 34.969 21.156 1 96.88 346 ASN B O 1
ATOM 5697 N N . ARG B 1 347 ? 8.359 37.094 21.797 1 98 347 ARG B N 1
ATOM 5698 C CA . ARG B 1 347 ? 7.039 37 22.406 1 98 347 ARG B CA 1
ATOM 5699 C C . ARG B 1 347 ? 5.945 36.906 21.344 1 98 347 ARG B C 1
ATOM 5701 O O . ARG B 1 347 ? 5.816 37.812 20.516 1 98 347 ARG B O 1
ATOM 5708 N N . ALA B 1 348 ? 5.273 35.844 21.406 1 98.5 348 ALA B N 1
ATOM 5709 C CA . ALA B 1 348 ? 4.273 35.625 20.359 1 98.5 348 ALA B CA 1
ATOM 5710 C C . ALA B 1 348 ? 2.98 35.062 20.953 1 98.5 348 ALA B C 1
ATOM 5712 O O . ALA B 1 348 ? 2.996 34.438 22 1 98.5 348 ALA B O 1
ATOM 5713 N N . CYS B 1 349 ? 1.892 35.406 20.328 1 98.75 349 CYS B N 1
ATOM 5714 C CA . CYS B 1 349 ? 0.569 34.875 20.656 1 98.75 349 CYS B CA 1
ATOM 5715 C C . CYS B 1 349 ? -0.162 34.406 19.406 1 98.75 349 CYS B C 1
ATOM 5717 O O . CYS B 1 349 ? -0.359 35.188 18.469 1 98.75 349 CYS B O 1
ATOM 5719 N N . PHE B 1 350 ? -0.404 33.156 19.344 1 98.75 350 PHE B N 1
ATOM 5720 C CA . PHE B 1 350 ? -1.201 32.531 18.297 1 98.75 350 PHE B CA 1
ATOM 5721 C C . PHE B 1 350 ? -2.57 32.125 18.844 1 98.75 350 PHE B C 1
ATOM 5723 O O . PHE B 1 350 ? -2.67 31.281 19.734 1 98.75 350 PHE B O 1
ATOM 5730 N N . TYR B 1 351 ? -3.666 32.75 18.344 1 98.81 351 TYR B N 1
ATOM 5731 C CA . TYR B 1 351 ? -4.992 32.5 18.906 1 98.81 351 TYR B CA 1
ATOM 5732 C C . TYR B 1 351 ? -5.949 32.031 17.812 1 98.81 351 TYR B C 1
ATOM 5734 O O . TYR B 1 351 ? -5.617 32.062 16.625 1 98.81 351 TYR B O 1
ATOM 5742 N N . LEU B 1 352 ? -7.098 31.5 18.25 1 98.75 352 LEU B N 1
ATOM 5743 C CA . LEU B 1 352 ? -8.008 30.875 17.312 1 98.75 352 LEU B CA 1
ATOM 5744 C C . LEU B 1 352 ? -9.273 31.703 17.125 1 98.75 352 LEU B C 1
ATOM 5746 O O . LEU B 1 352 ? -9.789 32.281 18.078 1 98.75 352 LEU B O 1
ATOM 5750 N N . LEU B 1 353 ? -9.695 31.828 15.891 1 98.88 353 LEU B N 1
ATOM 5751 C CA . LEU B 1 353 ? -10.93 32.5 15.492 1 98.88 353 LEU B CA 1
ATOM 5752 C C . LEU B 1 353 ? -12.016 31.484 15.148 1 98.88 353 LEU B C 1
ATOM 5754 O O . LEU B 1 353 ? -11.852 30.688 14.219 1 98.88 353 LEU B O 1
ATOM 5758 N N . GLY B 1 354 ? -13.102 31.5 15.844 1 98.69 354 GLY B N 1
ATOM 5759 C CA . GLY B 1 354 ? -14.227 30.641 15.508 1 98.69 354 GLY B CA 1
ATOM 5760 C C . GLY B 1 354 ? -14.852 30.969 14.172 1 98.69 354 GLY B C 1
ATOM 5761 O O . GLY B 1 354 ? -15.117 32.125 13.867 1 98.69 354 GLY B O 1
ATOM 5762 N N . VAL B 1 355 ? -15.141 29.844 13.375 1 98.5 355 VAL B N 1
ATOM 5763 C CA . VAL B 1 355 ? -15.711 30.094 12.055 1 98.5 355 VAL B CA 1
ATOM 5764 C C . VAL B 1 355 ? -16.844 29.094 11.789 1 98.5 355 VAL B C 1
ATOM 5766 O O . VAL B 1 355 ? -17.453 29.109 10.719 1 98.5 355 VAL B O 1
ATOM 5769 N N . GLY B 1 356 ? -17.109 28.266 12.75 1 98 356 GLY B N 1
ATOM 5770 C CA . GLY B 1 356 ? -18.156 27.266 12.57 1 98 356 GLY B CA 1
ATOM 5771 C C . GLY B 1 356 ? -19.547 27.812 12.773 1 98 356 GLY B C 1
ATOM 5772 O O . GLY B 1 356 ? -19.734 28.875 13.375 1 98 356 GLY B O 1
ATOM 5773 N N . ASN B 1 357 ? -20.516 27.141 12.188 1 98.25 357 ASN B N 1
ATOM 5774 C CA . ASN B 1 357 ? -21.938 27.422 12.352 1 98.25 357 ASN B CA 1
ATOM 5775 C C . ASN B 1 357 ? -22.781 26.188 12.07 1 98.25 357 ASN B C 1
ATOM 5777 O O . ASN B 1 357 ? -23.125 25.906 10.922 1 98.25 357 ASN B O 1
ATOM 5781 N N . ILE B 1 358 ? -23.188 25.547 13.078 1 96.62 358 ILE B N 1
ATOM 5782 C CA . ILE B 1 358 ? -23.906 24.297 12.953 1 96.62 358 ILE B CA 1
ATOM 5783 C C . ILE B 1 358 ? -25.234 24.547 12.242 1 96.62 358 ILE B C 1
ATOM 5785 O O . ILE B 1 358 ? -25.641 23.766 11.375 1 96.62 358 ILE B O 1
ATOM 5789 N N . GLN B 1 359 ? -25.953 25.609 12.57 1 96.69 359 GLN B N 1
ATOM 5790 C CA . GLN B 1 359 ? -27.266 25.922 12.008 1 96.69 359 GLN B CA 1
ATOM 5791 C C . GLN B 1 359 ? -27.188 26.109 10.5 1 96.69 359 GLN B C 1
ATOM 5793 O O . GLN B 1 359 ? -28.141 25.797 9.773 1 96.69 359 GLN B O 1
ATOM 5798 N N . LYS B 1 360 ? -26.047 26.562 10.055 1 95.81 360 LYS B N 1
ATOM 5799 C CA . LYS B 1 360 ? -25.875 26.812 8.625 1 95.81 360 LYS B CA 1
ATOM 5800 C C . LYS B 1 360 ? -25.219 25.609 7.934 1 95.81 360 LYS B C 1
ATOM 5802 O O . LYS B 1 360 ? -24.859 25.688 6.758 1 95.81 360 LYS B O 1
ATOM 5807 N N . GLY B 1 361 ? -24.969 24.578 8.711 1 95.31 361 GLY B N 1
ATOM 5808 C CA . GLY B 1 361 ? -24.359 23.391 8.164 1 95.31 361 GLY B CA 1
ATOM 5809 C C . GLY B 1 361 ? -22.859 23.516 7.949 1 95.31 361 GLY B C 1
ATOM 5810 O O . GLY B 1 361 ? -22.266 22.734 7.219 1 95.31 361 GLY B O 1
ATOM 5811 N N . ILE B 1 362 ? -22.234 24.531 8.453 1 95.94 362 ILE B N 1
ATOM 5812 C CA . ILE B 1 362 ? -20.797 24.75 8.359 1 95.94 362 ILE B CA 1
ATOM 5813 C C . ILE B 1 362 ? -20.094 24.031 9.516 1 95.94 362 ILE B C 1
ATOM 5815 O O . ILE B 1 362 ? -19.844 24.625 10.562 1 95.94 362 ILE B O 1
ATOM 5819 N N . THR B 1 363 ? -19.75 22.734 9.258 1 94.44 363 THR B N 1
ATOM 5820 C CA . THR B 1 363 ? -19.266 21.906 10.344 1 94.44 363 THR B CA 1
ATOM 5821 C C . THR B 1 363 ? -18.031 21.109 9.922 1 94.44 363 THR B C 1
ATOM 5823 O O . THR B 1 363 ? -17.438 20.406 10.727 1 94.44 363 THR B O 1
ATOM 5826 N N . SER B 1 364 ? -17.609 21.281 8.656 1 92.62 364 SER B N 1
ATOM 5827 C CA . SER B 1 364 ? -16.469 20.516 8.164 1 92.62 364 SER B CA 1
ATOM 5828 C C . SER B 1 364 ? -15.172 20.953 8.836 1 92.62 364 SER B C 1
ATOM 5830 O O . SER B 1 364 ? -14.992 22.141 9.133 1 92.62 364 SER B O 1
ATOM 5832 N N . GLY B 1 365 ? -14.273 20.016 9.07 1 90.56 365 GLY B N 1
ATOM 5833 C CA . GLY B 1 365 ? -12.984 20.297 9.672 1 90.56 365 GLY B CA 1
ATOM 5834 C C . GLY B 1 365 ? -11.984 20.875 8.688 1 90.56 365 GLY B C 1
ATOM 5835 O O . GLY B 1 365 ? -12.281 21.016 7.496 1 90.56 365 GLY B O 1
ATOM 5836 N N . LEU B 1 366 ? -10.828 21.219 9.227 1 92.19 366 LEU B N 1
ATOM 5837 C CA . LEU B 1 366 ? -9.727 21.688 8.406 1 92.19 366 LEU B CA 1
ATOM 5838 C C . LEU B 1 366 ? -9.234 20.594 7.461 1 92.19 366 LEU B C 1
ATOM 5840 O O . LEU B 1 366 ? -9.391 19.406 7.75 1 92.19 366 LEU B O 1
ATOM 5844 N N . HIS B 1 367 ? -8.719 20.969 6.332 1 90.44 367 HIS B N 1
ATOM 5845 C CA . HIS B 1 367 ? -8.086 20.094 5.359 1 90.44 367 HIS B CA 1
ATOM 5846 C C . HIS B 1 367 ? -9.086 19.078 4.801 1 90.44 367 HIS B C 1
ATOM 5848 O O . HIS B 1 367 ? -8.719 17.938 4.508 1 90.44 367 HIS B O 1
ATOM 5854 N N . THR B 1 368 ? -10.367 19.391 4.812 1 89.06 368 THR B N 1
ATOM 5855 C CA . THR B 1 368 ? -11.398 18.578 4.16 1 89.06 368 THR B CA 1
ATOM 5856 C C . THR B 1 368 ? -11.883 19.266 2.885 1 89.06 368 THR B C 1
ATOM 5858 O O . THR B 1 368 ? -11.828 20.484 2.77 1 89.06 368 THR B O 1
ATOM 5861 N N . PRO B 1 369 ? -12.367 18.422 1.973 1 92.75 369 PRO B N 1
ATOM 5862 C CA . PRO B 1 369 ? -12.805 19 0.697 1 92.75 369 PRO B CA 1
ATOM 5863 C C . PRO B 1 369 ? -14.055 19.875 0.838 1 92.75 369 PRO B C 1
ATOM 5865 O O . PRO B 1 369 ? -14.422 20.578 -0.101 1 92.75 369 PRO B O 1
ATOM 5868 N N . THR B 1 370 ? -14.664 19.828 2.031 1 94.44 370 THR B N 1
ATOM 5869 C CA . THR B 1 370 ? -15.898 20.578 2.227 1 94.44 370 THR B CA 1
ATOM 5870 C C . THR B 1 370 ? -15.711 21.656 3.285 1 94.44 370 THR B C 1
ATOM 5872 O O . THR B 1 370 ? -16.688 22.219 3.797 1 94.44 370 THR B O 1
ATOM 5875 N N . PHE B 1 371 ? -14.516 21.938 3.645 1 95.5 371 PHE B N 1
ATOM 5876 C CA . PHE B 1 371 ? -14.258 23.031 4.582 1 95.5 371 PHE B CA 1
ATOM 5877 C C . PHE B 1 371 ? -14.93 24.312 4.117 1 95.5 371 PHE B C 1
ATOM 5879 O O . PHE B 1 371 ? -14.883 24.656 2.934 1 95.5 371 PHE B O 1
ATOM 5886 N N . ASN B 1 372 ? -15.523 25.047 5.066 1 97.31 372 ASN B N 1
ATOM 5887 C CA . ASN B 1 372 ? -16.141 26.344 4.848 1 97.31 372 ASN B CA 1
ATOM 5888 C C . ASN B 1 372 ? -16.219 27.156 6.141 1 97.31 372 ASN B C 1
ATOM 5890 O O . ASN B 1 372 ? -15.875 26.656 7.211 1 97.31 372 ASN B O 1
ATOM 5894 N N . ILE B 1 373 ? -16.625 28.406 6.023 1 98.19 373 ILE B N 1
ATOM 5895 C CA . ILE B 1 373 ? -16.688 29.25 7.215 1 98.19 373 ILE B CA 1
ATOM 5896 C C . ILE B 1 373 ? -17.984 30.047 7.219 1 98.19 373 ILE B C 1
ATOM 5898 O O . ILE B 1 373 ? -18.594 30.25 6.168 1 98.19 373 ILE B O 1
ATOM 5902 N N . ASP B 1 374 ? -18.391 30.406 8.375 1 98.44 374 ASP B N 1
ATOM 5903 C CA . ASP B 1 374 ? -19.359 31.484 8.5 1 98.44 374 ASP B CA 1
ATOM 5904 C C . ASP B 1 374 ? -18.719 32.844 8.258 1 98.44 374 ASP B C 1
ATOM 5906 O O . ASP B 1 374 ? -17.906 33.312 9.07 1 98.44 374 ASP B O 1
ATOM 5910 N N . GLU B 1 375 ? -19.109 33.531 7.262 1 97.94 375 GLU B N 1
ATOM 5911 C CA . GLU B 1 375 ? -18.422 34.719 6.797 1 97.94 375 GLU B CA 1
ATOM 5912 C C . GLU B 1 375 ? -18.562 35.875 7.797 1 97.94 375 GLU B C 1
ATOM 5914 O O . GLU B 1 375 ? -17.828 36.875 7.723 1 97.94 375 GLU B O 1
ATOM 5919 N N . SER B 1 376 ? -19.484 35.781 8.758 1 98.06 376 SER B N 1
ATOM 5920 C CA . SER B 1 376 ? -19.562 36.781 9.812 1 98.06 376 SER B CA 1
ATOM 5921 C C . SER B 1 376 ? -18.297 36.781 10.656 1 98.06 376 SER B C 1
ATOM 5923 O O . SER B 1 376 ? -18.016 37.781 11.344 1 98.06 376 SER B O 1
ATOM 5925 N N . ALA B 1 377 ? -17.531 35.719 10.586 1 98.62 377 ALA B N 1
ATOM 5926 C CA . ALA B 1 377 ? -16.281 35.625 11.344 1 98.62 377 ALA B CA 1
ATOM 5927 C C . ALA B 1 377 ? -15.273 36.656 10.859 1 98.62 377 ALA B C 1
ATOM 5929 O O . ALA B 1 377 ? -14.359 37 11.602 1 98.62 377 ALA B O 1
ATOM 5930 N N . LEU B 1 378 ? -15.414 37.125 9.625 1 98.62 378 LEU B N 1
ATOM 5931 C CA . LEU B 1 378 ? -14.453 38.062 9.055 1 98.62 378 LEU B CA 1
ATOM 5932 C C . LEU B 1 378 ? -14.5 39.375 9.797 1 98.62 378 LEU B C 1
ATOM 5934 O O . LEU B 1 378 ? -13.453 40 10.047 1 98.62 378 LEU B O 1
ATOM 5938 N N . GLU B 1 379 ? -15.695 39.781 10.141 1 98.62 379 GLU B N 1
ATOM 5939 C CA . GLU B 1 379 ? -15.844 41.031 10.93 1 98.62 379 GLU B CA 1
ATOM 5940 C C . GLU B 1 379 ? -15.148 40.875 12.281 1 98.62 379 GLU B C 1
ATOM 5942 O O . GLU B 1 379 ? -14.383 41.781 12.68 1 98.62 379 GLU B O 1
ATOM 5947 N N . THR B 1 380 ? -15.383 39.781 12.922 1 98.69 380 THR B N 1
ATOM 5948 C CA . THR B 1 380 ? -14.766 39.5 14.219 1 98.69 380 THR B CA 1
ATOM 5949 C C . THR B 1 380 ? -13.242 39.406 14.078 1 98.69 380 THR B C 1
ATOM 5951 O O . THR B 1 380 ? -12.5 39.969 14.883 1 98.69 380 THR B O 1
ATOM 5954 N N . GLY B 1 381 ? -12.805 38.719 13.086 1 98.75 381 GLY B N 1
ATOM 5955 C CA . GLY B 1 381 ? -11.383 38.469 12.891 1 98.75 381 GLY B CA 1
ATOM 5956 C C . GLY B 1 381 ? -10.578 39.75 12.695 1 98.75 381 GLY B C 1
ATOM 5957 O O . GLY B 1 381 ? -9.586 39.969 13.398 1 98.75 381 GLY B O 1
ATOM 5958 N N . GLY B 1 382 ? -11.008 40.562 11.789 1 98.81 382 GLY B N 1
ATOM 5959 C CA . GLY B 1 382 ? -10.297 41.812 11.508 1 98.81 382 GLY B CA 1
ATOM 5960 C C . GLY B 1 382 ? -10.414 42.812 12.625 1 98.81 382 GLY B C 1
ATOM 5961 O O . GLY B 1 382 ? -9.422 43.469 12.992 1 98.81 382 GLY B O 1
ATOM 5962 N N . GLY B 1 383 ? -11.633 42.969 13.117 1 98.88 383 GLY B N 1
ATOM 5963 C CA . GLY B 1 383 ? -11.852 43.938 14.18 1 98.88 383 GLY B CA 1
ATOM 5964 C C . GLY B 1 383 ? -11.07 43.625 15.438 1 98.88 383 GLY B C 1
ATOM 5965 O O . GLY B 1 383 ? -10.414 44.5 16 1 98.88 383 GLY B O 1
ATOM 5966 N N . LEU B 1 384 ? -11.164 42.406 15.844 1 98.88 384 LEU B N 1
ATOM 5967 C CA . LEU B 1 384 ? -10.461 42 17.062 1 98.88 384 LEU B CA 1
ATOM 5968 C C . LEU B 1 384 ? -8.953 42.156 16.891 1 98.88 384 LEU B C 1
ATOM 5970 O O . LEU B 1 384 ? -8.273 42.656 17.797 1 98.88 384 LEU B O 1
ATOM 5974 N N . MET B 1 385 ? -8.398 41.688 15.781 1 98.88 385 MET B N 1
ATOM 5975 C CA . MET B 1 385 ? -6.957 41.781 15.57 1 98.88 385 MET B CA 1
ATOM 5976 C C . MET B 1 385 ? -6.496 43.25 15.609 1 98.88 385 MET B C 1
ATOM 5978 O O . MET B 1 385 ? -5.43 43.531 16.156 1 98.88 385 MET B O 1
ATOM 5982 N N . ALA B 1 386 ? -7.293 44.156 15.031 1 98.88 386 ALA B N 1
ATOM 5983 C CA . ALA B 1 386 ? -6.973 45.594 15.094 1 98.88 386 ALA B CA 1
ATOM 5984 C C . ALA B 1 386 ? -6.934 46.094 16.547 1 98.88 386 ALA B C 1
ATOM 5986 O O . ALA B 1 386 ? -6.012 46.812 16.922 1 98.88 386 ALA B O 1
ATOM 5987 N N . TRP B 1 387 ? -7.902 45.688 17.266 1 98.81 387 TRP B N 1
ATOM 5988 C CA . TRP B 1 387 ? -7.988 46.094 18.672 1 98.81 387 TRP B CA 1
ATOM 5989 C C . TRP B 1 387 ? -6.793 45.562 19.469 1 98.81 387 TRP B C 1
ATOM 5991 O O . TRP B 1 387 ? -6.156 46.312 20.203 1 98.81 387 TRP B O 1
ATOM 6001 N N . LEU B 1 388 ? -6.484 44.281 19.25 1 98.81 388 LEU B N 1
ATOM 6002 C CA . LEU B 1 388 ? -5.379 43.656 19.969 1 98.81 388 LEU B CA 1
ATOM 6003 C C . LEU B 1 388 ? -4.047 44.281 19.578 1 98.81 388 LEU B C 1
ATOM 6005 O O . LEU B 1 388 ? -3.158 44.438 20.422 1 98.81 388 LEU B O 1
ATOM 6009 N N . ALA B 1 389 ? -3.932 44.562 18.328 1 98.69 389 ALA B N 1
ATOM 6010 C CA . ALA B 1 389 ? -2.721 45.25 17.875 1 98.69 389 ALA B CA 1
ATOM 6011 C C . ALA B 1 389 ? -2.52 46.562 18.625 1 98.69 389 ALA B C 1
ATOM 6013 O O . ALA B 1 389 ? -1.428 46.844 19.125 1 98.69 389 ALA B O 1
ATOM 6014 N N . LEU B 1 390 ? -3.531 47.375 18.719 1 98.06 390 LEU B N 1
ATOM 6015 C CA . LEU B 1 390 ? -3.424 48.656 19.375 1 98.06 390 LEU B CA 1
ATOM 6016 C C . LEU B 1 390 ? -3.164 48.5 20.859 1 98.06 390 LEU B C 1
ATOM 6018 O O . LEU B 1 390 ? -2.428 49.281 21.469 1 98.06 390 LEU B O 1
ATOM 6022 N N . GLN B 1 391 ? -3.783 47.469 21.422 1 96.88 391 GLN B N 1
ATOM 6023 C CA . GLN B 1 391 ? -3.537 47.219 22.828 1 96.88 391 GLN B CA 1
ATOM 6024 C C . GLN B 1 391 ? -2.068 46.875 23.078 1 96.88 391 GLN B C 1
ATOM 6026 O O . GLN B 1 391 ? -1.519 47.219 24.141 1 96.88 391 GLN B O 1
ATOM 6031 N N . SER B 1 392 ? -1.47 46.281 22.141 1 95.94 392 SER B N 1
ATOM 6032 C CA . SER B 1 392 ? -0.078 45.875 22.281 1 95.94 392 SER B CA 1
ATOM 6033 C C . SER B 1 392 ? 0.871 47.062 22.109 1 95.94 392 SER B C 1
ATOM 6035 O O . SER B 1 392 ? 2.045 46.969 22.484 1 95.94 392 SER B O 1
ATOM 6037 N N . LEU B 1 393 ? 0.384 48.156 21.609 1 95.88 393 LEU B N 1
ATOM 6038 C CA . LEU B 1 393 ? 1.214 49.312 21.344 1 95.88 393 LEU B CA 1
ATOM 6039 C C . LEU B 1 393 ? 1.182 50.281 22.516 1 95.88 393 LEU B C 1
ATOM 6041 O O . LEU B 1 393 ? 1.868 51.312 22.5 1 95.88 393 LEU B O 1
ATOM 6045 N N . LEU B 1 394 ? 0.449 49.969 23.531 1 87.44 394 LEU B N 1
ATOM 6046 C CA . LEU B 1 394 ? 0.394 50.844 24.703 1 87.44 394 LEU B CA 1
ATOM 6047 C C . LEU B 1 394 ? 1.551 50.531 25.656 1 87.44 394 LEU B C 1
ATOM 6049 O O . LEU B 1 394 ? 2.037 49.406 25.703 1 87.44 394 LEU B O 1
#

Secondary structure (DSSP, 8-state):
--HHHHHHHHHHHHHHHHHHHHHHHHHS---TT--HHHHHHHHHHHHHHT---EEEETTTEEEEEEE-SEEEEEEEEEEE---BS------STT--SSTT-B-TTSHHHHHHHHHHHHHHHHHTGGG-EEEEEEEEE--SSSTT-HHHHHTTSHHHHTT-S--EEEEEEEEEEETT-EEE--EEEE--BEEEEEEEE-B-EETT-GGGSB-HHHHHHHHHHHHTHIIIIIS-TTS-EEEEEEEEEEE-BTTEE-SEEEEEEEEEES-HHHHHHHHHHHHHHHHHHHHHTT-EEEEE----BPPEEE-HHHHHHHHHHHHHHH-GGGEEE---B----TTHHHHHHS-EEEEEEEEEBGGGTB---TTSTT----TTHHHHHHHHHHHHHHHHT-/--HHHHHHHHHHHHHHHHHHHHHHHHHS---TT--HHHHHHHHHHHHHHT---EEEETTTEEEEEEE-SEEEEEEEEEEE---BS------STT--SSTT-B-TTSHHHHHHHHHHHHHHHHHTGGG-EEEEEEEEE--SSSTT-HHHHHTTSHHHHTT-S--EEEEEEEEEEETT-EEE--EEEE--BEEEEEEEE-B-EETT-GGGSB-HHHHHHHHHHHHTHIIIIIS-TTS-EEEEEEEEEEE-BTTEE-SEEEEEEEEEES-HHHHHHHHHHHHHHHHHHHHHTT-EEEEE----BPPEEE-HHHHHHHHHHHHHHH-GGGEEE---B----TTHHHHHHS-EEEEEEEEEBGGGTB---TTSTT----TTHHHHHHHHHHHHHHHHT-

InterPro domains:
  IPR002933 Peptidase M20 [PF01546] (76-386)
  IPR011650 Peptidase M20, dimerisation domain [PF07687] (193-286)
  IPR017439 Amidohydrolase [PIRSF005962] (3-392)
  IPR017439 Amidohydrolase [PTHR11014] (7-391)
  IPR017439 Amidohydrolase [TIGR01891] (19-381)
  IPR036264 Bacterial exopeptidase dimerisation domain [SSF55031] (190-296)

pLDDT: mean 97.0, std 2.61, range [74.12, 98.94]

Solvent-accessible surface area (backbone atoms only — not comparable to full-atom values): 38327 Å² total; per-residue (Å²): 129,60,70,67,59,50,41,51,50,46,23,61,70,46,33,69,63,44,50,52,52,25,38,50,43,28,20,54,36,30,44,49,75,53,23,55,70,52,37,51,50,52,50,51,54,40,44,72,70,64,48,75,56,67,42,81,32,62,85,36,15,37,39,32,52,46,65,31,64,38,87,61,42,56,37,36,40,46,19,43,58,30,23,38,87,36,54,63,67,57,90,54,95,46,43,48,74,36,89,44,25,19,45,25,68,38,22,34,52,28,40,36,18,51,50,47,18,47,50,49,46,61,76,41,23,79,77,43,47,11,35,42,34,40,33,41,37,29,11,56,86,37,93,87,21,26,49,63,45,34,64,69,30,67,76,49,57,69,63,59,86,42,44,37,38,36,60,40,67,32,38,91,34,47,44,70,29,34,32,41,44,58,31,72,32,29,11,13,37,26,51,36,39,37,36,34,36,34,35,41,42,56,36,67,47,56,87,80,32,26,62,17,55,63,48,49,20,52,40,60,60,58,53,50,38,55,52,76,68,68,40,56,93,84,52,66,61,45,78,31,62,8,25,36,44,22,79,40,35,39,58,26,31,26,45,40,21,40,39,25,13,32,42,30,29,66,45,71,68,56,46,56,50,50,51,51,52,50,51,51,52,48,40,49,54,28,45,75,66,68,23,46,58,48,76,50,63,58,87,51,43,49,38,24,41,20,27,49,69,59,28,50,52,44,47,52,46,45,27,72,74,65,31,64,93,29,49,42,82,47,71,78,37,56,53,62,47,40,67,14,60,53,26,73,72,26,51,17,33,66,34,36,36,12,18,10,32,70,93,79,66,29,64,40,49,72,75,34,47,55,38,56,64,38,74,70,20,49,32,49,45,8,28,48,51,38,52,42,52,54,61,65,34,106,129,58,70,68,60,49,41,51,50,46,24,61,71,46,32,70,64,45,50,54,51,25,36,50,43,28,20,56,34,32,43,49,76,52,24,56,70,54,37,51,50,52,50,52,53,39,44,71,70,64,48,74,56,67,42,78,33,62,83,39,14,40,40,32,54,47,66,31,64,38,85,62,41,55,39,36,41,48,19,42,59,28,21,39,86,36,53,64,67,59,88,55,96,47,43,47,73,36,86,44,24,18,45,25,68,38,23,34,52,27,41,37,18,51,50,46,18,47,49,50,46,61,76,41,23,78,76,42,45,11,36,43,35,41,34,41,38,29,10,57,85,37,90,86,20,23,49,62,46,34,63,68,32,68,76,49,56,69,64,59,85,41,44,37,37,36,59,40,67,32,38,92,34,46,44,70,29,35,33,41,44,57,31,72,33,30,11,13,37,27,51,38,38,37,37,33,37,34,35,41,40,55,35,67,45,56,90,78,32,25,64,16,56,63,48,50,21,51,40,59,60,56,52,52,38,55,53,77,68,66,40,57,94,85,52,65,58,46,78,33,64,8,24,37,44,22,81,39,37,40,59,25,32,27,45,39,22,40,39,26,13,31,41,28,29,68,45,68,68,57,47,56,51,50,53,51,52,49,52,52,52,45,40,49,55,29,45,77,66,70,24,46,58,49,77,49,64,59,85,52,44,49,39,23,40,19,26,48,70,60,28,49,52,45,46,53,46,46,27,72,75,65,33,64,92,28,48,43,80,48,71,77,38,57,54,62,49,39,67,14,60,53,26,72,73,26,52,18,32,66,33,35,35,12,18,10,32,69,92,78,66,27,64,39,51,72,74,33,47,56,37,57,62,36,71,72,20,47,32,49,46,9,29,50,51,38,52,41,51,55,59,66,33,105

Foldseek 3Di:
DDLLVLLLVLLVVCLVVLLVQLLQLFQEAAAFLGCAVQLVSLVVLCVVLPWDQWDDFSNSKIKTKQFAQAAFAEEEEEAERHWAQAAFDDPDPSHHPDGRTGRQFCSSLQSSLLSSLSSSCNVCRHVAHHMYMYIHFGGWPDPPHRVVRRCPDPVNVVNPFHEYEYEGAFQVAAQLFKEFEAWFAEKFKKKKKKKKFKAKDFQVCCVVILAQVVLVVVLVVVLCCLQVPVDDPVKDKDKDWDDKDFDDDPGMRGRMMMIIIMIITQDPVSVVVSVVVSVCSSQVSSVVSPIGMDMDIDGHAHTAHAHRVLRVLLQVLLCVNRNPVRYYYDDHDHHGTNCRVSRVRYRYTYMYQYFHDVVVPQRDGGPDSHHDGNSSSSSVSNSSVSSSRRSSRD/DDLLVLLLVLLVVCLVVLLVQLLQLFQEAAAFLGCQVQLVSLVVLCVVLPWDQWDDFSNSKIKTKQFAQAAFAEEEEEAERHWAQAAFDDPDPSHHPDGRTGRQFCSSLQSSLLSSLSSSCNVCRHVAHHMYMYIHFGGWPDPPHRVVRRCPDPVNVVNPFHEYEYEGAFQVAAQLFKEFEAWFAEKFKKKKKKKKFKAKDFQVCCVVILAQVVLVVVLVVVLCCLQVPVDDPVKDKDKDWDDKDFDDDPGMRGRMMMIIIMIITQDPVSVVVSLVVSVCSSQVSSVVSPIGMDMDIDGHAHTAHAHRVLRVLLQVLLCVNRNPVRYYYDDHDHDGTNVRVSRVRYRYTYMYQYFHDVVVPQRDGGPDSHHDGNSSSSSVSNSSVSSSRRSSRD

Nearest PDB structures (foldseek):
  4ewt-assembly1_D  TM=8.739E-01  e=2.567E-47  Staphylococcus aureus subsp. aureus COL
  4ewt-assembly1_B  TM=9.165E-01  e=6.121E-45  Staphylococcus aureus subsp. aureus COL
  6slf-assembly1_A  TM=8.752E-01  e=1.803E-43  Corynebacterium striatum
  1ysj-assembly1_B  TM=8.856E-01  e=2.325E-41  Bacillus subtilis
  3io1-assembly1_B-2  TM=6.788E-01  e=8.480E-25  Klebsiella pneumoniae subsp. pneumoniae MGH 78578

Radius of gyration: 36.79 Å; Cα contacts (8 Å, |Δi|>4): 1977; chains: 2; bounding box: 54×111×72 Å